Protein AF-0000000086880956 (afdb_homodimer)

InterPro domains:
  IPR001434 Large cysteine-rich periplasmic protein OmcB-like, DUF11 domain [PF01345] (176-276)
  IPR001434 Large cysteine-rich periplasmic protein OmcB-like, DUF11 domain [PF01345] (301-391)
  IPR047589 DUF11 repeat [TIGR01451] (52-99)
  IPR047589 DUF11 repeat [TIGR01451] (188-230)
  IPR047589 DUF11 repeat [TIGR01451] (309-355)
  IPR051172 Chlamydia Large Cysteine-rich Periplasmic OmcB [PTHR34819] (161-329)

Secondary structure (DSSP, 8-state):
----------EEEE--EEEEE-SSS--EEEEEPP-EEEE--S--EEEEEEES-SEE-TTPEEEEEEEEEE-SSS-EEEEEE-PPPTTEEEPTT--EETTEE-TT-BTTTBPPPEEE-TT-EEEEEEEEEE-S--TTSEEEE--EEEEEEE-TTS-EEEEEEEPPPEEEEE-----EEEEEES-SEE-TT-EEEEEEEEE--SSS-EEEEEEEEPPPTTEEE-TT--EETTEE-TT-BTTTBEEEEEE-TT-EEEEEEEEEE----TT-EEEE-EEEEEEETTEEEEEE---EEEEE----EEEEEEEE-SEE-TT-EEEEEEEEEE-SSS-EEEEEEEEPPTTEEE-TT--EETTEE-TT--TTT-EEEEEE-TTEEEEEEEEEEEPPSSS---S--EEEEEEEEEEEEE-TTS-EEEEEEEPPPEEEEE----EEEEEEEE-SEEETT-EEEEEEEEEE-SSS-EEEEEE--S-TT-EEEE--SSS------S-SS-SEEEEEEE-TT-EEEEEEEEEPPTT--EEEEE--EEEEEEEETTEEEEEEEEPPPEEEEEE----/----------EEEE--EEEEE-SSS--EEEEEPP-EEEE--S--EEEEEEES-SEE-TTPEEEEEEEEEE-SSS-EEEEEE-PPPTTEEEPTT--EETTEE-TT-BTTTBPPPEEE-TT-EEEEEEEEEE-S--TTSEEEE--EEEEEEE-TTS-EEEEEEEPPPEEEEE-----EEEEEES-SEE-TT-EEEEEEEEE--SSS-EEEEEEEEPPPTTEEE-TT--EETTEE-TT-BTTTBEEEEEE-TT-EEEEEEEEEE----TT-EEEE-EEEEEEETTEEEEEEPPPEEEEE----EEEEEEEE-SEE-TT-EEEEEEEEEE-SSS-EEEEEEEEPPTTEEE-TT--EETTEE-TT--TTT-EEEEEE-TTEEEEEEEEEEEPPTTS---S--EEEEEEEEEEEEE-TTS-EEEEEEEPPPEEEEE----EEEEEEEE-SEEETT-EEEEEEEEEE-SSS-EEEEEE--S-TT-EEEE--SSS------S-S--SEEEEEEE-TT-EEEEEEEEEPPTT--EEEEE--EEEEEEEETTEEEEEEEEPPPEEEEEE----

Radius of gyration: 58.96 Å; Cα contacts (8 Å, |Δi|>4): 2997; chains: 2; bounding box: 90×190×176 Å

Sequence (1126 aa):
MSQSSGPLSHWLQNQSLVRFSTGMTELEQVAYSNTVVTPWVGPRLEVRKGCNVTVAALGQSLTYQIEIMNTGNRTAIVYVVDPLSEDTSLLPNSVLRDGIPLPGASPELGLPPAEVAPGATMRYHFQVAIVRLPTSLKLFNQAQVNYEFLTPEGRTVTGRELSNTVEVTLASSRLEVALQTDHIQTFSGDIVLYSVVVSNPGFLTAAGARVTVALTPGLVFIPASVVINGMFAPQMTPDSGIEIGDIQPGSSVRIQYRVQVVAVRDAESIPTQAVLEYTSAGGEETVYSNEVTLEVIQPLISIYKRVLPVNASAGDIVRYDITISNESNYAVDAKVSDSLPAGMTFVEGSLGWNGVKRPGANPVKGFNLGTLTARSVINIQFEAKIAEQGAAQPNHFELVNQARLLYTYRLPDSRMVQRMAASNEATVYLKSPIIKVYVEVIPVLIEQGGSVTFQVRVENTGSLSARVQLAGVLPPGAKWRGQAEGQVKWSIPRYSTPRYLHLGELGPGAERNISYAAQLSPEETGMLKGFLTAMFTYEINGQKRSGEARSNEYTIVIEYGEEMSQSSGPLSHWLQNQSLVRFSTGMTELEQVAYSNTVVTPWVGPRLEVRKGCNVTVAALGQSLTYQIEIMNTGNRTAIVYVVDPLSEDTSLLPNSVLRDGIPLPGASPELGLPPAEVAPGATMRYHFQVAIVRLPTSLKLFNQAQVNYEFLTPEGRTVTGRELSNTVEVTLASSRLEVALQTDHIQTFSGDIVLYSVVVSNPGFLTAAGARVTVALTPGLVFIPASVVINGMFAPQMTPDSGIEIGDIQPGSSVRIQYRVQVVAVRDAESIPTQAVLEYTSAGGEETVYSNEVTLEVIQPLISIYKRVLPVNASAGDIVRYDITISNESNYAVDAKVSDSLPAGMTFVEGSLGWNGVKRPGANPVKGFNLGTLTARSVINIQFEAKIAEQGAAQPNHFELVNQARLLYTYRLPDSRMVQRMAASNEATVYLKSPIIKVYVEVIPVLIEQGGSVTFQVRVENTGSLSARVQLAGVLPPGAKWRGQAEGQVKWSIPRYSTPRYLHLGELGPGAERNISYAAQLSPEETGMLKGFLTAMFTYEINGQKRSGEARSNEYTIVIEYGEE

Organism: NCBI:txid248903

Structure (mmCIF, N/CA/C/O backbone):
data_AF-0000000086880956-model_v1
#
loop_
_entity.id
_entity.type
_entity.pdbx_description
1 polymer 'DUF11 domain-containing protein'
#
loop_
_atom_site.group_PDB
_atom_site.id
_atom_site.type_symbol
_atom_site.label_atom_id
_atom_site.label_alt_id
_atom_site.label_comp_id
_atom_site.label_asym_id
_atom_site.label_entity_id
_atom_site.label_seq_id
_atom_site.pdbx_PDB_ins_code
_atom_site.Cartn_x
_atom_site.Cartn_y
_atom_site.Cartn_z
_atom_site.occupancy
_atom_site.B_iso_or_equiv
_atom_site.auth_seq_id
_atom_site.auth_comp_id
_atom_site.auth_asym_id
_atom_site.auth_atom_id
_atom_site.pdbx_PDB_model_num
ATOM 1 N N . MET A 1 1 ? 29.477 -70.133 14.347 1 22.98 1 MET A N 1
ATOM 2 C CA . MET A 1 1 ? 28.997 -71.478 14.65 1 22.98 1 MET A CA 1
ATOM 3 C C . MET A 1 1 ? 27.573 -71.437 15.196 1 22.98 1 MET A C 1
ATOM 5 O O . MET A 1 1 ? 27.337 -70.915 16.287 1 22.98 1 MET A O 1
ATOM 9 N N . SER A 1 2 ? 26.628 -71.127 14.311 1 23.83 2 SER A N 1
ATOM 10 C CA . SER A 1 2 ? 25.208 -70.847 14.12 1 23.83 2 SER A CA 1
ATOM 11 C C . SER A 1 2 ? 24.345 -71.993 14.636 1 23.83 2 SER A C 1
ATOM 13 O O . SER A 1 2 ? 24.47 -73.129 14.173 1 23.83 2 SER A O 1
ATOM 15 N N . GLN A 1 3 ? 24.246 -71.972 16.081 1 26.5 3 GLN A N 1
ATOM 16 C CA . GLN A 1 3 ? 23.434 -72.92 16.837 1 26.5 3 GLN A CA 1
ATOM 17 C C . GLN A 1 3 ? 22.101 -73.18 16.141 1 26.5 3 GLN A C 1
ATOM 19 O O . GLN A 1 3 ? 21.29 -72.266 15.98 1 26.5 3 GLN A O 1
ATOM 24 N N . SER A 1 4 ? 22.152 -74.001 15.096 1 29.02 4 SER A N 1
ATOM 25 C CA . SER A 1 4 ? 21.03 -74.553 14.344 1 29.02 4 SER A CA 1
ATOM 26 C C . SER A 1 4 ? 19.924 -75.036 15.277 1 29.02 4 SER A C 1
ATOM 28 O O . SER A 1 4 ? 20.191 -75.75 16.246 1 29.02 4 SER A O 1
ATOM 30 N N . SER A 1 5 ? 18.927 -74.15 15.532 1 32.35 5 SER A N 1
ATOM 31 C CA . SER A 1 5 ? 17.712 -74.233 16.336 1 32.35 5 SER A CA 1
ATOM 32 C C . SER A 1 5 ? 17.069 -75.611 16.223 1 32.35 5 SER A C 1
ATOM 34 O O . SER A 1 5 ? 16.537 -75.97 15.17 1 32.35 5 SER A O 1
ATOM 36 N N . GLY A 1 6 ? 17.758 -76.732 16.688 1 33.83 6 GLY A N 1
ATOM 37 C CA . GLY A 1 6 ? 17.3 -78.109 16.795 1 33.83 6 GLY A CA 1
ATOM 38 C C . GLY A 1 6 ? 15.84 -78.223 17.19 1 33.83 6 GLY A C 1
ATOM 39 O O . GLY A 1 6 ? 15.2 -77.222 17.517 1 33.83 6 GLY A O 1
ATOM 40 N N . PRO A 1 7 ? 15.262 -79.444 16.908 1 38.1 7 PRO A N 1
ATOM 41 C CA . PRO A 1 7 ? 13.862 -79.767 17.193 1 38.1 7 PRO A CA 1
ATOM 42 C C . PRO A 1 7 ? 13.439 -79.362 18.603 1 38.1 7 PRO A C 1
ATOM 44 O O . PRO A 1 7 ? 14.254 -79.389 19.528 1 38.1 7 PRO A O 1
ATOM 47 N N . LEU A 1 8 ? 12.7 -78.236 18.832 1 40.82 8 LEU A N 1
ATOM 48 C CA . LEU A 1 8 ? 11.989 -77.796 20.028 1 40.82 8 LEU A CA 1
ATOM 49 C C . LEU A 1 8 ? 11.594 -78.986 20.895 1 40.82 8 LEU A C 1
ATOM 51 O O . LEU A 1 8 ? 10.974 -79.935 20.409 1 40.82 8 LEU A O 1
ATOM 55 N N . SER A 1 9 ? 12.501 -79.469 21.688 1 45.95 9 SER A N 1
ATOM 56 C CA . SER A 1 9 ? 12.314 -80.455 22.747 1 45.95 9 SER A CA 1
ATOM 57 C C . SER A 1 9 ? 10.964 -80.279 23.433 1 45.95 9 SER A C 1
ATOM 59 O O . SER A 1 9 ? 10.636 -79.186 23.899 1 45.95 9 SER A O 1
ATOM 61 N N . HIS A 1 10 ? 9.87 -80.762 22.848 1 51.93 10 HIS A N 1
ATOM 62 C CA . HIS A 1 10 ? 8.498 -80.911 23.318 1 51.93 10 HIS A CA 1
ATOM 63 C C . HIS A 1 10 ? 8.459 -81.462 24.74 1 51.93 10 HIS A C 1
ATOM 65 O O . HIS A 1 10 ? 7.423 -81.955 25.191 1 51.93 10 HIS A O 1
ATOM 71 N N . TRP A 1 11 ? 9.613 -81.591 25.406 1 54.99 11 TRP A N 1
ATOM 72 C CA . TRP A 1 11 ? 9.545 -82.275 26.693 1 54.99 11 TRP A CA 1
ATOM 73 C C . TRP A 1 11 ? 9.56 -81.273 27.843 1 54.99 11 TRP A C 1
ATOM 75 O O . TRP A 1 11 ? 10.339 -80.317 27.832 1 54.99 11 TRP A O 1
ATOM 85 N N . LEU A 1 12 ? 8.481 -81.004 28.498 1 56 12 LEU A N 1
ATOM 86 C CA . LEU A 1 12 ? 8.471 -80.317 29.785 1 56 12 LEU A CA 1
ATOM 87 C C . LEU A 1 12 ? 8.965 -81.237 30.896 1 56 12 LEU A C 1
ATOM 89 O O . LEU A 1 12 ? 8.528 -82.386 30.997 1 56 12 LEU A O 1
ATOM 93 N N . GLN A 1 13 ? 10.046 -81.05 31.56 1 58.39 13 GLN A N 1
ATOM 94 C CA . GLN A 1 13 ? 10.564 -81.816 32.689 1 58.39 13 GLN A CA 1
ATOM 95 C C . GLN A 1 13 ? 9.983 -81.313 34.008 1 58.39 13 GLN A C 1
ATOM 97 O O . GLN A 1 13 ? 9.918 -80.105 34.243 1 58.39 13 GLN A O 1
ATOM 102 N N . ASN A 1 14 ? 9.008 -82.012 34.604 1 58 14 ASN A N 1
ATOM 103 C CA . ASN A 1 14 ? 8.548 -81.689 35.951 1 58 14 ASN A CA 1
ATOM 104 C C . ASN A 1 14 ? 9.169 -82.615 36.993 1 58 14 ASN A C 1
ATOM 106 O O . ASN A 1 14 ? 9.205 -83.832 36.805 1 58 14 ASN A O 1
ATOM 110 N N . GLN A 1 15 ? 10.007 -82.067 37.908 1 64.95 15 GLN A N 1
ATOM 111 C CA . GLN A 1 15 ? 10.567 -82.832 39.017 1 64.95 15 GLN A CA 1
ATOM 112 C C . GLN A 1 15 ? 10.041 -82.324 40.357 1 64.95 15 GLN A C 1
ATOM 114 O O . GLN A 1 15 ? 10.028 -81.117 40.607 1 64.95 15 GLN A O 1
ATOM 119 N N . SER A 1 16 ? 9.194 -83.103 41.057 1 60.3 16 SER A N 1
ATOM 120 C CA . SER A 1 16 ? 8.786 -82.739 42.41 1 60.3 16 SER A CA 1
ATOM 121 C C . SER A 1 16 ? 9.876 -83.071 43.424 1 60.3 16 SER A C 1
ATOM 123 O O . SER A 1 16 ? 10.683 -83.976 43.202 1 60.3 16 SER A O 1
ATOM 125 N N . LEU A 1 17 ? 10.122 -82.137 44.36 1 66.8 17 LEU A N 1
ATOM 126 C CA . LEU A 1 17 ? 11.077 -82.333 45.445 1 66.8 17 LEU A CA 1
ATOM 127 C C . LEU A 1 17 ? 10.356 -82.508 46.778 1 66.8 17 LEU A C 1
ATOM 129 O O . LEU A 1 17 ? 9.39 -81.797 47.064 1 66.8 17 LEU A O 1
ATOM 133 N N . VAL A 1 18 ? 10.439 -83.771 47.511 1 62.14 18 VAL A N 1
ATOM 134 C CA . VAL A 1 18 ? 9.985 -83.914 48.89 1 62.14 18 VAL A CA 1
ATOM 135 C C . VAL A 1 18 ? 11.174 -83.795 49.841 1 62.14 18 VAL A C 1
ATOM 137 O O . VAL A 1 18 ? 12.215 -84.421 49.625 1 62.14 18 VAL A O 1
ATOM 140 N N . ARG A 1 19 ? 11.099 -82.867 50.826 1 69.17 19 ARG A N 1
ATOM 141 C CA . ARG A 1 19 ? 12.033 -82.724 51.939 1 69.17 19 ARG A CA 1
ATOM 142 C C . ARG A 1 19 ? 11.51 -83.429 53.186 1 69.17 19 ARG A C 1
ATOM 144 O O . ARG A 1 19 ? 10.342 -83.276 53.548 1 69.17 19 ARG A O 1
ATOM 151 N N . PHE A 1 20 ? 11.855 -84.553 53.499 1 61.77 20 PHE A N 1
ATOM 152 C CA . PHE A 1 20 ? 11.396 -85.145 54.75 1 61.77 20 PHE A CA 1
ATOM 153 C C . PHE A 1 20 ? 12.535 -85.227 55.76 1 61.77 20 PHE A C 1
ATOM 155 O O . PHE A 1 20 ? 13.708 -85.25 55.38 1 61.77 20 PHE A O 1
ATOM 162 N N . SER A 1 21 ? 12.076 -84.72 57.009 1 61.54 21 SER A N 1
ATOM 163 C CA . SER A 1 21 ? 12.993 -84.81 58.141 1 61.54 21 SER A CA 1
ATOM 164 C C . SER A 1 21 ? 12.77 -86.095 58.932 1 61.54 21 SER A C 1
ATOM 166 O O . SER A 1 21 ? 11.628 -86.512 59.139 1 61.54 21 SER A O 1
ATOM 168 N N . THR A 1 22 ? 13.576 -87.125 58.886 1 50.92 22 THR A N 1
ATOM 169 C CA . THR A 1 22 ? 13.442 -88.242 59.815 1 50.92 22 THR A CA 1
ATOM 170 C C . THR A 1 22 ? 13.686 -87.785 61.25 1 50.92 22 THR A C 1
ATOM 172 O O . THR A 1 22 ? 14.386 -86.796 61.481 1 50.92 22 THR A O 1
ATOM 175 N N . GLY A 1 23 ? 12.755 -87.997 62.218 1 52.85 23 GLY A N 1
ATOM 176 C CA . GLY A 1 23 ? 12.842 -87.659 63.63 1 52.85 23 GLY A CA 1
ATOM 177 C C . GLY A 1 23 ? 14.263 -87.681 64.161 1 52.85 23 GLY A C 1
ATOM 178 O O . GLY A 1 23 ? 14.541 -87.126 65.226 1 52.85 23 GLY A O 1
ATOM 179 N N . MET A 1 24 ? 14.93 -88.822 64.001 1 48.04 24 MET A N 1
ATOM 180 C CA . MET A 1 24 ? 16.149 -88.782 64.803 1 48.04 24 MET A CA 1
ATOM 181 C C . MET A 1 24 ? 17.088 -87.686 64.312 1 48.04 24 MET A C 1
ATOM 183 O O . MET A 1 24 ? 17.785 -87.056 65.109 1 48.04 24 MET A O 1
ATOM 187 N N . THR A 1 25 ? 17.812 -87.923 63.221 1 47.85 25 THR A N 1
ATOM 188 C CA . THR A 1 25 ? 18.86 -87.001 62.798 1 47.85 25 THR A CA 1
ATOM 189 C C . THR A 1 25 ? 18.31 -85.97 61.816 1 47.85 25 THR A C 1
ATOM 191 O O . THR A 1 25 ? 17.372 -86.255 61.07 1 47.85 25 THR A O 1
ATOM 194 N N . GLU A 1 26 ? 18.38 -84.626 62.099 1 52.27 26 GLU A N 1
ATOM 195 C CA . GLU A 1 26 ? 18.091 -83.377 61.401 1 52.27 26 GLU A CA 1
ATOM 196 C C . GLU A 1 26 ? 18.387 -83.496 59.909 1 52.27 26 GLU A C 1
ATOM 198 O O . GLU A 1 26 ? 18.469 -82.488 59.204 1 52.27 26 GLU A O 1
ATOM 203 N N . LEU A 1 27 ? 18.968 -84.661 59.468 1 51.73 27 LEU A N 1
ATOM 204 C CA . LEU A 1 27 ? 19.374 -84.602 58.068 1 51.73 27 LEU A CA 1
ATOM 205 C C . LEU A 1 27 ? 18.156 -84.541 57.151 1 51.73 27 LEU A C 1
ATOM 207 O O . LEU A 1 27 ? 17.297 -85.424 57.194 1 51.73 27 LEU A O 1
ATOM 211 N N 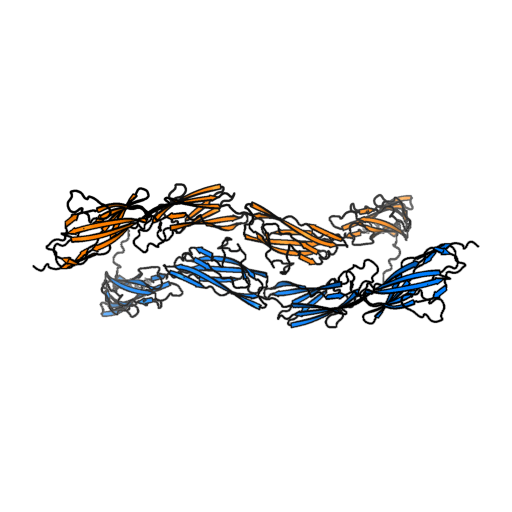. GLU A 1 28 ? 17.773 -83.319 56.854 1 55.24 28 GLU A N 1
ATOM 212 C CA . GLU A 1 28 ? 16.761 -83.058 55.835 1 55.24 28 GLU A CA 1
ATOM 213 C C . GLU A 1 28 ? 17.114 -83.743 54.518 1 55.24 28 GLU A C 1
ATOM 215 O O . GLU A 1 28 ? 18.22 -83.573 54 1 55.24 28 GLU A O 1
ATOM 220 N N . GLN A 1 29 ? 16.888 -84.983 54.346 1 57.11 29 GLN A N 1
ATOM 221 C CA . GLN A 1 29 ? 17.131 -85.627 53.06 1 57.11 29 GLN A CA 1
ATOM 222 C C . GLN A 1 29 ? 16.102 -85.189 52.022 1 57.11 29 GLN A C 1
ATOM 224 O O . GLN A 1 29 ? 14.946 -84.926 52.359 1 57.11 29 GLN A O 1
ATOM 229 N N . VAL A 1 30 ? 16.523 -84.509 51.045 1 61.47 30 VAL A N 1
ATOM 230 C CA . VAL A 1 30 ? 15.727 -84.086 49.897 1 61.47 30 VAL A CA 1
ATOM 231 C C . VAL A 1 30 ? 15.618 -85.231 48.893 1 61.47 30 VAL A C 1
ATOM 233 O O . VAL A 1 30 ? 16.618 -85.872 48.561 1 61.47 30 VAL A O 1
ATOM 236 N N . ALA A 1 31 ? 14.589 -86.036 48.809 1 64.57 31 ALA A N 1
ATOM 237 C CA . ALA A 1 31 ? 14.396 -87.002 47.73 1 64.57 31 ALA A CA 1
ATOM 238 C C . ALA A 1 31 ? 13.69 -86.359 46.539 1 64.57 31 ALA A C 1
ATOM 240 O O . ALA A 1 31 ? 12.774 -85.552 46.714 1 64.57 31 ALA A O 1
ATOM 241 N N . TYR A 1 32 ? 14.452 -86.297 45.433 1 59.71 32 TYR A N 1
ATOM 242 C CA . TYR A 1 32 ? 13.889 -85.792 44.185 1 59.71 32 TYR A CA 1
ATOM 243 C C . TYR A 1 32 ? 13.01 -86.844 43.519 1 59.71 32 TYR A C 1
ATOM 245 O O . TYR A 1 32 ? 13.274 -88.043 43.628 1 59.71 32 TYR A O 1
ATOM 253 N N . SER A 1 33 ? 11.739 -86.548 43.217 1 60.95 33 SER A N 1
ATOM 254 C CA . SER A 1 33 ? 10.938 -87.475 42.425 1 60.95 33 SER A CA 1
ATOM 255 C C . SER A 1 33 ? 11.559 -87.71 41.053 1 60.95 33 SER A C 1
ATOM 257 O O . SER A 1 33 ? 12.508 -87.022 40.669 1 60.95 33 SER A O 1
ATOM 259 N N . ASN A 1 34 ? 11.365 -88.861 40.433 1 60.82 34 ASN A N 1
ATOM 260 C CA . ASN A 1 34 ? 11.797 -89.075 39.056 1 60.82 34 ASN A CA 1
ATOM 261 C C . ASN A 1 34 ? 11.392 -87.912 38.154 1 60.82 34 ASN A C 1
ATOM 263 O O . ASN A 1 34 ? 10.435 -87.195 38.451 1 60.82 34 ASN A O 1
ATOM 267 N N . THR A 1 35 ? 12.311 -87.265 37.456 1 57.08 35 THR A N 1
ATOM 268 C CA . THR A 1 35 ? 12.025 -86.222 36.477 1 57.08 35 THR A CA 1
ATOM 269 C C . THR A 1 35 ? 10.975 -86.694 35.476 1 57.08 35 THR A C 1
ATOM 271 O O . THR A 1 35 ? 11.145 -87.731 34.831 1 57.08 35 THR A O 1
ATOM 274 N N . VAL A 1 36 ? 9.667 -86.422 35.661 1 57.55 36 VAL A N 1
ATOM 275 C CA . VAL A 1 36 ? 8.661 -86.731 34.65 1 57.55 36 VAL A CA 1
ATOM 276 C C . VAL A 1 36 ? 8.794 -85.765 33.475 1 57.55 36 VAL A C 1
ATOM 278 O O . VAL A 1 36 ? 8.825 -84.547 33.665 1 57.55 36 VAL A O 1
ATOM 281 N N . VAL A 1 37 ? 9.459 -86.157 32.422 1 56.2 37 VAL A N 1
ATOM 282 C CA . VAL A 1 37 ? 9.501 -85.431 31.157 1 56.2 37 VAL A CA 1
ATOM 283 C C . VAL A 1 37 ? 8.145 -85.524 30.461 1 56.2 37 VAL A C 1
ATOM 285 O O . VAL A 1 37 ? 7.695 -86.617 30.11 1 56.2 37 VAL A O 1
ATOM 288 N N . THR A 1 38 ? 7.219 -84.586 30.745 1 59.95 38 THR A N 1
ATOM 289 C CA . THR A 1 38 ? 5.933 -84.596 30.056 1 59.95 38 THR A CA 1
ATOM 290 C C . THR A 1 38 ? 6.066 -84.009 28.654 1 59.95 38 THR A C 1
ATOM 292 O O . THR A 1 38 ? 6.522 -82.875 28.491 1 59.95 38 THR A O 1
ATOM 295 N N . PRO A 1 39 ? 6.103 -84.718 27.601 1 59.79 39 PRO A N 1
ATOM 296 C CA . PRO A 1 39 ? 6.194 -84.221 26.226 1 59.79 39 PRO A CA 1
ATOM 297 C C . PRO A 1 39 ? 5.139 -83.163 25.911 1 59.79 39 PRO A C 1
ATOM 299 O O . PRO A 1 39 ? 4.015 -83.237 26.414 1 59.79 39 PRO A O 1
ATOM 302 N N . TRP A 1 40 ? 5.564 -81.963 25.604 1 64.9 40 TRP A N 1
ATOM 303 C CA . TRP A 1 40 ? 4.597 -80.993 25.1 1 64.9 40 TRP A CA 1
ATOM 304 C C . TRP A 1 40 ? 3.904 -81.517 23.846 1 64.9 40 TRP A C 1
ATOM 306 O O . TRP A 1 40 ? 4.564 -81.881 22.871 1 64.9 40 TRP A O 1
ATOM 316 N N . VAL A 1 41 ? 2.649 -81.975 23.951 1 73.37 41 VAL A N 1
ATOM 317 C CA . VAL A 1 41 ? 1.868 -82.462 22.819 1 73.37 41 VAL A CA 1
ATOM 318 C C . VAL A 1 41 ? 0.824 -81.42 22.425 1 73.37 41 VAL A C 1
ATOM 320 O O . VAL A 1 41 ? -0.044 -81.067 23.226 1 73.37 41 VAL A O 1
ATOM 323 N N . GLY A 1 42 ? 1.107 -80.556 21.338 1 81.08 42 GLY A N 1
ATOM 324 C CA . GLY A 1 42 ? 0.103 -79.652 20.8 1 81.08 42 GLY A CA 1
ATOM 325 C C . GLY A 1 42 ? 0.569 -78.912 19.56 1 81.08 42 GLY A C 1
ATOM 326 O O . GLY A 1 42 ? 1.75 -78.961 19.209 1 81.08 42 GLY A O 1
ATOM 327 N N . PRO A 1 43 ? -0.356 -78.363 18.767 1 86.9 43 PRO A N 1
ATOM 328 C CA . PRO A 1 43 ? 0.017 -77.5 17.643 1 86.9 43 PRO A CA 1
ATOM 329 C C . PRO A 1 43 ? 0.669 -76.195 18.093 1 86.9 43 PRO A C 1
ATOM 331 O O . PRO A 1 43 ? 0.402 -75.715 19.197 1 86.9 43 PRO A O 1
ATOM 334 N N . ARG A 1 44 ? 1.78 -75.798 17.555 1 87.7 44 ARG A N 1
ATOM 335 C CA . ARG A 1 44 ? 2.364 -74.466 17.675 1 87.7 44 ARG A CA 1
ATOM 336 C C . ARG A 1 44 ? 2.162 -73.661 16.396 1 87.7 44 ARG A C 1
ATOM 338 O O . ARG A 1 44 ? 2.87 -73.867 15.408 1 87.7 44 ARG A O 1
ATOM 345 N N . LEU A 1 45 ? 1.124 -72.839 16.424 1 90.97 45 LEU A N 1
ATOM 346 C CA . LEU A 1 45 ? 0.757 -72.091 15.226 1 90.97 45 LEU A CA 1
ATOM 347 C C . LEU A 1 45 ? 1.447 -70.731 15.202 1 90.97 45 LEU A C 1
ATOM 349 O O . LEU A 1 45 ? 1.506 -70.042 16.223 1 90.97 45 LEU A O 1
ATOM 353 N N . GLU A 1 46 ? 2.126 -70.452 14.109 1 92.86 46 GLU A N 1
ATOM 354 C CA . GLU A 1 46 ? 2.63 -69.119 13.79 1 92.86 46 GLU A CA 1
ATOM 355 C C . GLU A 1 46 ? 1.812 -68.472 12.676 1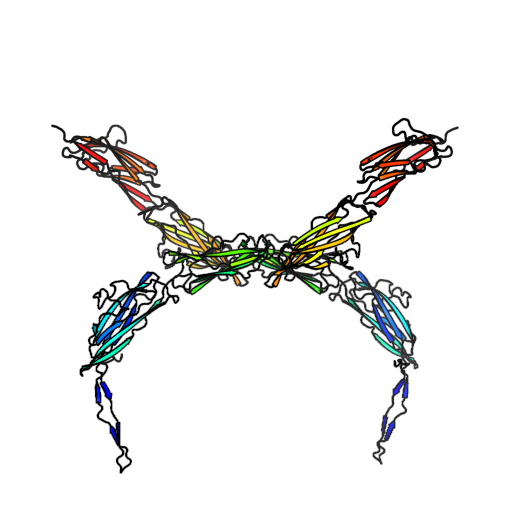 92.86 46 GLU A C 1
ATOM 357 O O . GLU A 1 46 ? 1.681 -69.035 11.588 1 92.86 46 GLU A O 1
ATOM 362 N N . VAL A 1 47 ? 1.198 -67.353 13.021 1 94.33 47 VAL A N 1
ATOM 363 C CA . VAL A 1 47 ? 0.365 -66.649 12.052 1 94.33 47 VAL A CA 1
ATOM 364 C C . VAL A 1 47 ? 1.063 -65.367 11.604 1 94.33 47 VAL A C 1
ATOM 366 O O . VAL A 1 47 ? 1.424 -64.528 12.432 1 94.33 47 VAL A O 1
ATOM 369 N N . ARG A 1 48 ? 1.323 -65.232 10.276 1 95.01 48 ARG A N 1
ATOM 370 C CA . ARG A 1 48 ? 1.899 -64.033 9.677 1 95.01 48 ARG A CA 1
ATOM 371 C C . ARG A 1 48 ? 0.941 -63.412 8.666 1 95.01 48 ARG A C 1
ATOM 373 O O . ARG A 1 48 ? 0.308 -64.124 7.884 1 95.01 48 ARG A O 1
ATOM 380 N N . LYS A 1 49 ? 0.81 -62.013 8.756 1 94.89 49 LYS A N 1
ATOM 381 C CA . LYS A 1 49 ? -0.028 -61.266 7.822 1 94.89 49 LYS A CA 1
ATOM 382 C C . LYS A 1 49 ? 0.78 -60.199 7.091 1 94.89 49 LYS A C 1
ATOM 384 O O . LYS A 1 49 ? 1.687 -59.594 7.668 1 94.89 49 LYS A O 1
ATOM 389 N N . GLY A 1 50 ? 0.469 -60.156 5.733 1 93.34 50 GLY A N 1
ATOM 390 C CA . GLY A 1 50 ? 1.094 -59.134 4.909 1 93.34 50 GLY A CA 1
ATOM 391 C C . GLY A 1 50 ? 0.131 -58.48 3.937 1 93.34 50 GLY A C 1
ATOM 392 O O . GLY A 1 50 ? -0.976 -58.979 3.72 1 93.34 50 GLY A O 1
ATOM 393 N N . CYS A 1 51 ? 0.422 -57.335 3.513 1 93.04 51 CYS A N 1
ATOM 394 C CA . CYS A 1 51 ? -0.292 -56.619 2.462 1 93.04 51 CYS A CA 1
ATOM 395 C C . CYS A 1 51 ? 0.614 -56.364 1.264 1 93.04 51 CYS A C 1
ATOM 397 O O . CYS A 1 51 ? 1.832 -56.252 1.413 1 93.04 51 CYS A O 1
ATOM 399 N N . ASN A 1 52 ? -0.039 -56.28 0.056 1 88.17 52 ASN A N 1
ATOM 400 C CA . ASN A 1 52 ? 0.742 -56.098 -1.163 1 88.17 52 ASN A CA 1
ATOM 401 C C . ASN A 1 52 ? 1.331 -54.693 -1.246 1 88.17 52 ASN A C 1
ATOM 403 O O . ASN A 1 52 ? 2.329 -54.473 -1.934 1 88.17 52 ASN A O 1
ATOM 407 N N . VAL A 1 53 ? 0.633 -53.695 -0.536 1 85.16 53 VAL A N 1
ATOM 408 C CA . VAL A 1 53 ? 1.122 -52.321 -0.576 1 85.16 53 VAL A CA 1
ATOM 409 C C . VAL A 1 53 ? 1.187 -51.755 0.841 1 85.16 53 VAL A C 1
ATOM 411 O O . VAL A 1 53 ? 0.502 -52.243 1.743 1 85.16 53 VAL A O 1
ATOM 414 N N . THR A 1 54 ? 2.114 -50.867 1.092 1 84.33 54 THR A N 1
ATOM 415 C CA . THR A 1 54 ? 2.205 -50.175 2.373 1 84.33 54 THR A CA 1
ATOM 416 C C . THR A 1 54 ? 1.541 -48.803 2.295 1 84.33 54 THR A C 1
ATOM 418 O O . THR A 1 54 ? 1.235 -48.197 3.323 1 84.33 54 THR A O 1
ATOM 421 N N . VAL A 1 55 ? 1.287 -48.3 1.089 1 77.57 55 VAL A N 1
ATOM 422 C CA . VAL A 1 55 ? 0.592 -47.039 0.847 1 77.57 55 VAL A CA 1
ATOM 423 C C . VAL A 1 55 ? -0.495 -47.242 -0.206 1 77.57 55 VAL A C 1
ATOM 425 O O . VAL A 1 55 ? -0.263 -47.891 -1.229 1 77.57 55 VAL A O 1
ATOM 428 N N . ALA A 1 56 ? -1.742 -46.864 0.107 1 75.12 56 ALA A N 1
ATOM 429 C CA . ALA A 1 56 ? -2.842 -47.054 -0.835 1 75.12 56 ALA A CA 1
ATOM 430 C C . ALA A 1 56 ? -3.707 -45.8 -0.929 1 75.12 56 ALA A C 1
ATOM 432 O O . ALA A 1 56 ? -3.668 -44.944 -0.042 1 75.12 56 ALA A O 1
ATOM 433 N N . ALA A 1 57 ? -4.366 -45.543 -2.151 1 71.31 57 ALA A N 1
ATOM 434 C CA . ALA A 1 57 ? -5.307 -44.452 -2.395 1 71.31 57 ALA A CA 1
ATOM 435 C C . ALA A 1 57 ? -6.749 -44.926 -2.235 1 71.31 57 ALA A C 1
ATOM 437 O O . ALA A 1 57 ? -7.013 -46.13 -2.198 1 71.31 57 ALA A O 1
ATOM 438 N N . LEU A 1 58 ? -7.618 -43.938 -2.08 1 71.27 58 LEU A N 1
ATOM 439 C CA . LEU A 1 58 ? -9.038 -44.27 -2.038 1 71.27 58 LEU A CA 1
ATOM 440 C C . LEU A 1 58 ? -9.455 -45.033 -3.291 1 71.27 58 LEU A C 1
ATOM 442 O O . LEU A 1 58 ? -9.059 -44.674 -4.402 1 71.27 58 LEU A O 1
ATOM 446 N N . GLY A 1 59 ? -10.076 -46.049 -3.133 1 74.38 59 GLY A N 1
ATOM 447 C CA . GLY A 1 59 ? -10.581 -46.851 -4.237 1 74.38 59 GLY A CA 1
ATOM 448 C C . GLY A 1 59 ? -9.64 -47.97 -4.64 1 74.38 59 GLY A C 1
ATOM 449 O O . GLY A 1 59 ? -10.01 -48.848 -5.423 1 74.38 59 GLY A O 1
ATOM 450 N N . GLN A 1 60 ? -8.434 -47.912 -4.096 1 77.43 60 GLN A N 1
ATOM 451 C CA . GLN A 1 60 ? -7.461 -48.952 -4.41 1 77.43 60 GLN A CA 1
ATOM 452 C C . GLN A 1 60 ? -7.761 -50.237 -3.644 1 77.43 60 GLN A C 1
ATOM 454 O O . GLN A 1 60 ? -8.307 -50.194 -2.539 1 77.43 60 GLN A O 1
ATOM 459 N N . SER A 1 61 ? -7.428 -51.439 -4.315 1 85.36 61 SER A N 1
ATOM 460 C CA . SER A 1 61 ? -7.617 -52.733 -3.669 1 85.36 61 SER A CA 1
ATOM 461 C C . SER A 1 61 ? -6.347 -53.187 -2.957 1 85.36 61 SER A C 1
ATOM 463 O O . SER A 1 61 ? -5.243 -53.026 -3.482 1 85.36 61 SER A O 1
ATOM 465 N N . LEU A 1 62 ? -6.512 -53.59 -1.78 1 90.11 62 LEU A N 1
ATOM 466 C CA . LEU A 1 62 ? -5.441 -54.184 -0.989 1 90.11 62 LEU A CA 1
ATOM 467 C C . LEU A 1 62 ? -5.546 -55.706 -0.988 1 90.11 62 LEU A C 1
ATOM 469 O O . LEU A 1 62 ? -6.647 -56.256 -0.925 1 90.11 62 LEU A O 1
ATOM 473 N N . THR A 1 63 ? -4.411 -56.406 -1.203 1 93.19 63 THR A N 1
ATOM 474 C CA . THR A 1 63 ? -4.37 -57.86 -1.086 1 93.19 63 THR A CA 1
ATOM 475 C C . THR A 1 63 ? -3.694 -58.279 0.216 1 93.19 63 THR A C 1
ATOM 477 O O . THR A 1 63 ? -2.52 -57.974 0.438 1 93.19 63 THR A O 1
ATOM 480 N N . TYR A 1 64 ? -4.46 -58.857 1.022 1 94.08 64 TYR A N 1
ATOM 481 C CA . TYR A 1 64 ? -3.912 -59.376 2.27 1 94.08 64 TYR A CA 1
ATOM 482 C C . TYR A 1 64 ? -3.572 -60.856 2.143 1 94.08 64 TYR A C 1
ATOM 484 O O . TYR A 1 64 ? -4.262 -61.6 1.442 1 94.08 64 TYR A O 1
ATOM 492 N N . GLN A 1 65 ? -2.455 -61.23 2.787 1 95.22 65 GLN A N 1
ATOM 493 C CA . GLN A 1 65 ? -2.031 -62.623 2.878 1 95.22 65 GLN A CA 1
ATOM 494 C C . GLN A 1 65 ? -1.849 -63.048 4.332 1 95.22 65 GLN A C 1
ATOM 496 O O . GLN A 1 65 ? -1.194 -62.352 5.111 1 95.22 65 GLN A O 1
ATOM 501 N N . ILE A 1 66 ? -2.529 -64.176 4.662 1 94.95 66 ILE A N 1
ATOM 502 C CA . ILE A 1 66 ? -2.354 -64.775 5.98 1 94.95 66 ILE A CA 1
ATOM 503 C C . ILE A 1 66 ? -1.65 -66.124 5.845 1 94.95 66 ILE A C 1
ATOM 505 O O . ILE A 1 66 ? -2.106 -66.997 5.104 1 94.95 66 ILE A O 1
ATOM 509 N N . GLU A 1 67 ? -0.534 -66.258 6.506 1 95.43 67 GLU A N 1
ATOM 510 C CA . GLU A 1 67 ? 0.198 -67.52 6.535 1 95.43 67 GLU A CA 1
ATOM 511 C C . GLU A 1 67 ? 0.15 -68.156 7.921 1 95.43 67 GLU A C 1
ATOM 513 O O . GLU A 1 67 ? 0.524 -67.525 8.912 1 95.43 67 GLU A O 1
ATOM 518 N N . ILE A 1 68 ? -0.354 -69.412 7.964 1 94.23 68 ILE A N 1
ATOM 519 C CA . ILE A 1 68 ? -0.433 -70.172 9.207 1 94.23 68 ILE A CA 1
ATOM 520 C C . ILE A 1 68 ? 0.502 -71.377 9.135 1 94.23 68 ILE A C 1
ATOM 522 O O . ILE A 1 68 ? 0.319 -72.263 8.296 1 94.23 68 ILE A O 1
ATOM 526 N N . MET A 1 69 ? 1.434 -71.374 10.028 1 94.15 69 MET A N 1
ATOM 527 C CA . MET A 1 69 ? 2.391 -72.475 10.08 1 94.15 69 MET A CA 1
ATOM 528 C C . MET A 1 69 ? 2.282 -73.23 11.4 1 94.15 69 MET A C 1
ATOM 530 O O . MET A 1 69 ? 2.236 -72.617 12.469 1 94.15 69 MET A O 1
ATOM 534 N N . ASN A 1 70 ? 2.238 -74.534 11.265 1 92.42 70 ASN A N 1
ATOM 535 C CA . ASN A 1 70 ? 2.233 -75.386 12.449 1 92.42 70 ASN A CA 1
ATOM 536 C C . ASN A 1 70 ? 3.605 -76.007 12.699 1 92.42 70 ASN A C 1
ATOM 538 O O . ASN A 1 70 ? 3.994 -76.958 12.018 1 92.42 70 ASN A O 1
ATOM 542 N N . THR A 1 71 ? 4.245 -75.522 13.746 1 88.15 71 THR A N 1
ATOM 543 C CA . THR A 1 71 ? 5.559 -76.058 14.084 1 88.15 71 THR A CA 1
ATOM 544 C C . THR A 1 71 ? 5.457 -77.056 15.234 1 88.15 71 THR A C 1
ATOM 546 O O . THR A 1 71 ? 6.474 -77.489 15.78 1 88.15 71 THR A O 1
ATOM 549 N N . GLY A 1 72 ? 4.473 -77.278 16.075 1 86.68 72 GLY A N 1
ATOM 550 C CA . GLY A 1 72 ? 4.253 -78.238 17.145 1 86.68 72 GLY A CA 1
ATOM 551 C C . GLY A 1 72 ? 4.195 -79.673 16.657 1 86.68 72 GLY A C 1
ATOM 552 O O . GLY A 1 72 ? 4.639 -79.975 15.547 1 86.68 72 GLY A O 1
ATOM 553 N N . ASN A 1 73 ? 3.459 -80.586 16.945 1 85.84 73 ASN A N 1
ATOM 554 C CA . ASN A 1 73 ? 3.464 -81.999 16.582 1 85.84 73 ASN A CA 1
ATOM 555 C C . ASN A 1 73 ? 2.047 -82.557 16.48 1 85.84 73 ASN A C 1
ATOM 557 O O . ASN A 1 73 ? 1.859 -83.771 16.387 1 85.84 73 ASN A O 1
ATOM 561 N N . ARG A 1 74 ? 1.076 -81.702 16.466 1 88.38 74 ARG A N 1
ATOM 562 C CA . ARG A 1 74 ? -0.302 -82.154 16.302 1 88.38 74 ARG A CA 1
ATOM 563 C C . ARG A 1 74 ? -1.033 -81.315 15.259 1 88.38 74 ARG A C 1
ATOM 565 O O . ARG A 1 74 ? -0.723 -80.136 15.074 1 88.38 74 ARG A O 1
ATOM 572 N N . THR A 1 75 ? -1.892 -82.01 14.597 1 90.08 75 THR A N 1
ATOM 573 C CA . THR A 1 75 ? -2.736 -81.308 13.636 1 90.08 75 THR A CA 1
ATOM 574 C C . THR A 1 75 ? -3.717 -80.384 14.352 1 90.08 75 THR A C 1
ATOM 576 O O . THR A 1 75 ? -4.286 -80.753 15.381 1 90.08 75 THR A O 1
ATOM 579 N N . ALA A 1 76 ? -3.806 -79.217 13.829 1 91.96 76 ALA A N 1
ATOM 580 C CA . ALA A 1 76 ? -4.75 -78.242 14.37 1 91.96 76 ALA A CA 1
ATOM 581 C C . ALA A 1 76 ? -5.864 -77.944 13.371 1 91.96 76 ALA A C 1
ATOM 583 O O . ALA A 1 76 ? -5.615 -77.842 12.167 1 91.96 76 ALA A O 1
ATOM 584 N N . ILE A 1 77 ? -7.103 -77.914 13.858 1 92.57 77 ILE A N 1
ATOM 585 C CA . ILE A 1 77 ? -8.2 -77.347 13.08 1 92.57 77 ILE A CA 1
ATOM 586 C C . ILE A 1 77 ? -8.298 -75.846 13.344 1 92.57 77 ILE A C 1
ATOM 588 O O . ILE A 1 77 ? -8.536 -75.424 14.478 1 92.57 77 ILE A O 1
ATOM 592 N N . VAL A 1 78 ? -8.08 -75.165 12.295 1 94.4 78 VAL A N 1
ATOM 593 C CA . VAL A 1 78 ? -7.982 -73.724 12.498 1 94.4 78 VAL A CA 1
ATOM 594 C C . VAL A 1 78 ? -9.246 -73.042 11.98 1 94.4 78 VAL A C 1
ATOM 596 O O . VAL A 1 78 ? -9.834 -73.48 10.989 1 94.4 78 VAL A O 1
ATOM 599 N N . TYR A 1 79 ? -9.663 -71.95 12.739 1 93.46 79 TYR A N 1
ATOM 600 C CA . TYR A 1 79 ? -10.73 -71.013 12.408 1 93.46 79 TYR A CA 1
ATOM 601 C C . TYR A 1 79 ? -10.188 -69.596 12.263 1 93.46 79 TYR A C 1
ATOM 603 O O . TYR A 1 79 ? -9.82 -68.961 13.255 1 93.46 79 TYR A O 1
ATOM 611 N N . VAL A 1 80 ? -10.18 -69.169 10.989 1 95.1 80 VAL A N 1
ATOM 612 C CA . VAL A 1 80 ? -9.549 -67.879 10.729 1 95.1 80 VAL A CA 1
ATOM 613 C C . VAL A 1 80 ? -10.616 -66.789 10.647 1 95.1 80 VAL A C 1
ATOM 615 O O . VAL A 1 80 ? -11.61 -66.937 9.933 1 95.1 80 VAL A O 1
ATOM 618 N N . VAL A 1 81 ? -10.406 -65.733 11.424 1 95 81 VAL A N 1
ATOM 619 C CA . VAL A 1 81 ? -11.225 -64.527 11.373 1 95 81 VAL A CA 1
ATOM 620 C C . VAL A 1 81 ? -10.333 -63.304 11.171 1 95 81 VAL A C 1
ATOM 622 O O . VAL A 1 81 ? -9.296 -63.169 11.825 1 95 81 VAL A O 1
ATOM 625 N N . ASP A 1 82 ? -10.71 -62.484 10.215 1 94.75 82 ASP A N 1
ATOM 626 C CA . ASP A 1 82 ? -9.994 -61.243 9.935 1 94.75 82 ASP A CA 1
ATOM 627 C C . ASP A 1 82 ? -10.959 -60.065 9.827 1 94.75 82 ASP A C 1
ATOM 629 O O . ASP A 1 82 ? -11.47 -59.772 8.744 1 94.75 82 ASP A O 1
ATOM 633 N N . PRO A 1 83 ? -11.139 -59.43 10.927 1 92.38 83 PRO A N 1
ATOM 634 C CA . PRO A 1 83 ? -12.033 -58.271 10.879 1 92.38 83 PRO A CA 1
ATOM 635 C C . PRO A 1 83 ? -11.53 -57.175 9.942 1 92.38 83 PRO A C 1
ATOM 637 O O . PRO A 1 83 ? -10.338 -56.857 9.943 1 92.38 83 PRO A O 1
ATOM 640 N N . LEU A 1 84 ? -12.412 -56.737 9.032 1 90.38 84 LEU A N 1
ATOM 641 C CA . LEU A 1 84 ? -12.063 -55.681 8.088 1 90.38 84 LEU A CA 1
ATOM 642 C C . LEU A 1 84 ? -12.461 -54.313 8.631 1 90.38 84 LEU A C 1
ATOM 644 O O . LEU A 1 84 ? -13.452 -54.192 9.355 1 90.38 84 LEU A O 1
ATOM 648 N N . SER A 1 85 ? -11.549 -53.357 8.298 1 85.63 85 SER A N 1
ATOM 649 C CA . SER A 1 85 ? -11.847 -51.976 8.666 1 85.63 85 SER A CA 1
ATOM 650 C C . SER A 1 85 ? -13.137 -51.496 8.01 1 85.63 85 SER A C 1
ATOM 652 O O . SER A 1 85 ? -13.483 -51.937 6.912 1 85.63 85 SER A O 1
ATOM 654 N N . GLU A 1 86 ? -13.872 -50.643 8.757 1 87.37 86 GLU A N 1
ATOM 655 C CA . GLU A 1 86 ? -15.095 -50.062 8.21 1 87.37 86 GLU A CA 1
ATOM 656 C C . GLU A 1 86 ? -14.808 -49.26 6.945 1 87.37 86 GLU A C 1
ATOM 658 O O . GLU A 1 86 ? -15.706 -49.029 6.132 1 87.37 86 GLU A O 1
ATOM 663 N N . ASP A 1 87 ? -13.607 -48.929 6.719 1 86.73 87 ASP A N 1
ATOM 664 C CA . ASP A 1 87 ? -13.206 -48.093 5.592 1 86.73 87 ASP A CA 1
ATOM 665 C C . ASP A 1 87 ? -12.858 -48.945 4.373 1 86.73 87 ASP A C 1
ATOM 667 O O . ASP A 1 87 ? -12.447 -48.418 3.338 1 86.73 87 ASP A O 1
ATOM 671 N N . THR A 1 88 ? -12.942 -50.249 4.543 1 89.29 88 THR A N 1
ATOM 672 C CA . THR A 1 88 ? -12.638 -51.153 3.439 1 89.29 88 THR A CA 1
ATOM 673 C C . THR A 1 88 ? -13.81 -52.092 3.171 1 89.29 88 THR A C 1
ATOM 675 O O . THR A 1 88 ? -14.69 -52.254 4.019 1 89.29 88 THR A O 1
ATOM 678 N N . SER A 1 89 ? -13.873 -52.514 1.942 1 91.41 89 SER A N 1
ATOM 679 C CA . SER A 1 89 ? -14.867 -53.509 1.552 1 91.41 89 SER A CA 1
ATOM 680 C C . SER A 1 89 ? -14.214 -54.7 0.858 1 91.41 89 SER A C 1
ATOM 682 O O . SER A 1 89 ? -13.325 -54.527 0.021 1 91.41 89 SER A O 1
ATOM 684 N N . LEU A 1 90 ? -14.624 -55.918 1.309 1 92.95 90 LEU A N 1
ATOM 685 C CA . LEU A 1 90 ? -14.104 -57.139 0.701 1 92.95 90 LEU A CA 1
ATOM 686 C C . LEU A 1 90 ? -14.548 -57.253 -0.753 1 92.95 90 LEU A C 1
ATOM 688 O O . LEU A 1 90 ? -15.724 -57.054 -1.065 1 92.95 90 LEU A O 1
ATOM 692 N N . LEU A 1 91 ? -13.547 -57.385 -1.601 1 90.42 91 LEU A N 1
ATOM 693 C CA . LEU A 1 91 ? -13.907 -57.728 -2.973 1 90.42 91 LEU A CA 1
ATOM 694 C C . LEU A 1 91 ? -14.542 -59.113 -3.038 1 90.42 91 LEU A C 1
ATOM 696 O O . LEU A 1 91 ? -13.967 -60.087 -2.547 1 90.42 91 LEU A O 1
ATOM 700 N N . PRO A 1 92 ? -15.716 -59.224 -3.607 1 87.78 92 PRO A N 1
ATOM 701 C CA . PRO A 1 92 ? -16.407 -60.515 -3.642 1 87.78 92 PRO A CA 1
ATOM 702 C C . PRO A 1 92 ? -15.572 -61.614 -4.296 1 87.78 92 PRO A C 1
ATOM 704 O O . PRO A 1 92 ? -14.898 -61.368 -5.3 1 87.78 92 PRO A O 1
ATOM 707 N N . ASN A 1 93 ? -15.513 -62.77 -3.711 1 88.2 93 ASN A N 1
ATOM 708 C CA . ASN A 1 93 ? -14.882 -63.999 -4.178 1 88.2 93 ASN A CA 1
ATOM 709 C C . ASN A 1 93 ? -13.37 -63.838 -4.31 1 88.2 93 ASN A C 1
ATOM 711 O O . ASN A 1 93 ? -12.747 -64.467 -5.167 1 88.2 93 ASN A O 1
ATOM 715 N N . SER A 1 94 ? -12.956 -62.973 -3.501 1 91.33 94 SER A N 1
ATOM 716 C CA . SER A 1 94 ? -11.521 -62.719 -3.579 1 91.33 94 SER A CA 1
ATOM 717 C C . SER A 1 94 ? -10.748 -63.617 -2.619 1 91.33 94 SER A C 1
ATOM 719 O O . SER A 1 94 ? -9.516 -63.624 -2.624 1 91.33 94 SER A O 1
ATOM 721 N N . VAL A 1 95 ? -11.347 -64.419 -1.834 1 93.89 95 VAL A N 1
ATOM 722 C CA . VAL A 1 95 ? -10.677 -65.217 -0.812 1 93.89 95 VAL A CA 1
ATOM 723 C C . VAL A 1 95 ? -10.14 -66.505 -1.433 1 93.89 95 VAL A C 1
ATOM 725 O O . VAL A 1 95 ? -10.881 -67.242 -2.087 1 93.89 95 VAL A O 1
ATOM 728 N N . LEU A 1 96 ? -8.832 -66.729 -1.185 1 93.76 96 LEU A N 1
ATOM 729 C CA . LEU A 1 96 ? -8.164 -67.946 -1.63 1 93.76 96 LEU A CA 1
ATOM 730 C C . LEU A 1 96 ? -7.481 -68.65 -0.462 1 93.76 96 LEU A C 1
ATOM 732 O O . LEU A 1 96 ? -6.935 -67.996 0.429 1 93.76 96 LEU A O 1
ATOM 736 N N . ARG A 1 97 ? -7.597 -69.978 -0.453 1 92.83 97 ARG A N 1
ATOM 737 C CA . ARG A 1 97 ? -6.797 -70.818 0.432 1 92.83 97 ARG A CA 1
ATOM 738 C C . ARG A 1 97 ? -5.81 -71.667 -0.363 1 92.83 97 ARG A C 1
ATOM 740 O O . ARG A 1 97 ? -6.215 -72.531 -1.144 1 92.83 97 ARG A O 1
ATOM 747 N N . ASP A 1 98 ? -4.586 -71.43 -0.191 1 90.94 98 ASP A N 1
ATOM 748 C CA . ASP A 1 98 ? -3.54 -72.137 -0.924 1 90.94 98 ASP A CA 1
ATOM 749 C C . ASP A 1 98 ? -3.823 -72.133 -2.425 1 90.94 98 ASP A C 1
ATOM 751 O O . ASP A 1 98 ? -3.685 -73.162 -3.09 1 90.94 98 ASP A O 1
ATOM 755 N N . GLY A 1 99 ? -4.358 -70.968 -2.864 1 87.5 99 GLY A N 1
ATOM 756 C CA . GLY A 1 99 ? -4.587 -70.764 -4.286 1 87.5 99 GLY A CA 1
ATOM 757 C C . GLY A 1 99 ? -5.957 -71.227 -4.742 1 87.5 99 GLY A C 1
ATOM 758 O O . GLY A 1 99 ? -6.337 -71.017 -5.896 1 87.5 99 GLY A O 1
ATOM 759 N N . ILE A 1 100 ? -6.645 -72.081 -3.825 1 87.16 100 ILE A N 1
ATOM 760 C CA . ILE A 1 100 ? -7.961 -72.61 -4.166 1 87.16 100 ILE A CA 1
ATOM 761 C C . ILE A 1 100 ? -9.041 -71.615 -3.748 1 87.16 100 ILE A C 1
ATOM 763 O O . ILE A 1 100 ? -9.095 -71.198 -2.588 1 87.16 100 ILE A O 1
ATOM 767 N N . PRO A 1 101 ? -9.919 -71.047 -4.65 1 90.95 101 PRO A N 1
ATOM 768 C CA . PRO A 1 101 ? -10.95 -70.07 -4.294 1 90.95 101 PRO A CA 1
ATOM 769 C C . PRO A 1 101 ? -11.96 -70.618 -3.288 1 90.95 101 PRO A C 1
ATOM 771 O O . PRO A 1 101 ? -12.334 -71.792 -3.359 1 90.95 101 PRO A O 1
ATOM 774 N N . LEU A 1 102 ? -12.362 -69.814 -2.335 1 90.88 102 LEU A N 1
ATOM 775 C CA . LEU A 1 102 ? -13.427 -70.09 -1.377 1 90.88 102 LEU A CA 1
ATOM 776 C C . LEU A 1 102 ? -14.619 -69.168 -1.608 1 90.88 102 LEU A C 1
ATOM 778 O O . LEU A 1 102 ? -14.746 -68.133 -0.95 1 90.88 102 LEU A O 1
ATOM 782 N N . PRO A 1 103 ? -15.467 -69.547 -2.609 1 86.78 103 PRO A N 1
ATOM 783 C CA . PRO A 1 103 ? -16.579 -68.653 -2.941 1 86.78 103 PRO A CA 1
ATOM 784 C C . PRO A 1 103 ? -17.494 -68.382 -1.749 1 86.78 103 PRO A C 1
ATOM 786 O O . PRO A 1 103 ? -17.816 -69.301 -0.992 1 86.78 103 PRO A O 1
ATOM 789 N N . GLY A 1 104 ? -17.893 -67.168 -1.557 1 85.2 104 GLY A N 1
ATOM 790 C CA . GLY A 1 104 ? -18.834 -66.758 -0.527 1 85.2 104 GLY A CA 1
ATOM 791 C C . GLY A 1 104 ? -18.19 -66.592 0.837 1 85.2 104 GLY A C 1
ATOM 792 O O . GLY A 1 104 ? -18.851 -66.189 1.796 1 85.2 104 GLY A O 1
ATOM 793 N N . ALA A 1 105 ? -16.904 -66.937 0.933 1 90.35 105 ALA A N 1
ATOM 794 C CA . ALA A 1 105 ? -16.236 -66.816 2.227 1 90.35 105 ALA A CA 1
ATOM 795 C C . ALA A 1 105 ? -15.894 -65.36 2.533 1 90.35 105 ALA A C 1
ATOM 797 O O . ALA A 1 105 ? -15.577 -64.587 1.627 1 90.35 105 ALA A O 1
ATOM 798 N N . SER A 1 106 ? -16.1 -64.947 3.74 1 92.05 106 SER A N 1
ATOM 799 C CA . SER A 1 106 ? -15.749 -63.623 4.245 1 92.05 106 SER A CA 1
ATOM 800 C C . SER A 1 106 ? -14.802 -63.719 5.436 1 92.05 106 SER A C 1
ATOM 802 O O . SER A 1 106 ? -15.147 -64.305 6.465 1 92.05 106 SER A O 1
ATOM 804 N N . PRO A 1 107 ? -13.633 -63.164 5.259 1 93.53 107 PRO A N 1
ATOM 805 C CA . PRO A 1 107 ? -12.721 -63.203 6.405 1 93.53 107 PRO A CA 1
ATOM 806 C C . PRO A 1 107 ? -13.3 -62.52 7.643 1 93.53 107 PRO A C 1
ATOM 808 O O . PRO A 1 107 ? -12.942 -62.872 8.77 1 93.53 107 PRO A O 1
ATOM 811 N N . GLU A 1 108 ? -14.138 -61.589 7.448 1 91.96 108 GLU A N 1
ATOM 812 C CA . GLU A 1 108 ? -14.745 -60.881 8.572 1 91.96 108 GLU A CA 1
ATOM 813 C C . GLU A 1 108 ? -15.664 -61.8 9.371 1 91.96 108 GLU A C 1
ATOM 815 O O . GLU A 1 108 ? -15.705 -61.73 10.601 1 91.96 108 GLU A O 1
ATOM 820 N N . LEU A 1 109 ? -16.367 -62.73 8.683 1 90.05 109 LEU A N 1
ATOM 821 C CA . LEU A 1 109 ? -17.322 -63.624 9.33 1 90.05 109 LEU A CA 1
ATOM 822 C C . LEU A 1 109 ? -16.662 -64.948 9.699 1 90.05 109 LEU A C 1
ATOM 824 O O . LEU A 1 109 ? -17.279 -65.792 10.354 1 90.05 109 LEU A O 1
ATOM 828 N N . GLY A 1 110 ? -15.506 -65.141 9.259 1 93.09 110 GLY A N 1
ATOM 829 C CA . GLY A 1 110 ? -14.814 -66.392 9.527 1 93.09 110 GLY A CA 1
ATOM 830 C C . GLY A 1 110 ? -14.663 -67.266 8.297 1 93.09 110 GLY A C 1
ATOM 831 O O . GLY A 1 110 ? -15.604 -67.414 7.514 1 93.09 110 GLY A O 1
ATOM 832 N N . LEU A 1 111 ? -13.56 -67.813 8.194 1 93.53 111 LEU A N 1
ATOM 833 C CA . LEU A 1 111 ? -13.284 -68.709 7.077 1 93.53 111 LEU A CA 1
ATOM 834 C C . LEU A 1 111 ? -13.549 -70.16 7.465 1 93.53 111 LEU A C 1
ATOM 836 O O . LEU A 1 111 ? -13.517 -70.506 8.648 1 93.53 111 LEU A O 1
ATOM 840 N N . PRO A 1 112 ? -13.865 -71.036 6.473 1 92.67 112 PRO A N 1
ATOM 841 C CA . PRO A 1 112 ? -14.1 -72.444 6.803 1 92.67 112 PRO A CA 1
ATOM 842 C C . PRO A 1 112 ? -12.913 -73.088 7.517 1 92.67 112 PRO A C 1
ATOM 844 O O . PRO A 1 112 ? -11.76 -72.79 7.197 1 92.67 112 PRO A O 1
ATOM 847 N N . PRO A 1 113 ? -13.302 -73.882 8.485 1 92.05 113 PRO A N 1
ATOM 848 C CA . PRO A 1 113 ? -12.227 -74.547 9.224 1 92.05 113 PRO A CA 1
ATOM 849 C C . PRO A 1 113 ? -11.308 -75.366 8.32 1 92.05 113 PRO A C 1
ATOM 851 O O . PRO A 1 113 ? -11.759 -75.918 7.313 1 92.05 113 PRO A O 1
ATOM 854 N N . ALA A 1 114 ? -10.097 -75.363 8.67 1 92.86 114 ALA A N 1
ATOM 855 C CA . ALA A 1 114 ? -9.091 -76.114 7.925 1 92.86 114 ALA A CA 1
ATOM 856 C C . ALA A 1 114 ? -8.078 -76.758 8.867 1 92.86 114 ALA A C 1
ATOM 858 O O . ALA A 1 114 ? -7.808 -76.235 9.95 1 92.86 114 ALA A O 1
ATOM 859 N N . GLU A 1 115 ? -7.6 -77.902 8.425 1 91.69 115 GLU A N 1
ATOM 860 C CA . GLU A 1 115 ? -6.58 -78.596 9.207 1 91.69 115 GLU A CA 1
ATOM 861 C C . GLU A 1 115 ? -5.177 -78.189 8.769 1 91.69 115 GLU A C 1
ATOM 863 O O . GLU A 1 115 ? -4.902 -78.077 7.572 1 91.69 115 GLU A O 1
ATOM 868 N N . VAL A 1 116 ? -4.465 -77.928 9.742 1 93.85 116 VAL A N 1
ATOM 869 C CA . VAL A 1 116 ? -3.053 -77.647 9.502 1 93.85 116 VAL A CA 1
ATOM 870 C C . VAL A 1 116 ? -2.192 -78.705 10.188 1 93.85 116 VAL A C 1
ATOM 872 O O . VAL A 1 116 ? -2.048 -78.699 11.413 1 93.85 116 VAL A O 1
ATOM 875 N N . ALA A 1 117 ? -1.588 -79.585 9.376 1 92.64 117 ALA A N 1
ATOM 876 C CA . ALA A 1 117 ? -0.754 -80.665 9.895 1 92.64 117 ALA A CA 1
ATOM 877 C C . ALA A 1 117 ? 0.592 -80.134 10.38 1 92.64 117 ALA A C 1
ATOM 879 O O . ALA A 1 117 ? 1.007 -79.036 10 1 92.64 117 ALA A O 1
ATOM 880 N N . PRO A 1 118 ? 1.178 -80.923 11.271 1 85.93 118 PRO A N 1
ATOM 881 C CA . PRO A 1 118 ? 2.515 -80.514 11.709 1 85.93 118 PRO A CA 1
ATOM 882 C C . PRO A 1 118 ? 3.476 -80.296 10.544 1 85.93 118 PRO A C 1
ATOM 884 O O . PRO A 1 118 ? 3.57 -81.141 9.649 1 85.93 118 PRO A O 1
ATOM 887 N N . GLY A 1 119 ? 4.01 -79.129 10.46 1 87.49 119 GLY A N 1
ATOM 888 C CA . GLY A 1 119 ? 4.969 -78.789 9.421 1 87.49 119 GLY A CA 1
ATOM 889 C C . GLY A 1 119 ? 4.328 -78.154 8.201 1 87.49 119 GLY A C 1
ATOM 890 O O . GLY A 1 119 ? 5.025 -77.712 7.286 1 87.49 119 GLY A O 1
ATOM 891 N N . ALA A 1 120 ? 2.988 -78.153 8.125 1 91.08 120 ALA A N 1
ATOM 892 C CA . ALA A 1 120 ? 2.279 -77.614 6.967 1 91.08 120 ALA A CA 1
ATOM 893 C C . ALA A 1 120 ? 2.073 -76.108 7.103 1 91.08 120 ALA A C 1
ATOM 895 O O . ALA A 1 120 ? 2.097 -75.57 8.212 1 91.08 120 ALA A O 1
ATOM 896 N N . THR A 1 121 ? 2.064 -75.479 5.981 1 93.82 121 THR A N 1
ATOM 897 C CA . THR A 1 121 ? 1.747 -74.057 5.913 1 93.82 121 THR A CA 1
ATOM 898 C C . THR A 1 121 ? 0.476 -73.824 5.101 1 93.82 121 THR A C 1
ATOM 900 O O . THR A 1 121 ? 0.328 -74.363 4.002 1 93.82 121 THR A O 1
ATOM 903 N N . MET A 1 122 ? -0.481 -73.164 5.693 1 93.72 122 MET A N 1
ATOM 904 C CA . MET A 1 122 ? -1.721 -72.766 5.033 1 93.72 122 MET A CA 1
ATOM 905 C C . MET A 1 122 ? -1.722 -71.27 4.732 1 93.72 122 MET A C 1
ATOM 907 O O . MET A 1 122 ? -1.333 -70.463 5.578 1 93.72 122 MET A O 1
ATOM 911 N N . ARG A 1 123 ? -2.076 -70.901 3.52 1 94.93 123 ARG A N 1
ATOM 912 C CA . ARG A 1 123 ? -2.075 -69.501 3.108 1 94.93 123 ARG A CA 1
ATOM 913 C C . ARG A 1 123 ? -3.465 -69.061 2.661 1 94.93 123 ARG A C 1
ATOM 915 O O . ARG A 1 123 ? -4.117 -69.75 1.874 1 94.93 123 ARG A O 1
ATOM 922 N N . TYR A 1 124 ? -3.937 -67.965 3.21 1 95.25 124 TYR A N 1
ATOM 923 C CA . TYR A 1 124 ? -5.156 -67.303 2.758 1 95.25 124 TYR A CA 1
ATOM 924 C C . TYR A 1 124 ? -4.834 -65.991 2.052 1 95.25 124 TYR A C 1
ATOM 926 O O . TYR A 1 124 ? -3.939 -65.255 2.474 1 95.25 124 TYR A O 1
ATOM 934 N N . HIS A 1 125 ? -5.443 -65.682 0.923 1 94.34 125 HIS A N 1
ATOM 935 C CA . HIS A 1 125 ? -5.411 -64.407 0.216 1 94.34 125 HIS A CA 1
ATOM 936 C C . HIS A 1 125 ? -6.811 -63.816 0.082 1 94.34 125 HIS A C 1
ATOM 938 O O . HIS A 1 125 ? -7.78 -64.548 -0.134 1 94.34 125 HIS A O 1
ATOM 944 N N . PHE A 1 126 ? -6.904 -62.517 0.357 1 94.63 126 PHE A N 1
ATOM 945 C CA . PHE A 1 126 ? -8.148 -61.831 0.03 1 94.63 126 PHE A CA 1
ATOM 946 C C . PHE A 1 126 ? -7.889 -60.364 -0.293 1 94.63 126 PHE A C 1
ATOM 948 O O . PHE A 1 126 ? -6.847 -59.817 0.073 1 94.63 126 PHE A O 1
ATOM 955 N N . GLN A 1 127 ? -8.787 -59.783 -1.028 1 92.95 127 GLN A N 1
ATOM 956 C CA . GLN A 1 127 ? -8.657 -58.398 -1.469 1 92.95 127 GLN A CA 1
ATOM 957 C C . GLN A 1 127 ? -9.762 -57.527 -0.88 1 92.95 127 GLN A C 1
ATOM 959 O O . GLN A 1 127 ? -10.904 -57.972 -0.742 1 92.95 127 GLN A O 1
ATOM 964 N N . VAL A 1 128 ? -9.368 -56.371 -0.443 1 93.17 128 VAL A N 1
ATOM 965 C CA . VAL A 1 128 ? -10.32 -55.372 0.033 1 93.17 128 VAL A CA 1
ATOM 966 C C . VAL A 1 128 ? -10.132 -54.069 -0.74 1 93.17 128 VAL A C 1
ATOM 968 O O . VAL A 1 128 ? -9.027 -53.765 -1.196 1 93.17 128 VAL A O 1
ATOM 971 N N . ALA A 1 129 ? -11.167 -53.348 -1.01 1 88.2 129 ALA A N 1
ATOM 972 C CA . ALA A 1 129 ? -11.131 -52.018 -1.613 1 88.2 129 ALA A CA 1
ATOM 973 C C . ALA A 1 129 ? -11.31 -50.931 -0.557 1 88.2 129 ALA A C 1
ATOM 975 O O . ALA A 1 129 ? -12.116 -51.079 0.364 1 88.2 129 ALA A O 1
ATOM 976 N N . ILE A 1 130 ? -10.471 -49.991 -0.694 1 84.85 130 ILE A N 1
ATOM 977 C CA . ILE A 1 130 ? -10.617 -48.858 0.213 1 84.85 130 ILE A CA 1
ATOM 978 C C . ILE A 1 130 ? -11.814 -48.009 -0.211 1 84.85 130 ILE A C 1
ATOM 980 O O . ILE A 1 130 ? -11.822 -47.438 -1.304 1 84.85 130 ILE A O 1
ATOM 984 N N . VAL A 1 131 ? -12.828 -47.929 0.61 1 81.55 131 VAL A N 1
ATOM 985 C CA . VAL A 1 131 ? -14.058 -47.258 0.202 1 81.55 131 VAL A CA 1
ATOM 986 C C . VAL A 1 131 ? -14.159 -45.9 0.891 1 81.55 131 VAL A C 1
ATOM 988 O O . VAL A 1 131 ? -14.919 -45.031 0.456 1 81.55 131 VAL A O 1
ATOM 991 N N . ARG A 1 132 ? -13.47 -45.78 1.971 1 78.75 132 ARG A N 1
ATOM 992 C CA . ARG A 1 132 ? -13.459 -44.524 2.714 1 78.75 132 ARG A CA 1
ATOM 993 C C . ARG A 1 132 ? -12.09 -44.266 3.334 1 78.75 132 ARG A C 1
ATOM 995 O O . ARG A 1 132 ? -11.336 -45.205 3.599 1 78.75 132 ARG A O 1
ATOM 1002 N N . LEU A 1 133 ? -11.775 -43.013 3.479 1 71.86 133 LEU A N 1
ATOM 1003 C CA . LEU A 1 133 ? -10.515 -42.652 4.12 1 71.86 133 LEU A CA 1
ATOM 1004 C C . LEU A 1 133 ? -10.713 -42.416 5.613 1 71.86 133 LEU A C 1
ATOM 1006 O O . LEU A 1 133 ? -11.472 -41.528 6.01 1 71.86 133 LEU A O 1
ATOM 1010 N N . PRO A 1 134 ? -10.084 -43.374 6.373 1 74.46 134 PRO A N 1
ATOM 1011 C CA . PRO A 1 134 ? -10.162 -43.086 7.807 1 74.46 134 PRO A CA 1
ATOM 1012 C C . PRO A 1 134 ? -9.476 -41.775 8.183 1 74.46 134 PRO A C 1
ATOM 1014 O O . PRO A 1 134 ? -8.624 -41.284 7.439 1 74.46 134 PRO A O 1
ATOM 1017 N N . THR A 1 135 ? -9.862 -41.2 9.264 1 71.93 135 THR A N 1
ATOM 1018 C CA . THR A 1 135 ? -9.306 -39.935 9.731 1 71.93 135 THR A CA 1
ATOM 1019 C C . THR A 1 135 ? -7.805 -40.06 9.974 1 71.93 135 THR A C 1
ATOM 1021 O O . THR A 1 135 ? -7.056 -39.102 9.771 1 71.93 135 THR A O 1
ATOM 1024 N N . SER A 1 136 ? -7.403 -41.3 10.348 1 71.77 136 SER A N 1
ATOM 1025 C CA . SER A 1 136 ? -5.995 -41.511 10.665 1 71.77 136 SER A CA 1
ATOM 1026 C C . SER A 1 136 ? -5.173 -41.743 9.401 1 71.77 136 SER A C 1
ATOM 1028 O O . SER A 1 136 ? -3.941 -41.721 9.443 1 71.77 136 SER A O 1
ATOM 1030 N N . LEU A 1 137 ? -5.857 -41.847 8.229 1 72.27 137 LEU A N 1
ATOM 1031 C CA . LEU A 1 137 ? -5.262 -42.198 6.945 1 72.27 137 LEU A CA 1
ATOM 1032 C C . LEU A 1 137 ? -4.403 -43.452 7.068 1 72.27 137 LEU A C 1
ATOM 1034 O O . LEU A 1 137 ? -3.412 -43.604 6.35 1 72.27 137 LEU A O 1
ATOM 1038 N N . LYS A 1 138 ? -4.715 -44.247 8.048 1 80.53 138 LYS A N 1
ATOM 1039 C CA . LYS A 1 138 ? -4.064 -45.539 8.244 1 80.53 138 LYS A CA 1
ATOM 1040 C C . LYS A 1 138 ? -5.091 -46.66 8.369 1 80.53 138 LYS A C 1
ATOM 1042 O O . LYS A 1 138 ? -6.138 -46.483 8.996 1 80.53 138 LYS A O 1
ATOM 1047 N N . LEU A 1 139 ? -4.847 -47.711 7.658 1 86.57 139 LEU A N 1
ATOM 1048 C CA . LEU A 1 139 ? -5.658 -48.917 7.786 1 86.57 139 LEU A CA 1
ATOM 1049 C C . LEU A 1 139 ? -4.9 -50.004 8.542 1 86.57 139 LEU A C 1
ATOM 1051 O O . LEU A 1 139 ? -3.736 -50.278 8.241 1 86.57 139 LEU A O 1
ATOM 1055 N N . PHE A 1 140 ? -5.433 -50.426 9.638 1 89.8 140 PHE A N 1
ATOM 1056 C CA . PHE A 1 140 ? -4.857 -51.53 10.398 1 89.8 140 PHE A CA 1
ATOM 1057 C C . PHE A 1 140 ? -5.628 -52.82 10.148 1 89.8 140 PHE A C 1
ATOM 1059 O O . PHE A 1 140 ? -6.853 -52.802 10.016 1 89.8 140 PHE A O 1
ATOM 1066 N N . ASN A 1 141 ? -4.959 -53.907 9.937 1 92.89 141 ASN A N 1
ATOM 1067 C CA . ASN A 1 141 ? -5.594 -55.211 9.785 1 92.89 141 ASN A CA 1
ATOM 1068 C C . ASN A 1 141 ? -4.816 -56.302 10.516 1 92.89 141 ASN A C 1
ATOM 1070 O O . ASN A 1 141 ? -3.593 -56.384 10.397 1 92.89 141 ASN A O 1
ATOM 1074 N N . GLN A 1 142 ? -5.45 -57.025 11.359 1 94.26 142 GLN A N 1
ATOM 1075 C CA . GLN A 1 142 ? -4.892 -58.143 12.114 1 94.26 142 GLN A CA 1
ATOM 1076 C C . GLN A 1 142 ? -5.81 -59.361 12.052 1 94.26 142 GLN A C 1
ATOM 1078 O O . GLN A 1 142 ? -7.007 -59.258 12.328 1 94.26 142 GLN A O 1
ATOM 1083 N N . ALA A 1 143 ? -5.279 -60.474 11.714 1 95.4 143 ALA A N 1
ATOM 1084 C CA . ALA A 1 143 ? -6.052 -61.712 11.657 1 95.4 143 ALA A CA 1
ATOM 1085 C C . ALA A 1 143 ? -6.008 -62.447 12.994 1 95.4 143 ALA A C 1
ATOM 1087 O O . ALA A 1 143 ? -5.025 -62.348 13.732 1 95.4 143 ALA A O 1
ATOM 1088 N N . GLN A 1 144 ? -7.061 -63.123 13.307 1 94.59 144 GLN A N 1
ATOM 1089 C CA . GLN A 1 144 ? -7.171 -64.011 14.459 1 94.59 144 GLN A CA 1
ATOM 1090 C C . GLN A 1 144 ? -7.39 -65.457 14.021 1 94.59 144 GLN A C 1
ATOM 1092 O O . GLN A 1 144 ? -8.273 -65.738 13.208 1 94.59 144 GLN A O 1
ATOM 1097 N N . VAL A 1 145 ? -6.574 -66.321 14.567 1 94.65 145 VAL A N 1
ATOM 1098 C CA . VAL A 1 145 ? -6.694 -67.745 14.274 1 94.65 145 VAL A CA 1
ATOM 1099 C C . VAL A 1 145 ? -7.042 -68.509 15.55 1 94.65 145 VAL A C 1
ATOM 1101 O O . VAL A 1 145 ? -6.23 -68.588 16.474 1 94.65 145 VAL A O 1
ATOM 1104 N N . ASN A 1 146 ? -8.268 -68.972 15.578 1 93.51 146 ASN A N 1
ATOM 1105 C CA . ASN A 1 146 ? -8.662 -69.909 16.624 1 93.51 146 ASN A CA 1
ATOM 1106 C C . ASN A 1 146 ? -8.408 -71.355 16.206 1 93.51 146 ASN A C 1
ATOM 1108 O O . ASN A 1 146 ? -8.584 -71.708 15.039 1 93.51 146 ASN A O 1
ATOM 1112 N N . TYR A 1 147 ? -7.855 -72.12 17.145 1 92.85 147 TYR A N 1
ATOM 1113 C CA . TYR A 1 147 ? -7.585 -73.501 16.762 1 92.85 147 TYR A CA 1
ATOM 1114 C C . TYR A 1 147 ? -8.003 -74.465 17.865 1 92.85 147 TYR A C 1
ATOM 1116 O O . TYR A 1 147 ? -8.169 -74.063 19.019 1 92.85 147 TYR A O 1
ATOM 1124 N N . GLU A 1 148 ? -8.286 -75.687 17.388 1 92.18 148 GLU A N 1
ATOM 1125 C CA . GLU A 1 148 ? -8.562 -76.806 18.285 1 92.18 148 GLU A CA 1
ATOM 1126 C C . GLU A 1 148 ? -7.753 -78.039 17.894 1 92.18 148 GLU A C 1
ATOM 1128 O O . GLU A 1 148 ? -7.407 -78.216 16.724 1 92.18 148 GLU A O 1
ATOM 1133 N N . PHE A 1 149 ? -7.342 -78.733 18.936 1 88.65 149 PHE A N 1
ATOM 1134 C CA . PHE A 1 149 ? -6.675 -80.005 18.688 1 88.65 149 PHE A CA 1
ATOM 1135 C C . PHE A 1 149 ? -7.049 -81.029 19.752 1 88.65 149 PHE A C 1
ATOM 1137 O O . PHE A 1 149 ? -7.501 -80.665 20.84 1 88.65 149 PHE A O 1
ATOM 1144 N N . LEU A 1 150 ? -6.932 -82.211 19.367 1 84.6 150 LEU A N 1
ATOM 1145 C CA . LEU A 1 150 ? -7.237 -83.32 20.265 1 84.6 150 LEU A CA 1
ATOM 1146 C C . LEU A 1 150 ? -5.968 -83.851 20.923 1 84.6 150 LEU A C 1
ATOM 1148 O O . LEU A 1 150 ? -4.97 -84.103 20.243 1 84.6 150 LEU A O 1
ATOM 1152 N N . THR A 1 151 ? -6.022 -83.913 22.232 1 79.33 151 THR A N 1
ATOM 1153 C CA . THR A 1 151 ? -4.919 -84.55 22.941 1 79.33 151 THR A CA 1
ATOM 1154 C C . THR A 1 151 ? -4.967 -86.065 22.765 1 79.33 151 THR A C 1
ATOM 1156 O O . THR A 1 151 ? -5.985 -86.615 22.34 1 79.33 151 THR A O 1
ATOM 1159 N N . PRO A 1 152 ? -3.892 -86.712 22.991 1 74.66 152 PRO A N 1
ATOM 1160 C CA . PRO A 1 152 ? -3.908 -88.173 22.893 1 74.66 152 PRO A CA 1
ATOM 1161 C C . PRO A 1 152 ? -4.984 -88.812 23.769 1 74.66 152 PRO A C 1
ATOM 1163 O O . PRO A 1 152 ? -5.44 -89.922 23.483 1 74.66 152 PRO A O 1
ATOM 1166 N N . GLU A 1 153 ? -5.38 -88.062 24.806 1 76.1 153 GLU A N 1
ATOM 1167 C CA . GLU A 1 153 ? -6.385 -88.595 25.721 1 76.1 153 GLU A CA 1
ATOM 1168 C C . GLU A 1 153 ? -7.796 -88.262 25.246 1 76.1 153 GLU A C 1
ATOM 1170 O O . GLU A 1 153 ? -8.778 -88.618 25.902 1 76.1 153 GLU A O 1
ATOM 1175 N N . GLY A 1 154 ? -7.956 -87.585 24.096 1 75.41 154 GLY A N 1
ATOM 1176 C CA . GLY A 1 154 ? -9.247 -87.314 23.483 1 75.41 154 GLY A CA 1
ATOM 1177 C C . GLY A 1 154 ? -9.857 -86 23.933 1 75.41 154 GLY A C 1
ATOM 1178 O O . GLY A 1 154 ? -11.039 -85.744 23.694 1 75.41 154 GLY A O 1
ATOM 1179 N N . ARG A 1 155 ? -9.134 -85.116 24.756 1 80.08 155 ARG A N 1
ATOM 1180 C CA . ARG A 1 155 ? -9.643 -83.815 25.179 1 80.08 155 ARG A CA 1
ATOM 1181 C C . ARG A 1 155 ? -9.41 -82.76 24.102 1 80.08 155 ARG A C 1
ATOM 1183 O O . ARG A 1 155 ? -8.348 -82.726 23.478 1 80.08 155 ARG A O 1
ATOM 1190 N N . THR A 1 156 ? -10.484 -82.045 23.787 1 84.6 156 THR A N 1
ATOM 1191 C CA . THR A 1 156 ? -10.37 -80.934 22.848 1 84.6 156 THR A CA 1
ATOM 1192 C C . THR A 1 156 ? -9.806 -79.696 23.54 1 84.6 156 THR A C 1
ATOM 1194 O O . THR A 1 156 ? -10.337 -79.253 24.56 1 84.6 156 THR A O 1
ATOM 1197 N N . VAL A 1 157 ? -8.595 -79.253 23.152 1 86.1 157 VAL A N 1
ATOM 1198 C CA . VAL A 1 157 ? -7.981 -78.029 23.657 1 86.1 157 VAL A CA 1
ATOM 1199 C C . VAL A 1 157 ? -8.115 -76.917 22.62 1 86.1 157 VAL A C 1
ATOM 1201 O O . VAL A 1 157 ? -7.933 -77.15 21.423 1 86.1 157 VAL A O 1
ATOM 1204 N N . THR A 1 158 ? -8.653 -75.837 23.09 1 88.71 158 THR A N 1
ATOM 1205 C CA . THR A 1 158 ? -8.81 -74.69 22.203 1 88.71 158 THR A CA 1
ATOM 1206 C C . THR A 1 158 ? -7.737 -73.641 22.48 1 88.71 158 THR A C 1
ATOM 1208 O O . THR A 1 158 ? -7.209 -73.564 23.592 1 88.71 158 THR A O 1
ATOM 1211 N N . GLY A 1 159 ? -7.185 -73.011 21.407 1 88.62 159 GLY A N 1
ATOM 1212 C CA . GLY A 1 159 ? -6.241 -71.91 21.51 1 88.62 159 GLY A CA 1
ATOM 1213 C C . GLY A 1 159 ? -6.506 -70.802 20.509 1 88.62 159 GLY A C 1
ATOM 1214 O O . GLY A 1 159 ? -7.405 -70.915 19.672 1 88.62 159 GLY A O 1
ATOM 1215 N N . ARG A 1 160 ? -5.852 -69.661 20.793 1 91 160 ARG A N 1
ATOM 1216 C CA . ARG A 1 160 ? -5.98 -68.49 19.931 1 91 160 ARG A CA 1
ATOM 1217 C C . ARG A 1 160 ? -4.615 -67.885 19.622 1 91 160 ARG A C 1
ATOM 1219 O O . ARG A 1 160 ? -3.777 -67.745 20.515 1 91 160 ARG A O 1
ATOM 1226 N N . GLU A 1 161 ? -4.397 -67.685 18.35 1 92.54 161 GLU A N 1
ATOM 1227 C CA . GLU A 1 161 ? -3.198 -66.974 17.916 1 92.54 161 GLU A CA 1
ATOM 1228 C C . GLU A 1 161 ? -3.556 -65.751 17.076 1 92.54 161 GLU A C 1
ATOM 1230 O O . GLU A 1 161 ? -4.501 -65.79 16.285 1 92.54 161 GLU A O 1
ATOM 1235 N N . LEU A 1 162 ? -2.795 -64.598 17.334 1 94.37 162 LEU A N 1
ATOM 1236 C CA . LEU A 1 162 ? -2.988 -63.384 16.548 1 94.37 162 LEU A CA 1
ATOM 1237 C C . LEU A 1 162 ? -1.834 -63.179 15.573 1 94.37 162 LEU A C 1
ATOM 1239 O O . LEU A 1 162 ? -0.69 -63.524 15.877 1 94.37 162 LEU A O 1
ATOM 1243 N N . SER A 1 163 ? -2.174 -62.709 14.384 1 93.85 163 SER A N 1
ATOM 1244 C CA . SER A 1 163 ? -1.119 -62.318 13.456 1 93.85 163 SER A CA 1
ATOM 1245 C C . SER A 1 163 ? -0.49 -60.989 13.862 1 93.85 163 SER A C 1
ATOM 1247 O O . SER A 1 163 ? -0.977 -60.319 14.775 1 93.85 163 SER A O 1
ATOM 1249 N N . ASN A 1 164 ? 0.694 -60.618 13.138 1 92.77 164 ASN A N 1
ATOM 1250 C CA . ASN A 1 164 ? 1.163 -59.24 13.241 1 92.77 164 ASN A CA 1
ATOM 1251 C C . ASN A 1 164 ? 0.134 -58.255 12.692 1 92.77 164 ASN A C 1
ATOM 1253 O O . ASN A 1 164 ? -0.735 -58.634 11.905 1 92.77 164 ASN A O 1
ATOM 1257 N N . THR A 1 165 ? 0.123 -57.011 13.112 1 93.34 165 THR A N 1
ATOM 1258 C CA . THR A 1 165 ? -0.743 -55.956 12.599 1 93.34 165 THR A CA 1
ATOM 1259 C C . THR A 1 165 ? -0.154 -55.34 11.333 1 93.34 165 THR A C 1
ATOM 1261 O O . THR A 1 165 ? 1.003 -54.915 11.324 1 93.34 165 THR A O 1
ATOM 1264 N N . VAL A 1 166 ? -0.939 -55.421 10.216 1 91.78 166 VAL A N 1
ATOM 1265 C CA . VAL A 1 166 ? -0.521 -54.799 8.964 1 91.78 166 VAL A CA 1
ATOM 1266 C C . VAL A 1 166 ? -1.05 -53.369 8.896 1 91.78 166 VAL A C 1
ATOM 1268 O O . VAL A 1 166 ? -2.247 -53.133 9.078 1 91.78 166 VAL A O 1
ATOM 1271 N N . GLU A 1 167 ? -0.147 -52.459 8.696 1 88.88 167 GLU A N 1
ATOM 1272 C CA . GLU A 1 167 ? -0.495 -51.047 8.568 1 88.88 167 GLU A CA 1
ATOM 1273 C C . GLU A 1 167 ? -0.332 -50.567 7.129 1 88.88 167 GLU A C 1
ATOM 1275 O O . GLU A 1 167 ? 0.718 -50.772 6.516 1 88.88 167 GLU A O 1
ATOM 1280 N N . VAL A 1 168 ? -1.469 -50.107 6.556 1 83.23 168 VAL A N 1
ATOM 1281 C CA . VAL A 1 168 ? -1.431 -49.486 5.236 1 83.23 168 VAL A CA 1
ATOM 1282 C C . VAL A 1 168 ? -1.742 -47.996 5.357 1 83.23 168 VAL A C 1
ATOM 1284 O O . VAL A 1 168 ? -2.774 -47.614 5.912 1 83.23 168 VAL A O 1
ATOM 1287 N N . THR A 1 169 ? -0.85 -47.164 4.912 1 77.38 169 THR A N 1
ATOM 1288 C CA . THR A 1 169 ? -1.059 -45.721 4.924 1 77.38 169 THR A CA 1
ATOM 1289 C C . THR A 1 169 ? -1.821 -45.274 3.68 1 77.38 169 THR A C 1
ATOM 1291 O O . THR A 1 169 ? -1.53 -45.728 2.571 1 77.38 169 THR A O 1
ATOM 1294 N N . LEU A 1 170 ? -3.004 -44.692 3.878 1 68.39 170 LEU A N 1
ATOM 1295 C CA . LEU A 1 170 ? -3.791 -44.222 2.742 1 68.39 170 LEU A CA 1
ATOM 1296 C C . LEU A 1 170 ? -3.255 -42.892 2.223 1 68.39 170 LEU A C 1
ATOM 1298 O O . LEU A 1 170 ? -3.002 -41.972 3.004 1 68.39 170 LEU A O 1
ATOM 1302 N N . ALA A 1 171 ? -2.806 -42.977 0.912 1 59.45 171 ALA A N 1
ATOM 1303 C CA . ALA A 1 171 ? -2.232 -41.81 0.247 1 59.45 171 ALA A CA 1
ATOM 1304 C C . ALA A 1 171 ? -3.323 -40.835 -0.187 1 59.45 171 ALA A C 1
ATOM 1306 O O . ALA A 1 171 ? -4.259 -41.216 -0.893 1 59.45 171 ALA A O 1
ATOM 1307 N N . SER A 1 172 ? -4.013 -40.104 0.527 1 57.11 172 SER A N 1
ATOM 1308 C CA . SER A 1 172 ? -4.811 -39.005 -0.005 1 57.11 172 SER A CA 1
ATOM 1309 C C . SER A 1 172 ? -4.012 -37.706 -0.037 1 57.11 172 SER A C 1
ATOM 1311 O O . SER A 1 172 ? -3.202 -37.448 0.857 1 57.11 172 SER A O 1
ATOM 1313 N N . SER A 1 173 ? -3.605 -37.33 -1.318 1 57.3 173 SER A N 1
ATOM 1314 C CA . SER A 1 173 ? -3.048 -35.981 -1.302 1 57.3 173 SER A CA 1
ATOM 1315 C C . SER A 1 173 ? -4.086 -34.96 -0.85 1 57.3 173 SER A C 1
ATOM 1317 O O . SER A 1 173 ? -5.13 -34.804 -1.487 1 57.3 173 SER A O 1
ATOM 1319 N N . ARG A 1 174 ? -4.4 -34.971 0.386 1 71.56 174 ARG A N 1
ATOM 1320 C CA . ARG A 1 174 ? -5.396 -33.978 0.774 1 71.56 174 ARG A CA 1
ATOM 1321 C C . ARG A 1 174 ? -4.73 -32.713 1.304 1 71.56 174 ARG A C 1
ATOM 1323 O O . ARG A 1 174 ? -4.219 -32.697 2.425 1 71.56 174 ARG A O 1
ATOM 1330 N N . LEU A 1 175 ? -4.537 -31.757 0.213 1 81.16 175 LEU A N 1
ATOM 1331 C CA . LEU A 1 175 ? -4.037 -30.469 0.681 1 81.16 175 LEU A CA 1
ATOM 1332 C C . LEU A 1 175 ? -5.106 -29.727 1.476 1 81.16 175 LEU A C 1
ATOM 1334 O O . LEU A 1 175 ? -6.3 -29.861 1.195 1 81.16 175 LEU A O 1
ATOM 1338 N N . GLU A 1 176 ? -4.653 -29.222 2.577 1 87.94 176 GLU A N 1
ATOM 1339 C CA . GLU A 1 176 ? -5.489 -28.304 3.345 1 87.94 176 GLU A CA 1
ATOM 1340 C C . GLU A 1 176 ? -5.016 -26.862 3.187 1 87.94 176 GLU A C 1
ATOM 1342 O O . GLU A 1 176 ? -3.814 -26.606 3.081 1 87.94 176 GLU A O 1
ATOM 1347 N N . VAL A 1 177 ? -6.029 -25.996 3.052 1 93.87 177 VAL A N 1
ATOM 1348 C CA . VAL A 1 177 ? -5.702 -24.58 2.93 1 93.87 177 VAL A CA 1
ATOM 1349 C C . VAL A 1 177 ? -6.455 -23.781 3.991 1 93.87 177 VAL A C 1
ATOM 1351 O O . VAL A 1 177 ? -7.645 -24.011 4.22 1 93.87 177 VAL A O 1
ATOM 1354 N N . ALA A 1 178 ? -5.739 -22.965 4.77 1 94.3 178 ALA A N 1
ATOM 1355 C CA . ALA A 1 178 ? -6.311 -22.087 5.788 1 94.3 178 ALA A CA 1
ATOM 1356 C C . ALA A 1 178 ? -5.96 -20.628 5.513 1 94.3 178 ALA A C 1
ATOM 1358 O O . ALA A 1 178 ? -4.835 -20.318 5.114 1 94.3 178 ALA A O 1
ATOM 1359 N N . LEU A 1 179 ? -6.979 -19.786 5.673 1 95.76 179 LEU A N 1
ATOM 1360 C CA . LEU A 1 179 ? -6.813 -18.346 5.5 1 95.76 179 LEU A CA 1
ATOM 1361 C C . LEU A 1 179 ? -7.018 -17.613 6.821 1 95.76 179 LEU A C 1
ATOM 1363 O O . LEU A 1 179 ? -7.942 -17.93 7.575 1 95.76 179 LEU A O 1
ATOM 1367 N N . GLN A 1 180 ? -6.076 -16.71 7.159 1 94.75 180 GLN A N 1
ATOM 1368 C CA . GLN A 1 180 ? -6.164 -15.894 8.365 1 94.75 180 GLN A CA 1
ATOM 1369 C C . GLN A 1 180 ? -5.714 -14.461 8.094 1 94.75 180 GLN A C 1
ATOM 1371 O O . GLN A 1 180 ? -5.044 -14.194 7.094 1 94.75 180 GLN A O 1
ATOM 1376 N N . THR A 1 181 ? -6.243 -13.565 8.918 1 95.38 181 THR A N 1
ATOM 1377 C CA . THR A 1 181 ? -5.791 -12.178 8.887 1 95.38 181 THR A CA 1
ATOM 1378 C C . THR A 1 181 ? -5.196 -11.774 10.233 1 95.38 181 THR A C 1
ATOM 1380 O O . THR A 1 181 ? -5.378 -12.472 11.233 1 95.38 181 THR A O 1
ATOM 1383 N N . ASP A 1 182 ? -4.351 -10.731 10.282 1 93.82 182 ASP A N 1
ATOM 1384 C CA . ASP A 1 182 ? -3.727 -10.281 11.522 1 93.82 182 ASP A CA 1
ATOM 1385 C C . ASP A 1 182 ? -4.746 -9.603 12.436 1 93.82 182 ASP A C 1
ATOM 1387 O O . ASP A 1 182 ? -4.572 -9.577 13.656 1 93.82 182 ASP A O 1
ATOM 1391 N N . HIS A 1 183 ? -5.832 -8.987 11.856 1 91.51 183 HIS A N 1
ATOM 1392 C CA . HIS A 1 183 ? -6.951 -8.439 12.614 1 91.51 183 HIS A CA 1
ATOM 1393 C C . HIS A 1 183 ? -8.229 -8.431 11.782 1 91.51 183 HIS A C 1
ATOM 1395 O O . HIS A 1 183 ? -8.173 -8.47 10.551 1 91.51 183 HIS A O 1
ATOM 1401 N N . ILE A 1 184 ? -9.349 -8.423 12.474 1 90.5 184 ILE A N 1
ATOM 1402 C CA . ILE A 1 184 ? -10.645 -8.527 11.813 1 90.5 184 ILE A CA 1
ATOM 1403 C C . ILE A 1 184 ? -11.293 -7.147 11.727 1 90.5 184 ILE A C 1
ATOM 1405 O O . ILE A 1 184 ? -11.901 -6.802 10.711 1 90.5 184 ILE A O 1
ATOM 1409 N N . GLN A 1 185 ? -11.191 -6.343 12.804 1 89.71 185 GLN A N 1
ATOM 1410 C CA . GLN A 1 185 ? -11.746 -4.994 12.789 1 89.71 185 GLN A CA 1
ATOM 1411 C C . GLN A 1 185 ? -10.818 -4.025 12.061 1 89.71 185 GLN A C 1
ATOM 1413 O O . GLN A 1 185 ? -9.633 -3.93 12.385 1 89.71 185 GLN A O 1
ATOM 1418 N N . THR A 1 186 ? -11.401 -3.396 11.092 1 91.34 186 THR A N 1
ATOM 1419 C CA . THR A 1 186 ? -10.583 -2.524 10.257 1 91.34 186 THR A CA 1
ATOM 1420 C C . THR A 1 186 ? -11.306 -1.211 9.975 1 91.34 186 THR A C 1
ATOM 1422 O O . THR A 1 186 ? -12.375 -0.953 10.532 1 91.34 186 THR A O 1
ATOM 1425 N N . PHE A 1 187 ? -10.623 -0.263 9.322 1 90.18 187 PHE A N 1
ATOM 1426 C CA . PHE A 1 187 ? -11.145 1.027 8.889 1 90.18 187 PHE A CA 1
ATOM 1427 C C . PHE A 1 187 ? -10.677 1.354 7.476 1 90.18 187 PHE A C 1
ATOM 1429 O O . PHE A 1 187 ? -9.752 0.722 6.96 1 90.18 187 PHE A O 1
ATOM 1436 N N . SER A 1 188 ? -11.383 2.282 6.865 1 88.19 188 SER A N 1
ATOM 1437 C CA . SER A 1 188 ? -10.991 2.662 5.511 1 88.19 188 SER A CA 1
ATOM 1438 C C . SER A 1 188 ? -9.557 3.179 5.476 1 88.19 188 SER A C 1
ATOM 1440 O O . SER A 1 188 ? -9.193 4.069 6.247 1 88.19 188 SER A O 1
ATOM 1442 N N . GLY A 1 189 ? -8.779 2.53 4.603 1 88.45 189 GLY A N 1
ATOM 1443 C CA . GLY A 1 189 ? -7.375 2.888 4.471 1 88.45 189 GLY A CA 1
ATOM 1444 C C . GLY A 1 189 ? -6.446 1.932 5.195 1 88.45 189 GLY A C 1
ATOM 1445 O O . GLY A 1 189 ? -5.238 1.928 4.95 1 88.45 189 GLY A O 1
ATOM 1446 N N . ASP A 1 190 ? -6.945 1.124 6.009 1 91.7 190 ASP A N 1
ATOM 1447 C CA . ASP A 1 190 ? -6.167 0.179 6.803 1 91.7 190 ASP A CA 1
ATOM 1448 C C . ASP A 1 190 ? -5.453 -0.832 5.909 1 91.7 190 ASP A C 1
ATOM 1450 O O . ASP A 1 190 ? -5.86 -1.055 4.767 1 91.7 190 ASP A O 1
ATOM 1454 N N . ILE A 1 191 ? -4.349 -1.308 6.388 1 93.02 191 ILE A N 1
ATOM 1455 C CA . ILE A 1 191 ? -3.601 -2.366 5.717 1 93.02 191 ILE A CA 1
ATOM 1456 C C . ILE A 1 191 ? -3.698 -3.659 6.525 1 93.02 191 ILE A C 1
ATOM 1458 O O . ILE A 1 191 ? -3.382 -3.678 7.717 1 93.02 191 ILE A O 1
ATOM 1462 N N . VAL A 1 192 ? -4.132 -4.667 5.875 1 94.42 192 VAL A N 1
ATOM 1463 C CA . VAL A 1 192 ? -4.362 -5.943 6.544 1 94.42 192 VAL A CA 1
ATOM 1464 C C . VAL A 1 192 ? -3.431 -7.006 5.964 1 94.42 192 VAL A C 1
ATOM 1466 O O . VAL A 1 192 ? -3.237 -7.073 4.748 1 94.42 192 VAL A O 1
ATOM 1469 N N . LEU A 1 193 ? -2.796 -7.764 6.852 1 96.18 193 LEU A N 1
ATOM 1470 C CA . LEU A 1 193 ? -1.951 -8.884 6.452 1 96.18 193 LEU A CA 1
ATOM 1471 C C . LEU A 1 193 ? -2.759 -10.175 6.379 1 96.18 193 LEU A C 1
ATOM 1473 O O . LEU A 1 193 ? -3.387 -10.577 7.361 1 96.18 193 LEU A O 1
ATOM 1477 N N . TYR A 1 194 ? -2.782 -10.761 5.234 1 96.76 194 TYR A N 1
ATOM 1478 C CA . TYR A 1 194 ? -3.394 -12.071 5.044 1 96.76 194 TYR A CA 1
ATOM 1479 C C . TYR A 1 194 ? -2.34 -13.172 5.047 1 96.76 194 TYR A C 1
ATOM 1481 O O . TYR A 1 194 ? -1.239 -12.987 4.522 1 96.76 194 TYR A O 1
ATOM 1489 N N . SER A 1 195 ? -2.702 -14.273 5.621 1 96.41 195 SER A N 1
ATOM 1490 C CA . SER A 1 195 ? -1.84 -15.451 5.645 1 96.41 195 SER A CA 1
ATOM 1491 C C . SER A 1 195 ? -2.594 -16.696 5.191 1 96.41 195 SER A C 1
ATOM 1493 O O . SER A 1 195 ? -3.645 -17.028 5.743 1 96.41 195 SER A O 1
ATOM 1495 N N . VAL A 1 196 ? -2.064 -17.295 4.173 1 96.87 196 VAL A N 1
ATOM 1496 C CA . VAL A 1 196 ? -2.594 -18.568 3.695 1 96.87 196 VAL A CA 1
ATOM 1497 C C . VAL A 1 196 ? -1.614 -19.692 4.025 1 96.87 196 VAL A C 1
ATOM 1499 O O . VAL A 1 196 ? -0.432 -19.614 3.682 1 96.87 196 VAL A O 1
ATOM 1502 N N . VAL A 1 197 ? -2.073 -20.683 4.666 1 95.5 197 VAL A N 1
ATOM 1503 C CA . VAL A 1 197 ? -1.23 -21.832 4.978 1 95.5 197 VAL A CA 1
ATOM 1504 C C . VAL A 1 197 ? -1.738 -23.064 4.231 1 95.5 197 VAL A C 1
ATOM 1506 O O . VAL A 1 197 ? -2.899 -23.453 4.379 1 95.5 197 VAL A O 1
ATOM 1509 N N . VAL A 1 198 ? -0.913 -23.583 3.371 1 95.01 198 VAL A N 1
ATOM 1510 C CA . VAL A 1 198 ? -1.205 -24.81 2.637 1 95.01 198 VAL A CA 1
ATOM 1511 C C . VAL A 1 198 ? -0.397 -25.966 3.223 1 95.01 198 VAL A C 1
ATOM 1513 O O . VAL A 1 198 ? 0.827 -25.877 3.347 1 95.01 198 VAL A O 1
ATOM 1516 N N . SER A 1 199 ? -1.073 -26.941 3.612 1 90.31 199 SER A N 1
ATOM 1517 C CA . SER A 1 199 ? -0.405 -28.1 4.193 1 90.31 199 SER A CA 1
ATOM 1518 C C . SER A 1 199 ? -0.816 -29.387 3.486 1 90.31 199 SER A C 1
ATOM 1520 O O . SER A 1 199 ? -1.922 -29.481 2.951 1 90.31 199 SER A O 1
ATOM 1522 N N . ASN A 1 200 ? 0.131 -30.256 3.398 1 87.57 200 ASN A N 1
ATOM 1523 C CA . ASN A 1 200 ? -0.113 -31.578 2.83 1 87.57 200 ASN A CA 1
ATOM 1524 C C . ASN A 1 200 ? 0.021 -32.674 3.883 1 87.57 200 ASN A C 1
ATOM 1526 O O . ASN A 1 200 ? 1.056 -33.337 3.966 1 87.57 200 ASN A O 1
ATOM 1530 N N . PRO A 1 201 ? -1.023 -32.851 4.599 1 75.85 201 PRO A N 1
ATOM 1531 C CA . PRO A 1 201 ? -0.962 -33.939 5.577 1 75.85 201 PRO A CA 1
ATOM 1532 C C . PRO A 1 201 ? -1.06 -35.319 4.931 1 75.85 201 PRO A C 1
ATOM 1534 O O . PRO A 1 201 ? -0.948 -36.336 5.62 1 75.85 201 PRO A O 1
ATOM 1537 N N . GLY A 1 202 ? -1.22 -35.272 3.634 1 73.89 202 GLY A N 1
ATOM 1538 C CA . GLY A 1 202 ? -1.408 -36.532 2.931 1 73.89 202 GLY A CA 1
ATOM 1539 C C . GLY A 1 202 ? -0.105 -37.247 2.628 1 73.89 202 GLY A C 1
ATOM 1540 O O . GLY A 1 202 ? 0.934 -36.928 3.21 1 73.89 202 GLY A O 1
ATOM 1541 N N . PHE A 1 203 ? -0.147 -38.224 1.777 1 69.8 203 PHE A N 1
ATOM 1542 C CA . PHE A 1 203 ? 1.009 -39.079 1.536 1 69.8 203 PHE A CA 1
ATOM 1543 C C . PHE A 1 203 ? 1.496 -38.938 0.099 1 69.8 203 PHE A C 1
ATOM 1545 O O . PHE A 1 203 ? 2.526 -39.505 -0.272 1 69.8 203 PHE A O 1
ATOM 1552 N N . LEU A 1 204 ? 0.731 -38.254 -0.642 1 75.7 204 LEU A N 1
ATOM 1553 C CA . LEU A 1 204 ? 1.126 -38.054 -2.033 1 75.7 204 LEU A CA 1
ATOM 1554 C C . LEU A 1 204 ? 1.56 -36.612 -2.272 1 75.7 204 LEU A C 1
ATOM 1556 O O . LEU A 1 204 ? 1.071 -35.694 -1.61 1 75.7 204 LEU A O 1
ATOM 1560 N N . THR A 1 205 ? 2.513 -36.531 -3.17 1 83.39 205 THR A N 1
ATOM 1561 C CA . THR A 1 205 ? 2.942 -35.193 -3.563 1 83.39 205 THR A CA 1
ATOM 1562 C C . THR A 1 205 ? 1.849 -34.487 -4.36 1 83.39 205 THR A C 1
ATOM 1564 O O . THR A 1 205 ? 1.232 -35.086 -5.243 1 83.39 205 THR A O 1
ATOM 1567 N N . ALA A 1 206 ? 1.498 -33.382 -3.912 1 85.4 206 ALA A N 1
ATOM 1568 C CA . ALA A 1 206 ? 0.616 -32.517 -4.691 1 85.4 206 ALA A CA 1
ATOM 1569 C C . ALA A 1 206 ? 1.411 -31.684 -5.694 1 85.4 206 ALA A C 1
ATOM 1571 O O . ALA A 1 206 ? 2.202 -30.822 -5.305 1 85.4 206 ALA A O 1
ATOM 1572 N N . ALA A 1 207 ? 1.18 -31.955 -6.955 1 83.82 207 ALA A N 1
ATOM 1573 C CA . ALA A 1 207 ? 1.975 -31.289 -7.983 1 83.82 207 ALA A CA 1
ATOM 1574 C C . ALA A 1 207 ? 1.27 -30.036 -8.496 1 83.82 207 ALA A C 1
ATOM 1576 O O . ALA A 1 207 ? 0.045 -30.018 -8.634 1 83.82 207 ALA A O 1
ATOM 1577 N N . GLY A 1 208 ? 2.024 -29.039 -8.738 1 86.3 208 GLY A N 1
ATOM 1578 C CA . GLY A 1 208 ? 1.547 -27.834 -9.398 1 86.3 208 GLY A CA 1
ATOM 1579 C C . GLY A 1 208 ? 0.516 -27.076 -8.583 1 86.3 208 GLY A C 1
ATOM 1580 O O . GLY A 1 208 ? -0.54 -26.705 -9.099 1 86.3 208 GLY A O 1
ATOM 1581 N N . ALA A 1 209 ? 0.758 -27.07 -7.308 1 91.43 209 ALA A N 1
ATOM 1582 C CA . ALA A 1 209 ? -0.19 -26.381 -6.437 1 91.43 209 ALA A CA 1
ATOM 1583 C C . ALA A 1 209 ? -0.186 -24.878 -6.703 1 91.43 209 ALA A C 1
ATOM 1585 O O . ALA A 1 209 ? 0.872 -24.281 -6.915 1 91.43 209 ALA A O 1
ATOM 1586 N N . ARG A 1 210 ? -1.388 -24.321 -6.77 1 94.37 210 ARG A N 1
ATOM 1587 C CA . ARG A 1 210 ? -1.609 -22.899 -7.012 1 94.37 210 ARG A CA 1
ATOM 1588 C C . ARG A 1 210 ? -2.696 -22.35 -6.093 1 94.37 210 ARG A C 1
ATOM 1590 O O . ARG A 1 210 ? -3.762 -22.953 -5.955 1 94.37 210 ARG A O 1
ATOM 1597 N N . VAL A 1 211 ? -2.376 -21.253 -5.514 1 96.75 211 VAL A N 1
ATOM 1598 C CA . VAL A 1 211 ? -3.346 -20.619 -4.627 1 96.75 211 VAL A CA 1
ATOM 1599 C C . VAL A 1 211 ? -3.865 -19.332 -5.264 1 96.75 211 VAL A C 1
ATOM 1601 O O . VAL A 1 211 ? -3.081 -18.492 -5.709 1 96.75 211 VAL A O 1
ATOM 1604 N N . THR A 1 212 ? -5.136 -19.212 -5.296 1 96.97 212 THR A N 1
ATOM 1605 C CA . THR A 1 212 ? -5.768 -18.002 -5.809 1 96.97 212 THR A CA 1
ATOM 1606 C C . THR A 1 212 ? -6.691 -17.388 -4.76 1 96.97 212 THR A C 1
ATOM 1608 O O . THR A 1 212 ? -7.426 -18.104 -4.077 1 96.97 212 THR A O 1
ATOM 1611 N N . VAL A 1 213 ? -6.578 -16.128 -4.596 1 96.01 213 VAL A N 1
ATOM 1612 C CA . VAL A 1 213 ? -7.472 -15.388 -3.712 1 96.01 213 VAL A CA 1
ATOM 1613 C C . VAL A 1 213 ? -8.118 -14.235 -4.478 1 96.01 213 VAL A C 1
ATOM 1615 O O . VAL A 1 213 ? -7.45 -13.256 -4.818 1 96.01 213 VAL A O 1
ATOM 1618 N N . ALA A 1 214 ? -9.341 -14.367 -4.673 1 91.12 214 ALA A N 1
ATOM 1619 C CA . ALA A 1 214 ? -10.056 -13.277 -5.332 1 91.12 214 ALA A CA 1
ATOM 1620 C C . ALA A 1 214 ? -10.295 -12.117 -4.37 1 91.12 214 ALA A C 1
ATOM 1622 O O . ALA A 1 214 ? -10.84 -12.308 -3.281 1 91.12 214 ALA A O 1
ATOM 1623 N N . LEU A 1 215 ? -9.866 -10.988 -4.745 1 87.92 215 LEU A N 1
ATOM 1624 C CA . LEU A 1 215 ? -10.059 -9.83 -3.879 1 87.92 215 LEU A CA 1
ATOM 1625 C C . LEU A 1 215 ? -11.465 -9.261 -4.038 1 87.92 215 LEU A C 1
ATOM 1627 O O . LEU A 1 215 ? -11.884 -8.933 -5.15 1 87.92 215 LEU A O 1
ATOM 1631 N N . THR A 1 216 ? -12.198 -9.293 -2.978 1 86.82 216 THR A N 1
ATOM 1632 C CA . THR A 1 216 ? -13.541 -8.726 -2.927 1 86.82 216 THR A CA 1
ATOM 1633 C C . THR A 1 216 ? -13.496 -7.21 -3.094 1 86.82 216 THR A C 1
ATOM 1635 O O . THR A 1 216 ? -12.503 -6.571 -2.739 1 86.82 216 THR A O 1
ATOM 1638 N N . PRO A 1 217 ? -14.621 -6.684 -3.621 1 86.1 217 PRO A N 1
ATOM 1639 C CA . PRO A 1 217 ? -14.664 -5.221 -3.684 1 86.1 217 PRO A CA 1
ATOM 1640 C C . PRO A 1 217 ? -14.449 -4.566 -2.322 1 86.1 217 PRO A C 1
ATOM 1642 O O . PRO A 1 217 ? -14.96 -5.053 -1.31 1 86.1 217 PRO A O 1
ATOM 1645 N N . GLY A 1 218 ? -13.567 -3.612 -2.207 1 88.15 218 GLY A N 1
ATOM 1646 C CA . GLY A 1 218 ? -13.219 -2.942 -0.964 1 88.15 218 GLY A CA 1
ATOM 1647 C C . GLY A 1 218 ? -11.791 -3.204 -0.525 1 88.15 218 GLY A C 1
ATOM 1648 O O . GLY A 1 218 ? -11.291 -2.557 0.398 1 88.15 218 GLY A O 1
ATOM 1649 N N . LEU A 1 219 ? -11.285 -4.197 -1.181 1 91.63 219 LEU A N 1
ATOM 1650 C CA . LEU A 1 219 ? -9.888 -4.509 -0.9 1 91.63 219 LEU A CA 1
ATOM 1651 C C . LEU A 1 219 ? -9.019 -4.267 -2.129 1 91.63 219 LEU A C 1
ATOM 1653 O O . LEU A 1 219 ? -9.435 -4.55 -3.255 1 91.63 219 LEU A O 1
ATOM 1657 N N . VAL A 1 220 ? -7.927 -3.723 -1.918 1 92.31 220 VAL A N 1
ATOM 1658 C CA . VAL A 1 220 ? -6.952 -3.532 -2.987 1 92.31 220 VAL A CA 1
ATOM 1659 C C . VAL A 1 220 ? -5.625 -4.18 -2.597 1 92.31 220 VAL A C 1
ATOM 1661 O O . VAL A 1 220 ? -5.093 -3.917 -1.516 1 92.31 220 VAL A O 1
ATOM 1664 N N . PHE A 1 221 ? -5.169 -4.952 -3.51 1 94.55 221 PHE A N 1
ATOM 1665 C CA . PHE A 1 221 ? -3.893 -5.619 -3.278 1 94.55 221 PHE A CA 1
ATOM 1666 C C . PHE A 1 221 ? -2.746 -4.616 -3.307 1 94.55 221 PHE A C 1
ATOM 1668 O O . PHE A 1 221 ? -2.709 -3.732 -4.164 1 94.55 221 PHE A O 1
ATOM 1675 N N . ILE A 1 222 ? -1.83 -4.726 -2.28 1 92.86 222 ILE A N 1
ATOM 1676 C CA . ILE A 1 222 ? -0.595 -3.951 -2.317 1 92.86 222 ILE A CA 1
ATOM 1677 C C . ILE A 1 222 ? 0.468 -4.712 -3.106 1 92.86 222 ILE A C 1
ATOM 1679 O O . ILE A 1 222 ? 0.954 -5.754 -2.659 1 92.86 222 ILE A O 1
ATOM 1683 N N . PRO A 1 223 ? 0.88 -4.194 -4.218 1 89.48 223 PRO A N 1
ATOM 1684 C CA . PRO A 1 223 ? 1.815 -4.925 -5.077 1 89.48 223 PRO A CA 1
ATOM 1685 C C . PRO A 1 223 ? 3.123 -5.268 -4.369 1 89.48 223 PRO A C 1
ATOM 1687 O O . PRO A 1 223 ? 3.588 -4.503 -3.52 1 89.48 223 PRO A O 1
ATOM 1690 N N . ALA A 1 224 ? 3.7 -6.42 -4.721 1 87.92 224 ALA A N 1
ATOM 1691 C CA . ALA A 1 224 ? 5.013 -6.91 -4.308 1 87.92 224 ALA A CA 1
ATOM 1692 C C . ALA A 1 224 ? 5.031 -7.242 -2.819 1 87.92 224 ALA A C 1
ATOM 1694 O O . ALA A 1 224 ? 6.097 -7.285 -2.199 1 87.92 224 ALA A O 1
ATOM 1695 N N . SER A 1 225 ? 3.831 -7.448 -2.279 1 91.15 225 SER A N 1
ATOM 1696 C CA . SER A 1 225 ? 3.766 -7.728 -0.848 1 91.15 225 SER A CA 1
ATOM 1697 C C . SER A 1 225 ? 3.687 -9.228 -0.582 1 91.15 225 SER A C 1
ATOM 1699 O O . SER A 1 225 ? 3.634 -9.657 0.572 1 91.15 225 SER A O 1
ATOM 1701 N N . VAL A 1 226 ? 3.71 -10.006 -1.578 1 95.1 226 VAL A N 1
ATOM 1702 C CA . VAL A 1 226 ? 3.567 -11.448 -1.408 1 95.1 226 VAL A CA 1
ATOM 1703 C C . VAL A 1 226 ? 4.858 -12.032 -0.839 1 95.1 226 VAL A C 1
ATOM 1705 O O . VAL A 1 226 ? 5.951 -11.73 -1.324 1 95.1 226 VAL A O 1
ATOM 1708 N N . VAL A 1 227 ? 4.719 -12.853 0.19 1 95.45 227 VAL A N 1
ATOM 1709 C CA . VAL A 1 227 ? 5.817 -13.581 0.817 1 95.45 227 VAL A CA 1
ATOM 1710 C C . VAL A 1 227 ? 5.478 -15.069 0.886 1 95.45 227 VAL A C 1
ATOM 1712 O O . VAL A 1 227 ? 4.411 -15.447 1.375 1 95.45 227 VAL A O 1
ATOM 1715 N N . ILE A 1 228 ? 6.337 -15.874 0.308 1 94.88 228 ILE A N 1
ATOM 1716 C CA . ILE A 1 228 ? 6.161 -17.322 0.34 1 94.88 228 ILE A CA 1
ATOM 1717 C C . ILE A 1 228 ? 7.254 -17.956 1.198 1 94.88 228 ILE A C 1
ATOM 1719 O O . ILE A 1 228 ? 8.436 -17.896 0.852 1 94.88 228 ILE A O 1
ATOM 1723 N N . ASN A 1 229 ? 6.899 -18.577 2.317 1 93.34 229 ASN A N 1
ATOM 1724 C CA . ASN A 1 229 ? 7.834 -19.192 3.253 1 93.34 229 ASN A CA 1
ATOM 1725 C C . ASN A 1 229 ? 8.949 -18.227 3.647 1 93.34 229 ASN A C 1
ATOM 1727 O O . ASN A 1 229 ? 10.127 -18.587 3.615 1 93.34 229 ASN A O 1
ATOM 1731 N N . GLY A 1 230 ? 8.567 -17.011 3.835 1 90.93 230 GLY A N 1
ATOM 1732 C CA . GLY A 1 230 ? 9.501 -16.011 4.329 1 90.93 230 GLY A CA 1
ATOM 1733 C C . GLY A 1 230 ? 10.265 -15.309 3.222 1 90.93 230 GLY A C 1
ATOM 1734 O O . GLY A 1 230 ? 11.057 -14.402 3.486 1 90.93 230 GLY A O 1
ATOM 1735 N N . MET A 1 231 ? 10.026 -15.722 1.986 1 93.38 231 MET A N 1
ATOM 1736 C CA . MET A 1 231 ? 10.691 -15.093 0.848 1 93.38 231 MET A CA 1
ATOM 1737 C C . MET A 1 231 ? 9.734 -14.169 0.102 1 93.38 231 MET A C 1
ATOM 1739 O O . MET A 1 231 ? 8.623 -14.571 -0.249 1 93.38 231 MET A O 1
ATOM 1743 N N . PHE A 1 232 ? 10.23 -13.004 -0.166 1 93.83 232 PHE A N 1
ATOM 1744 C CA . PHE A 1 232 ? 9.404 -12.061 -0.911 1 93.83 232 PHE A CA 1
ATOM 1745 C C . PHE A 1 232 ? 9.269 -12.492 -2.367 1 93.83 232 PHE A C 1
ATOM 1747 O O . PHE A 1 232 ? 10.252 -12.889 -2.995 1 93.83 232 PHE A O 1
ATOM 1754 N N . ALA A 1 233 ? 8.075 -12.476 -2.858 1 93.03 233 ALA A N 1
ATOM 1755 C CA . ALA A 1 233 ? 7.772 -12.781 -4.254 1 93.03 233 ALA A CA 1
ATOM 1756 C C . ALA A 1 233 ? 7.023 -11.629 -4.917 1 93.03 233 ALA A C 1
ATOM 1758 O O . ALA A 1 233 ? 5.834 -11.747 -5.223 1 93.03 233 ALA A O 1
ATOM 1759 N N . PRO A 1 234 ? 7.719 -10.624 -5.266 1 87.91 234 PRO A N 1
ATOM 1760 C CA . PRO A 1 234 ? 7.082 -9.379 -5.7 1 87.91 234 PRO A CA 1
ATOM 1761 C C . PRO A 1 234 ? 6.312 -9.534 -7.009 1 87.91 234 PRO A C 1
ATOM 1763 O O . PRO A 1 234 ? 5.464 -8.699 -7.334 1 87.91 234 PRO A O 1
ATOM 1766 N N . GLN A 1 235 ? 6.516 -10.536 -7.777 1 87.79 235 GLN A N 1
ATOM 1767 C CA . GLN A 1 235 ? 5.856 -10.671 -9.072 1 87.79 235 GLN A CA 1
ATOM 1768 C C . GLN A 1 235 ? 4.534 -11.422 -8.94 1 87.79 235 GLN A C 1
ATOM 1770 O O . GLN A 1 235 ? 3.746 -11.472 -9.886 1 87.79 235 GLN A O 1
ATOM 1775 N N . MET A 1 236 ? 4.358 -11.957 -7.798 1 91.18 236 MET A N 1
ATOM 1776 C CA . MET A 1 236 ? 3.151 -12.757 -7.609 1 91.18 236 MET A CA 1
ATOM 1777 C C . MET A 1 236 ? 2 -11.894 -7.101 1 91.18 236 MET A C 1
ATOM 1779 O O . MET A 1 236 ? 2.217 -10.943 -6.348 1 91.18 236 MET A O 1
ATOM 1783 N N . THR A 1 237 ? 0.843 -12.229 -7.605 1 93.2 237 THR A N 1
ATOM 1784 C CA . THR A 1 237 ? -0.388 -11.587 -7.156 1 93.2 237 THR A CA 1
ATOM 1785 C C . THR A 1 237 ? -1.417 -12.63 -6.731 1 93.2 237 THR A C 1
ATOM 1787 O O . THR A 1 237 ? -1.528 -13.69 -7.352 1 93.2 237 THR A O 1
ATOM 1790 N N . PRO A 1 238 ? -2.061 -12.366 -5.69 1 93.8 238 PRO A N 1
ATOM 1791 C CA . PRO A 1 238 ? -3.021 -13.366 -5.216 1 93.8 238 PRO A CA 1
ATOM 1792 C C . PRO A 1 238 ? -4.166 -13.599 -6.199 1 93.8 238 PRO A C 1
ATOM 1794 O O . PRO A 1 238 ? -4.647 -14.726 -6.337 1 93.8 238 PRO A O 1
ATOM 1797 N N . ASP A 1 239 ? -4.62 -12.607 -6.909 1 92.77 239 ASP A N 1
ATOM 1798 C CA . ASP A 1 239 ? -5.788 -12.717 -7.778 1 92.77 239 ASP A CA 1
ATOM 1799 C C . ASP A 1 239 ? -5.462 -13.518 -9.037 1 92.77 239 ASP A C 1
ATOM 1801 O O . ASP A 1 239 ? -6.335 -14.18 -9.601 1 92.77 239 ASP A O 1
ATOM 1805 N N . SER A 1 240 ? -4.222 -13.441 -9.545 1 89.95 240 SER A N 1
ATOM 1806 C CA . SER A 1 240 ? -3.815 -14.184 -10.733 1 89.95 240 SER A CA 1
ATOM 1807 C C . SER A 1 240 ? -3.296 -15.571 -10.366 1 89.95 240 SER A C 1
ATOM 1809 O O . SER A 1 240 ? -3.073 -16.408 -11.244 1 89.95 240 SER A O 1
ATOM 1811 N N . GLY A 1 241 ? -3.1 -15.751 -9.118 1 93.09 241 GLY A N 1
ATOM 1812 C CA . GLY A 1 241 ? -2.645 -17.059 -8.674 1 93.09 241 GLY A CA 1
ATOM 1813 C C . GLY A 1 241 ? -1.184 -17.076 -8.265 1 93.09 241 GLY A C 1
ATOM 1814 O O . GLY A 1 241 ? -0.333 -16.519 -8.962 1 93.09 241 GLY A O 1
ATOM 1815 N N . ILE A 1 242 ? -0.977 -17.657 -7.192 1 93.55 242 ILE A N 1
ATOM 1816 C CA . ILE A 1 242 ? 0.371 -17.841 -6.667 1 93.55 242 ILE A CA 1
ATOM 1817 C C . ILE A 1 242 ? 0.79 -19.301 -6.82 1 93.55 242 ILE A C 1
ATOM 1819 O O . ILE A 1 242 ? 0.216 -20.188 -6.183 1 93.55 242 ILE A O 1
ATOM 1823 N N . GLU A 1 243 ? 1.816 -19.509 -7.625 1 89.92 243 GLU A N 1
ATOM 1824 C CA . GLU A 1 243 ? 2.335 -20.859 -7.824 1 89.92 243 GLU A CA 1
ATOM 1825 C C . GLU A 1 243 ? 3.256 -21.27 -6.679 1 89.92 243 GLU A C 1
ATOM 1827 O O . GLU A 1 243 ? 4.247 -20.592 -6.399 1 89.92 243 GLU A O 1
ATOM 1832 N N . ILE A 1 244 ? 2.895 -22.321 -6.016 1 90.3 244 ILE A N 1
ATOM 1833 C CA . ILE A 1 244 ? 3.735 -22.742 -4.9 1 90.3 244 ILE A CA 1
ATOM 1834 C C . ILE A 1 244 ? 4.431 -24.057 -5.245 1 90.3 244 ILE A C 1
ATOM 1836 O O . ILE A 1 244 ? 5.262 -24.547 -4.477 1 90.3 244 ILE A O 1
ATOM 1840 N N . GLY A 1 245 ? 4.152 -24.65 -6.429 1 85.62 245 GLY A N 1
ATOM 1841 C CA . GLY A 1 245 ? 4.862 -25.829 -6.899 1 85.62 245 GLY A CA 1
ATOM 1842 C C . GLY A 1 245 ? 4.413 -27.107 -6.218 1 85.62 245 GLY A C 1
ATOM 1843 O O . GLY A 1 245 ? 3.248 -27.238 -5.836 1 85.62 245 GLY A O 1
ATOM 1844 N N . ASP A 1 246 ? 5.352 -28.045 -6.122 1 86.35 246 ASP A N 1
ATOM 1845 C CA . ASP A 1 246 ? 5.047 -29.344 -5.529 1 86.35 246 ASP A CA 1
ATOM 1846 C C . ASP A 1 246 ? 5.141 -29.288 -4.006 1 86.35 246 ASP A C 1
ATOM 1848 O O . ASP A 1 246 ? 6.063 -28.682 -3.457 1 86.35 246 ASP A O 1
ATOM 1852 N N . ILE A 1 247 ? 4.142 -29.789 -3.444 1 89.3 247 ILE A N 1
ATOM 1853 C CA . ILE A 1 247 ? 4.144 -29.866 -1.987 1 89.3 247 ILE A CA 1
ATOM 1854 C C . ILE A 1 247 ? 4.269 -31.323 -1.547 1 89.3 247 ILE A C 1
ATOM 1856 O O . ILE A 1 247 ? 3.342 -32.115 -1.735 1 89.3 247 ILE A O 1
ATOM 1860 N N . GLN A 1 248 ? 5.387 -31.579 -0.933 1 85.12 248 GLN A N 1
ATOM 1861 C CA . GLN A 1 248 ? 5.656 -32.938 -0.474 1 85.12 248 GLN A CA 1
ATOM 1862 C C . GLN A 1 248 ? 4.808 -33.283 0.747 1 85.12 248 GLN A C 1
ATOM 1864 O O . GLN A 1 248 ? 4.346 -32.391 1.462 1 85.12 248 GLN A O 1
ATOM 1869 N N . PRO A 1 249 ? 4.606 -34.59 0.902 1 80.25 249 PRO A N 1
ATOM 1870 C CA . PRO A 1 249 ? 3.861 -35 2.095 1 80.25 249 PRO A CA 1
ATOM 1871 C C . PRO A 1 249 ? 4.488 -34.486 3.389 1 80.25 249 PRO A C 1
ATOM 1873 O O . PRO A 1 249 ? 5.712 -34.519 3.541 1 80.25 249 PRO A O 1
ATOM 1876 N N . GLY A 1 250 ? 3.711 -33.922 4.268 1 80.74 250 GLY A N 1
ATOM 1877 C CA . GLY A 1 250 ? 4.17 -33.437 5.56 1 80.74 250 GLY A CA 1
ATOM 1878 C C . GLY A 1 250 ? 4.707 -32.02 5.509 1 80.74 250 GLY A C 1
ATOM 1879 O O . GLY A 1 250 ? 5.091 -31.458 6.537 1 80.74 250 GLY A O 1
ATOM 1880 N N . SER A 1 251 ? 4.695 -31.466 4.313 1 88.27 251 SER A N 1
ATOM 1881 C CA . SER A 1 251 ? 5.241 -30.122 4.158 1 88.27 251 SER A CA 1
ATOM 1882 C C . SER A 1 251 ? 4.138 -29.069 4.2 1 88.27 251 SER A C 1
ATOM 1884 O O . SER A 1 251 ? 2.96 -29.389 4.025 1 88.27 251 SER A O 1
ATOM 1886 N N . SER A 1 252 ? 4.58 -27.868 4.592 1 92.14 252 SER A N 1
ATOM 1887 C CA . SER A 1 252 ? 3.652 -26.742 4.598 1 92.14 252 SER A CA 1
ATOM 1888 C C . SER A 1 252 ? 4.264 -25.518 3.926 1 92.14 252 SER A C 1
ATOM 1890 O O . SER A 1 252 ? 5.484 -25.343 3.935 1 92.14 252 SER A O 1
ATOM 1892 N N . VAL A 1 253 ? 3.402 -24.821 3.246 1 95.39 253 VAL A N 1
ATOM 1893 C CA . VAL A 1 253 ? 3.79 -23.569 2.605 1 95.39 253 VAL A CA 1
ATOM 1894 C C . VAL A 1 253 ? 2.951 -22.421 3.162 1 95.39 253 VAL A C 1
ATOM 1896 O O . VAL A 1 253 ? 1.727 -22.531 3.265 1 95.39 253 VAL A O 1
ATOM 1899 N N . ARG A 1 254 ? 3.631 -21.352 3.607 1 95.94 254 ARG A N 1
ATOM 1900 C CA . ARG A 1 254 ? 2.944 -20.164 4.103 1 95.94 254 ARG A CA 1
ATOM 1901 C C . ARG A 1 254 ? 3.036 -19.02 3.1 1 95.94 254 ARG A C 1
ATOM 1903 O O . ARG A 1 254 ? 4.132 -18.639 2.683 1 95.94 254 ARG A O 1
ATOM 1910 N N . ILE A 1 255 ? 1.9 -18.499 2.736 1 97.55 255 ILE A N 1
ATOM 1911 C CA . ILE A 1 255 ? 1.805 -17.363 1.826 1 97.55 255 ILE A CA 1
ATOM 1912 C C . ILE A 1 255 ? 1.24 -16.154 2.568 1 97.55 255 ILE A C 1
ATOM 1914 O O . ILE A 1 255 ? 0.201 -16.25 3.224 1 97.55 255 ILE A O 1
ATOM 1918 N N . GLN A 1 256 ? 1.912 -15.084 2.506 1 97.19 256 GLN A N 1
ATOM 1919 C CA . GLN A 1 256 ? 1.425 -13.848 3.109 1 97.19 256 GLN A CA 1
ATOM 1920 C C . GLN A 1 256 ? 1.353 -12.724 2.079 1 97.19 256 GLN A C 1
ATOM 1922 O O . GLN A 1 256 ? 2.17 -12.668 1.157 1 97.19 256 GLN A O 1
ATOM 1927 N N . TYR A 1 257 ? 0.36 -11.894 2.199 1 96.26 257 TYR A N 1
ATOM 1928 C CA . TYR A 1 257 ? 0.233 -10.708 1.359 1 96.26 257 TYR A CA 1
ATOM 1929 C C . TYR A 1 257 ? -0.572 -9.623 2.064 1 96.26 257 TYR A C 1
ATOM 1931 O O . TYR A 1 257 ? -1.272 -9.897 3.042 1 96.26 257 TYR A O 1
ATOM 1939 N N . ARG A 1 258 ? -0.402 -8.436 1.615 1 95.07 258 ARG A N 1
ATOM 1940 C CA . ARG A 1 258 ? -1.071 -7.305 2.249 1 95.07 258 ARG A CA 1
ATOM 1941 C C . ARG A 1 258 ? -2.111 -6.691 1.318 1 95.07 258 ARG A C 1
ATOM 1943 O O . ARG A 1 258 ? -1.905 -6.628 0.104 1 95.07 258 ARG A O 1
ATOM 1950 N N . VAL A 1 259 ? -3.217 -6.275 1.963 1 94.9 259 VAL A N 1
ATOM 1951 C CA . VAL A 1 259 ? -4.281 -5.591 1.236 1 94.9 259 VAL A CA 1
ATOM 1952 C C . VAL A 1 259 ? -4.66 -4.303 1.963 1 94.9 259 VAL A C 1
ATOM 1954 O O . VAL A 1 259 ? -4.464 -4.187 3.175 1 94.9 259 VAL A O 1
ATOM 1957 N N . GLN A 1 260 ? -5.071 -3.396 1.19 1 93.13 260 GLN A N 1
ATOM 1958 C CA . GLN A 1 260 ? -5.593 -2.151 1.744 1 93.13 260 GLN A CA 1
ATOM 1959 C C . GLN A 1 260 ? -7.115 -2.097 1.638 1 93.13 260 GLN A C 1
ATOM 1961 O O . GLN A 1 260 ? -7.683 -2.452 0.603 1 93.13 260 GLN A O 1
ATOM 1966 N N . VAL A 1 261 ? -7.679 -1.681 2.771 1 91.71 261 VAL A N 1
ATOM 1967 C CA . VAL A 1 261 ? -9.132 -1.548 2.792 1 91.71 261 VAL A CA 1
ATOM 1968 C C . VAL A 1 261 ? -9.538 -0.214 2.169 1 91.71 261 VAL A C 1
ATOM 1970 O O . VAL A 1 261 ? -9.094 0.847 2.613 1 91.71 261 VAL A O 1
ATOM 1973 N N . VAL A 1 262 ? -10.163 -0.273 1.098 1 82.65 262 VAL A N 1
ATOM 1974 C CA . VAL A 1 262 ? -10.575 0.966 0.448 1 82.65 262 VAL A CA 1
ATOM 1975 C C . VAL A 1 262 ? -12.069 1.193 0.667 1 82.65 262 VAL A C 1
ATOM 1977 O O . VAL A 1 262 ? -12.806 0.256 0.982 1 82.65 262 VAL A O 1
ATOM 1980 N N . ALA A 1 263 ? -12.675 2.28 0.346 1 62.15 263 ALA A N 1
ATOM 1981 C CA . ALA A 1 263 ? -13.903 3.009 0.652 1 62.15 263 ALA A CA 1
ATOM 1982 C C . ALA A 1 263 ? -15.115 2.084 0.606 1 62.15 263 ALA A C 1
ATOM 1984 O O . ALA A 1 263 ? -15.444 1.532 -0.446 1 62.15 263 ALA A O 1
ATOM 1985 N N . VAL A 1 264 ? -15.194 1.378 1.621 1 61.47 264 VAL A N 1
ATOM 1986 C CA . VAL A 1 264 ? -16.489 0.708 1.684 1 61.47 264 VAL A CA 1
ATOM 1987 C C . VAL A 1 264 ? -17.457 1.534 2.527 1 61.47 264 VAL A C 1
ATOM 1989 O O . VAL A 1 264 ? -17.035 2.39 3.309 1 61.47 264 VAL A O 1
ATOM 1992 N N . ARG A 1 265 ? -18.682 1.464 2.121 1 58.72 265 ARG A N 1
ATOM 1993 C CA . ARG A 1 265 ? -19.752 1.998 2.957 1 58.72 265 ARG A CA 1
ATOM 1994 C C . ARG A 1 265 ? -19.594 1.544 4.404 1 58.72 265 ARG A C 1
ATOM 1996 O O . ARG A 1 265 ? -18.897 0.565 4.681 1 58.72 265 ARG A O 1
ATOM 2003 N N . ASP A 1 266 ? -19.973 2.341 5.439 1 61.05 266 ASP A N 1
ATOM 2004 C CA . ASP A 1 266 ? -20.01 2.069 6.873 1 61.05 266 ASP A CA 1
ATOM 2005 C C . ASP A 1 266 ? -20.524 0.659 7.152 1 61.05 266 ASP A C 1
ATOM 2007 O O . ASP A 1 266 ? -21.5 0.217 6.543 1 61.05 266 ASP A O 1
ATOM 2011 N N . ALA A 1 267 ? -19.804 -0.002 8.042 1 61.24 267 ALA A N 1
ATOM 2012 C CA . ALA A 1 267 ? -20.183 -1.285 8.628 1 61.24 267 ALA A CA 1
ATOM 2013 C C . ALA A 1 267 ? -20.294 -2.366 7.556 1 61.24 267 ALA A C 1
ATOM 2015 O O . ALA A 1 267 ? -21.185 -3.217 7.615 1 61.24 267 ALA A O 1
ATOM 2016 N N . GLU A 1 268 ? -19.427 -2.237 6.728 1 76.28 268 GLU A N 1
ATOM 2017 C CA . GLU A 1 268 ? -19.468 -3.281 5.708 1 76.28 268 GLU A CA 1
ATOM 2018 C C . GLU A 1 268 ? -18.565 -4.453 6.081 1 76.28 268 GLU A C 1
ATOM 2020 O O . GLU A 1 268 ? -17.568 -4.276 6.784 1 76.28 268 GLU A O 1
ATOM 2025 N N . SER A 1 269 ? -19.1 -5.667 5.826 1 86.31 269 SER A N 1
ATOM 2026 C CA . SER A 1 269 ? -18.329 -6.898 5.963 1 86.31 269 SER A CA 1
ATOM 2027 C C . SER A 1 269 ? -17.72 -7.32 4.63 1 86.31 269 SER A C 1
ATOM 2029 O O . SER A 1 269 ? -18.38 -7.249 3.591 1 86.31 269 SER A O 1
ATOM 2031 N N . ILE A 1 270 ? -16.464 -7.596 4.647 1 91.18 270 ILE A N 1
ATOM 2032 C CA . ILE A 1 270 ? -15.753 -7.981 3.433 1 91.18 270 ILE A CA 1
ATOM 2033 C C . ILE A 1 270 ? -15.247 -9.415 3.564 1 91.18 270 ILE A C 1
ATOM 2035 O O . ILE A 1 270 ? -14.215 -9.662 4.192 1 91.18 270 ILE A O 1
ATOM 2039 N N . PRO A 1 271 ? -15.885 -10.384 2.977 1 90.92 271 PRO A N 1
ATOM 2040 C CA . PRO A 1 271 ? -15.448 -11.78 3.052 1 90.92 271 PRO A CA 1
ATOM 2041 C C . PRO A 1 271 ? -14.349 -12.108 2.043 1 90.92 271 PRO A C 1
ATOM 2043 O O . PRO A 1 271 ? -14.319 -11.538 0.95 1 90.92 271 PRO A O 1
ATOM 2046 N N . THR A 1 272 ? -13.437 -12.921 2.398 1 93.66 272 THR A N 1
ATOM 2047 C CA . THR A 1 272 ? -12.368 -13.405 1.531 1 93.66 272 THR A CA 1
ATOM 2048 C C . THR A 1 272 ? -12.16 -14.905 1.715 1 93.66 272 THR A C 1
ATOM 2050 O O . THR A 1 272 ? -12.283 -15.422 2.827 1 93.66 272 THR A O 1
ATOM 2053 N N . GLN A 1 273 ? -11.892 -15.577 0.642 1 94.24 273 GLN A N 1
ATOM 2054 C CA . GLN A 1 273 ? -11.623 -17.012 0.641 1 94.24 273 GLN A CA 1
ATOM 2055 C C . GLN A 1 273 ? -10.526 -17.365 -0.36 1 94.24 273 GLN A C 1
ATOM 2057 O O . GLN A 1 273 ? -10.454 -16.779 -1.442 1 94.24 273 GLN A O 1
ATOM 2062 N N . ALA A 1 274 ? -9.706 -18.232 -0.008 1 96.25 274 ALA A N 1
ATOM 2063 C CA . ALA A 1 274 ? -8.648 -18.707 -0.895 1 96.25 274 ALA A CA 1
ATOM 2064 C C . ALA A 1 274 ? -9.052 -20.008 -1.583 1 96.25 274 ALA A C 1
ATOM 2066 O O . ALA A 1 274 ? -9.804 -20.807 -1.021 1 96.25 274 ALA A O 1
ATOM 2067 N N . VAL A 1 275 ? -8.562 -20.231 -2.771 1 96.57 275 VAL A N 1
ATOM 2068 C CA . VAL A 1 275 ? -8.8 -21.437 -3.558 1 96.57 275 VAL A CA 1
ATOM 2069 C C . VAL A 1 275 ? -7.468 -22.096 -3.909 1 96.57 275 VAL A C 1
ATOM 2071 O O . VAL A 1 275 ? -6.564 -21.442 -4.435 1 96.57 275 VAL A O 1
ATOM 2074 N N . LEU A 1 276 ? -7.377 -23.281 -3.582 1 95.46 276 LEU A N 1
ATOM 2075 C CA . LEU A 1 276 ? -6.187 -24.073 -3.877 1 95.46 276 LEU A CA 1
ATOM 2076 C C . LEU A 1 276 ? -6.469 -25.086 -4.981 1 95.46 276 LEU A C 1
ATOM 2078 O O . LEU A 1 276 ? -7.424 -25.861 -4.89 1 95.46 276 LEU A O 1
ATOM 2082 N N . GLU A 1 277 ? -5.678 -25.023 -6.023 1 94.22 277 GLU A N 1
ATOM 2083 C CA . GLU A 1 277 ? -5.749 -25.981 -7.122 1 94.22 277 GLU A CA 1
ATOM 2084 C C . GLU A 1 277 ? -4.448 -26.768 -7.254 1 94.22 277 GLU A C 1
ATOM 2086 O O . GLU A 1 277 ? -3.36 -26.205 -7.116 1 94.22 277 GLU A O 1
ATOM 2091 N N . TYR A 1 278 ? -4.583 -28.053 -7.393 1 89.9 278 TYR A N 1
ATOM 2092 C CA . TYR A 1 278 ? -3.406 -28.899 -7.553 1 89.9 278 TYR A CA 1
ATOM 2093 C C . TYR A 1 278 ? -3.757 -30.188 -8.286 1 89.9 278 TYR A C 1
ATOM 2095 O O . TYR A 1 278 ? -4.927 -30.446 -8.575 1 89.9 278 TYR A O 1
ATOM 2103 N N . THR A 1 279 ? -2.694 -30.814 -8.741 1 84.89 279 THR A N 1
ATOM 2104 C CA . THR A 1 279 ? -2.851 -32.117 -9.378 1 84.89 279 THR A CA 1
ATOM 2105 C C . THR A 1 279 ? -2.295 -33.225 -8.487 1 84.89 279 THR A C 1
ATOM 2107 O O . THR A 1 279 ? -1.196 -33.099 -7.944 1 84.89 279 THR A O 1
ATOM 2110 N N . SER A 1 280 ? -3.142 -34.135 -8.179 1 77.19 280 SER A N 1
ATOM 2111 C CA . SER A 1 280 ? -2.747 -35.311 -7.412 1 77.19 280 SER A CA 1
ATOM 2112 C C . SER A 1 280 ? -3.261 -36.592 -8.06 1 77.19 280 SER A C 1
ATOM 2114 O O . SER A 1 280 ? -4.402 -36.645 -8.523 1 77.19 280 SER A O 1
ATOM 2116 N N . ALA A 1 281 ? -2.354 -37.589 -8.07 1 66.72 281 ALA A N 1
ATOM 2117 C CA . ALA A 1 281 ? -2.672 -38.901 -8.627 1 66.72 281 ALA A CA 1
ATOM 2118 C C . ALA A 1 281 ? -3.347 -38.769 -9.989 1 66.72 281 ALA A C 1
ATOM 2120 O O . ALA A 1 281 ? -4.34 -39.445 -10.265 1 66.72 281 ALA A O 1
ATOM 2121 N N . GLY A 1 282 ? -2.962 -37.834 -10.773 1 66.7 282 GLY A N 1
ATOM 2122 C CA . GLY A 1 282 ? -3.442 -37.673 -12.136 1 66.7 282 GLY A CA 1
ATOM 2123 C C . GLY A 1 282 ? -4.72 -36.861 -12.226 1 66.7 282 GLY A C 1
ATOM 2124 O O . GLY A 1 282 ? -5.211 -36.585 -13.323 1 66.7 282 GLY A O 1
ATOM 2125 N N . GLY A 1 283 ? -5.293 -36.48 -11.073 1 75.02 283 GLY A N 1
ATOM 2126 C CA . GLY A 1 283 ? -6.514 -35.689 -11.09 1 75.02 283 GLY A CA 1
ATOM 2127 C C . GLY A 1 283 ? -6.319 -34.28 -10.563 1 75.02 283 GLY A C 1
ATOM 2128 O O . GLY A 1 283 ? -5.442 -34.038 -9.731 1 75.02 283 GLY A O 1
ATOM 2129 N N . GLU A 1 284 ? -7.062 -33.42 -11.191 1 82.74 284 GLU A N 1
ATOM 2130 C CA . GLU A 1 284 ? -7.062 -32.042 -10.711 1 82.74 284 GLU A CA 1
ATOM 2131 C C . GLU A 1 284 ? -7.996 -31.873 -9.516 1 82.74 284 GLU A C 1
ATOM 2133 O O . GLU A 1 284 ? -9.131 -32.352 -9.537 1 82.74 284 GLU A O 1
ATOM 2138 N N . GLU A 1 285 ? -7.515 -31.34 -8.413 1 83.35 285 GLU A N 1
ATOM 2139 C CA . GLU A 1 285 ? -8.293 -31.115 -7.199 1 83.35 285 GLU A CA 1
ATOM 2140 C C . GLU A 1 285 ? -8.377 -29.628 -6.866 1 83.35 285 GLU A C 1
ATOM 2142 O O . GLU A 1 285 ? -7.436 -28.875 -7.124 1 83.35 285 GLU A O 1
ATOM 2147 N N . THR A 1 286 ? -9.559 -29.203 -6.375 1 90.18 286 THR A N 1
ATOM 2148 C CA . THR A 1 286 ? -9.771 -27.841 -5.899 1 90.18 286 THR A CA 1
ATOM 2149 C C . THR A 1 286 ? -10.261 -27.843 -4.454 1 90.18 286 THR A C 1
ATOM 2151 O O . THR A 1 286 ? -11.208 -28.556 -4.115 1 90.18 286 THR A O 1
ATOM 2154 N N . VAL A 1 287 ? -9.577 -27.145 -3.631 1 90.11 287 VAL A N 1
ATOM 2155 C CA . VAL A 1 287 ? -9.936 -27.037 -2.221 1 90.11 287 VAL A CA 1
ATOM 2156 C C . VAL A 1 287 ? -10.124 -25.568 -1.846 1 90.11 287 VAL A C 1
ATOM 2158 O O . VAL A 1 287 ? -9.387 -24.701 -2.321 1 90.11 287 VAL A O 1
ATOM 2161 N N . TYR A 1 288 ? -11.149 -25.309 -0.984 1 92.64 288 TYR A N 1
ATOM 2162 C CA . TYR A 1 288 ? -11.434 -23.949 -0.539 1 92.64 288 TYR A CA 1
ATOM 2163 C C . TYR A 1 288 ? -11.015 -23.752 0.913 1 92.64 288 TYR A C 1
ATOM 2165 O O . TYR A 1 288 ? -11.175 -24.654 1.74 1 92.64 288 TYR A O 1
ATOM 2173 N N . SER A 1 289 ? -10.55 -22.595 1.207 1 91.25 289 SER A N 1
ATOM 2174 C CA . SER A 1 289 ? -10.207 -22.277 2.589 1 91.25 289 SER A CA 1
ATOM 2175 C C . SER A 1 289 ? -11.437 -21.842 3.379 1 91.25 289 SER A C 1
ATOM 2177 O O . SER A 1 289 ? -12.534 -21.743 2.824 1 91.25 289 SER A O 1
ATOM 2179 N N . ASN A 1 290 ? -11.228 -21.643 4.715 1 91.16 290 ASN A N 1
ATOM 2180 C CA . ASN A 1 290 ? -12.238 -20.948 5.506 1 91.16 290 ASN A CA 1
ATOM 2181 C C . ASN A 1 290 ? -12.461 -19.524 5.004 1 91.16 290 ASN A C 1
ATOM 2183 O O . ASN A 1 290 ? -11.621 -18.975 4.289 1 91.16 290 ASN A O 1
ATOM 2187 N N . GLU A 1 291 ? -13.6 -19.009 5.375 1 90.94 291 GLU A N 1
ATOM 2188 C CA . GLU A 1 291 ? -13.913 -17.626 5.03 1 90.94 291 GLU A CA 1
ATOM 2189 C C . GLU A 1 291 ? -13.51 -16.672 6.151 1 90.94 291 GLU A C 1
ATOM 2191 O O . GLU A 1 291 ? -13.803 -16.922 7.321 1 90.94 291 GLU A O 1
ATOM 2196 N N . VAL A 1 292 ? -12.756 -15.706 5.809 1 90.9 292 VAL A N 1
ATOM 2197 C CA . VAL A 1 292 ? -12.403 -14.647 6.749 1 90.9 292 VAL A CA 1
ATOM 2198 C C . VAL A 1 292 ? -13.145 -13.363 6.383 1 90.9 292 VAL A C 1
ATOM 2200 O O . VAL A 1 292 ? -13.097 -12.917 5.235 1 90.9 292 VAL A O 1
ATOM 2203 N N . THR A 1 293 ? -13.843 -12.784 7.39 1 91.11 293 THR A N 1
ATOM 2204 C CA . THR A 1 293 ? -14.632 -11.584 7.132 1 91.11 293 THR A CA 1
ATOM 2205 C C . THR A 1 293 ? -14.078 -10.395 7.91 1 91.11 293 THR A C 1
ATOM 2207 O O . THR A 1 293 ? -14.032 -10.419 9.142 1 91.11 293 THR A O 1
ATOM 2210 N N . LEU A 1 294 ? -13.657 -9.365 7.208 1 91.97 294 LEU A N 1
ATOM 2211 C CA . LEU A 1 294 ? -13.235 -8.118 7.837 1 91.97 294 LEU A CA 1
ATOM 2212 C C . LEU A 1 294 ? -14.438 -7.236 8.156 1 91.97 294 LEU A C 1
ATOM 2214 O O . LEU A 1 294 ? -15.392 -7.176 7.378 1 91.97 294 LEU A O 1
ATOM 2218 N N . GLU A 1 295 ? -14.423 -6.566 9.274 1 89.26 295 GLU A N 1
ATOM 2219 C CA . GLU A 1 295 ? -15.458 -5.62 9.679 1 89.26 295 GLU A CA 1
ATOM 2220 C C . GLU A 1 295 ? -14.939 -4.185 9.641 1 89.26 295 GLU A C 1
ATOM 2222 O O . GLU A 1 295 ? -14.052 -3.82 10.415 1 89.26 295 GLU A O 1
ATOM 2227 N N . VAL A 1 296 ? -15.546 -3.414 8.791 1 89.71 296 VAL A N 1
ATOM 2228 C CA . VAL A 1 296 ? -15.107 -2.029 8.656 1 89.71 296 VAL A CA 1
ATOM 2229 C C . VAL A 1 296 ? -15.874 -1.145 9.636 1 89.71 296 VAL A C 1
ATOM 2231 O O . VAL A 1 296 ? -17.104 -1.08 9.592 1 89.71 296 VAL A O 1
ATOM 2234 N N . ILE A 1 297 ? -15.138 -0.491 10.546 1 87.45 297 ILE A N 1
ATOM 2235 C CA . ILE A 1 297 ? -15.706 0.422 11.532 1 87.45 297 ILE A CA 1
ATOM 2236 C C . ILE A 1 297 ? -15.327 1.86 11.183 1 87.45 297 ILE A C 1
ATOM 2238 O O . ILE A 1 297 ? -14.159 2.242 11.285 1 87.45 297 ILE A O 1
ATOM 2242 N N . GLN A 1 298 ? -16.296 2.653 10.781 1 85.58 298 GLN A N 1
ATOM 2243 C CA . GLN A 1 298 ? -16.109 4.058 10.433 1 85.58 298 GLN A CA 1
ATOM 2244 C C . GLN A 1 298 ? -17.31 4.895 10.863 1 85.58 298 GLN A C 1
ATOM 2246 O O . GLN A 1 298 ? -18.35 4.885 10.201 1 85.58 298 GLN A O 1
ATOM 2251 N N . PRO A 1 299 ? -17.14 5.656 11.948 1 88.05 299 PRO A N 1
ATOM 2252 C CA . PRO A 1 299 ? -18.248 6.508 12.387 1 88.05 299 PRO A CA 1
ATOM 2253 C C . PRO A 1 299 ? -18.645 7.546 11.34 1 88.05 299 PRO A C 1
ATOM 2255 O O . PRO A 1 299 ? -17.779 8.112 10.668 1 88.05 299 PRO A O 1
ATOM 2258 N N . LEU A 1 300 ? -19.953 7.799 11.198 1 89.79 300 LEU A N 1
ATOM 2259 C CA . LEU A 1 300 ? -20.493 8.823 10.311 1 89.79 300 LEU A CA 1
ATOM 2260 C C . LEU A 1 300 ? -20.714 10.132 11.061 1 89.79 300 LEU A C 1
ATOM 2262 O O . LEU A 1 300 ? -21.74 10.308 11.721 1 89.79 300 LEU A O 1
ATOM 2266 N N . ILE A 1 301 ? -19.736 11.044 10.914 1 92.63 301 ILE A N 1
ATOM 2267 C CA . ILE A 1 301 ? -19.779 12.327 11.607 1 92.63 301 ILE A CA 1
ATOM 2268 C C . ILE A 1 301 ? -19.954 13.456 10.594 1 92.63 301 ILE A C 1
ATOM 2270 O O . ILE A 1 301 ? -19.282 13.48 9.56 1 92.63 301 ILE A O 1
ATOM 2274 N N . SER A 1 302 ? -20.901 14.342 10.899 1 94.69 302 SER A N 1
ATOM 2275 C CA . SER A 1 302 ? -21.11 15.501 10.038 1 94.69 302 SER A CA 1
ATOM 2276 C C . SER A 1 302 ? -20.949 16.803 10.816 1 94.69 302 SER A C 1
ATOM 2278 O O . SER A 1 302 ? -21.206 16.849 12.021 1 94.69 302 SER A O 1
ATOM 2280 N N . ILE A 1 303 ? -20.35 17.818 10.192 1 96.62 303 ILE A N 1
ATOM 2281 C CA . ILE A 1 303 ? -20.195 19.158 10.747 1 96.62 303 ILE A CA 1
ATOM 2282 C C . ILE A 1 303 ? -20.751 20.19 9.768 1 96.62 303 ILE A C 1
ATOM 2284 O O . ILE A 1 303 ? -20.413 20.175 8.582 1 96.62 303 ILE A O 1
ATOM 2288 N N . TYR A 1 304 ? -21.724 21.007 10.278 1 97.66 304 TYR A N 1
ATOM 2289 C CA . TYR A 1 304 ? -22.38 22.04 9.483 1 97.66 304 TYR A CA 1
ATOM 2290 C C . TYR A 1 304 ? -22.246 23.406 10.145 1 97.66 304 TYR A C 1
ATOM 2292 O O . TYR A 1 304 ? -22.379 23.527 11.365 1 97.66 304 TYR A O 1
ATOM 2300 N N . LYS A 1 305 ? -21.876 24.401 9.33 1 96.98 305 LYS A N 1
ATOM 2301 C CA . LYS A 1 305 ? -21.666 25.752 9.842 1 96.98 305 LYS A CA 1
ATOM 2302 C C . LYS A 1 305 ? -22.567 26.757 9.129 1 96.98 305 LYS A C 1
ATOM 2304 O O . LYS A 1 305 ? -22.763 26.671 7.915 1 96.98 305 LYS A O 1
ATOM 2309 N N . ARG A 1 306 ? -23.198 27.687 9.954 1 97.4 306 ARG A N 1
ATOM 2310 C CA . ARG A 1 306 ? -23.994 28.792 9.428 1 97.4 306 ARG A CA 1
ATOM 2311 C C . ARG A 1 306 ? -23.63 30.104 10.113 1 97.4 306 ARG A C 1
ATOM 2313 O O . ARG A 1 306 ? -23.048 30.103 11.2 1 97.4 306 ARG A O 1
ATOM 2320 N N . VAL A 1 307 ? -23.843 31.148 9.43 1 96.99 307 VAL A N 1
ATOM 2321 C CA . VAL A 1 307 ? -23.556 32.465 9.987 1 96.99 307 VAL A CA 1
ATOM 2322 C C . VAL A 1 307 ? -24.797 33.35 9.889 1 96.99 307 VAL A C 1
ATOM 2324 O O . VAL A 1 307 ? -25.562 33.251 8.928 1 96.99 307 VAL A O 1
ATOM 2327 N N . LEU A 1 308 ? -25.047 34.115 10.998 1 95.14 308 LEU A N 1
ATOM 2328 C CA . LEU A 1 308 ? -26.145 35.073 11.055 1 95.14 308 LEU A CA 1
ATOM 2329 C C . LEU A 1 308 ? -25.688 36.387 11.68 1 95.14 308 LEU A C 1
ATOM 2331 O O . LEU A 1 308 ? -25.126 36.395 12.777 1 95.14 308 LEU A O 1
ATOM 2335 N N . PRO A 1 309 ? -25.954 37.444 11.019 1 93.65 309 PRO A N 1
ATOM 2336 C CA . PRO A 1 309 ? -26.535 37.633 9.687 1 93.65 309 PRO A CA 1
ATOM 2337 C C . PRO A 1 309 ? -25.543 37.34 8.564 1 93.65 309 PRO A C 1
ATOM 2339 O O . PRO A 1 309 ? -24.329 37.393 8.778 1 93.65 309 PRO A O 1
ATOM 2342 N N . VAL A 1 310 ? -26.102 37.082 7.342 1 93.95 310 VAL A N 1
ATOM 2343 C CA . VAL A 1 310 ? -25.266 36.767 6.189 1 93.95 310 VAL A CA 1
ATOM 2344 C C . VAL A 1 310 ? -24.694 38.053 5.597 1 93.95 310 VAL A C 1
ATOM 2346 O O . VAL A 1 310 ? -23.602 38.049 5.025 1 93.95 310 VAL A O 1
ATOM 2349 N N . ASN A 1 311 ? -25.39 39.164 5.708 1 91.29 311 ASN A N 1
ATOM 2350 C CA . ASN A 1 311 ? -24.929 40.488 5.303 1 91.29 311 ASN A CA 1
ATOM 2351 C C . ASN A 1 311 ? -24.549 41.342 6.509 1 91.29 311 ASN A C 1
ATOM 2353 O O . ASN A 1 311 ? -25.309 41.435 7.474 1 91.29 311 ASN A O 1
ATOM 2357 N N . ALA A 1 312 ? -23.343 41.876 6.477 1 90.87 312 ALA A N 1
ATOM 2358 C CA . ALA A 1 312 ? -22.875 42.675 7.606 1 90.87 312 ALA A CA 1
ATOM 2359 C C . ALA A 1 312 ? -21.962 43.805 7.137 1 90.87 312 ALA A C 1
ATOM 2361 O O . ALA A 1 312 ? -21.555 43.84 5.973 1 90.87 312 ALA A O 1
ATOM 2362 N N . SER A 1 313 ? -21.788 44.75 8 1 87.21 313 SER A N 1
ATOM 2363 C CA . SER A 1 313 ? -20.873 45.861 7.761 1 87.21 313 SER A CA 1
ATOM 2364 C C . SER A 1 313 ? -19.708 45.839 8.745 1 87.21 313 SER A C 1
ATOM 2366 O O . SER A 1 313 ? -19.726 45.085 9.72 1 87.21 313 SER A O 1
ATOM 2368 N N . ALA A 1 314 ? -18.772 46.683 8.492 1 85.14 314 ALA A N 1
ATOM 2369 C CA . ALA A 1 314 ? -17.628 46.779 9.394 1 85.14 314 ALA A CA 1
ATOM 2370 C C . ALA A 1 314 ? -18.071 47.165 10.802 1 85.14 314 ALA A C 1
ATOM 2372 O O . ALA A 1 314 ? -18.947 48.016 10.973 1 85.14 314 ALA A O 1
ATOM 2373 N N . GLY A 1 315 ? -17.517 46.406 11.727 1 86.4 315 GLY A N 1
ATOM 2374 C CA . GLY A 1 315 ? -17.846 46.682 13.116 1 86.4 315 GLY A CA 1
ATOM 2375 C C . GLY A 1 315 ? -18.979 45.822 13.643 1 86.4 315 GLY A C 1
ATOM 2376 O O . GLY A 1 315 ? -19.183 45.729 14.855 1 86.4 315 GLY A O 1
ATOM 2377 N N . ASP A 1 316 ? -19.624 45.208 12.794 1 90.35 316 ASP A N 1
ATOM 2378 C CA . ASP A 1 316 ? -20.755 44.379 13.2 1 90.35 316 ASP A CA 1
ATOM 2379 C C . ASP A 1 316 ? -20.28 43.108 13.901 1 90.35 316 ASP A C 1
ATOM 2381 O O . ASP A 1 316 ? -19.125 42.704 13.751 1 90.35 316 ASP A O 1
ATOM 2385 N N . ILE A 1 317 ? -21.204 42.572 14.686 1 94.25 317 ILE A N 1
ATOM 2386 C CA . ILE A 1 317 ? -20.999 41.271 15.312 1 94.25 317 ILE A CA 1
ATOM 2387 C C . ILE A 1 317 ? -21.859 40.22 14.613 1 94.25 317 ILE A C 1
ATOM 2389 O O . ILE A 1 317 ? -23.057 40.428 14.405 1 94.25 317 ILE A O 1
ATOM 2393 N N . VAL A 1 318 ? -21.169 39.189 14.179 1 95.49 318 VAL A N 1
ATOM 2394 C CA . VAL A 1 318 ? -21.897 38.09 13.553 1 95.49 318 VAL A CA 1
ATOM 2395 C C . VAL A 1 318 ? -21.848 36.859 14.454 1 95.49 318 VAL A C 1
ATOM 2397 O O . VAL A 1 318 ? -20.949 36.726 15.287 1 95.49 318 VAL A O 1
ATOM 2400 N N . ARG A 1 319 ? -22.833 36.056 14.337 1 96.72 319 ARG A N 1
ATOM 2401 C CA . ARG A 1 319 ? -22.91 34.827 15.12 1 96.72 319 ARG A CA 1
ATOM 2402 C C . ARG A 1 319 ? -22.735 33.599 14.232 1 96.72 319 ARG A C 1
ATOM 2404 O O . ARG A 1 319 ? -23.391 33.478 13.195 1 96.72 319 ARG A O 1
ATOM 2411 N N . TYR A 1 320 ? -21.857 32.744 14.593 1 97.5 320 TYR A N 1
ATOM 2412 C CA . TYR A 1 320 ? -21.666 31.471 13.908 1 97.5 320 TYR A CA 1
ATOM 2413 C C . TYR A 1 320 ? -22.323 30.333 14.68 1 97.5 320 TYR A C 1
ATOM 2415 O O . TYR A 1 320 ? -22.226 30.27 15.908 1 97.5 320 TYR A O 1
ATOM 2423 N N . ASP A 1 321 ? -23.021 29.465 13.945 1 97.43 321 ASP A N 1
ATOM 2424 C CA . ASP A 1 321 ? -23.623 28.246 14.473 1 97.43 321 ASP A CA 1
ATOM 2425 C C . ASP A 1 321 ? -23.008 27.005 13.829 1 97.43 321 ASP A C 1
ATOM 2427 O O . ASP A 1 321 ? -23.057 26.845 12.608 1 97.43 321 ASP A O 1
ATOM 2431 N N . ILE A 1 322 ? -22.467 26.182 14.636 1 97.62 322 ILE A N 1
ATOM 2432 C CA . ILE A 1 322 ? -21.891 24.932 14.152 1 97.62 322 ILE A CA 1
ATOM 2433 C C . ILE A 1 322 ? -22.68 23.75 14.709 1 97.62 322 ILE A C 1
ATOM 2435 O O . ILE A 1 322 ? -22.871 23.639 15.922 1 97.62 322 ILE A O 1
ATOM 2439 N N . THR A 1 323 ? -23.163 22.906 13.864 1 97.68 323 THR A N 1
ATOM 2440 C CA . THR A 1 323 ? -23.868 21.694 14.266 1 97.68 323 THR A CA 1
ATOM 2441 C C . THR A 1 323 ? -23.04 20.454 13.941 1 97.68 323 THR A C 1
ATOM 2443 O O . THR A 1 323 ? -22.652 20.245 12.79 1 97.68 323 THR A O 1
ATOM 2446 N N . ILE A 1 324 ? -22.76 19.687 14.93 1 97.41 324 ILE A N 1
ATOM 2447 C CA . ILE A 1 324 ? -22.027 18.436 14.767 1 97.41 324 ILE A CA 1
ATOM 2448 C C . ILE A 1 324 ? -22.938 17.257 15.102 1 97.41 324 ILE A C 1
ATOM 2450 O O . ILE A 1 324 ? -23.559 17.226 16.167 1 97.41 324 ILE A O 1
ATOM 2454 N N . SER A 1 325 ? -23.013 16.306 14.161 1 96.64 325 SER A N 1
ATOM 2455 C CA . SER A 1 325 ? -23.874 15.144 14.356 1 96.64 325 SER A CA 1
ATOM 2456 C C . SER A 1 325 ? -23.09 13.844 14.207 1 96.64 325 SER A C 1
ATOM 2458 O O . SER A 1 325 ? -22.318 13.684 13.259 1 96.64 325 SER A O 1
ATOM 2460 N N . ASN A 1 326 ? -23.242 13.01 15.179 1 94.97 326 ASN A N 1
ATOM 2461 C CA . ASN A 1 326 ? -22.755 11.637 15.097 1 94.97 326 ASN A CA 1
ATOM 2462 C C . ASN A 1 326 ? -23.883 10.66 14.779 1 94.97 326 ASN A C 1
ATOM 2464 O O . ASN A 1 326 ? -24.599 10.218 15.679 1 94.97 326 ASN A O 1
ATOM 2468 N N . GLU A 1 327 ? -23.929 10.229 13.55 1 90.49 327 GLU A N 1
ATOM 2469 C CA . GLU A 1 327 ? -25.02 9.356 13.127 1 90.49 327 GLU A CA 1
ATOM 2470 C C . GLU A 1 327 ? -24.632 7.886 13.254 1 90.49 327 GLU A C 1
ATOM 2472 O O . GLU A 1 327 ? -25.402 7.001 12.876 1 90.49 327 GLU A O 1
ATOM 2477 N N . SER A 1 328 ? -23.513 7.701 13.801 1 86.16 328 SER A N 1
ATOM 2478 C CA . SER A 1 328 ? -23.046 6.32 13.882 1 86.16 328 SER A CA 1
ATOM 2479 C C . SER A 1 328 ? -23.384 5.7 15.233 1 86.16 328 SER A C 1
ATOM 2481 O O . SER A 1 328 ? -23.991 6.351 16.086 1 86.16 328 SER A O 1
ATOM 2483 N N . ASN A 1 329 ? -23.039 4.357 15.437 1 83.63 329 ASN A N 1
ATOM 2484 C CA . ASN A 1 329 ? -23.268 3.623 16.677 1 83.63 329 ASN A CA 1
ATOM 2485 C C . ASN A 1 329 ? -22.023 3.61 17.56 1 83.63 329 ASN A C 1
ATOM 2487 O O . ASN A 1 329 ? -21.955 2.857 18.533 1 83.63 329 ASN A O 1
ATOM 2491 N N . TYR A 1 330 ? -21.096 4.528 17.218 1 86.44 330 TYR A N 1
ATOM 2492 C CA . TYR A 1 330 ? -19.842 4.565 17.962 1 86.44 330 TYR A CA 1
ATOM 2493 C C . TYR A 1 330 ? -19.599 5.948 18.554 1 86.44 330 TYR A C 1
ATOM 2495 O O . TYR A 1 330 ? -19.932 6.962 17.935 1 86.44 330 TYR A O 1
ATOM 2503 N N . ALA A 1 331 ? -19.08 5.92 19.737 1 91.83 331 ALA A N 1
ATOM 2504 C CA . ALA A 1 331 ? -18.7 7.185 20.361 1 91.83 331 ALA A CA 1
ATOM 2505 C C . ALA A 1 331 ? -17.349 7.67 19.84 1 91.83 331 ALA A C 1
ATOM 2507 O O . ALA A 1 331 ? -16.463 6.863 19.55 1 91.83 331 ALA A O 1
ATOM 2508 N N . VAL A 1 332 ? -17.251 8.964 19.727 1 94.39 332 VAL A N 1
ATOM 2509 C CA . VAL A 1 332 ? -15.995 9.54 19.258 1 94.39 332 VAL A CA 1
ATOM 2510 C C . VAL A 1 332 ? -15.592 10.704 20.16 1 94.39 332 VAL A C 1
ATOM 2512 O O . VAL A 1 332 ? -16.448 11.363 20.755 1 94.39 332 VAL A O 1
ATOM 2515 N N . ASP A 1 333 ? -14.305 10.882 20.355 1 94.88 333 ASP A N 1
ATOM 2516 C CA . ASP A 1 333 ? -13.779 12.091 20.982 1 94.88 333 ASP A CA 1
ATOM 2517 C C . ASP A 1 333 ? -13.516 13.179 19.943 1 94.88 333 ASP A C 1
ATOM 2519 O O . ASP A 1 333 ? -12.916 12.915 18.899 1 94.88 333 ASP A O 1
ATOM 2523 N N . ALA A 1 334 ? -14.027 14.369 20.25 1 94.77 334 ALA A N 1
ATOM 2524 C CA . ALA A 1 334 ? -13.984 15.384 19.201 1 94.77 334 ALA A CA 1
ATOM 2525 C C . ALA A 1 334 ? -13.349 16.674 19.712 1 94.77 334 ALA A C 1
ATOM 2527 O O . ALA A 1 334 ? -13.52 17.039 20.877 1 94.77 334 ALA A O 1
ATOM 2528 N N . LYS A 1 335 ? -12.59 17.273 18.906 1 92.66 335 LYS A N 1
ATOM 2529 C CA . LYS A 1 335 ? -12.02 18.606 19.079 1 92.66 335 LYS A CA 1
ATOM 2530 C C . LYS A 1 335 ? -12.369 19.511 17.901 1 92.66 335 LYS A C 1
ATOM 2532 O O . LYS A 1 335 ? -12.233 19.112 16.743 1 92.66 335 LYS A O 1
ATOM 2537 N N . VAL A 1 336 ? -12.829 20.725 18.203 1 95.2 336 VAL A N 1
ATOM 2538 C CA . VAL A 1 336 ? -13.268 21.64 17.154 1 95.2 336 VAL A CA 1
ATOM 2539 C C . VAL A 1 336 ? -12.344 22.854 17.107 1 95.2 336 VAL A C 1
ATOM 2541 O O . VAL A 1 336 ? -11.882 23.331 18.146 1 95.2 336 VAL A O 1
ATOM 2544 N N . SER A 1 337 ? -12.024 23.195 15.924 1 92.65 337 SER A N 1
ATOM 2545 C CA . SER A 1 337 ? -11.294 24.438 15.697 1 92.65 337 SER A CA 1
ATOM 2546 C C . SER A 1 337 ? -11.929 25.256 14.577 1 92.65 337 SER A C 1
ATOM 2548 O O . SER A 1 337 ? -12.502 24.695 13.641 1 92.65 337 SER A O 1
ATOM 2550 N N . ASP A 1 338 ? -11.895 26.504 14.713 1 94.34 338 ASP A N 1
ATOM 2551 C CA . ASP A 1 338 ? -12.438 27.427 13.722 1 94.34 338 ASP A CA 1
ATOM 2552 C C . ASP A 1 338 ? -11.548 28.658 13.571 1 94.34 338 ASP A C 1
ATOM 2554 O O . ASP A 1 338 ? -11.667 29.614 14.34 1 94.34 338 ASP A O 1
ATOM 2558 N N . SER A 1 339 ? -10.744 28.621 12.565 1 87.77 339 SER A N 1
ATOM 2559 C CA . SER A 1 339 ? -9.894 29.777 12.301 1 87.77 339 SER A CA 1
ATOM 2560 C C . SER A 1 339 ? -10.676 30.893 11.615 1 87.77 339 SER A C 1
ATOM 2562 O O . SER A 1 339 ? -11.191 30.708 10.51 1 87.77 339 SER A O 1
ATOM 2564 N N . LEU A 1 340 ? -10.786 31.968 12.259 1 92.18 340 LEU A N 1
ATOM 2565 C CA . LEU A 1 340 ? -11.517 33.095 11.69 1 92.18 340 LEU A CA 1
ATOM 2566 C C . LEU A 1 340 ? -10.709 33.764 10.583 1 92.18 340 LEU A C 1
ATOM 2568 O O . LEU A 1 340 ? -9.483 33.859 10.675 1 92.18 340 LEU A O 1
ATOM 2572 N N . PRO A 1 341 ? -11.384 34.142 9.494 1 88.48 341 PRO A N 1
ATOM 2573 C CA . PRO A 1 341 ? -10.666 34.857 8.436 1 88.48 341 PRO A CA 1
ATOM 2574 C C . PRO A 1 341 ? -10.079 36.183 8.913 1 88.48 341 PRO A C 1
ATOM 2576 O O . PRO A 1 341 ? -10.468 36.69 9.968 1 88.48 341 PRO A O 1
ATOM 2579 N N . ALA A 1 342 ? -9.227 36.666 8.016 1 84.61 342 ALA A N 1
ATOM 2580 C CA . ALA A 1 342 ? -8.645 37.97 8.327 1 84.61 342 ALA A CA 1
ATOM 2581 C C . ALA A 1 342 ? -9.719 39.053 8.369 1 84.61 342 ALA A C 1
ATOM 2583 O O . ALA A 1 342 ? -10.643 39.052 7.553 1 84.61 342 ALA A O 1
ATOM 2584 N N . GLY A 1 343 ? -9.793 39.833 9.363 1 84.98 343 GLY A N 1
ATOM 2585 C CA . GLY A 1 343 ? -10.759 40.911 9.497 1 84.98 343 GLY A CA 1
ATOM 2586 C C . GLY A 1 343 ? -11.804 40.647 10.564 1 84.98 343 GLY A C 1
ATOM 2587 O O . GLY A 1 343 ? -12.642 41.506 10.846 1 84.98 343 GLY A O 1
ATOM 2588 N N . MET A 1 344 ? -11.728 39.434 10.985 1 91.13 344 MET A N 1
ATOM 2589 C CA . MET A 1 344 ? -12.652 39.087 12.061 1 91.13 344 MET A CA 1
ATOM 2590 C C . MET A 1 344 ? -11.895 38.761 13.345 1 91.13 344 MET A C 1
ATOM 2592 O O . MET A 1 344 ? -10.795 38.208 13.298 1 91.13 344 MET A O 1
ATOM 2596 N N . THR A 1 345 ? -12.495 39.174 14.411 1 92.29 345 THR A N 1
ATOM 2597 C CA . THR A 1 345 ? -11.927 38.836 15.711 1 92.29 345 THR A CA 1
ATOM 2598 C C . THR A 1 345 ? -12.965 38.15 16.594 1 92.29 345 THR A C 1
ATOM 2600 O O . THR A 1 345 ? -14.14 38.523 16.585 1 92.29 345 THR A O 1
ATOM 2603 N N . PHE A 1 346 ? -12.478 37.22 17.342 1 95.1 346 PHE A N 1
ATOM 2604 C CA . PHE A 1 346 ? -13.347 36.472 18.242 1 95.1 346 PHE A CA 1
ATOM 2605 C C . PHE A 1 346 ? -13.764 37.331 19.43 1 95.1 346 PHE A C 1
ATOM 2607 O O . PHE A 1 346 ? -12.932 38.01 20.034 1 95.1 346 PHE A O 1
ATOM 2614 N N . VAL A 1 347 ? -15.126 37.279 19.664 1 94.57 347 VAL A N 1
ATOM 2615 C CA . VAL A 1 347 ? -15.638 37.966 20.845 1 94.57 347 VAL A CA 1
ATOM 2616 C C . VAL A 1 347 ? -15.486 37.069 22.072 1 94.57 347 VAL A C 1
ATOM 2618 O O . VAL A 1 347 ? -16.239 36.107 22.242 1 94.57 347 VAL A O 1
ATOM 2621 N N . GLU A 1 348 ? -14.657 37.456 22.958 1 92.62 348 GLU A N 1
ATOM 2622 C CA . GLU A 1 348 ? -14.344 36.634 24.123 1 92.62 348 GLU A CA 1
ATOM 2623 C C . GLU A 1 348 ? -15.587 36.378 24.969 1 92.62 348 GLU A C 1
ATOM 2625 O O . GLU A 1 348 ? -16.38 37.291 25.208 1 92.62 348 GLU A O 1
ATOM 2630 N N . GLY A 1 349 ? -15.749 35.15 25.397 1 90.89 349 GLY A N 1
ATOM 2631 C CA . GLY A 1 349 ? -16.846 34.754 26.266 1 90.89 349 GLY A CA 1
ATOM 2632 C C . GLY A 1 349 ? -18.119 34.427 25.508 1 90.89 349 GLY A C 1
ATOM 2633 O O . GLY A 1 349 ? -19.116 34.017 26.106 1 90.89 349 GLY A O 1
ATOM 2634 N N . SER A 1 350 ? -18.114 34.516 24.23 1 94.04 350 SER A N 1
ATOM 2635 C CA . SER A 1 350 ? -19.335 34.328 23.452 1 94.04 350 SER A CA 1
ATOM 2636 C C . SER A 1 350 ? -19.547 32.858 23.104 1 94.04 350 SER A C 1
ATOM 2638 O O . SER A 1 350 ? -20.65 32.457 22.728 1 94.04 350 SER A O 1
ATOM 2640 N N . LEU A 1 351 ? -18.535 32.069 23.237 1 95.04 351 LEU A N 1
ATOM 2641 C CA . LEU A 1 351 ? -18.606 30.679 22.801 1 95.04 351 LEU A CA 1
ATOM 2642 C C . LEU A 1 351 ? -19.431 29.845 23.775 1 95.04 351 LEU A C 1
ATOM 2644 O O . LEU A 1 351 ? -19.279 29.973 24.992 1 95.04 351 LEU A O 1
ATOM 2648 N N . GLY A 1 352 ? -20.381 29.07 23.267 1 93.95 352 GLY A N 1
ATOM 2649 C CA . GLY A 1 352 ? -21.177 28.117 24.024 1 93.95 352 GLY A CA 1
ATOM 2650 C C . GLY A 1 352 ? -21.661 26.947 23.188 1 93.95 352 GLY A C 1
ATOM 2651 O O . GLY A 1 352 ? -21.637 27.005 21.956 1 93.95 352 GLY A O 1
ATOM 2652 N N . TRP A 1 353 ? -21.889 25.829 23.838 1 91.07 353 TRP A N 1
ATOM 2653 C CA . TRP A 1 353 ? -22.529 24.738 23.111 1 91.07 353 TRP A CA 1
ATOM 2654 C C . TRP A 1 353 ? -23.672 24.138 23.923 1 91.07 353 TRP A C 1
ATOM 2656 O O . TRP A 1 353 ? -23.592 24.055 25.151 1 91.07 353 TRP A O 1
ATOM 2666 N N . ASN A 1 354 ? -24.753 23.873 23.199 1 91.54 354 ASN A N 1
ATOM 2667 C CA . ASN A 1 354 ? -26.025 23.398 23.734 1 91.54 354 ASN A CA 1
ATOM 2668 C C . ASN A 1 354 ? -26.586 24.357 24.78 1 91.54 354 ASN A C 1
ATOM 2670 O O . ASN A 1 354 ? -27.015 23.93 25.854 1 91.54 354 ASN A O 1
ATOM 2674 N N . GLY A 1 355 ? -26.346 25.663 24.579 1 85.65 355 GLY A N 1
ATOM 2675 C CA . GLY A 1 355 ? -26.952 26.695 25.405 1 85.65 355 GLY A CA 1
ATOM 2676 C C . GLY A 1 355 ? -26.103 27.076 26.603 1 85.65 355 GLY A C 1
ATOM 2677 O O . GLY A 1 355 ? -26.444 28 27.344 1 85.65 355 GLY A O 1
ATOM 2678 N N . VAL A 1 356 ? -24.977 26.374 26.824 1 91.74 356 VAL A N 1
ATOM 2679 C CA . VAL A 1 356 ? -24.115 26.661 27.966 1 91.74 356 VAL A CA 1
ATOM 2680 C C . VAL A 1 356 ? -22.875 27.42 27.5 1 91.74 356 VAL A C 1
ATOM 2682 O O . VAL A 1 356 ? -22.125 26.934 26.65 1 91.74 356 VAL A O 1
ATOM 2685 N N . LYS A 1 357 ? -22.699 28.542 28.08 1 92.35 357 LYS A N 1
ATOM 2686 C CA . LYS A 1 357 ? -21.529 29.348 27.744 1 92.35 357 LYS A CA 1
ATOM 2687 C C . LYS A 1 357 ? -20.258 28.747 28.339 1 92.35 357 LYS A C 1
ATOM 2689 O O . LYS A 1 357 ? -20.282 28.203 29.445 1 92.35 357 LYS A O 1
ATOM 2694 N N . ARG A 1 358 ? -19.228 28.787 27.676 1 91.05 358 ARG A N 1
ATOM 2695 C CA . ARG A 1 358 ? -17.925 28.28 28.093 1 91.05 358 ARG A CA 1
ATOM 2696 C C . ARG A 1 358 ? -16.879 29.39 28.087 1 91.05 358 ARG A C 1
ATOM 2698 O O . ARG A 1 358 ? -16.134 29.542 27.116 1 91.05 358 ARG A O 1
ATOM 2705 N N . PRO A 1 359 ? -16.829 30.021 29.264 1 86.75 359 PRO A N 1
ATOM 2706 C CA . PRO A 1 359 ? -15.836 31.098 29.293 1 86.75 359 PRO A CA 1
ATOM 2707 C C . PRO A 1 359 ? -14.403 30.581 29.186 1 86.75 359 PRO A C 1
ATOM 2709 O O . PRO A 1 359 ? -14.078 29.532 29.747 1 86.75 359 PRO A O 1
ATOM 2712 N N . GLY A 1 360 ? -13.54 31.08 28.431 1 85.89 360 GLY A N 1
ATOM 2713 C CA . GLY A 1 360 ? -12.144 30.701 28.285 1 85.89 360 GLY A CA 1
ATOM 2714 C C . GLY A 1 360 ? -11.868 29.912 27.019 1 85.89 360 GLY A C 1
ATOM 2715 O O . GLY A 1 360 ? -10.72 29.81 26.583 1 85.89 360 GLY A O 1
ATOM 2716 N N . ALA A 1 361 ? -13.032 29.344 26.51 1 88.87 361 ALA A N 1
ATOM 2717 C CA . ALA A 1 361 ? -12.84 28.603 25.266 1 88.87 361 ALA A CA 1
ATOM 2718 C C . ALA A 1 361 ? -12.686 29.552 24.081 1 88.87 361 ALA A C 1
ATOM 2720 O O . ALA A 1 361 ? -13.327 30.605 24.034 1 88.87 361 ALA A O 1
ATOM 2721 N N . ASN A 1 362 ? -11.746 29.216 23.179 1 90.99 362 ASN A N 1
ATOM 2722 C CA . ASN A 1 362 ? -11.45 29.978 21.971 1 90.99 362 ASN A CA 1
ATOM 2723 C C . ASN A 1 362 ? -11.499 29.096 20.726 1 90.99 362 ASN A C 1
ATOM 2725 O O . ASN A 1 362 ? -10.698 28.171 20.583 1 90.99 362 ASN A O 1
ATOM 2729 N N . PRO A 1 363 ? -12.425 29.357 19.859 1 92.07 363 PRO A N 1
ATOM 2730 C CA . PRO A 1 363 ? -12.531 28.52 18.662 1 92.07 363 PRO A CA 1
ATOM 2731 C C . PRO A 1 363 ? -11.273 28.563 17.797 1 92.07 363 PRO A C 1
ATOM 2733 O O . PRO A 1 363 ? -10.984 27.607 17.073 1 92.07 363 PRO A O 1
ATOM 2736 N N . VAL A 1 364 ? -10.502 29.647 17.767 1 87.84 364 VAL A N 1
ATOM 2737 C CA . VAL A 1 364 ? -9.303 29.788 16.948 1 87.84 364 VAL A CA 1
ATOM 2738 C C . VAL A 1 364 ? -8.217 28.84 17.453 1 87.84 364 VAL A C 1
ATOM 2740 O O . VAL A 1 364 ? -7.484 28.246 16.659 1 87.84 364 VAL A O 1
ATOM 2743 N N . LYS A 1 365 ? -8.15 28.659 18.821 1 80.3 365 LYS A N 1
ATOM 2744 C CA . LYS A 1 365 ? -7.167 27.765 19.427 1 80.3 365 LYS A CA 1
ATOM 2745 C C . LYS A 1 365 ? -7.692 26.334 19.491 1 80.3 365 LYS A C 1
ATOM 2747 O O . LYS A 1 365 ? -6.925 25.395 19.714 1 80.3 365 LYS A O 1
ATOM 2752 N N . GLY A 1 366 ? -8.839 26.211 19.237 1 89.71 366 GLY A N 1
ATOM 2753 C CA . GLY A 1 366 ? -9.458 24.899 19.339 1 89.71 366 GLY A CA 1
ATOM 2754 C C . GLY A 1 366 ? -9.907 24.56 20.748 1 89.71 366 GLY A C 1
ATOM 2755 O O . GLY A 1 366 ? -9.335 25.052 21.723 1 89.71 366 GLY A O 1
ATOM 2756 N N . PHE A 1 367 ? -11.007 23.771 20.875 1 90.97 367 PHE A N 1
ATOM 2757 C CA . PHE A 1 367 ? -11.509 23.321 22.168 1 90.97 367 PHE A CA 1
ATOM 2758 C C . PHE A 1 367 ? -12.027 21.89 22.079 1 90.97 367 PHE A C 1
ATOM 2760 O O . PHE A 1 367 ? -12.451 21.443 21.011 1 90.97 367 PHE A O 1
ATOM 2767 N N . ASN A 1 368 ? -11.929 21.217 23.181 1 92.39 368 ASN A N 1
ATOM 2768 C CA . ASN A 1 368 ? -12.341 19.819 23.255 1 92.39 368 ASN A CA 1
ATOM 2769 C C . ASN A 1 368 ? -13.825 19.689 23.589 1 92.39 368 ASN A C 1
ATOM 2771 O O . ASN A 1 368 ? -14.297 20.266 24.57 1 92.39 368 ASN A O 1
ATOM 2775 N N . LEU A 1 369 ? -14.546 19.021 22.78 1 92.69 369 LEU A N 1
ATOM 2776 C CA . LEU A 1 369 ? -15.967 18.789 23.014 1 92.69 369 LEU A CA 1
ATOM 2777 C C . LEU A 1 369 ? -16.179 17.576 23.915 1 92.69 369 LEU A C 1
ATOM 2779 O O . LEU A 1 369 ? -17.27 17.384 24.457 1 92.69 369 LEU A O 1
ATOM 2783 N N . GLY A 1 370 ? -15.11 16.827 24.087 1 91.33 370 GLY A N 1
ATOM 2784 C CA . GLY A 1 370 ? -15.265 15.568 24.798 1 91.33 370 GLY A CA 1
ATOM 2785 C C . GLY A 1 370 ? -15.778 14.444 23.917 1 91.33 370 GLY A C 1
ATOM 2786 O O . GLY A 1 370 ? -15.453 14.381 22.73 1 91.33 370 GLY A O 1
ATOM 2787 N N . THR A 1 371 ? -16.547 13.516 24.539 1 94.41 371 THR A N 1
ATOM 2788 C CA . THR A 1 371 ? -17.021 12.335 23.825 1 94.41 371 THR A CA 1
ATOM 2789 C C . THR A 1 371 ? -18.406 12.581 23.233 1 94.41 371 THR A C 1
ATOM 2791 O O . THR A 1 371 ? -19.347 12.91 23.958 1 94.41 371 THR A O 1
ATOM 2794 N N . LEU A 1 372 ? -18.444 12.557 21.92 1 94.66 372 LEU A N 1
ATOM 2795 C CA . LEU A 1 372 ? -19.729 12.548 21.23 1 94.66 372 LEU A CA 1
ATOM 2796 C C . LEU A 1 372 ? -20.32 11.143 21.199 1 94.66 372 LEU A C 1
ATOM 2798 O O . LEU A 1 372 ? -19.827 10.273 20.478 1 94.66 372 LEU A O 1
ATOM 2802 N N . THR A 1 373 ? -21.407 10.932 21.918 1 93.61 373 THR A N 1
ATOM 2803 C CA . THR A 1 373 ? -22.023 9.612 21.993 1 93.61 373 THR A CA 1
ATOM 2804 C C . THR A 1 373 ? -22.728 9.269 20.683 1 93.61 373 THR A C 1
ATOM 2806 O O . THR A 1 373 ? -22.891 10.129 19.816 1 93.61 373 THR A O 1
ATOM 2809 N N . ALA A 1 374 ? -23.181 8.01 20.568 1 90.8 374 ALA A N 1
ATOM 2810 C CA . ALA A 1 374 ? -23.878 7.547 19.371 1 90.8 374 ALA A CA 1
ATOM 2811 C C . ALA A 1 374 ? -25.183 8.311 19.167 1 90.8 374 ALA A C 1
ATOM 2813 O O . ALA A 1 374 ? -25.929 8.544 20.121 1 90.8 374 ALA A O 1
ATOM 2814 N N . ARG A 1 375 ? -25.41 8.779 17.983 1 92.59 375 ARG A N 1
ATOM 2815 C CA . ARG A 1 375 ? -26.646 9.417 17.543 1 92.59 375 ARG A CA 1
ATOM 2816 C C . ARG A 1 375 ? -26.89 10.719 18.299 1 92.59 375 ARG A C 1
ATOM 2818 O O . ARG A 1 375 ? -28.031 11.045 18.632 1 92.59 375 ARG A O 1
ATOM 2825 N N . SER A 1 376 ? -25.818 11.382 18.603 1 94.08 376 SER A N 1
ATOM 2826 C CA . SER A 1 376 ? -25.947 12.649 19.314 1 94.08 376 SER A CA 1
ATOM 2827 C C . SER A 1 376 ? -25.694 13.832 18.385 1 94.08 376 SER A C 1
ATOM 2829 O O . SER A 1 376 ? -25.098 13.674 17.318 1 94.08 376 SER A O 1
ATOM 2831 N N . VAL A 1 377 ? -26.248 14.981 18.817 1 96.12 377 VAL A N 1
ATOM 2832 C CA . VAL A 1 377 ? -26.055 16.228 18.085 1 96.12 377 VAL A CA 1
ATOM 2833 C C . VAL A 1 377 ? -25.599 17.325 19.044 1 96.12 377 VAL A C 1
ATOM 2835 O O . VAL A 1 377 ? -26.108 17.432 20.163 1 96.12 377 VAL A O 1
ATOM 2838 N N . ILE A 1 378 ? -24.607 18.085 18.697 1 96.04 378 ILE A N 1
ATOM 2839 C CA . ILE A 1 378 ? -24.113 19.214 19.477 1 96.04 378 ILE A CA 1
ATOM 2840 C C . ILE A 1 378 ? -24.208 20.494 18.65 1 96.04 378 ILE A C 1
ATOM 2842 O O . ILE A 1 378 ? -23.899 20.493 17.456 1 96.04 378 ILE A O 1
ATOM 2846 N N . ASN A 1 379 ? -24.704 21.53 19.302 1 97.13 379 ASN A N 1
ATOM 2847 C CA . ASN A 1 379 ? -24.79 22.841 18.666 1 97.13 379 ASN A CA 1
ATOM 2848 C C . ASN A 1 379 ? -23.86 23.85 19.335 1 97.13 379 ASN A C 1
ATOM 2850 O O . ASN A 1 379 ? -24.019 24.157 20.518 1 97.13 379 ASN A O 1
ATOM 2854 N N . ILE A 1 380 ? -22.929 24.374 18.606 1 96.95 380 ILE A N 1
ATOM 2855 C CA . ILE A 1 380 ? -21.956 25.344 19.098 1 96.95 380 ILE A CA 1
ATOM 2856 C C . ILE A 1 380 ? -22.266 26.724 18.523 1 96.95 380 ILE A C 1
ATOM 2858 O O . ILE A 1 380 ? -22.611 26.849 17.346 1 96.95 380 ILE A O 1
ATOM 2862 N N . GLN A 1 381 ? -22.198 27.706 19.351 1 96.8 381 GLN A N 1
ATOM 2863 C CA . GLN A 1 381 ? -22.421 29.082 18.92 1 96.8 381 GLN A CA 1
ATOM 2864 C C . GLN A 1 381 ? -21.333 30.009 19.455 1 96.8 381 GLN A C 1
ATOM 2866 O O . GLN A 1 381 ? -20.878 29.852 20.59 1 96.8 381 GLN A O 1
ATOM 2871 N N . PHE A 1 382 ? -20.888 30.916 18.609 1 96.66 382 PHE A N 1
ATOM 2872 C CA . PHE A 1 382 ? -19.983 31.968 19.056 1 96.66 382 PHE A CA 1
ATOM 2873 C C . PHE A 1 382 ? -20.123 33.21 18.184 1 96.66 382 PHE A C 1
ATOM 2875 O O . PHE A 1 382 ? -20.748 33.162 17.122 1 96.66 382 PHE A O 1
ATOM 2882 N N . GLU A 1 383 ? -19.551 34.283 18.708 1 96.6 383 GLU A N 1
ATOM 2883 C CA . GLU A 1 383 ? -19.67 35.557 18.004 1 96.6 383 GLU A CA 1
ATOM 2884 C C . GLU A 1 383 ? -18.303 36.072 17.562 1 96.6 383 GLU A C 1
ATOM 2886 O O . GLU A 1 383 ? -17.289 35.785 18.201 1 96.6 383 GLU A O 1
ATOM 2891 N N . ALA A 1 384 ? -18.294 36.733 16.467 1 96.01 384 ALA A N 1
ATOM 2892 C CA . ALA A 1 384 ? -17.104 37.38 15.92 1 96.01 384 ALA A CA 1
ATOM 2893 C C . ALA A 1 384 ? -17.406 38.815 15.495 1 96.01 384 ALA A C 1
ATOM 2895 O O . ALA A 1 384 ? -18.486 39.1 14.972 1 96.01 384 ALA A O 1
ATOM 2896 N N . LYS A 1 385 ? -16.456 39.601 15.735 1 94.37 385 LYS A N 1
ATOM 2897 C CA . LYS A 1 385 ? -16.584 41.005 15.357 1 94.37 385 LYS A CA 1
ATOM 2898 C C . LYS A 1 385 ? -15.793 41.308 14.088 1 94.37 385 LYS A C 1
ATOM 2900 O O . LYS A 1 385 ? -14.647 40.876 13.947 1 94.37 385 LYS A O 1
ATOM 2905 N N . ILE A 1 386 ? -16.462 41.991 13.175 1 90.83 386 ILE A N 1
ATOM 2906 C CA . ILE A 1 386 ? -15.797 42.397 11.942 1 90.83 386 ILE A CA 1
ATOM 2907 C C . ILE A 1 386 ? -14.968 43.655 12.194 1 90.83 386 ILE A C 1
ATOM 2909 O O . ILE A 1 386 ? -15.45 44.613 12.803 1 90.83 386 ILE A O 1
ATOM 2913 N N . ALA A 1 387 ? -13.708 43.554 11.789 1 86.83 387 ALA A N 1
ATOM 2914 C CA . ALA A 1 387 ? -12.794 44.673 11.999 1 86.83 387 ALA A CA 1
ATOM 2915 C C . ALA A 1 387 ? -13.325 45.946 11.347 1 86.83 387 ALA A C 1
ATOM 2917 O O . ALA A 1 387 ? -13.937 45.894 10.277 1 86.83 387 ALA A O 1
ATOM 2918 N N . GLU A 1 388 ? -13.132 47.077 12.15 1 75.38 388 GLU A N 1
ATOM 2919 C CA . GLU A 1 388 ? -13.564 48.369 11.626 1 75.38 388 GLU A CA 1
ATOM 2920 C C . GLU A 1 388 ? -12.655 48.838 10.494 1 75.38 388 GLU A C 1
ATOM 2922 O O . GLU A 1 388 ? -11.471 48.497 10.46 1 75.38 388 GLU A O 1
ATOM 2927 N N . GLN A 1 389 ? -13.11 49.171 9.482 1 58.58 389 GLN A N 1
ATOM 2928 C CA . GLN A 1 389 ? -12.473 49.595 8.239 1 58.58 389 GLN A CA 1
ATOM 2929 C C . GLN A 1 389 ? -11.306 50.54 8.513 1 58.58 389 GLN A C 1
ATOM 2931 O O . GLN A 1 389 ? -11.496 51.753 8.624 1 58.58 389 GLN A O 1
ATOM 2936 N N . GLY A 1 390 ? -10.564 50.758 9.617 1 48.25 390 GLY A N 1
ATOM 2937 C CA . GLY A 1 390 ? -9.534 51.696 9.202 1 48.25 390 GLY A CA 1
ATOM 2938 C C . GLY A 1 390 ? -8.945 51.372 7.842 1 48.25 390 GLY A C 1
ATOM 2939 O O . GLY A 1 390 ? -8.909 52.227 6.955 1 48.25 390 GLY A O 1
ATOM 2940 N N . ALA A 1 391 ? -7.703 50.767 8.02 1 44.94 391 ALA A N 1
ATOM 2941 C CA . ALA A 1 391 ? -6.729 50.535 6.957 1 44.94 391 ALA A CA 1
ATOM 2942 C C . ALA A 1 391 ? -7.37 49.816 5.774 1 44.94 391 ALA A C 1
ATOM 2944 O O . ALA A 1 391 ? -8.575 49.556 5.775 1 44.94 391 ALA A O 1
ATOM 2945 N N . ALA A 1 392 ? -6.513 48.722 5.25 1 42.41 392 ALA A N 1
ATOM 2946 C CA . ALA A 1 392 ? -6.483 48.047 3.955 1 42.41 392 ALA A CA 1
ATOM 2947 C C . ALA A 1 392 ? -7.73 47.191 3.754 1 42.41 392 ALA A C 1
ATOM 2949 O O . ALA A 1 392 ? -7.828 46.087 4.296 1 42.41 392 ALA A O 1
ATOM 2950 N N . GLN A 1 393 ? -8.817 47.767 3.745 1 47.13 393 GLN A N 1
ATOM 2951 C CA . GLN A 1 393 ? -9.965 46.947 3.371 1 47.13 393 GLN A CA 1
ATOM 2952 C C . GLN A 1 393 ? -9.623 46.02 2.208 1 47.13 393 GLN A C 1
ATOM 2954 O O . GLN A 1 393 ? -9.282 46.483 1.117 1 47.13 393 GLN A O 1
ATOM 2959 N N . PRO A 1 394 ? -9.234 44.958 2.454 1 43.38 394 PRO A N 1
ATOM 2960 C CA . PRO A 1 394 ? -9.125 44.156 1.234 1 43.38 394 PRO A CA 1
ATOM 2961 C C . PRO A 1 394 ? -10.363 44.26 0.346 1 43.38 394 PRO A C 1
ATOM 2963 O O . PRO A 1 394 ? -11.465 44.504 0.844 1 43.38 394 PRO A O 1
ATOM 2966 N N . ASN A 1 395 ? -10.262 44.7 -0.803 1 46.99 395 ASN A N 1
ATOM 2967 C CA . ASN A 1 395 ? -11.223 44.581 -1.895 1 46.99 395 ASN A CA 1
ATOM 2968 C C . ASN A 1 395 ? -12.112 43.351 -1.727 1 46.99 395 ASN A C 1
ATOM 2970 O O . ASN A 1 395 ? -12.869 43 -2.634 1 46.99 395 ASN A O 1
ATOM 2974 N N . HIS A 1 396 ? -11.899 42.618 -0.574 1 58.41 396 HIS A N 1
ATOM 2975 C CA . HIS A 1 396 ? -12.632 41.359 -0.627 1 58.41 396 HIS A CA 1
ATOM 2976 C C . HIS A 1 396 ? -13.926 41.44 0.176 1 58.41 396 HIS A C 1
ATOM 2978 O O . HIS A 1 396 ? -13.901 41.723 1.375 1 58.41 396 HIS A O 1
ATOM 2984 N N . PHE A 1 397 ? -15.074 41.457 -0.4 1 75.46 397 PHE A N 1
ATOM 2985 C CA . PHE A 1 397 ? -16.469 41.599 -0 1 75.46 397 PHE A CA 1
ATOM 2986 C C . PHE A 1 397 ? -16.976 40.322 0.659 1 75.46 397 PHE A C 1
ATOM 2988 O O . PHE A 1 397 ? -18.1 40.283 1.165 1 75.46 397 PHE A O 1
ATOM 2995 N N . GLU A 1 398 ? -16.1 39.444 0.754 1 88.88 398 GLU A N 1
ATOM 2996 C CA . GLU A 1 398 ? -16.617 38.202 1.321 1 88.88 398 GLU A CA 1
ATOM 2997 C C . GLU A 1 398 ? -15.669 37.641 2.377 1 88.88 398 GLU A C 1
ATOM 2999 O O . GLU A 1 398 ? -14.453 37.61 2.174 1 88.88 398 GLU A O 1
ATOM 3004 N N . LEU A 1 399 ? -16.167 37.45 3.563 1 92.32 399 LEU A N 1
ATOM 3005 C CA . LEU A 1 399 ? -15.431 36.753 4.611 1 92.32 399 LEU A CA 1
ATOM 3006 C C . LEU A 1 399 ? -15.904 35.309 4.739 1 92.32 399 LEU A C 1
ATOM 3008 O O . LEU A 1 399 ? -17.046 35.057 5.131 1 92.32 399 LEU A O 1
ATOM 3012 N N . VAL A 1 400 ? -15.022 34.433 4.347 1 94.46 400 VAL A N 1
ATOM 3013 C CA . VAL A 1 400 ? -15.37 33.016 4.335 1 94.46 400 VAL A CA 1
ATOM 3014 C C . VAL A 1 400 ? -14.779 32.327 5.563 1 94.46 400 VAL A C 1
ATOM 3016 O O . VAL A 1 400 ? -13.61 32.536 5.897 1 94.46 400 VAL A O 1
ATOM 3019 N N . ASN A 1 401 ? -15.583 31.589 6.282 1 95.74 401 ASN A N 1
ATOM 3020 C CA . ASN A 1 401 ? -15.163 30.853 7.47 1 95.74 401 ASN A CA 1
ATOM 3021 C C . ASN A 1 401 ? -15.53 29.375 7.372 1 95.74 401 ASN A C 1
ATOM 3023 O O . ASN A 1 401 ? -16.604 29.029 6.878 1 95.74 401 ASN A O 1
ATOM 3027 N N . GLN A 1 402 ? -14.604 28.542 7.759 1 95.93 402 GLN A N 1
ATOM 3028 C CA . GLN A 1 402 ? -14.797 27.096 7.766 1 95.93 402 GLN A CA 1
ATOM 3029 C C . GLN A 1 402 ? -14.295 26.48 9.069 1 95.93 402 GLN A C 1
ATOM 3031 O O . GLN A 1 402 ? -13.187 26.782 9.517 1 95.93 402 GLN A O 1
ATOM 3036 N N . ALA A 1 403 ? -15.123 25.682 9.683 1 96.27 403 ALA A N 1
ATOM 3037 C CA . ALA A 1 403 ? -14.736 24.986 10.907 1 96.27 403 ALA A CA 1
ATOM 3038 C C . ALA A 1 403 ? -14.139 23.617 10.596 1 96.27 403 ALA A C 1
ATOM 3040 O O . ALA A 1 403 ? -14.41 23.04 9.54 1 96.27 403 ALA A O 1
ATOM 3041 N N . ARG A 1 404 ? -13.332 23.143 11.465 1 93.96 404 ARG A N 1
ATOM 3042 C CA . ARG A 1 404 ? -12.713 21.826 11.353 1 93.96 404 ARG A CA 1
ATOM 3043 C C . ARG A 1 404 ? -12.975 20.99 12.601 1 93.96 404 ARG A C 1
ATOM 3045 O O . ARG A 1 404 ? -12.963 21.512 13.718 1 93.96 404 ARG A O 1
ATOM 3052 N N . LEU A 1 405 ? -13.254 19.795 12.362 1 95.29 405 LEU A N 1
ATOM 3053 C CA . LEU A 1 405 ? -13.511 18.836 13.431 1 95.29 405 LEU A CA 1
ATOM 3054 C C . LEU A 1 405 ? -12.5 17.696 13.393 1 95.29 405 LEU A C 1
ATOM 3056 O O . LEU A 1 405 ? -12.366 17.012 12.376 1 95.29 405 LEU A O 1
ATOM 3060 N N . LEU A 1 406 ? -11.744 17.57 14.427 1 93.1 406 LEU A N 1
ATOM 3061 C CA . LEU A 1 406 ? -10.868 16.421 14.625 1 93.1 406 LEU A CA 1
ATOM 3062 C C . LEU A 1 406 ? -11.506 15.408 15.571 1 93.1 406 LEU A C 1
ATOM 3064 O O . LEU A 1 406 ? -11.841 15.742 16.71 1 93.1 406 LEU A O 1
ATOM 3068 N N . TYR A 1 407 ? -11.774 14.272 15.061 1 94.11 407 TYR A N 1
ATOM 3069 C CA . TYR A 1 407 ? -12.375 13.287 15.953 1 94.11 407 TYR A CA 1
ATOM 3070 C C . TYR A 1 407 ? -11.575 11.989 15.951 1 94.11 407 TYR A C 1
ATOM 3072 O O . TYR A 1 407 ? -10.908 11.665 14.966 1 94.11 407 TYR A O 1
ATOM 3080 N N . THR A 1 408 ? -11.599 11.323 17.082 1 94.4 408 THR A N 1
ATOM 3081 C CA . THR A 1 408 ? -10.874 10.075 17.295 1 94.4 408 THR A CA 1
ATOM 3082 C C . THR A 1 408 ? -11.814 8.983 17.797 1 94.4 408 THR A C 1
ATOM 3084 O O . THR A 1 408 ? -12.73 9.255 18.577 1 94.4 408 THR A O 1
ATOM 3087 N N . TYR A 1 409 ? -11.653 7.821 17.271 1 92.23 409 TYR A N 1
ATOM 3088 C CA . TYR A 1 409 ? -12.407 6.676 17.771 1 92.23 409 TYR A CA 1
ATOM 3089 C C . TYR A 1 409 ? -11.498 5.468 17.964 1 92.23 409 TYR A C 1
ATOM 3091 O O . TYR A 1 409 ? -10.421 5.392 17.368 1 92.23 409 TYR A O 1
ATOM 3099 N N . ARG A 1 410 ? -11.932 4.594 18.815 1 90.8 410 ARG A N 1
ATOM 3100 C CA . ARG A 1 410 ? -11.165 3.403 19.166 1 90.8 410 ARG A CA 1
ATOM 3101 C C . ARG A 1 410 ? -11.814 2.146 18.596 1 90.8 410 ARG A C 1
ATOM 3103 O O . ARG A 1 410 ? -13.031 1.971 18.693 1 90.8 410 ARG A O 1
ATOM 3110 N N . LEU A 1 411 ? -10.967 1.368 17.976 1 89.04 411 LEU A N 1
ATOM 3111 C CA . LEU A 1 411 ? -11.443 0.078 17.49 1 89.04 411 LEU A CA 1
ATOM 3112 C C . LEU A 1 411 ? -11.465 -0.952 18.615 1 89.04 411 LEU A C 1
ATOM 3114 O O . LEU A 1 411 ? -10.812 -0.767 19.645 1 89.04 411 LEU A O 1
ATOM 3118 N N . PRO A 1 412 ? -12.202 -2.026 18.507 1 84.65 412 PRO A N 1
ATOM 3119 C CA . PRO A 1 412 ? -12.27 -3.059 19.543 1 84.65 412 PRO A CA 1
ATOM 3120 C C . PRO A 1 412 ? -10.905 -3.665 19.862 1 84.65 412 PRO A C 1
ATOM 3122 O O . PRO A 1 412 ? -10.7 -4.191 20.959 1 84.65 412 PRO A O 1
ATOM 3125 N N . ASP A 1 413 ? -9.908 -3.568 18.917 1 85.71 413 ASP A N 1
ATOM 3126 C CA . ASP A 1 413 ? -8.575 -4.102 19.177 1 85.71 413 ASP A CA 1
ATOM 3127 C C . ASP A 1 413 ? -7.675 -3.046 19.814 1 85.71 413 ASP A C 1
ATOM 3129 O O . ASP A 1 413 ? -6.456 -3.22 19.882 1 85.71 413 ASP A O 1
ATOM 3133 N N . SER A 1 414 ? -8.137 -1.932 20.204 1 88.54 414 SER A N 1
ATOM 3134 C CA . SER A 1 414 ? -7.501 -0.869 20.975 1 88.54 414 SER A CA 1
ATOM 3135 C C . SER A 1 414 ? -6.735 0.089 20.069 1 88.54 414 SER A C 1
ATOM 3137 O O . SER A 1 414 ? -6.145 1.062 20.543 1 88.54 414 SER A O 1
ATOM 3139 N N . ARG A 1 415 ? -6.811 -0.109 18.855 1 90.94 415 ARG A N 1
ATOM 3140 C CA . ARG A 1 415 ? -6.216 0.866 17.947 1 90.94 415 ARG A CA 1
ATOM 3141 C C . ARG A 1 415 ? -7.075 2.122 17.852 1 90.94 415 ARG A C 1
ATOM 3143 O O . ARG A 1 415 ? -8.304 2.046 17.914 1 90.94 415 ARG A O 1
ATOM 3150 N N . MET A 1 416 ? -6.357 3.267 17.659 1 94.07 416 MET A N 1
ATOM 3151 C CA . MET A 1 416 ? -7.057 4.547 17.582 1 94.07 416 MET A CA 1
ATOM 3152 C C . MET A 1 416 ? -6.936 5.151 16.187 1 94.07 416 MET A C 1
ATOM 3154 O O . MET A 1 416 ? -5.876 5.075 15.563 1 94.07 416 MET A O 1
ATOM 3158 N N . VAL A 1 417 ? -8.048 5.691 15.74 1 93.48 417 VAL A N 1
ATOM 3159 C CA . VAL A 1 417 ? -8.09 6.326 14.427 1 93.48 417 VAL A CA 1
ATOM 3160 C C . VAL A 1 417 ? -8.546 7.776 14.569 1 93.48 417 VAL A C 1
ATOM 3162 O O . VAL A 1 417 ? -9.543 8.057 15.238 1 93.48 417 VAL A O 1
ATOM 3165 N N . GLN A 1 418 ? -7.781 8.622 14.08 1 93.11 418 GLN A N 1
ATOM 3166 C CA . GLN A 1 418 ? -8.124 10.04 14.069 1 93.11 418 GLN A CA 1
ATOM 3167 C C . GLN A 1 418 ? -8.536 10.496 12.673 1 93.11 418 GLN A C 1
ATOM 3169 O O . GLN A 1 418 ? -7.872 10.171 11.687 1 93.11 418 GLN A O 1
ATOM 3174 N N . ARG A 1 419 ? -9.621 11.219 12.601 1 91.06 419 ARG A N 1
ATOM 3175 C CA . ARG A 1 419 ? -10.119 11.764 11.342 1 91.06 419 ARG A CA 1
ATOM 3176 C C . ARG A 1 419 ? -10.452 13.246 11.481 1 91.06 419 ARG A C 1
ATOM 3178 O O . ARG A 1 419 ? -10.576 13.758 12.596 1 91.06 419 ARG A O 1
ATOM 3185 N N . MET A 1 420 ? -10.411 13.843 10.355 1 90.19 420 MET A N 1
ATOM 3186 C CA . MET A 1 420 ? -10.761 15.26 10.317 1 90.19 420 MET A CA 1
ATOM 3187 C C . MET A 1 420 ? -11.909 15.51 9.344 1 90.19 420 MET A C 1
ATOM 3189 O O . MET A 1 420 ? -11.964 14.903 8.273 1 90.19 420 MET A O 1
ATOM 3193 N N . ALA A 1 421 ? -12.819 16.32 9.76 1 92.01 421 ALA A N 1
ATOM 3194 C CA . ALA A 1 421 ? -13.918 16.771 8.91 1 92.01 421 ALA A CA 1
ATOM 3195 C C . ALA A 1 421 ? -13.991 18.295 8.869 1 92.01 421 ALA A C 1
ATOM 3197 O O . ALA A 1 421 ? -13.682 18.964 9.859 1 92.01 421 ALA A O 1
ATOM 3198 N N . ALA A 1 422 ? -14.293 18.788 7.731 1 94.06 422 ALA A N 1
ATOM 3199 C CA . ALA A 1 422 ? -14.451 20.232 7.578 1 94.06 422 ALA A CA 1
ATOM 3200 C C . ALA A 1 422 ? -15.913 20.602 7.345 1 94.06 422 ALA A C 1
ATOM 3202 O O . ALA A 1 422 ? -16.655 19.854 6.703 1 94.06 422 ALA A O 1
ATOM 3203 N N . SER A 1 423 ? -16.273 21.675 7.903 1 96.38 423 SER A N 1
ATOM 3204 C CA . SER A 1 423 ? -17.626 22.162 7.656 1 96.38 423 SER A CA 1
ATOM 3205 C C . SER A 1 423 ? -17.74 22.803 6.277 1 96.38 423 SER A C 1
ATOM 3207 O O . SER A 1 423 ? -16.736 22.976 5.583 1 96.38 423 SER A O 1
ATOM 3209 N N . ASN A 1 424 ? -19.024 23.104 5.909 1 95.72 424 ASN A N 1
ATOM 3210 C CA . ASN A 1 424 ? -19.218 23.952 4.738 1 95.72 424 ASN A CA 1
ATOM 3211 C C . ASN A 1 424 ? -18.644 25.349 4.957 1 95.72 424 ASN A C 1
ATOM 3213 O O . ASN A 1 424 ? -18.272 25.704 6.077 1 95.72 424 ASN A O 1
ATOM 3217 N N . GLU A 1 425 ? -18.553 26.073 3.943 1 94.88 425 GLU A N 1
ATOM 3218 C CA . GLU A 1 425 ? -18.087 27.454 4.024 1 94.88 425 GLU A CA 1
ATOM 3219 C C . GLU A 1 425 ? -19.224 28.399 4.404 1 94.88 425 GLU A C 1
ATOM 3221 O O . GLU A 1 425 ? -20.271 28.412 3.753 1 94.88 425 GLU A O 1
ATOM 3226 N N . ALA A 1 426 ? -19.047 29.047 5.508 1 95.98 426 ALA A N 1
ATOM 3227 C CA . ALA A 1 426 ? -19.979 30.1 5.901 1 95.98 426 ALA A CA 1
ATOM 3228 C C . ALA A 1 426 ? -19.469 31.472 5.471 1 95.98 426 ALA A C 1
ATOM 3230 O O . ALA A 1 426 ? -18.46 31.956 5.988 1 95.98 426 ALA A O 1
ATOM 3231 N N . THR A 1 427 ? -20.208 32.136 4.576 1 95.03 427 THR A N 1
ATOM 3232 C CA . THR A 1 427 ? -19.742 33.386 3.986 1 95.03 427 THR A CA 1
ATOM 3233 C C . THR A 1 427 ? -20.548 34.568 4.515 1 95.03 427 THR A C 1
ATOM 3235 O O . THR A 1 427 ? -21.78 34.523 4.544 1 95.03 427 THR A O 1
ATOM 3238 N N . VAL A 1 428 ? -19.885 35.556 4.95 1 93.71 428 VAL A N 1
ATOM 3239 C CA . VAL A 1 428 ? -20.476 36.844 5.298 1 93.71 428 VAL A CA 1
ATOM 3240 C C . VAL A 1 428 ? -20.181 37.861 4.198 1 93.71 428 VAL A C 1
ATOM 3242 O O . VAL A 1 428 ? -19.028 38.03 3.793 1 93.71 428 VAL A O 1
ATOM 3245 N N . TYR A 1 429 ? -21.255 38.502 3.737 1 90.62 429 TYR A N 1
ATOM 3246 C CA . TYR A 1 429 ? -21.092 39.537 2.723 1 90.62 429 TYR A CA 1
ATOM 3247 C C . TYR A 1 429 ? -21.03 40.921 3.36 1 90.62 429 TYR A C 1
ATOM 3249 O O . TYR A 1 429 ? -21.94 41.315 4.093 1 90.62 429 TYR A O 1
ATOM 3257 N N . LEU A 1 430 ? -19.938 41.531 3.094 1 88.87 430 LEU A N 1
ATOM 3258 C CA . LEU A 1 430 ? -19.796 42.892 3.598 1 88.87 430 LEU A CA 1
ATOM 3259 C C . LEU A 1 430 ? -20.492 43.889 2.677 1 88.87 430 LEU A C 1
ATOM 3261 O O . LEU A 1 430 ? -20.174 43.968 1.488 1 88.87 430 LEU A O 1
ATOM 3265 N N . LYS A 1 431 ? -21.468 44.553 3.277 1 87.44 431 LYS A N 1
ATOM 3266 C CA . LYS A 1 431 ? -22.219 45.553 2.524 1 87.44 431 LYS A CA 1
ATOM 3267 C C . LYS A 1 431 ? -22.008 46.95 3.102 1 87.44 431 LYS A C 1
ATOM 3269 O O . LYS A 1 431 ? -22.014 47.13 4.321 1 87.44 431 LYS A O 1
ATOM 3274 N N . SER A 1 432 ? -21.623 47.852 2.243 1 85.8 432 SER A N 1
ATOM 3275 C CA . SER A 1 432 ? -21.468 49.246 2.645 1 85.8 432 SER A CA 1
ATOM 3276 C C . SER A 1 432 ? -21.666 50.188 1.462 1 85.8 432 SER A C 1
ATOM 3278 O O . SER A 1 432 ? -21.404 49.818 0.316 1 85.8 432 SER A O 1
ATOM 3280 N N . PRO A 1 433 ? -22.247 51.349 1.765 1 88.47 433 PRO A N 1
ATOM 3281 C CA . PRO A 1 433 ? -22.252 52.374 0.719 1 88.47 433 PRO A CA 1
ATOM 3282 C C . PRO A 1 433 ? -20.885 53.028 0.528 1 88.47 433 PRO A C 1
ATOM 3284 O O . PRO A 1 433 ? -20.136 53.195 1.494 1 88.47 433 PRO A O 1
ATOM 3287 N N . ILE A 1 434 ? -20.568 53.319 -0.686 1 88.5 434 ILE A N 1
ATOM 3288 C CA . ILE A 1 434 ? -19.372 54.082 -1.025 1 88.5 434 ILE A CA 1
ATOM 3289 C C . ILE A 1 434 ? -19.763 55.333 -1.809 1 88.5 434 ILE A C 1
ATOM 3291 O O . ILE A 1 434 ? -19.966 55.273 -3.024 1 88.5 434 ILE A O 1
ATOM 3295 N N . ILE A 1 435 ? -19.755 56.46 -1.036 1 91.38 435 ILE A N 1
ATOM 3296 C CA . ILE A 1 435 ? -20.2 57.714 -1.634 1 91.38 435 ILE A CA 1
ATOM 3297 C C . ILE A 1 435 ? -18.993 58.508 -2.126 1 91.38 435 ILE A C 1
ATOM 3299 O O . ILE A 1 435 ? -18.041 58.732 -1.374 1 91.38 435 ILE A O 1
ATOM 3303 N N . LYS A 1 436 ? -19.049 58.898 -3.391 1 92.93 436 LYS A N 1
ATOM 3304 C CA . LYS A 1 436 ? -18.044 59.765 -3.999 1 92.93 436 LYS A CA 1
ATOM 3305 C C . LYS A 1 436 ? -18.666 61.073 -4.48 1 92.93 436 LYS A C 1
ATOM 3307 O O . LYS A 1 436 ? -19.784 61.082 -4.999 1 92.93 436 LYS A O 1
ATOM 3312 N N . VAL A 1 437 ? -17.936 62.152 -4.166 1 93.17 437 VAL A N 1
ATOM 3313 C CA . VAL A 1 437 ? -18.4 63.476 -4.568 1 93.17 437 VAL A CA 1
ATOM 3314 C C . VAL A 1 437 ? -17.353 64.144 -5.456 1 93.17 437 VAL A C 1
ATOM 3316 O O . VAL A 1 437 ? -16.164 64.148 -5.128 1 93.17 437 VAL A O 1
ATOM 3319 N N . TYR A 1 438 ? -17.885 64.597 -6.587 1 93.55 438 TYR A N 1
ATOM 3320 C CA . TYR A 1 438 ? -17.061 65.369 -7.51 1 93.55 438 TYR A CA 1
ATOM 3321 C C . TYR A 1 438 ? -17.645 66.76 -7.73 1 93.55 438 TYR A C 1
ATOM 3323 O O . TYR A 1 438 ? -18.857 66.912 -7.896 1 93.55 438 TYR A O 1
ATOM 3331 N N . VAL A 1 439 ? -16.707 67.709 -7.637 1 92.52 439 VAL A N 1
ATOM 3332 C CA . VAL A 1 439 ? -17.17 69.075 -7.86 1 92.52 439 VAL A CA 1
ATOM 3333 C C . VAL A 1 439 ? -16.266 69.767 -8.878 1 92.52 439 VAL A C 1
ATOM 3335 O O . VAL A 1 439 ? -15.051 69.559 -8.881 1 92.52 439 VAL A O 1
ATOM 3338 N N . GLU A 1 440 ? -16.939 70.408 -9.789 1 90.58 440 GLU A N 1
ATOM 3339 C CA . GLU A 1 440 ? -16.279 71.267 -10.767 1 90.58 440 GLU A CA 1
ATOM 3340 C C . GLU A 1 440 ? -16.908 72.657 -10.796 1 90.58 440 GLU A C 1
ATOM 3342 O O . GLU A 1 440 ? -18.13 72.793 -10.701 1 90.58 440 GLU A O 1
ATOM 3347 N N . VAL A 1 441 ? -16.034 73.602 -10.722 1 89.29 441 VAL A N 1
ATOM 3348 C CA . VAL A 1 441 ? -16.505 74.982 -10.778 1 89.29 441 VAL A CA 1
ATOM 3349 C C . VAL A 1 441 ? -16.182 75.584 -12.143 1 89.29 441 VAL A C 1
ATOM 3351 O O . VAL A 1 441 ? -15.05 75.48 -12.622 1 89.29 441 VAL A O 1
ATOM 3354 N N . ILE A 1 442 ? -17.28 76.284 -12.72 1 86.27 442 ILE A N 1
ATOM 3355 C CA . ILE A 1 442 ? -17.114 76.924 -14.02 1 86.27 442 ILE A CA 1
ATOM 3356 C C . ILE A 1 442 ? -17.745 78.315 -13.994 1 86.27 442 ILE A C 1
ATOM 3358 O O . ILE A 1 442 ? -18.935 78.458 -13.702 1 86.27 442 ILE A O 1
ATOM 3362 N N . PRO A 1 443 ? -16.998 79.277 -14.243 1 85.63 443 PRO A N 1
ATOM 3363 C CA . PRO A 1 443 ? -15.572 79.34 -14.569 1 85.63 443 PRO A CA 1
ATOM 3364 C C . PRO A 1 443 ? -14.682 79.346 -13.328 1 85.63 443 PRO A C 1
ATOM 3366 O O . PRO A 1 443 ? -15.152 79.648 -12.229 1 85.63 443 PRO A O 1
ATOM 3369 N N . VAL A 1 444 ? -13.394 79.096 -13.615 1 87.7 444 VAL A N 1
ATOM 3370 C CA . VAL A 1 444 ? -12.466 79.04 -12.491 1 87.7 444 VAL A CA 1
ATOM 3371 C C . VAL A 1 444 ? -11.946 80.442 -12.18 1 87.7 444 VAL A C 1
ATOM 3373 O O . VAL A 1 444 ? -11.496 80.711 -11.063 1 87.7 444 VAL A O 1
ATOM 3376 N N . LEU A 1 445 ? -12.039 81.366 -13.159 1 88.88 445 LEU A N 1
ATOM 3377 C CA . LEU A 1 445 ? -11.596 82.748 -13.018 1 88.88 445 LEU A CA 1
ATOM 3378 C C . LEU A 1 445 ? -12.767 83.713 -13.172 1 88.88 445 LEU A C 1
ATOM 3380 O O . LEU A 1 445 ? -13.466 83.691 -14.188 1 88.88 445 LEU A O 1
ATOM 3384 N N . ILE A 1 446 ? -12.951 84.484 -12.047 1 86.64 446 ILE A N 1
ATOM 3385 C CA . ILE A 1 446 ? -14.068 85.419 -12.125 1 86.64 446 ILE A CA 1
ATOM 3386 C C . ILE A 1 446 ? -13.669 86.753 -11.499 1 86.64 446 ILE A C 1
ATOM 3388 O O . ILE A 1 446 ? -12.66 86.838 -10.794 1 86.64 446 ILE A O 1
ATOM 3392 N N . GLU A 1 447 ? -14.443 87.776 -11.858 1 83.94 447 GLU A N 1
ATOM 3393 C CA . GLU A 1 447 ? -14.214 89.088 -11.259 1 83.94 447 GLU A CA 1
ATOM 3394 C C . GLU A 1 447 ? -14.888 89.196 -9.894 1 83.94 447 GLU A C 1
ATOM 3396 O O . GLU A 1 447 ? -15.745 88.378 -9.552 1 83.94 447 GLU A O 1
ATOM 3401 N N . GLN A 1 448 ? -14.359 90.236 -9.251 1 81.7 448 GLN A N 1
ATOM 3402 C CA . GLN A 1 448 ? -14.971 90.488 -7.95 1 81.7 448 GLN A CA 1
ATOM 3403 C C . GLN A 1 448 ? -16.484 90.648 -8.076 1 81.7 448 GLN A C 1
ATOM 3405 O O . GLN A 1 448 ? -16.965 91.394 -8.931 1 81.7 448 GLN A O 1
ATOM 3410 N N . GLY A 1 449 ? -17.216 89.887 -7.326 1 79.01 449 GLY A N 1
ATOM 3411 C CA . GLY A 1 449 ? -18.668 89.946 -7.37 1 79.01 449 GLY A CA 1
ATOM 3412 C C . GLY A 1 449 ? -19.269 89.069 -8.452 1 79.01 449 GLY A C 1
ATOM 3413 O O . GLY A 1 449 ? -20.483 89.076 -8.661 1 79.01 449 GLY A O 1
ATOM 3414 N N . GLY A 1 450 ? -18.477 88.237 -9.105 1 82.51 450 GLY A N 1
ATOM 3415 C CA . GLY A 1 450 ? -18.929 87.404 -10.207 1 82.51 450 GLY A CA 1
ATOM 3416 C C . GLY A 1 450 ? -19.655 86.153 -9.751 1 82.51 450 GLY A C 1
ATOM 3417 O O . GLY A 1 450 ? -19.749 85.886 -8.551 1 82.51 450 GLY A O 1
ATOM 3418 N N . SER A 1 451 ? -20.293 85.507 -10.774 1 83.13 451 SER A N 1
ATOM 3419 C CA . SER A 1 451 ? -21.023 84.273 -10.506 1 83.13 451 SER A CA 1
ATOM 3420 C C . SER A 1 451 ? -20.274 83.059 -11.046 1 83.13 451 SER A C 1
ATOM 3422 O O . SER A 1 451 ? -19.631 83.137 -12.095 1 83.13 451 SER A O 1
ATOM 3424 N N . VAL A 1 452 ? -20.271 82.025 -10.25 1 84.52 452 VAL A N 1
ATOM 3425 C CA . VAL A 1 452 ? -19.673 80.762 -10.672 1 84.52 452 VAL A CA 1
ATOM 3426 C C . VAL A 1 452 ? -20.721 79.653 -10.627 1 84.52 452 VAL A C 1
ATOM 3428 O O . VAL A 1 452 ? -21.67 79.718 -9.841 1 84.52 452 VAL A O 1
ATOM 3431 N N . THR A 1 453 ? -20.55 78.683 -11.508 1 84.69 453 THR A N 1
ATOM 3432 C CA . THR A 1 453 ? -21.44 77.528 -11.526 1 84.69 453 THR A CA 1
ATOM 3433 C C . THR A 1 453 ? -20.736 76.293 -10.972 1 84.69 453 THR A C 1
ATOM 3435 O O . THR A 1 453 ? -19.645 75.939 -11.424 1 84.69 453 THR A O 1
ATOM 3438 N N . PHE A 1 454 ? -21.314 75.739 -9.996 1 87.03 454 PHE A N 1
ATOM 3439 C CA . PHE A 1 454 ? -20.83 74.488 -9.425 1 87.03 454 PHE A CA 1
ATOM 3440 C C . PHE A 1 454 ? -21.513 73.293 -10.081 1 87.03 454 PHE A C 1
ATOM 3442 O O . PHE A 1 454 ? -22.743 73.222 -10.125 1 87.03 454 PHE A O 1
ATOM 3449 N N . GLN A 1 455 ? -20.721 72.387 -10.632 1 88.83 455 GLN A N 1
ATOM 3450 C CA . GLN A 1 455 ? -21.188 71.093 -11.119 1 88.83 455 GLN A CA 1
ATOM 3451 C C . GLN A 1 455 ? -20.752 69.965 -10.188 1 88.83 455 GLN A C 1
ATOM 3453 O O . GLN A 1 455 ? -19.562 69.656 -10.093 1 88.83 455 GLN A O 1
ATOM 3458 N N . VAL A 1 456 ? -21.781 69.406 -9.465 1 89.07 456 VAL A N 1
ATOM 3459 C CA . VAL A 1 456 ? -21.485 68.398 -8.451 1 89.07 456 VAL A CA 1
ATOM 3460 C C . VAL A 1 456 ? -22.066 67.051 -8.877 1 89.07 456 VAL A C 1
ATOM 3462 O O . VAL A 1 456 ? -23.239 66.963 -9.246 1 89.07 456 VAL A O 1
ATOM 3465 N N . ARG A 1 457 ? -21.24 66.036 -8.837 1 91.79 457 ARG A N 1
ATOM 3466 C CA . ARG A 1 457 ? -21.658 64.659 -9.079 1 91.79 457 ARG A CA 1
ATOM 3467 C C . ARG A 1 457 ? -21.455 63.799 -7.837 1 91.79 457 ARG A C 1
ATOM 3469 O O . ARG A 1 457 ? -20.347 63.726 -7.301 1 91.79 457 ARG A O 1
ATOM 3476 N N . VAL A 1 458 ? -22.552 63.294 -7.345 1 92.18 458 VAL A N 1
ATOM 3477 C CA . VAL A 1 458 ? -22.496 62.382 -6.208 1 92.18 458 VAL A CA 1
ATOM 3478 C C . VAL A 1 458 ? -22.887 60.975 -6.654 1 92.18 458 VAL A C 1
ATOM 3480 O O . VAL A 1 458 ? -23.938 60.782 -7.271 1 92.18 458 VAL A O 1
ATOM 3483 N N . GLU A 1 459 ? -21.992 60.008 -6.337 1 94.07 459 GLU A N 1
ATOM 3484 C CA . GLU A 1 459 ? -22.267 58.633 -6.742 1 94.07 459 GLU A CA 1
ATOM 3485 C C . GLU A 1 459 ? -22.069 57.665 -5.579 1 94.07 459 GLU A C 1
ATOM 3487 O O . GLU A 1 459 ? -21.231 57.899 -4.705 1 94.07 459 GLU A O 1
ATOM 3492 N N . ASN A 1 460 ? -22.91 56.654 -5.55 1 93.87 460 ASN A N 1
ATOM 3493 C CA . ASN A 1 460 ? -22.766 55.533 -4.628 1 93.87 460 ASN A CA 1
ATOM 3494 C C . ASN A 1 460 ? -22.217 54.295 -5.332 1 93.87 460 ASN A C 1
ATOM 3496 O O . ASN A 1 460 ? -22.966 53.562 -5.981 1 93.87 460 ASN A O 1
ATOM 3500 N N . THR A 1 461 ? -20.957 53.97 -5.085 1 89.1 461 THR A N 1
ATOM 3501 C CA . THR A 1 461 ? -20.341 52.812 -5.722 1 89.1 461 THR A CA 1
ATOM 3502 C C . THR A 1 461 ? -20.367 51.604 -4.79 1 89.1 461 THR A C 1
ATOM 3504 O O . THR A 1 461 ? -19.757 50.574 -5.082 1 89.1 461 THR A O 1
ATOM 3507 N N . GLY A 1 462 ? -20.989 51.782 -3.688 1 87.04 462 GLY A N 1
ATOM 3508 C CA . GLY A 1 462 ? -21.058 50.699 -2.719 1 87.04 462 GLY A CA 1
ATOM 3509 C C . GLY A 1 462 ? -22.204 49.739 -2.979 1 87.04 462 GLY A C 1
ATOM 3510 O O . GLY A 1 462 ? -22.76 49.71 -4.079 1 87.04 462 GLY A O 1
ATOM 3511 N N . SER A 1 463 ? -22.512 48.855 -2.038 1 87.53 463 SER A N 1
ATOM 3512 C CA . SER A 1 463 ? -23.495 47.793 -2.221 1 87.53 463 SER A CA 1
ATOM 3513 C C . SER A 1 463 ? -24.765 48.072 -1.423 1 87.53 463 SER A C 1
ATOM 3515 O O . SER A 1 463 ? -25.724 47.3 -1.483 1 87.53 463 SER A O 1
ATOM 3517 N N . LEU A 1 464 ? -24.805 49.254 -0.78 1 89.58 464 LEU A N 1
ATOM 3518 C CA . LEU A 1 464 ? -25.976 49.605 0.016 1 89.58 464 LEU A CA 1
ATOM 3519 C C . LEU A 1 464 ? -26.464 51.009 -0.323 1 89.58 464 LEU A C 1
ATOM 3521 O O . LEU A 1 464 ? -25.669 51.87 -0.708 1 89.58 464 LEU A O 1
ATOM 3525 N N . SER A 1 465 ? -27.71 51.159 -0.127 1 91.41 465 SER A N 1
ATOM 3526 C CA . SER A 1 465 ? -28.282 52.488 -0.32 1 91.41 465 SER A CA 1
ATOM 3527 C C . SER A 1 465 ? -27.953 53.406 0.853 1 91.41 465 SER A C 1
ATOM 3529 O O . SER A 1 465 ? -27.787 52.943 1.983 1 91.41 465 SER A O 1
ATOM 3531 N N . ALA A 1 466 ? -27.798 54.651 0.481 1 93.28 466 ALA A N 1
ATOM 3532 C CA . ALA A 1 466 ? -27.533 55.64 1.523 1 93.28 466 ALA A CA 1
ATOM 3533 C C . ALA A 1 466 ? -28.294 56.936 1.256 1 93.28 466 ALA A C 1
ATOM 3535 O O . ALA A 1 466 ? -28.537 57.293 0.101 1 93.28 466 ALA A O 1
ATOM 3536 N N . ARG A 1 467 ? -28.717 57.604 2.309 1 92.88 467 ARG A N 1
ATOM 3537 C CA . ARG A 1 467 ? -29.248 58.961 2.228 1 92.88 467 ARG A CA 1
ATOM 3538 C C . ARG A 1 467 ? -28.129 59.994 2.326 1 92.88 467 ARG A C 1
ATOM 3540 O O . ARG A 1 467 ? -27.397 60.03 3.317 1 92.88 467 ARG A O 1
ATOM 3547 N N . VAL A 1 468 ? -28.085 60.839 1.324 1 92.98 468 VAL A N 1
ATOM 3548 C CA . VAL A 1 468 ? -26.925 61.718 1.215 1 92.98 468 VAL A CA 1
ATOM 3549 C C . VAL A 1 468 ? -27.366 63.175 1.334 1 92.98 468 VAL A C 1
ATOM 3551 O O . VAL A 1 468 ? -28.427 63.551 0.831 1 92.98 468 VAL A O 1
ATOM 3554 N N . GLN A 1 469 ? -26.538 63.922 2.066 1 90.81 469 GLN A N 1
ATOM 3555 C CA . GLN A 1 469 ? -26.654 65.374 2.145 1 90.81 469 GLN A CA 1
ATOM 3556 C C . GLN A 1 469 ? -25.311 66.049 1.878 1 90.81 469 GLN A C 1
ATOM 3558 O O . GLN A 1 469 ? -24.266 65.551 2.301 1 90.81 469 GLN A O 1
ATOM 3563 N N . LEU A 1 470 ? -25.372 67.058 1.118 1 89.59 470 LEU A N 1
ATOM 3564 C CA . LEU A 1 470 ? -24.152 67.791 0.799 1 89.59 470 LEU A CA 1
ATOM 3565 C C . LEU A 1 470 ? -24.015 69.029 1.678 1 89.59 470 LEU A C 1
ATOM 3567 O O . LEU A 1 470 ? -24.982 69.77 1.869 1 89.59 470 LEU A O 1
ATOM 3571 N N . ALA A 1 471 ? -22.882 69.079 2.202 1 87.47 471 ALA A N 1
ATOM 3572 C CA . ALA A 1 471 ? -22.53 70.268 2.974 1 87.47 471 ALA A CA 1
ATOM 3573 C C . ALA A 1 471 ? -21.398 71.042 2.305 1 87.47 471 ALA A C 1
ATOM 3575 O O . ALA A 1 471 ? -20.656 70.488 1.49 1 87.47 471 ALA A O 1
ATOM 3576 N N . GLY A 1 472 ? -21.333 72.234 2.676 1 82.12 472 GLY A N 1
ATOM 3577 C CA . GLY A 1 472 ? -20.307 73.092 2.105 1 82.12 472 GLY A CA 1
ATOM 3578 C C . GLY A 1 472 ? -20.581 73.471 0.662 1 82.12 472 GLY A C 1
ATOM 3579 O O . GLY A 1 472 ? -19.659 73.539 -0.154 1 82.12 472 GLY A O 1
ATOM 3580 N N . VAL A 1 473 ? -21.717 73.685 0.363 1 82.09 473 VAL A N 1
ATOM 3581 C CA . VAL A 1 473 ? -22.135 73.871 -1.022 1 82.09 473 VAL A CA 1
ATOM 3582 C C . VAL A 1 473 ? -21.723 75.259 -1.505 1 82.09 473 VAL A C 1
ATOM 3584 O O . VAL A 1 473 ? -21.551 75.48 -2.706 1 82.09 473 VAL A O 1
ATOM 3587 N N . LEU A 1 474 ? 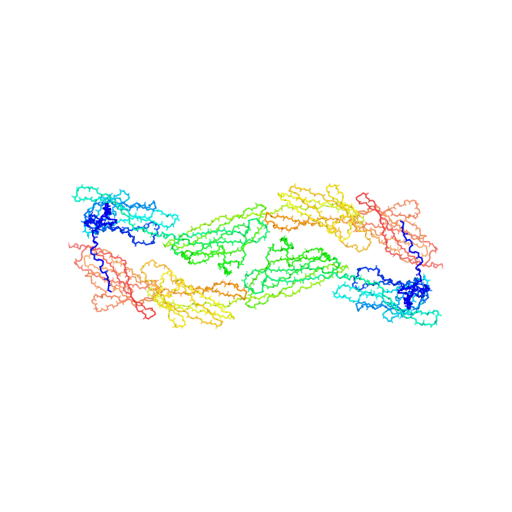-21.637 76.15 -0.53 1 81.3 474 LEU A N 1
ATOM 3588 C CA . LEU A 1 474 ? -21.252 77.496 -0.94 1 81.3 474 LEU A CA 1
ATOM 3589 C C . LEU A 1 474 ? -19.989 77.945 -0.212 1 81.3 474 LEU A C 1
ATOM 3591 O O . LEU A 1 474 ? -19.815 77.654 0.974 1 81.3 474 LEU A O 1
ATOM 3595 N N . PRO A 1 475 ? -19.107 78.619 -0.906 1 80.68 475 PRO A N 1
ATOM 3596 C CA . PRO A 1 475 ? -17.98 79.237 -0.205 1 80.68 475 PRO A CA 1
ATOM 3597 C C . PRO A 1 475 ? -18.418 80.323 0.775 1 80.68 475 PRO A C 1
ATOM 3599 O O . PRO A 1 475 ? -19.53 80.847 0.664 1 80.68 475 PRO A O 1
ATOM 3602 N N . PRO A 1 476 ? -17.58 80.556 1.651 1 77.75 476 PRO A N 1
ATOM 3603 C CA . PRO A 1 476 ? -17.938 81.621 2.59 1 77.75 476 PRO A CA 1
ATOM 3604 C C . PRO A 1 476 ? -18.245 82.945 1.893 1 77.75 476 PRO A C 1
ATOM 3606 O O . PRO A 1 476 ? -17.497 83.37 1.009 1 77.75 476 PRO A O 1
ATOM 3609 N N . GLY A 1 477 ? -19.347 83.487 2.145 1 74.33 477 GLY A N 1
ATOM 3610 C CA . GLY A 1 477 ? -19.713 84.798 1.634 1 74.33 477 GLY A CA 1
ATOM 3611 C C . GLY A 1 477 ? -20.485 84.736 0.329 1 74.33 477 GLY A C 1
ATOM 3612 O O . GLY A 1 477 ? -20.956 85.761 -0.169 1 74.33 477 GLY A O 1
ATOM 3613 N N . ALA A 1 478 ? -20.523 83.648 -0.251 1 78.96 478 ALA A N 1
ATOM 3614 C CA . ALA A 1 478 ? -21.202 83.521 -1.538 1 78.96 478 ALA A CA 1
ATOM 3615 C C . ALA A 1 478 ? -22.715 83.45 -1.356 1 78.96 478 ALA A C 1
ATOM 3617 O O . ALA A 1 478 ? -23.201 83.031 -0.302 1 78.96 478 ALA A O 1
ATOM 3618 N N . LYS A 1 479 ? -23.409 84.062 -2.327 1 76.05 479 LYS A N 1
ATOM 3619 C CA . LYS A 1 479 ? -24.868 84.005 -2.337 1 76.05 479 LYS A CA 1
ATOM 3620 C C . LYS A 1 479 ? -25.376 83.106 -3.461 1 76.05 479 LYS A C 1
ATOM 3622 O O . LYS A 1 479 ? -24.78 83.056 -4.539 1 76.05 479 LYS A O 1
ATOM 3627 N N . TRP A 1 480 ? -26.485 82.596 -3.111 1 75.25 480 TRP A N 1
ATOM 3628 C CA . TRP A 1 480 ? -27.095 81.687 -4.076 1 75.25 480 TRP A CA 1
ATOM 3629 C C . TRP A 1 480 ? -27.877 82.46 -5.132 1 75.25 480 TRP A C 1
ATOM 3631 O O . TRP A 1 480 ? -28.683 83.333 -4.802 1 75.25 480 TRP A O 1
ATOM 3641 N N . ARG A 1 481 ? -27.633 82.606 -6.358 1 68.95 481 ARG A N 1
ATOM 3642 C CA . ARG A 1 481 ? -28.326 83.342 -7.41 1 68.95 481 ARG A CA 1
ATOM 3643 C C . ARG A 1 481 ? -29.356 82.46 -8.108 1 68.95 481 ARG A C 1
ATOM 3645 O O . ARG A 1 481 ? -30.228 82.96 -8.822 1 68.95 481 ARG A O 1
ATOM 3652 N N . GLY A 1 482 ? -29.697 81.292 -7.828 1 58.09 482 GLY A N 1
ATOM 3653 C CA . GLY A 1 482 ? -30.729 80.462 -8.428 1 58.09 482 GLY A CA 1
ATOM 3654 C C . GLY A 1 482 ? -30.172 79.372 -9.324 1 58.09 482 GLY A C 1
ATOM 3655 O O . GLY A 1 482 ? -28.961 79.14 -9.349 1 58.09 482 GLY A O 1
ATOM 3656 N N . GLN A 1 483 ? -31.272 78.522 -10.195 1 53.67 483 GLN A N 1
ATOM 3657 C CA . GLN A 1 483 ? -31.088 77.33 -11.017 1 53.67 483 GLN A CA 1
ATOM 3658 C C . GLN A 1 483 ? -30.31 77.653 -12.289 1 53.67 483 GLN A C 1
ATOM 3660 O O . GLN A 1 483 ? -30.607 78.635 -12.972 1 53.67 483 GLN A O 1
ATOM 3665 N N . ALA A 1 484 ? -29.295 77.265 -12.507 1 49.57 484 ALA A N 1
ATOM 3666 C CA . ALA A 1 484 ? -28.868 77.245 -13.904 1 49.57 484 ALA A CA 1
ATOM 3667 C C . ALA A 1 484 ? -29.807 76.393 -14.752 1 49.57 484 ALA A C 1
ATOM 3669 O O . ALA A 1 484 ? -30.495 75.511 -14.233 1 49.57 484 ALA A O 1
ATOM 3670 N N . GLU A 1 485 ? -30.405 76.675 -16.116 1 44.33 485 GLU A N 1
ATOM 3671 C CA . GLU A 1 485 ? -31.416 76.199 -17.056 1 44.33 485 GLU A CA 1
ATOM 3672 C C . GLU A 1 485 ? -31.662 74.702 -16.89 1 44.33 485 GLU A C 1
ATOM 3674 O O . GLU A 1 485 ? -32.791 74.233 -17.047 1 44.33 485 GLU A O 1
ATOM 3679 N N . GLY A 1 486 ? -30.922 73.575 -16.907 1 40.1 486 GLY A N 1
ATOM 3680 C CA . GLY A 1 486 ? -31.147 72.175 -17.23 1 40.1 486 GLY A CA 1
ATOM 3681 C C . GLY A 1 486 ? -31.632 71.36 -16.047 1 40.1 486 GLY A C 1
ATOM 3682 O O . GLY A 1 486 ? -32.539 70.536 -16.184 1 40.1 486 GLY A O 1
ATOM 3683 N N . GLN A 1 487 ? -30.88 70.652 -15.129 1 43.34 487 GLN A N 1
ATOM 3684 C CA . GLN A 1 487 ? -31.316 69.517 -14.322 1 43.34 487 GLN A CA 1
ATOM 3685 C C . GLN A 1 487 ? -32.26 69.963 -13.209 1 43.34 487 GLN A C 1
ATOM 3687 O O . GLN A 1 487 ? -32.527 71.157 -13.056 1 43.34 487 GLN A O 1
ATOM 3692 N N . VAL A 1 488 ? -32.292 69.104 -11.987 1 44.64 488 VAL A N 1
ATOM 3693 C CA . VAL A 1 488 ? -33.275 69.005 -10.913 1 44.64 488 VAL A CA 1
ATOM 3694 C C . VAL A 1 488 ? -33.519 70.385 -10.306 1 44.64 488 VAL A C 1
ATOM 3696 O O . VAL A 1 488 ? -32.572 71.086 -9.943 1 44.64 488 VAL A O 1
ATOM 3699 N N . LYS A 1 489 ? -34.833 70.888 -10.759 1 44.45 489 LYS A N 1
ATOM 3700 C CA . LYS A 1 489 ? -35.498 72.044 -10.164 1 44.45 489 LYS A CA 1
ATOM 3701 C C . LYS A 1 489 ? -35.523 71.939 -8.642 1 44.45 489 LYS A C 1
ATOM 3703 O O . LYS A 1 489 ? -36.338 71.205 -8.078 1 44.45 489 LYS A O 1
ATOM 3708 N N . TRP A 1 490 ? -34.514 71.852 -7.946 1 43.47 490 TRP A N 1
ATOM 3709 C CA . TRP A 1 490 ? -34.916 71.922 -6.545 1 43.47 490 TRP A CA 1
ATOM 3710 C C . TRP A 1 490 ? -35.355 73.335 -6.174 1 43.47 490 TRP A C 1
ATOM 3712 O O . TRP A 1 490 ? -34.65 74.305 -6.46 1 43.47 490 TRP A O 1
ATOM 3722 N N . SER A 1 491 ? -36.708 73.571 -6.535 1 40.35 491 SER A N 1
ATOM 3723 C CA . SER A 1 491 ? -37.219 74.777 -5.892 1 40.35 491 SER A CA 1
ATOM 3724 C C . SER A 1 491 ? -36.7 74.904 -4.464 1 40.35 491 SER A C 1
ATOM 3726 O O . SER A 1 491 ? -37.008 74.07 -3.609 1 40.35 491 SER A O 1
ATOM 3728 N N . ILE A 1 492 ? -35.588 75.237 -4.292 1 40.54 492 ILE A N 1
ATOM 3729 C CA . ILE A 1 492 ? -35.269 75.662 -2.934 1 40.54 492 ILE A CA 1
ATOM 3730 C C . ILE A 1 492 ? -36.091 76.898 -2.574 1 40.54 492 ILE A C 1
ATOM 3732 O O . ILE A 1 492 ? -35.918 77.962 -3.173 1 40.54 492 ILE A O 1
ATOM 3736 N N . PRO A 1 493 ? -37.336 76.655 -2.168 1 39.44 493 PRO A N 1
ATOM 3737 C CA . PRO A 1 493 ? -37.988 77.924 -1.837 1 39.44 493 PRO A CA 1
ATOM 3738 C C . PRO A 1 493 ? -36.989 79.037 -1.528 1 39.44 493 PRO A C 1
ATOM 3740 O O . PRO A 1 493 ? -35.784 78.785 -1.445 1 39.44 493 PRO A O 1
ATOM 3743 N N . ARG A 1 494 ? -37.703 80.011 -0.488 1 38.25 494 ARG A N 1
ATOM 3744 C CA . ARG A 1 494 ? -37.341 81.323 0.039 1 38.25 494 ARG A CA 1
ATOM 3745 C C . ARG A 1 494 ? -35.902 81.332 0.545 1 38.25 494 ARG A C 1
ATOM 3747 O O . ARG A 1 494 ? -35.437 82.334 1.092 1 38.25 494 ARG A O 1
ATOM 3754 N N . TYR A 1 495 ? -35.634 80.306 1.482 1 35.46 495 TYR A N 1
ATOM 3755 C CA . TYR A 1 495 ? -34.481 80.552 2.341 1 35.46 495 TYR A CA 1
ATOM 3756 C C . TYR A 1 495 ? -33.221 80.776 1.513 1 35.46 495 TYR A C 1
ATOM 3758 O O . TYR A 1 495 ? -33.121 80.295 0.382 1 35.46 495 TYR A O 1
ATOM 3766 N N . SER A 1 496 ? -32.206 81.763 1.999 1 40.87 496 SER A N 1
ATOM 3767 C CA . SER A 1 496 ? -30.76 81.963 2 1 40.87 496 SER A CA 1
ATOM 3768 C C . SER A 1 496 ? -30.023 80.67 1.667 1 40.87 496 SER A C 1
ATOM 3770 O O . SER A 1 496 ? -30.648 79.626 1.47 1 40.87 496 SER A O 1
ATOM 3772 N N . THR A 1 497 ? -28.55 80.397 2.307 1 48.61 497 THR A N 1
ATOM 3773 C CA . THR A 1 497 ? -27.526 79.375 2.119 1 48.61 497 THR A CA 1
ATOM 3774 C C . THR A 1 497 ? -27.991 78.034 2.68 1 48.61 497 THR A C 1
ATOM 3776 O O . THR A 1 497 ? -28.242 77.91 3.88 1 48.61 497 THR A O 1
ATOM 3779 N N . PRO A 1 498 ? -28.63 77.221 1.982 1 53.84 498 PRO A N 1
ATOM 3780 C CA . PRO A 1 498 ? -28.892 75.945 2.652 1 53.84 498 PRO A CA 1
ATOM 3781 C C . PRO A 1 498 ? -27.635 75.33 3.262 1 53.84 498 PRO A C 1
ATOM 3783 O O . PRO A 1 498 ? -26.591 75.272 2.607 1 53.84 498 PRO A O 1
ATOM 3786 N N . ARG A 1 499 ? -27.477 75.205 4.472 1 63.88 499 ARG A N 1
ATOM 3787 C CA . ARG A 1 499 ? -26.374 74.551 5.169 1 63.88 499 ARG A CA 1
ATOM 3788 C C . ARG A 1 499 ? -26.187 73.12 4.676 1 63.88 499 ARG A C 1
ATOM 3790 O O . ARG A 1 499 ? -25.056 72.646 4.546 1 63.88 499 ARG A O 1
ATOM 3797 N N . TYR A 1 500 ? -27.363 72.502 4.215 1 77.3 500 TYR A N 1
ATOM 3798 C CA . TYR A 1 500 ? -27.294 71.137 3.707 1 77.3 500 TYR A CA 1
ATOM 3799 C C . TYR A 1 500 ? -28.188 70.963 2.486 1 77.3 500 TYR A C 1
ATOM 3801 O O . TYR A 1 500 ? -29.301 71.494 2.442 1 77.3 500 TYR A O 1
ATOM 3809 N N . LEU A 1 501 ? -27.66 70.459 1.321 1 80.31 501 LEU A N 1
ATOM 3810 C CA . LEU A 1 501 ? -28.449 70.012 0.178 1 80.31 501 LEU A CA 1
ATOM 3811 C C . LEU A 1 501 ? -28.799 68.533 0.303 1 80.31 501 LEU A C 1
ATOM 3813 O O . LEU A 1 501 ? -27.912 67.677 0.28 1 80.31 501 LEU A O 1
ATOM 3817 N N . HIS A 1 502 ? -30.124 68.242 0.44 1 84.14 502 HIS A N 1
ATOM 3818 C CA . HIS A 1 502 ? -30.564 66.857 0.571 1 84.14 502 HIS A CA 1
ATOM 3819 C C . HIS A 1 502 ? -30.707 66.192 -0.793 1 84.14 502 HIS A C 1
ATOM 3821 O O . HIS A 1 502 ? -31.502 66.637 -1.625 1 84.14 502 HIS A O 1
ATOM 3827 N N . LEU A 1 503 ? -29.945 65.153 -1.018 1 86.59 503 LEU A N 1
ATOM 3828 C CA . LEU A 1 503 ? -29.966 64.482 -2.313 1 86.59 503 LEU A CA 1
ATOM 3829 C C . LEU A 1 503 ? -30.861 63.247 -2.27 1 86.59 503 LEU A C 1
ATOM 3831 O O . LEU A 1 503 ? -31.126 62.632 -3.305 1 86.59 503 LEU A O 1
ATOM 3835 N N . GLY A 1 504 ? -31.365 62.854 -1.189 1 87.86 504 GLY A N 1
ATOM 3836 C CA . GLY A 1 504 ? -32.21 61.679 -1.045 1 87.86 504 GLY A CA 1
ATOM 3837 C C . GLY A 1 504 ? -31.422 60.387 -0.941 1 87.86 504 GLY A C 1
ATOM 3838 O O . GLY A 1 504 ? -30.279 60.386 -0.48 1 87.86 504 GLY A O 1
ATOM 3839 N N . GLU A 1 505 ? -32.123 59.254 -1.254 1 91.86 505 GLU A N 1
ATOM 3840 C CA . GLU A 1 505 ? -31.515 57.928 -1.193 1 91.86 505 GLU A CA 1
ATOM 3841 C C . GLU A 1 505 ? -30.784 57.595 -2.49 1 91.86 505 GLU A C 1
ATOM 3843 O O . GLU A 1 505 ? -31.358 57.696 -3.576 1 91.86 505 GLU A O 1
ATOM 3848 N N . LEU A 1 506 ? -29.515 57.415 -2.334 1 93.31 506 LEU A N 1
ATOM 3849 C CA . LEU A 1 506 ? -28.719 56.967 -3.471 1 93.31 506 LEU A CA 1
ATOM 3850 C C . LEU A 1 506 ? -28.487 55.461 -3.412 1 93.31 506 LEU A C 1
ATOM 3852 O O . LEU A 1 506 ? -27.706 54.98 -2.587 1 93.31 506 LEU A O 1
ATOM 3856 N N . GLY A 1 507 ? -29.127 54.732 -4.296 1 92.25 507 GLY A N 1
ATOM 3857 C CA . GLY A 1 507 ? -28.916 53.294 -4.349 1 92.25 507 GLY A CA 1
ATOM 3858 C C . GLY A 1 507 ? -27.553 52.911 -4.894 1 92.25 507 GLY A C 1
ATOM 3859 O O . GLY A 1 507 ? -26.812 53.766 -5.385 1 92.25 507 GLY A O 1
ATOM 3860 N N . PRO A 1 508 ? -27.328 51.607 -4.776 1 90 508 PRO A N 1
ATOM 3861 C CA . PRO A 1 508 ? -26.062 51.141 -5.348 1 90 508 PRO A CA 1
ATOM 3862 C C . PRO A 1 508 ? -25.943 51.441 -6.841 1 90 508 PRO A C 1
ATOM 3864 O O . PRO A 1 508 ? -26.824 51.072 -7.621 1 90 508 PRO A O 1
ATOM 3867 N N . GLY A 1 509 ? -24.93 52.137 -7.187 1 91.08 509 GLY A N 1
ATOM 3868 C CA . GLY A 1 509 ? -24.685 52.463 -8.584 1 91.08 509 GLY A CA 1
ATOM 3869 C C . GLY A 1 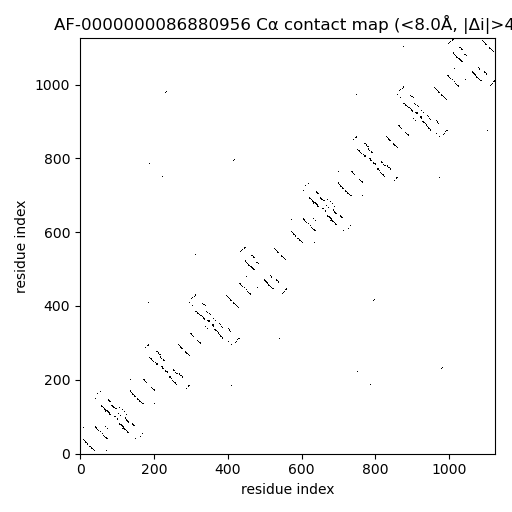509 ? -25.387 53.73 -9.033 1 91.08 509 GLY A C 1
ATOM 3870 O O . GLY A 1 509 ? -25.186 54.192 -10.158 1 91.08 509 GLY A O 1
ATOM 3871 N N . ALA A 1 510 ? -26.133 54.334 -8.182 1 91.68 510 ALA A N 1
ATOM 3872 C CA . ALA A 1 510 ? -26.88 55.536 -8.543 1 91.68 510 ALA A CA 1
ATOM 3873 C C . ALA A 1 510 ? -25.986 56.772 -8.498 1 91.68 510 ALA A C 1
ATOM 3875 O O . ALA A 1 510 ? -25.023 56.822 -7.73 1 91.68 510 ALA A O 1
ATOM 3876 N N . GLU A 1 511 ? -26.265 57.684 -9.424 1 91.96 511 GLU A N 1
ATOM 3877 C CA . GLU A 1 511 ? -25.569 58.966 -9.468 1 91.96 511 GLU A CA 1
ATOM 3878 C C . GLU A 1 511 ? -26.556 60.13 -9.478 1 91.96 511 GLU A C 1
ATOM 3880 O O . GLU A 1 511 ? -27.666 60.005 -10 1 91.96 511 GLU A O 1
ATOM 3885 N N . ARG A 1 512 ? -26.193 61.167 -8.848 1 89.09 512 ARG A N 1
ATOM 3886 C CA . ARG A 1 512 ? -26.945 62.417 -8.855 1 89.09 512 ARG A CA 1
ATOM 3887 C C . ARG A 1 512 ? -26.061 63.586 -9.273 1 89.09 512 ARG A C 1
ATOM 3889 O O . ARG A 1 512 ? -24.973 63.776 -8.724 1 89.09 512 ARG A O 1
ATOM 3896 N N . ASN A 1 513 ? -26.5 64.256 -10.285 1 88.07 513 ASN A N 1
ATOM 3897 C CA . ASN A 1 513 ? -25.802 65.451 -10.747 1 88.07 513 ASN A CA 1
ATOM 3898 C C . ASN A 1 513 ? -26.527 66.724 -10.32 1 88.07 513 ASN A C 1
ATOM 3900 O O . ASN A 1 513 ? -27.743 66.835 -10.483 1 88.07 513 ASN A O 1
ATOM 3904 N N . ILE A 1 514 ? -25.784 67.571 -9.732 1 83.29 514 ILE A N 1
ATOM 3905 C CA . ILE A 1 514 ? -26.319 68.848 -9.271 1 83.29 514 ILE A CA 1
ATOM 3906 C C . ILE A 1 514 ? -25.496 69.994 -9.855 1 83.29 514 ILE A C 1
ATOM 3908 O O . ILE A 1 514 ? -24.271 69.898 -9.956 1 83.29 514 ILE A O 1
ATOM 3912 N N . SER A 1 515 ? -26.182 70.983 -10.344 1 82.63 515 SER A N 1
ATOM 3913 C CA . SER A 1 515 ? -25.538 72.209 -10.805 1 82.63 515 SER A CA 1
ATOM 3914 C C . SER A 1 515 ? -26.197 73.442 -10.197 1 82.63 515 SER A C 1
ATOM 3916 O O . SER A 1 515 ? -27.425 73.529 -10.135 1 82.63 515 SER A O 1
ATOM 3918 N N . TYR A 1 516 ? -25.379 74.317 -9.637 1 80.41 516 TYR A N 1
ATOM 3919 C CA . TYR A 1 516 ? -25.912 75.562 -9.096 1 80.41 516 TYR A CA 1
ATOM 3920 C C . TYR A 1 516 ? -24.923 76.706 -9.285 1 80.41 516 TYR A C 1
ATOM 3922 O O . TYR A 1 516 ? -23.713 76.481 -9.371 1 80.41 516 TYR A O 1
ATOM 3930 N N . ALA A 1 517 ? -25.556 77.901 -9.208 1 80.97 517 ALA A N 1
ATOM 3931 C CA . ALA A 1 517 ? -24.737 79.098 -9.376 1 80.97 517 ALA A CA 1
ATOM 3932 C C . ALA A 1 517 ? -24.595 79.855 -8.059 1 80.97 517 ALA A C 1
ATOM 3934 O O . ALA A 1 517 ? -25.543 79.931 -7.274 1 80.97 517 ALA A O 1
ATOM 3935 N N . ALA A 1 518 ? -23.437 80.318 -7.864 1 81.81 518 ALA A N 1
ATOM 3936 C CA . ALA A 1 518 ? -23.132 81.113 -6.677 1 81.81 518 ALA A CA 1
ATOM 3937 C C . ALA A 1 518 ? -22.479 82.439 -7.057 1 81.81 518 ALA A C 1
ATOM 3939 O O . ALA A 1 518 ? -21.638 82.488 -7.958 1 81.81 518 ALA A O 1
ATOM 3940 N N . GLN A 1 519 ? -23.019 83.411 -6.366 1 83.69 519 GLN A N 1
ATOM 3941 C CA . GLN A 1 519 ? -22.397 84.722 -6.518 1 83.69 519 GLN A CA 1
ATOM 3942 C C . GLN A 1 519 ? -21.435 85.012 -5.37 1 83.69 519 GLN A C 1
ATOM 3944 O O . GLN A 1 519 ? -21.806 84.9 -4.199 1 83.69 519 GLN A O 1
ATOM 3949 N N . LEU A 1 520 ? -20.225 85.383 -5.695 1 83.55 520 LEU A N 1
ATOM 3950 C CA . LEU A 1 520 ? -19.216 85.616 -4.669 1 83.55 520 LEU A CA 1
ATOM 3951 C C . LEU A 1 520 ? -19.34 87.024 -4.095 1 83.55 520 LEU A C 1
ATOM 3953 O O . LEU A 1 520 ? -19.876 87.921 -4.75 1 83.55 520 LEU A O 1
ATOM 3957 N N . SER A 1 521 ? -18.891 87.076 -2.895 1 79.98 521 SER A N 1
ATOM 3958 C CA . SER A 1 521 ? -18.896 88.383 -2.247 1 79.98 521 SER A CA 1
ATOM 3959 C C . SER A 1 521 ? -17.978 89.362 -2.971 1 79.98 521 SER A C 1
ATOM 3961 O O . SER A 1 521 ? -16.902 88.983 -3.437 1 79.98 521 SER A O 1
ATOM 3963 N N . PRO A 1 522 ? -18.446 90.59 -2.965 1 77.5 522 PRO A N 1
ATOM 3964 C CA . PRO A 1 522 ? -17.602 91.592 -3.619 1 77.5 522 PRO A CA 1
ATOM 3965 C C . PRO A 1 522 ? -16.321 91.883 -2.841 1 77.5 522 PRO A C 1
ATOM 3967 O O . PRO A 1 522 ? -15.391 92.49 -3.379 1 77.5 522 PRO A O 1
ATOM 3970 N N . GLU A 1 523 ? -16.295 91.345 -1.627 1 78.41 523 GLU A N 1
ATOM 3971 C CA . GLU A 1 523 ? -15.126 91.641 -0.804 1 78.41 523 GLU A CA 1
ATOM 3972 C C . GLU A 1 523 ? -14.065 90.553 -0.942 1 78.41 523 GLU A C 1
ATOM 3974 O O . GLU A 1 523 ? -12.918 90.743 -0.532 1 78.41 523 GLU A O 1
ATOM 3979 N N . GLU A 1 524 ? -14.482 89.589 -1.666 1 74.69 524 GLU A N 1
ATOM 3980 C CA . GLU A 1 524 ? -13.553 88.465 -1.718 1 74.69 524 GLU A CA 1
ATOM 3981 C C . GLU A 1 524 ? -12.58 88.606 -2.885 1 74.69 524 GLU A C 1
ATOM 3983 O O . GLU A 1 524 ? -12.986 88.929 -4.003 1 74.69 524 GLU A O 1
ATOM 3988 N N . THR A 1 525 ? -11.229 88.605 -2.553 1 76.32 525 THR A N 1
ATOM 3989 C CA . THR A 1 525 ? -10.199 88.648 -3.584 1 76.32 525 THR A CA 1
ATOM 3990 C C . THR A 1 525 ? -9.188 87.523 -3.386 1 76.32 525 THR A C 1
ATOM 3992 O O . THR A 1 525 ? -9.103 86.941 -2.302 1 76.32 525 THR A O 1
ATOM 3995 N N . GLY A 1 526 ? -8.679 87.074 -4.571 1 81.74 526 GLY A N 1
ATOM 3996 C CA . GLY A 1 526 ? -7.627 86.07 -4.554 1 81.74 526 GLY A CA 1
ATOM 3997 C C . GLY A 1 526 ? -8.12 84.684 -4.925 1 81.74 526 GLY A C 1
ATOM 3998 O O . GLY A 1 526 ? -8.912 84.53 -5.857 1 81.74 526 GLY A O 1
ATOM 3999 N N . MET A 1 527 ? -7.495 83.627 -4.271 1 86.18 527 MET A N 1
ATOM 4000 C CA . MET A 1 527 ? -7.812 82.234 -4.574 1 86.18 527 MET A CA 1
ATOM 4001 C C . MET A 1 527 ? -8.693 81.627 -3.488 1 86.18 527 MET A C 1
ATOM 4003 O O . MET A 1 527 ? -8.314 81.606 -2.315 1 86.18 527 MET A O 1
ATOM 4007 N N . LEU A 1 528 ? -9.899 81.293 -3.854 1 85.82 528 LEU A N 1
ATOM 4008 C CA . LEU A 1 528 ? -10.813 80.617 -2.94 1 85.82 528 LEU A CA 1
ATOM 4009 C C . LEU A 1 528 ? -10.791 79.109 -3.166 1 85.82 528 LEU A C 1
ATOM 4011 O O . LEU A 1 528 ? -10.997 78.642 -4.289 1 85.82 528 LEU A O 1
ATOM 4015 N N . LYS A 1 529 ? -10.411 78.364 -2.227 1 88.36 529 LYS A N 1
ATOM 4016 C CA . LYS A 1 529 ? -10.395 76.904 -2.261 1 88.36 529 LYS A CA 1
ATOM 4017 C C . LYS A 1 529 ? -11.43 76.321 -1.304 1 88.36 529 LYS A C 1
ATOM 4019 O O . LYS A 1 529 ? -11.706 76.9 -0.251 1 88.36 529 LYS A O 1
ATOM 4024 N N . GLY A 1 530 ? -12.041 75.173 -1.744 1 87.12 530 GLY A N 1
ATOM 4025 C CA . GLY A 1 530 ? -13.008 74.504 -0.889 1 87.12 530 GLY A CA 1
ATOM 4026 C C . GLY A 1 530 ? -13.328 73.092 -1.341 1 87.12 530 GLY A C 1
ATOM 4027 O O . GLY A 1 530 ? -12.789 72.618 -2.344 1 87.12 530 GLY A O 1
ATOM 4028 N N . PHE A 1 531 ? -14.061 72.415 -0.494 1 91.08 531 PHE A N 1
ATOM 4029 C CA . PHE A 1 531 ? -14.592 71.097 -0.823 1 91.08 531 PHE A CA 1
ATOM 4030 C C . PHE A 1 531 ? -16.033 70.96 -0.348 1 91.08 531 PHE A C 1
ATOM 4032 O O . PHE A 1 531 ? -16.468 71.685 0.55 1 91.08 531 PHE A O 1
ATOM 4039 N N . LEU A 1 532 ? -16.7 70.074 -1.009 1 90.3 532 LEU A N 1
ATOM 4040 C CA . LEU A 1 532 ? -18.021 69.671 -0.54 1 90.3 532 LEU A CA 1
ATOM 4041 C C . LEU A 1 532 ? -17.934 68.405 0.306 1 90.3 532 LEU A C 1
ATOM 4043 O O . LEU A 1 532 ? -17.025 67.592 0.122 1 90.3 532 LEU A O 1
ATOM 4047 N N . THR A 1 533 ? -18.731 68.347 1.273 1 92.17 533 THR A N 1
ATOM 4048 C CA . THR A 1 533 ? -18.793 67.163 2.123 1 92.17 533 THR A CA 1
ATOM 4049 C C . THR A 1 533 ? -20.156 66.488 2.011 1 92.17 533 THR A C 1
ATOM 4051 O O . THR A 1 533 ? -21.191 67.133 2.193 1 92.17 533 THR A O 1
ATOM 4054 N N . ALA A 1 534 ? -20.043 65.258 1.649 1 92.22 534 ALA A N 1
ATOM 4055 C CA . ALA A 1 534 ? -21.262 64.453 1.638 1 92.22 534 ALA A CA 1
ATOM 4056 C C . ALA A 1 534 ? -21.418 63.676 2.942 1 92.22 534 ALA A C 1
ATOM 4058 O O . ALA A 1 534 ? -20.552 62.875 3.302 1 92.22 534 ALA A O 1
ATOM 4059 N N . MET A 1 535 ? -22.419 63.959 3.669 1 93 535 MET A N 1
ATOM 4060 C CA . MET A 1 535 ? -22.804 63.167 4.834 1 93 535 MET A CA 1
ATOM 4061 C C . MET A 1 535 ? -23.9 62.168 4.475 1 93 535 MET A C 1
ATOM 4063 O O . MET A 1 535 ? -24.876 62.523 3.812 1 93 535 MET A O 1
ATOM 4067 N N . PHE A 1 536 ? -23.64 60.951 4.759 1 92.34 536 PHE A N 1
ATOM 4068 C CA . PHE A 1 536 ? -24.646 59.963 4.386 1 92.34 536 PHE A CA 1
ATOM 4069 C C . PHE A 1 536 ? -24.966 59.047 5.561 1 92.34 536 PHE A C 1
ATOM 4071 O O . PHE A 1 536 ? -24.164 58.913 6.487 1 92.34 536 PHE A O 1
ATOM 4078 N N . THR A 1 537 ? -26.165 58.576 5.551 1 92.1 537 THR A N 1
ATOM 4079 C CA . THR A 1 537 ? -26.642 57.601 6.526 1 92.1 537 THR A CA 1
ATOM 4080 C C . THR A 1 537 ? -27.188 56.359 5.826 1 92.1 537 THR A C 1
ATOM 4082 O O . THR A 1 537 ? -27.698 56.445 4.707 1 92.1 537 THR A O 1
ATOM 4085 N N . TYR A 1 538 ? -26.907 55.23 6.326 1 89.64 538 TYR A N 1
ATOM 4086 C CA . TYR A 1 538 ? -27.425 53.976 5.791 1 89.64 538 TYR A CA 1
ATOM 4087 C C . TYR A 1 538 ? -27.836 53.033 6.915 1 89.64 538 TYR A C 1
ATOM 4089 O O . TYR A 1 538 ? -27.475 53.244 8.075 1 89.64 538 TYR A O 1
ATOM 4097 N N . GLU A 1 539 ? -28.734 52.172 6.552 1 88.9 539 GLU A N 1
ATOM 4098 C CA . GLU A 1 539 ? -29.239 51.205 7.523 1 88.9 539 GLU A CA 1
ATOM 4099 C C . GLU A 1 539 ? -28.943 49.774 7.081 1 88.9 539 GLU A C 1
ATOM 4101 O O . GLU A 1 539 ? -29.125 49.43 5.912 1 88.9 539 GLU A O 1
ATOM 4106 N N . ILE A 1 540 ? -28.31 49.073 8.027 1 87.45 540 ILE A N 1
ATOM 4107 C CA . ILE A 1 540 ? -28.096 47.648 7.801 1 87.45 540 ILE A CA 1
ATOM 4108 C C . ILE A 1 540 ? -28.442 46.867 9.066 1 87.45 540 ILE A C 1
ATOM 4110 O O . ILE A 1 540 ? -28.019 47.234 10.165 1 87.45 540 ILE A O 1
ATOM 4114 N N . ASN A 1 541 ? -29.235 45.784 8.941 1 85.68 541 ASN A N 1
ATOM 4115 C CA . ASN A 1 541 ? -29.663 44.915 10.032 1 85.68 541 ASN A CA 1
ATOM 4116 C C . ASN A 1 541 ? -30.27 45.715 11.181 1 85.68 541 ASN A C 1
ATOM 4118 O O . ASN A 1 541 ? -29.97 45.458 12.348 1 85.68 541 ASN A O 1
ATOM 4122 N N . GLY A 1 542 ? -30.922 46.792 10.936 1 82.27 542 GLY A N 1
ATOM 4123 C CA . GLY A 1 542 ? -31.666 47.581 11.904 1 82.27 542 GLY A CA 1
ATOM 4124 C C . GLY A 1 542 ? -30.828 48.659 12.565 1 82.27 542 GLY A C 1
ATOM 4125 O O . GLY A 1 542 ? -31.328 49.416 13.4 1 82.27 542 GLY A O 1
ATOM 4126 N N . GLN A 1 543 ? -29.62 48.699 12.172 1 86.29 543 GLN A N 1
ATOM 4127 C CA . GLN A 1 543 ? -28.749 49.713 12.759 1 86.29 543 GLN A CA 1
ATOM 4128 C C . GLN A 1 543 ? -28.462 50.834 11.765 1 86.29 543 GLN A C 1
ATOM 4130 O O . GLN A 1 543 ? -28.138 50.574 10.605 1 86.29 543 GLN A O 1
ATOM 4135 N N . LYS A 1 544 ? -28.641 52.08 12.172 1 89.64 544 LYS A N 1
ATOM 4136 C CA . LYS A 1 544 ? -28.341 53.244 11.343 1 89.64 544 LYS A CA 1
ATOM 4137 C C . LYS A 1 544 ? -26.885 53.671 11.502 1 89.64 544 LYS A C 1
ATOM 4139 O O . LYS A 1 544 ? -26.365 53.719 12.619 1 89.64 544 LYS A O 1
ATOM 4144 N N . ARG A 1 545 ? -26.259 53.84 10.523 1 88.97 545 ARG A N 1
ATOM 4145 C CA . ARG A 1 545 ? -24.866 54.275 10.497 1 88.97 545 ARG A CA 1
ATOM 4146 C C . ARG A 1 545 ? -24.698 55.525 9.639 1 88.97 545 ARG A C 1
ATOM 4148 O O . ARG A 1 545 ? -25.583 55.867 8.852 1 88.97 545 ARG A O 1
ATOM 4155 N N . SER A 1 546 ? -23.614 56.244 9.977 1 89.93 546 SER A N 1
ATOM 4156 C CA . SER A 1 546 ? -23.354 57.462 9.217 1 89.93 546 SER A CA 1
ATOM 4157 C C . SER A 1 546 ? -21.92 57.494 8.698 1 89.93 546 SER A C 1
ATOM 4159 O O . SER A 1 546 ? -21.062 56.755 9.185 1 89.93 546 SER A O 1
ATOM 4161 N N . GLY A 1 547 ? -21.756 58.12 7.638 1 88.83 547 GLY A N 1
ATOM 4162 C CA . GLY A 1 547 ? -20.445 58.334 7.046 1 88.83 547 GLY A CA 1
ATOM 4163 C C . GLY A 1 547 ? -20.316 59.676 6.351 1 88.83 547 GLY A C 1
ATOM 4164 O O . GLY A 1 547 ? -21.275 60.449 6.299 1 88.83 547 GLY A O 1
ATOM 4165 N N . GLU A 1 548 ? -19.048 59.982 6.03 1 91.83 548 GLU A N 1
ATOM 4166 C CA . GLU A 1 548 ? -18.782 61.228 5.318 1 91.83 548 GLU A CA 1
ATOM 4167 C C . GLU A 1 548 ? -17.781 61.014 4.186 1 91.83 548 GLU A C 1
ATOM 4169 O O . GLU A 1 548 ? -16.932 60.124 4.26 1 91.83 548 GLU A O 1
ATOM 4174 N N . ALA A 1 549 ? -18.045 61.701 3.151 1 91.86 549 ALA A N 1
ATOM 4175 C CA . ALA A 1 549 ? -17.132 61.716 2.011 1 91.86 549 ALA A CA 1
ATOM 4176 C C . ALA A 1 549 ? -16.863 63.143 1.542 1 91.86 549 ALA A C 1
ATOM 4178 O O . ALA A 1 549 ? -17.765 63.984 1.546 1 91.86 549 ALA A O 1
ATOM 4179 N N . ARG A 1 550 ? -15.653 63.398 1.149 1 92.96 550 ARG A N 1
ATOM 4180 C CA . ARG A 1 550 ? -15.272 64.733 0.699 1 92.96 550 ARG A CA 1
ATOM 4181 C C . ARG A 1 550 ? -15.031 64.755 -0.807 1 92.96 550 ARG A C 1
ATOM 4183 O O . ARG A 1 550 ? -14.555 63.772 -1.379 1 92.96 550 ARG A O 1
ATOM 4190 N N . SER A 1 551 ? -15.397 65.888 -1.305 1 91.8 551 SER A N 1
ATOM 4191 C CA . SER A 1 551 ? -15.139 66.065 -2.731 1 91.8 551 SER A CA 1
ATOM 4192 C C . SER A 1 551 ? -13.688 66.461 -2.984 1 91.8 551 SER A C 1
ATOM 4194 O O . SER A 1 551 ? -12.94 66.736 -2.043 1 91.8 551 SER A O 1
ATOM 4196 N N . ASN A 1 552 ? -13.433 66.426 -4.327 1 91.73 552 ASN A N 1
ATOM 4197 C CA . ASN A 1 552 ? -12.173 67.05 -4.716 1 91.73 552 ASN A CA 1
ATOM 4198 C C . ASN A 1 552 ? -12.154 68.537 -4.372 1 91.73 552 ASN A C 1
ATOM 4200 O O . ASN A 1 552 ? -13.207 69.147 -4.18 1 91.73 552 ASN A O 1
ATOM 4204 N N . GLU A 1 553 ? -11.022 69.128 -4.276 1 91.75 553 GLU A N 1
ATOM 4205 C CA . GLU A 1 553 ? -10.876 70.549 -3.973 1 91.75 553 GLU A CA 1
ATOM 4206 C C . GLU A 1 553 ? -11.145 71.407 -5.206 1 91.75 553 GLU A C 1
ATOM 4208 O O . GLU A 1 553 ? -10.593 71.151 -6.278 1 91.75 553 GLU A O 1
ATOM 4213 N N . TYR A 1 554 ? -12.055 72.295 -5.049 1 89.65 554 TYR A N 1
ATOM 4214 C CA . TYR A 1 554 ? -12.251 73.244 -6.14 1 89.65 554 TYR A CA 1
ATOM 4215 C C . TYR A 1 554 ? -11.509 74.547 -5.868 1 89.65 554 TYR A C 1
ATOM 4217 O O . TYR A 1 554 ? -11.272 74.904 -4.712 1 89.65 554 TYR A O 1
ATOM 4225 N N . THR A 1 555 ? -11.083 75.283 -6.95 1 90.5 555 THR A N 1
ATOM 4226 C CA . THR A 1 555 ? -10.387 76.562 -6.856 1 90.5 555 THR A CA 1
ATOM 4227 C C . THR A 1 555 ? -11.051 77.606 -7.748 1 90.5 555 THR A C 1
ATOM 4229 O O . THR A 1 555 ? -11.344 77.338 -8.915 1 90.5 555 THR A O 1
ATOM 4232 N N . ILE A 1 556 ? -11.291 78.716 -7.137 1 88.44 556 ILE A N 1
ATOM 4233 C CA . ILE A 1 556 ? -11.817 79.865 -7.866 1 88.44 556 ILE A CA 1
ATOM 4234 C C . ILE A 1 556 ? -10.837 81.032 -7.766 1 88.44 556 ILE A C 1
ATOM 4236 O O . ILE A 1 556 ? -10.458 81.44 -6.665 1 88.44 556 ILE A O 1
ATOM 4240 N N . VAL A 1 557 ? -10.467 81.542 -8.857 1 89.92 557 VAL A N 1
ATOM 4241 C CA . VAL A 1 557 ? -9.588 82.707 -8.895 1 89.92 557 VAL A CA 1
ATOM 4242 C C . VAL A 1 557 ? -10.412 83.968 -9.142 1 89.92 557 VAL A C 1
ATOM 4244 O O . VAL A 1 557 ? -11.135 84.06 -10.138 1 89.92 557 VAL A O 1
ATOM 4247 N N . ILE A 1 558 ? -10.279 84.849 -8.151 1 88.05 558 ILE A N 1
ATOM 4248 C CA . ILE A 1 558 ? -11.039 86.091 -8.23 1 88.05 558 ILE A CA 1
ATOM 4249 C C . ILE A 1 558 ? -10.105 87.246 -8.585 1 88.05 558 ILE A C 1
ATOM 4251 O O . ILE A 1 558 ? -9.164 87.541 -7.844 1 88.05 558 ILE A O 1
ATOM 4255 N N . GLU A 1 559 ? -10.331 87.968 -9.651 1 82.61 559 GLU A N 1
ATOM 4256 C CA . GLU A 1 559 ? -9.529 89.108 -10.085 1 82.61 559 GLU A CA 1
ATOM 4257 C C . GLU A 1 559 ? -10.189 90.428 -9.695 1 82.61 559 GLU A C 1
ATOM 4259 O O . GLU A 1 559 ? -11.414 90.506 -9.585 1 82.61 559 GLU A O 1
ATOM 4264 N N . TYR A 1 560 ? -9.4 91.532 -9.423 1 76.23 560 TYR A N 1
ATOM 4265 C CA . TYR A 1 560 ? -9.87 92.874 -9.099 1 76.23 560 TYR A CA 1
ATOM 4266 C C . TYR A 1 560 ? -10.583 93.504 -10.29 1 76.23 560 TYR A C 1
ATOM 4268 O O . TYR A 1 560 ? -10.167 93.324 -11.437 1 76.23 560 TYR A O 1
ATOM 4276 N N . GLY A 1 561 ? -11.869 93.856 -10.127 1 59.3 561 GLY A N 1
ATOM 4277 C CA . GLY A 1 561 ? -12.517 94.636 -11.169 1 59.3 561 GLY A CA 1
ATOM 4278 C C . GLY A 1 561 ? -11.862 95.985 -11.399 1 59.3 561 GLY A C 1
ATOM 4279 O O . GLY A 1 561 ? -11.431 96.642 -10.45 1 59.3 561 GLY A O 1
ATOM 4280 N N . GLU A 1 562 ? -11.114 96.195 -12.513 1 51.36 562 GLU A N 1
ATOM 4281 C CA . GLU A 1 562 ? -10.715 97.565 -12.822 1 51.36 562 GLU A CA 1
ATOM 4282 C C . GLU A 1 562 ? -11.89 98.528 -12.68 1 51.36 562 GLU A C 1
ATOM 4284 O O . GLU A 1 562 ? -12.947 98.318 -13.277 1 51.36 562 GLU A O 1
ATOM 4289 N N . GLU A 1 563 ? -12.216 99.179 -11.64 1 40.26 563 GLU A N 1
ATOM 4290 C CA . GLU A 1 563 ? -12.792 100.472 -11.997 1 40.26 563 GLU A CA 1
ATOM 4291 C C . GLU A 1 563 ? -11.872 101.245 -12.938 1 40.26 563 GLU A C 1
ATOM 4293 O O . GLU A 1 563 ? -10.651 101.234 -12.769 1 40.26 563 GLU A O 1
ATOM 4298 N N . MET B 1 1 ? 4.741 33.719 67.824 1 22.62 1 MET B N 1
ATOM 4299 C CA . MET B 1 1 ? 5.626 34.472 68.709 1 22.62 1 MET B CA 1
ATOM 4300 C C . MET B 1 1 ? 7.067 34.417 68.213 1 22.62 1 MET B C 1
ATOM 4302 O O . MET B 1 1 ? 7.734 33.389 68.344 1 22.62 1 MET B O 1
ATOM 4306 N N . SER B 1 2 ? 7.31 34.993 67.012 1 24.03 2 SER B N 1
ATOM 4307 C CA . SER B 1 2 ? 8.388 35.215 66.054 1 24.03 2 SER B CA 1
ATOM 4308 C C . SER B 1 2 ? 9.585 35.889 66.716 1 24.03 2 SER B C 1
ATOM 4310 O O . SER B 1 2 ? 9.446 36.947 67.333 1 24.03 2 SER B O 1
ATOM 4312 N N . GLN B 1 3 ? 10.429 34.919 67.371 1 26.37 3 GLN B N 1
ATOM 4313 C CA . GLN B 1 3 ? 11.693 35.318 67.981 1 26.37 3 GLN B CA 1
ATOM 4314 C C . GLN B 1 3 ? 12.412 36.359 67.127 1 26.37 3 GLN B C 1
ATOM 4316 O O . GLN B 1 3 ? 12.767 36.089 65.978 1 26.37 3 GLN B O 1
ATOM 4321 N N . SER B 1 4 ? 11.958 37.587 67.25 1 28.64 4 SER B N 1
ATOM 4322 C CA . SER B 1 4 ? 12.546 38.794 66.68 1 28.64 4 SER B CA 1
ATOM 4323 C C . SER B 1 4 ? 14.057 38.825 66.889 1 28.64 4 SER B C 1
ATOM 4325 O O . SER B 1 4 ? 14.539 38.615 68.004 1 28.64 4 SER B O 1
ATOM 4327 N N . SER B 1 5 ? 14.81 38.231 65.889 1 31.84 5 SER B N 1
ATOM 4328 C CA . SER B 1 5 ? 16.254 38.149 65.697 1 31.84 5 SER B CA 1
ATOM 4329 C C . SER B 1 5 ? 16.948 39.419 66.175 1 31.84 5 SER B C 1
ATOM 4331 O O . SER B 1 5 ? 16.796 40.482 65.568 1 31.84 5 SER B O 1
ATOM 4333 N N . GLY B 1 6 ? 16.93 39.713 67.525 1 33.33 6 GLY B N 1
ATOM 4334 C CA . GLY B 1 6 ? 17.628 40.776 68.231 1 33.33 6 GLY B CA 1
ATOM 4335 C C . GLY B 1 6 ? 19.017 41.043 67.684 1 33.33 6 GLY B C 1
ATOM 4336 O O . GLY B 1 6 ? 19.505 40.306 66.825 1 33.33 6 GLY B O 1
ATOM 4337 N N . PRO B 1 7 ? 19.573 42.221 68.052 1 37.66 7 PRO B N 1
ATOM 4338 C CA . PRO B 1 7 ? 20.885 42.701 67.613 1 37.66 7 PRO B CA 1
ATOM 4339 C C . PRO B 1 7 ? 21.981 41.65 67.772 1 37.66 7 PRO B C 1
ATOM 4341 O O . PRO B 1 7 ? 21.928 40.831 68.693 1 37.66 7 PRO B O 1
ATOM 4344 N N . LEU B 1 8 ? 22.462 40.933 66.691 1 40.26 8 LEU B N 1
ATOM 4345 C CA . LEU B 1 8 ? 23.63 40.071 66.547 1 40.26 8 LEU B CA 1
ATOM 4346 C C . LEU B 1 8 ? 24.714 40.454 67.549 1 40.26 8 LEU B C 1
ATOM 4348 O O . LEU B 1 8 ? 25.127 41.614 67.611 1 40.26 8 LEU B O 1
ATOM 4352 N N . SER B 1 9 ? 24.6 40.007 68.732 1 45.34 9 SER B N 1
ATOM 4353 C CA . SER B 1 9 ? 25.606 40.062 69.788 1 45.34 9 SER B CA 1
ATOM 4354 C C . SER B 1 9 ? 27.008 39.849 69.228 1 45.34 9 SER B C 1
ATOM 4356 O O . SER B 1 9 ? 27.268 38.849 68.554 1 45.34 9 SER B O 1
ATOM 4358 N N . HIS B 1 10 ? 27.65 40.845 68.615 1 51.2 10 HIS B N 1
ATOM 4359 C CA . HIS B 1 10 ? 29.014 41.014 68.127 1 51.2 10 HIS B CA 1
ATOM 4360 C C . HIS B 1 10 ? 30.03 40.505 69.144 1 51.2 10 HIS B C 1
ATOM 4362 O O . HIS B 1 10 ? 31.213 40.847 69.071 1 51.2 10 HIS B O 1
ATOM 4368 N N . TRP B 1 11 ? 29.596 39.865 70.212 1 54.03 11 TRP B N 1
ATOM 4369 C CA . TRP B 1 11 ? 30.593 39.547 71.228 1 54.03 11 TRP B CA 1
ATOM 4370 C C . TRP B 1 11 ? 31.02 38.086 71.135 1 54.03 11 TRP B C 1
ATOM 4372 O O . TRP B 1 11 ? 30.181 37.197 70.973 1 54.03 11 TRP B O 1
ATOM 4382 N N . LEU B 1 12 ? 32.147 37.774 70.624 1 55.2 12 LEU B N 1
ATOM 4383 C CA . LEU B 1 12 ? 32.755 36.458 70.787 1 55.2 12 LEU B CA 1
ATOM 4384 C C . LEU B 1 12 ? 33.268 36.269 72.211 1 55.2 12 LEU B C 1
ATOM 4386 O O . LEU B 1 12 ? 33.944 37.146 72.753 1 55.2 12 LEU B O 1
ATOM 4390 N N . GLN B 1 13 ? 32.798 35.423 73.026 1 58.04 13 GLN B N 1
ATOM 4391 C CA . GLN B 1 13 ? 33.265 35.113 74.373 1 58.04 13 GLN B CA 1
ATOM 4392 C C . GLN B 1 13 ? 34.371 34.061 74.343 1 58.04 13 GLN B C 1
ATOM 4394 O O . GLN B 1 13 ? 34.263 33.059 73.633 1 58.04 13 GLN B O 1
ATOM 4399 N N . ASN B 1 14 ? 35.629 34.445 74.485 1 57 14 ASN B N 1
ATOM 4400 C CA . ASN B 1 14 ? 36.704 33.474 74.658 1 57 14 ASN B CA 1
ATOM 4401 C C . ASN B 1 14 ? 37.08 33.309 76.127 1 57 14 ASN B C 1
ATOM 4403 O O . ASN B 1 14 ? 37.245 34.298 76.845 1 57 14 ASN B O 1
ATOM 4407 N N . GLN B 1 15 ? 36.836 32.126 76.689 1 64.71 15 GLN B N 1
ATOM 4408 C CA . GLN B 1 15 ? 37.255 31.824 78.054 1 64.71 15 GLN B CA 1
ATOM 4409 C C . GLN B 1 15 ? 38.335 30.746 78.071 1 64.71 15 GLN B C 1
ATOM 4411 O O . GLN B 1 15 ? 38.195 29.708 77.421 1 64.71 15 GLN B O 1
ATOM 4416 N N . SER B 1 16 ? 39.601 31.139 78.362 1 59.26 16 SER B N 1
ATOM 4417 C CA . SER B 1 16 ? 40.641 30.131 78.541 1 59.26 16 SER B CA 1
ATOM 4418 C C . SER B 1 16 ? 40.515 29.441 79.896 1 59.26 16 SER B C 1
ATOM 4420 O O . SER B 1 16 ? 39.978 30.017 80.844 1 59.26 16 SER B O 1
ATOM 4422 N N . LEU B 1 17 ? 40.654 28.127 79.896 1 66.6 17 LEU B N 1
ATOM 4423 C CA . LEU B 1 17 ? 40.644 27.342 81.126 1 66.6 17 LEU B CA 1
ATOM 4424 C C . LEU B 1 17 ? 42.04 26.82 81.449 1 66.6 17 LEU B C 1
ATOM 4426 O O . LEU B 1 17 ? 42.771 26.394 80.552 1 66.6 17 LEU B O 1
ATOM 4430 N N . VAL B 1 18 ? 42.734 27.297 82.608 1 60.94 18 VAL B N 1
ATOM 4431 C CA . VAL B 1 18 ? 43.951 26.655 83.094 1 60.94 18 VAL B CA 1
ATOM 4432 C C . VAL B 1 18 ? 43.599 25.619 84.159 1 60.94 18 VAL B C 1
ATOM 4434 O O . VAL B 1 18 ? 42.819 25.898 85.072 1 60.94 18 VAL B O 1
ATOM 4437 N N . ARG B 1 19 ? 44.031 24.375 83.929 1 68.97 19 ARG B N 1
ATOM 4438 C CA . ARG B 1 19 ? 43.972 23.287 84.9 1 68.97 19 ARG B CA 1
ATOM 4439 C C . ARG B 1 19 ? 45.286 23.164 85.664 1 68.97 19 ARG B C 1
ATOM 4441 O O . ARG B 1 19 ? 46.363 23.184 85.065 1 68.97 19 ARG B O 1
ATOM 4448 N N . PHE B 1 20 ? 45.474 23.731 86.743 1 60.84 20 PHE B N 1
ATOM 4449 C CA . PHE B 1 20 ? 46.724 23.517 87.462 1 60.84 20 PHE B CA 1
ATOM 4450 C C . PHE B 1 20 ? 46.516 22.574 88.641 1 60.84 20 PHE B C 1
ATOM 4452 O O . PHE B 1 20 ? 45.403 22.455 89.158 1 60.84 20 PHE B O 1
ATOM 4459 N N . SER B 1 21 ? 47.489 21.595 88.597 1 61.39 21 SER B N 1
ATOM 4460 C CA . SER B 1 21 ? 47.529 20.654 89.711 1 61.39 21 SER B CA 1
ATOM 4461 C C . SER B 1 21 ? 48.44 21.156 90.826 1 61.39 21 SER B C 1
ATOM 4463 O O . SER B 1 21 ? 49.53 21.667 90.562 1 61.39 21 SER B O 1
ATOM 4465 N N . THR B 1 22 ? 48.015 21.714 91.905 1 50.26 22 THR B N 1
ATOM 4466 C CA . THR B 1 22 ? 48.911 21.99 93.022 1 50.26 22 THR B CA 1
ATOM 4467 C C . THR B 1 22 ? 49.501 20.695 93.574 1 50.26 22 THR B C 1
ATOM 4469 O O . THR B 1 22 ? 48.893 19.629 93.454 1 50.26 22 THR B O 1
ATOM 4472 N N . GLY B 1 23 ? 50.821 20.547 93.691 1 52.14 23 GLY B N 1
ATOM 4473 C CA . GLY B 1 23 ? 51.571 19.401 94.179 1 52.14 23 GLY B CA 1
ATOM 4474 C C . GLY B 1 23 ? 50.825 18.606 95.234 1 52.14 23 GLY B C 1
ATOM 4475 O O . GLY B 1 23 ? 51.151 17.444 95.489 1 52.14 23 GLY B O 1
ATOM 4476 N N . MET B 1 24 ? 50.403 19.294 96.312 1 47.86 24 MET B N 1
ATOM 4477 C CA . MET B 1 24 ? 49.987 18.416 97.401 1 47.86 24 MET B CA 1
ATOM 4478 C C . MET B 1 24 ? 48.733 17.635 97.022 1 47.86 24 MET B C 1
ATOM 4480 O O . MET B 1 24 ? 48.584 16.471 97.397 1 47.86 24 MET B O 1
ATOM 4484 N N . THR B 1 25 ? 47.562 18.245 97.083 1 46.98 25 THR B N 1
ATOM 4485 C CA . THR B 1 25 ? 46.318 17.515 96.863 1 46.98 25 THR B CA 1
ATOM 4486 C C . THR B 1 25 ? 45.933 17.537 95.386 1 46.98 25 THR B C 1
ATOM 4488 O O . THR B 1 25 ? 46.223 18.503 94.677 1 46.98 25 THR B O 1
ATOM 4491 N N . GLU B 1 26 ? 45.807 16.39 94.686 1 50.9 26 GLU B N 1
ATOM 4492 C CA . GLU B 1 26 ? 45.391 16.042 93.331 1 50.9 26 GLU B CA 1
ATOM 4493 C C . GLU B 1 26 ? 44.272 16.958 92.845 1 50.9 26 GLU B C 1
ATOM 4495 O O . GLU B 1 26 ? 43.596 16.653 91.86 1 50.9 26 GLU B O 1
ATOM 4500 N N . LEU B 1 27 ? 43.735 17.843 93.783 1 52.31 27 LEU B N 1
ATOM 4501 C CA . LEU B 1 27 ? 42.543 18.512 93.271 1 52.31 27 LEU B CA 1
ATOM 4502 C C . LEU B 1 27 ? 42.893 19.428 92.103 1 52.31 27 LEU B C 1
ATOM 4504 O O . LEU B 1 27 ? 43.72 20.332 92.244 1 52.31 27 LEU B O 1
ATOM 4508 N N . GLU B 1 28 ? 42.79 18.885 90.908 1 53.96 28 GLU B N 1
ATOM 4509 C CA . GLU B 1 28 ? 42.873 19.657 89.672 1 53.96 28 GLU B CA 1
ATOM 4510 C C . GLU B 1 28 ? 41.93 20.856 89.706 1 53.96 28 GLU B C 1
ATOM 4512 O O . GLU B 1 28 ? 40.734 20.705 89.964 1 53.96 28 GLU B O 1
ATOM 4517 N N . GLN B 1 29 ? 42.257 21.928 90.397 1 56.64 29 GLN B N 1
ATOM 4518 C CA . GLN B 1 29 ? 41.41 23.114 90.35 1 56.64 29 GLN B CA 1
ATOM 4519 C C . GLN B 1 29 ? 41.451 23.765 88.97 1 56.64 29 GLN B C 1
ATOM 4521 O O . GLN B 1 29 ? 42.473 23.71 88.283 1 56.64 29 GLN B O 1
ATOM 4526 N N . VAL B 1 30 ? 40.423 23.774 88.293 1 61.11 30 VAL B N 1
ATOM 4527 C CA . VAL B 1 30 ? 40.219 24.432 87.006 1 61.11 30 VAL B CA 1
ATOM 4528 C C . VAL B 1 30 ? 39.943 25.918 87.223 1 61.11 30 VAL B C 1
ATOM 4530 O O . VAL B 1 30 ? 39.123 26.286 88.068 1 61.11 30 VAL B O 1
ATOM 4533 N N . ALA B 1 31 ? 40.873 26.847 87.159 1 64.36 31 ALA B N 1
ATOM 4534 C CA . ALA B 1 31 ? 40.571 28.276 87.168 1 64.36 31 ALA B CA 1
ATOM 4535 C C . ALA B 1 31 ? 40.22 28.771 85.768 1 64.36 31 ALA B C 1
ATOM 4537 O O . ALA B 1 31 ? 40.838 28.359 84.784 1 64.36 31 ALA B O 1
ATOM 4538 N N . TYR B 1 32 ? 38.988 29.195 85.669 1 58.81 32 TYR B N 1
ATOM 4539 C CA . TYR B 1 32 ? 38.531 29.784 84.415 1 58.81 32 TYR B CA 1
ATOM 4540 C C . TYR B 1 32 ? 39.053 31.208 84.261 1 58.81 32 TYR B C 1
ATOM 4542 O O . TYR B 1 32 ? 39.208 31.929 85.249 1 58.81 32 TYR B O 1
ATOM 4550 N N . SER B 1 33 ? 39.813 31.527 83.191 1 60.37 33 SER B N 1
ATOM 4551 C CA . SER B 1 33 ? 40.17 32.92 82.945 1 60.37 33 SER B CA 1
ATOM 4552 C C . SER B 1 33 ? 38.928 33.796 82.82 1 60.37 33 SER B C 1
ATOM 4554 O O . SER B 1 33 ? 37.808 33.286 82.748 1 60.37 33 SER B O 1
ATOM 4556 N N . ASN B 1 34 ? 39.002 35.056 83.177 1 59.87 34 ASN B N 1
ATOM 4557 C CA . ASN B 1 34 ? 37.896 35.97 82.911 1 59.87 34 ASN B CA 1
ATOM 4558 C C . ASN B 1 34 ? 37.376 35.82 81.484 1 59.87 34 ASN B C 1
ATOM 4560 O O . ASN B 1 34 ? 38.109 35.388 80.593 1 59.87 34 ASN B O 1
ATOM 4564 N N . THR B 1 35 ? 36.14 35.517 81.276 1 56.75 35 THR B N 1
ATOM 4565 C CA . THR B 1 35 ? 35.514 35.468 79.959 1 56.75 35 THR B CA 1
ATOM 4566 C C . THR B 1 35 ? 35.833 36.729 79.162 1 56.75 35 THR B C 1
ATOM 4568 O O . THR B 1 35 ? 35.585 37.843 79.627 1 56.75 35 THR B O 1
ATOM 4571 N N . VAL B 1 36 ? 36.872 36.746 78.309 1 56.78 36 VAL B N 1
ATOM 4572 C CA . VAL B 1 36 ? 37.105 37.885 77.427 1 56.78 36 VAL B CA 1
ATOM 4573 C C . VAL B 1 36 ? 36.059 37.899 76.315 1 56.78 36 VAL B C 1
ATOM 4575 O O . VAL B 1 36 ? 35.846 36.888 75.641 1 56.78 36 VAL B O 1
ATOM 4578 N N . VAL B 1 37 ? 35.056 38.669 76.427 1 55.45 37 VAL B N 1
ATOM 4579 C CA . VAL B 1 37 ? 34.086 38.942 75.372 1 55.45 37 VAL B CA 1
ATOM 4580 C C . VAL B 1 37 ? 34.728 39.812 74.293 1 55.45 37 VAL B C 1
ATOM 4582 O O . VAL B 1 37 ? 35.132 40.947 74.56 1 55.45 37 VAL B O 1
ATOM 4585 N N . THR B 1 38 ? 35.368 39.202 73.284 1 59.55 38 THR B N 1
ATOM 4586 C CA . THR B 1 38 ? 35.943 39.987 72.197 1 59.55 38 THR B CA 1
ATOM 4587 C C . THR B 1 38 ? 34.86 40.427 71.216 1 59.55 38 THR B C 1
ATOM 4589 O O . THR B 1 38 ? 34.133 39.594 70.672 1 59.55 38 THR B O 1
ATOM 4592 N N . PRO B 1 39 ? 34.408 41.576 71.175 1 59.27 39 PRO B N 1
ATOM 4593 C CA . PRO B 1 39 ? 33.394 42.077 70.245 1 59.27 39 PRO B CA 1
ATOM 4594 C C . PRO B 1 39 ? 33.741 41.794 68.785 1 59.27 39 PRO B C 1
ATOM 4596 O O . PRO B 1 39 ? 34.915 41.828 68.407 1 59.27 39 PRO B O 1
ATOM 4599 N N . TRP B 1 40 ? 32.957 41.013 68.111 1 64.7 40 TRP B N 1
ATOM 4600 C CA . TRP B 1 40 ? 33.145 40.89 66.67 1 64.7 40 TRP B CA 1
ATOM 4601 C C . TRP B 1 40 ? 33.058 42.253 65.991 1 64.7 40 TRP B C 1
ATOM 4603 O O . TRP B 1 40 ? 32.069 42.972 66.152 1 64.7 40 TRP B O 1
ATOM 4613 N N . VAL B 1 41 ? 34.202 42.835 65.596 1 73.54 41 VAL B N 1
ATOM 4614 C CA . VAL B 1 41 ? 34.244 44.114 64.896 1 73.54 41 VAL B CA 1
ATOM 4615 C C . VAL B 1 41 ? 34.533 43.883 63.414 1 73.54 41 VAL B C 1
ATOM 4617 O O . VAL B 1 41 ? 35.58 43.337 63.058 1 73.54 41 VAL B O 1
ATOM 4620 N N . GLY B 1 42 ? 33.442 43.885 62.517 1 81.62 42 GLY B N 1
ATOM 4621 C CA . GLY B 1 42 ? 33.644 43.84 61.078 1 81.62 42 GLY B CA 1
ATOM 4622 C C . GLY B 1 42 ? 32.354 43.966 60.29 1 81.62 42 GLY B C 1
ATOM 4623 O O . GLY B 1 42 ? 31.263 43.913 60.862 1 81.62 42 GLY B O 1
ATOM 4624 N N . PRO B 1 43 ? 32.455 44.317 58.998 1 87.33 43 PRO B N 1
ATOM 4625 C CA . PRO B 1 43 ? 31.273 44.305 58.132 1 87.33 43 PRO B CA 1
ATOM 4626 C C . PRO B 1 43 ? 30.715 42.901 57.915 1 87.33 43 PRO B C 1
ATOM 4628 O O . PRO B 1 43 ? 31.458 41.919 57.991 1 87.33 43 PRO B O 1
ATOM 4631 N N . ARG B 1 44 ? 29.418 42.76 58.01 1 87.93 44 ARG B N 1
ATOM 4632 C CA . ARG B 1 44 ? 28.714 41.556 57.581 1 87.93 44 ARG B CA 1
ATOM 4633 C C . ARG B 1 44 ? 27.897 41.819 56.321 1 87.93 44 ARG B C 1
ATOM 4635 O O . ARG B 1 44 ? 26.816 42.408 56.387 1 87.93 44 ARG B O 1
ATOM 4642 N N . LEU B 1 45 ? 28.529 41.383 55.239 1 91.23 45 LEU B N 1
ATOM 4643 C CA . LEU B 1 45 ? 27.898 41.68 53.957 1 91.23 45 LEU B CA 1
ATOM 4644 C C . LEU B 1 45 ? 27.021 40.519 53.501 1 91.23 45 LEU B C 1
ATOM 4646 O O . LEU B 1 45 ? 27.416 39.356 53.612 1 91.23 45 LEU B O 1
ATOM 4650 N N . GLU B 1 46 ? 25.791 40.832 53.191 1 92.92 46 GLU B N 1
ATOM 4651 C CA . GLU B 1 46 ? 24.885 39.924 52.492 1 92.92 46 GLU B CA 1
ATOM 4652 C C . GLU B 1 46 ? 24.655 40.375 51.053 1 92.92 46 GLU B C 1
ATOM 4654 O O . GLU B 1 46 ? 24.245 41.513 50.811 1 92.92 46 GLU B O 1
ATOM 4659 N N . VAL B 1 47 ? 25.031 39.494 50.139 1 94.38 47 VAL B N 1
ATOM 4660 C CA . VAL B 1 47 ? 24.89 39.819 48.723 1 94.38 47 VAL B CA 1
ATOM 4661 C C . VAL B 1 47 ? 23.763 38.989 48.112 1 94.38 47 VAL B C 1
ATOM 4663 O O . VAL B 1 47 ? 23.774 37.759 48.196 1 94.38 47 VAL B O 1
ATOM 4666 N N . ARG B 1 48 ? 22.736 39.67 47.545 1 94.99 48 ARG B N 1
ATOM 4667 C CA . ARG B 1 48 ? 21.632 39.027 46.84 1 94.99 48 ARG B CA 1
ATOM 4668 C C . ARG B 1 48 ? 21.581 39.471 45.382 1 94.99 48 ARG B C 1
ATOM 4670 O O . ARG B 1 48 ? 21.769 40.651 45.08 1 94.99 48 ARG B O 1
ATOM 4677 N N . LYS B 1 49 ? 21.396 38.448 44.468 1 94.93 49 LYS B N 1
ATOM 4678 C CA . LYS B 1 49 ? 21.271 38.722 43.039 1 94.93 49 LYS B CA 1
ATOM 4679 C C . LYS B 1 49 ? 19.942 38.206 42.495 1 94.93 49 LYS B C 1
ATOM 4681 O O . LYS B 1 49 ? 19.45 37.162 42.929 1 94.93 49 LYS B O 1
ATOM 4686 N N . GLY B 1 50 ? 19.329 39.107 41.627 1 93.4 50 GLY B N 1
ATOM 4687 C CA . GLY B 1 50 ? 18.094 38.73 40.957 1 93.4 50 GLY B CA 1
ATOM 4688 C C . GLY B 1 50 ? 18.066 39.123 39.492 1 93.4 50 GLY B C 1
ATOM 4689 O O . GLY B 1 50 ? 18.9 39.91 39.039 1 93.4 50 GLY B O 1
ATOM 4690 N N . CYS B 1 51 ? 17.297 38.476 38.729 1 92.95 51 CYS B N 1
ATOM 4691 C CA . CYS B 1 51 ? 17.016 38.811 37.338 1 92.95 51 CYS B CA 1
ATOM 4692 C C . CYS B 1 51 ? 15.543 39.154 37.146 1 92.95 51 CYS B C 1
ATOM 4694 O O . CYS B 1 51 ? 14.686 38.661 37.882 1 92.95 51 CYS B O 1
ATOM 4696 N N . ASN B 1 52 ? 15.289 40.039 36.122 1 88.32 52 ASN B N 1
ATOM 4697 C CA . ASN B 1 52 ? 13.917 40.479 35.889 1 88.32 52 ASN B CA 1
ATOM 4698 C C . ASN B 1 52 ? 13.059 39.357 35.311 1 88.32 52 ASN B C 1
ATOM 4700 O O . ASN B 1 52 ? 11.834 39.377 35.442 1 88.32 52 ASN B O 1
ATOM 4704 N N . VAL B 1 53 ? 13.756 38.374 34.603 1 85.18 53 VAL B N 1
ATOM 4705 C CA . VAL B 1 53 ? 13.006 37.274 34.004 1 85.18 53 VAL B CA 1
ATOM 4706 C C . VAL B 1 53 ? 13.669 35.945 34.357 1 85.18 53 VAL B C 1
ATOM 4708 O O . VAL B 1 53 ? 14.858 35.903 34.682 1 85.18 53 VAL B O 1
ATOM 4711 N N . THR B 1 54 ? 12.893 34.895 34.474 1 84.17 54 THR B N 1
ATOM 4712 C CA . THR B 1 54 ? 13.422 33.554 34.7 1 84.17 54 THR B CA 1
ATOM 4713 C C . THR B 1 54 ? 13.523 32.784 33.386 1 84.17 54 THR B C 1
ATOM 4715 O O . THR B 1 54 ? 14.219 31.77 33.306 1 84.17 54 THR B O 1
ATOM 4718 N N . VAL B 1 55 ? 12.848 33.252 32.333 1 77.54 55 VAL B N 1
ATOM 4719 C CA . VAL B 1 55 ? 12.901 32.679 30.993 1 77.54 55 VAL B CA 1
ATOM 4720 C C . VAL B 1 55 ? 13.138 33.784 29.967 1 77.54 55 VAL B C 1
ATOM 4722 O O . VAL B 1 55 ? 12.519 34.849 30.038 1 77.54 55 VAL B O 1
ATOM 4725 N N . ALA B 1 56 ? 14.178 33.638 29.126 1 74.89 56 ALA B N 1
ATOM 4726 C CA . ALA B 1 56 ? 14.483 34.666 28.133 1 74.89 56 ALA B CA 1
ATOM 4727 C C . ALA B 1 56 ? 14.753 34.045 26.766 1 74.89 56 ALA B C 1
ATO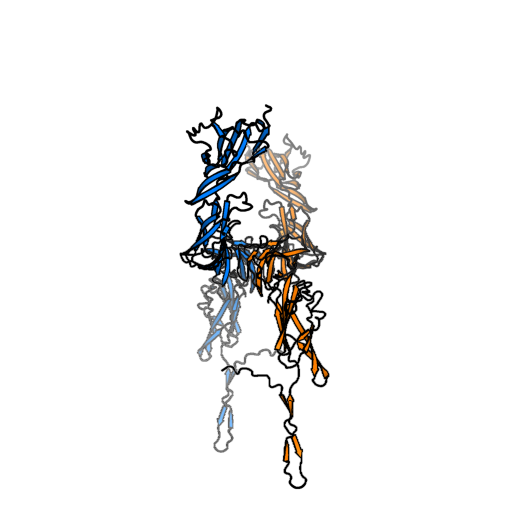M 4729 O O . ALA B 1 56 ? 15.039 32.849 26.666 1 74.89 56 ALA B O 1
ATOM 4730 N N . ALA B 1 57 ? 14.438 34.809 25.615 1 71.21 57 ALA B N 1
ATOM 4731 C CA . ALA B 1 57 ? 14.716 34.42 24.235 1 71.21 57 ALA B CA 1
ATOM 4732 C C . ALA B 1 57 ? 16.021 35.039 23.743 1 71.21 57 ALA B C 1
ATOM 4734 O O . ALA B 1 57 ? 16.558 35.953 24.373 1 71.21 57 ALA B O 1
ATOM 4735 N N . LEU B 1 58 ? 16.514 34.443 22.647 1 70.96 58 LEU B N 1
ATOM 4736 C CA . LEU B 1 58 ? 17.695 35.029 22.022 1 70.96 58 LEU B CA 1
ATOM 4737 C C . LEU B 1 58 ? 17.451 36.491 21.663 1 70.96 58 LEU B C 1
ATOM 4739 O O . LEU B 1 58 ? 16.387 36.838 21.144 1 70.96 58 LEU B O 1
ATOM 4743 N N . GLY B 1 59 ? 18.272 37.295 22.012 1 74.13 59 GLY B N 1
ATOM 4744 C CA . GLY B 1 59 ? 18.193 38.712 21.695 1 74.13 59 GLY B CA 1
ATOM 4745 C C . GLY B 1 59 ? 17.529 39.532 22.785 1 74.13 59 GLY B C 1
ATOM 4746 O O . GLY B 1 59 ? 17.56 40.764 22.749 1 74.13 59 GLY B O 1
ATOM 4747 N N . GLN B 1 60 ? 16.945 38.821 23.737 1 77.49 60 GLN B N 1
ATOM 4748 C CA . GLN B 1 60 ? 16.288 39.519 24.837 1 77.49 60 GLN B CA 1
ATOM 4749 C C . GLN B 1 60 ? 17.309 40.04 25.845 1 77.49 60 GLN B C 1
ATOM 4751 O O . GLN B 1 60 ? 18.377 39.45 26.016 1 77.49 60 GLN B O 1
ATOM 4756 N N . SER B 1 61 ? 16.963 41.247 26.495 1 85.47 61 SER B N 1
ATOM 4757 C CA . SER B 1 61 ? 17.832 41.824 27.516 1 85.47 61 SER B CA 1
ATOM 4758 C C . SER B 1 61 ? 17.424 41.366 28.913 1 85.47 61 SER B C 1
ATOM 4760 O O . SER B 1 61 ? 16.233 41.295 29.225 1 85.47 61 SER B O 1
ATOM 4762 N N . LEU B 1 62 ? 18.369 40.947 29.624 1 90.29 62 LEU B N 1
ATOM 4763 C CA . LEU B 1 62 ? 18.194 40.591 31.028 1 90.29 62 LEU B CA 1
ATOM 4764 C C . LEU B 1 62 ? 18.666 41.721 31.937 1 90.29 62 LEU B C 1
ATOM 4766 O O . LEU B 1 62 ? 19.676 42.371 31.655 1 90.29 62 LEU B O 1
ATOM 4770 N N . THR B 1 63 ? 17.854 42.066 32.966 1 93.29 63 THR B N 1
ATOM 4771 C CA . THR B 1 63 ? 18.269 43.036 33.973 1 93.29 63 THR B CA 1
ATOM 4772 C C . THR B 1 63 ? 18.655 42.334 35.273 1 93.29 63 THR B C 1
ATOM 4774 O O . THR B 1 63 ? 17.825 41.667 35.894 1 93.29 63 THR B O 1
ATOM 4777 N N . TYR B 1 64 ? 19.864 42.451 35.56 1 94.1 64 TYR B N 1
ATOM 4778 C CA . TYR B 1 64 ? 20.338 41.89 36.821 1 94.1 64 TYR B CA 1
ATOM 4779 C C . TYR B 1 64 ? 20.383 42.956 37.909 1 94.1 64 TYR B C 1
ATOM 4781 O O . TYR B 1 64 ? 20.672 44.123 37.633 1 94.1 64 TYR B O 1
ATOM 4789 N N . GLN B 1 65 ? 20.033 42.527 39.129 1 95.26 65 GLN B N 1
ATOM 4790 C CA . GLN B 1 65 ? 20.128 43.37 40.316 1 95.26 65 GLN B CA 1
ATOM 4791 C C . GLN B 1 65 ? 20.978 42.706 41.395 1 95.26 65 GLN B C 1
ATOM 4793 O O . GLN B 1 65 ? 20.774 41.535 41.721 1 95.26 65 GLN B O 1
ATOM 4798 N N . ILE B 1 66 ? 21.96 43.476 41.857 1 95.04 66 ILE B N 1
ATOM 4799 C CA . ILE B 1 66 ? 22.78 43.026 42.976 1 95.04 66 ILE B CA 1
ATOM 4800 C C . ILE B 1 66 ? 22.514 43.904 44.197 1 95.04 66 ILE B C 1
ATOM 4802 O O . ILE B 1 66 ? 22.636 45.13 44.126 1 95.04 66 ILE B O 1
ATOM 4806 N N . GLU B 1 67 ? 22.121 43.298 45.27 1 95.46 67 GLU B N 1
ATOM 4807 C CA . GLU B 1 67 ? 21.909 44.004 46.53 1 95.46 67 GLU B CA 1
ATOM 4808 C C . GLU B 1 67 ? 22.948 43.599 47.571 1 95.46 67 GLU B C 1
ATOM 4810 O O . GLU B 1 67 ? 23.106 42.414 47.871 1 95.46 67 GLU B O 1
ATOM 4815 N N . ILE B 1 68 ? 23.656 44.612 48.092 1 94.49 68 ILE B N 1
ATOM 4816 C CA . ILE B 1 68 ? 24.663 44.396 49.125 1 94.49 68 ILE B CA 1
ATOM 4817 C C . ILE B 1 68 ? 24.224 45.071 50.423 1 94.49 68 ILE B C 1
ATOM 4819 O O . ILE B 1 68 ? 24.08 46.295 50.475 1 94.49 68 ILE B O 1
ATOM 4823 N N . MET B 1 69 ? 24.078 44.268 51.412 1 94.35 69 MET B N 1
ATOM 4824 C CA . MET B 1 69 ? 23.669 44.785 52.714 1 94.35 69 MET B CA 1
ATOM 4825 C C . MET B 1 69 ? 24.743 44.526 53.765 1 94.35 69 MET B C 1
ATOM 4827 O O . MET B 1 69 ? 25.275 43.418 53.855 1 94.35 69 MET B O 1
ATOM 4831 N N . ASN B 1 70 ? 25.009 45.561 54.51 1 92.74 70 ASN B N 1
ATOM 4832 C CA . ASN B 1 70 ? 25.946 45.431 55.62 1 92.74 70 ASN B CA 1
ATOM 4833 C C . ASN B 1 70 ? 25.221 45.363 56.961 1 92.74 70 ASN B C 1
ATOM 4835 O O . ASN B 1 70 ? 24.773 46.385 57.483 1 92.74 70 ASN B O 1
ATOM 4839 N N . THR B 1 71 ? 25.244 44.195 57.532 1 88.43 71 THR B N 1
ATOM 4840 C CA . THR B 1 71 ? 24.591 44.026 58.825 1 88.43 71 THR B CA 1
ATOM 4841 C C . THR B 1 71 ? 25.616 44.047 59.956 1 88.43 71 THR B C 1
ATOM 4843 O O . THR B 1 71 ? 25.289 43.74 61.104 1 88.43 71 THR B O 1
ATOM 4846 N N . GLY B 1 72 ? 26.909 43.944 59.9 1 86.72 72 GLY B N 1
ATOM 4847 C CA . GLY B 1 72 ? 27.966 44.02 60.896 1 86.72 72 GLY B CA 1
ATOM 4848 C C . GLY B 1 72 ? 28.08 45.388 61.541 1 86.72 72 GLY B C 1
ATOM 4849 O O . GLY B 1 72 ? 27.144 46.189 61.481 1 86.72 72 GLY B O 1
ATOM 4850 N N . ASN B 1 73 ? 29.067 46.049 61.821 1 86.2 73 ASN B N 1
ATOM 4851 C CA . ASN B 1 73 ? 29.205 47.305 62.551 1 86.2 73 ASN B CA 1
ATOM 4852 C C . ASN B 1 73 ? 30.356 48.146 62.007 1 86.2 73 ASN B C 1
ATOM 4854 O O . ASN B 1 73 ? 30.757 49.132 62.628 1 86.2 73 ASN B O 1
ATOM 4858 N N . ARG B 1 74 ? 30.853 47.779 60.875 1 88.84 74 ARG B N 1
ATOM 4859 C CA . ARG B 1 74 ? 31.91 48.572 60.256 1 88.84 74 ARG B CA 1
ATOM 4860 C C . ARG B 1 74 ? 31.614 48.822 58.781 1 88.84 74 ARG B C 1
ATOM 4862 O O . ARG B 1 74 ? 30.969 48.001 58.124 1 88.84 74 ARG B O 1
ATOM 4869 N N . THR B 1 75 ? 32.048 49.969 58.385 1 90.55 75 THR B N 1
ATOM 4870 C CA . THR B 1 75 ? 31.921 50.29 56.968 1 90.55 75 THR B CA 1
ATOM 4871 C C . THR B 1 75 ? 32.859 49.425 56.131 1 90.55 75 THR B C 1
ATOM 4873 O O . THR B 1 75 ? 34.005 49.189 56.518 1 90.55 75 THR B O 1
ATOM 4876 N N . ALA B 1 76 ? 32.318 48.938 55.081 1 92.24 76 ALA B N 1
ATOM 4877 C CA . ALA B 1 76 ? 33.111 48.135 54.154 1 92.24 76 ALA B CA 1
ATOM 4878 C C . ALA B 1 76 ? 33.27 48.844 52.812 1 92.24 76 ALA B C 1
ATOM 4880 O O . ALA B 1 76 ? 32.327 49.463 52.314 1 92.24 76 ALA B O 1
ATOM 4881 N N . ILE B 1 77 ? 34.494 48.839 52.279 1 92.86 77 ILE B N 1
ATOM 4882 C CA . ILE B 1 77 ? 34.703 49.205 50.882 1 92.86 77 ILE B CA 1
ATOM 4883 C C . ILE B 1 77 ? 34.553 47.97 49.997 1 92.86 77 ILE B C 1
ATOM 4885 O O . ILE B 1 77 ? 35.306 47.003 50.136 1 92.86 77 ILE B O 1
ATOM 4889 N N . VAL B 1 78 ? 33.579 48.079 49.181 1 94.59 78 VAL B N 1
ATOM 4890 C CA . VAL B 1 78 ? 33.26 46.874 48.422 1 94.59 78 VAL B CA 1
ATOM 4891 C C . VAL B 1 78 ? 33.725 47.036 46.976 1 94.59 78 VAL B C 1
ATOM 4893 O O . VAL B 1 78 ? 33.68 48.138 46.423 1 94.59 78 VAL B O 1
ATOM 4896 N N . TYR B 1 79 ? 34.228 45.869 46.39 1 93.65 79 TYR B N 1
ATOM 4897 C CA . TYR B 1 79 ? 34.592 45.68 44.99 1 93.65 79 TYR B CA 1
ATOM 4898 C C . TYR B 1 79 ? 33.733 44.6 44.344 1 93.65 79 TYR B C 1
ATOM 4900 O O . TYR B 1 79 ? 33.896 43.412 44.634 1 93.65 79 TYR B O 1
ATOM 4908 N N . VAL B 1 80 ? 32.841 45.096 43.466 1 95.28 80 VAL B N 1
ATOM 4909 C CA . VAL B 1 80 ? 31.877 44.159 42.899 1 95.28 80 VAL B CA 1
ATOM 4910 C C . VAL B 1 80 ? 32.352 43.698 41.523 1 95.28 80 VAL B C 1
ATOM 4912 O O . VAL B 1 80 ? 32.711 44.519 40.676 1 95.28 80 VAL B O 1
ATOM 4915 N N . VAL B 1 81 ? 32.398 42.377 41.334 1 95.07 81 VAL B N 1
ATOM 4916 C CA . VAL B 1 81 ? 32.675 41.749 40.046 1 95.07 81 VAL B CA 1
ATOM 4917 C C . VAL B 1 81 ? 31.566 40.756 39.706 1 95.07 81 VAL B C 1
ATOM 4919 O O . VAL B 1 81 ? 31.149 39.966 40.556 1 95.07 81 VAL B O 1
ATOM 4922 N N . ASP B 1 82 ? 31.059 40.878 38.509 1 94.9 82 ASP B N 1
ATOM 4923 C CA . ASP B 1 82 ? 30.03 39.967 38.016 1 94.9 82 ASP B CA 1
ATOM 4924 C C . ASP B 1 82 ? 30.389 39.431 36.632 1 94.9 82 ASP B C 1
ATOM 4926 O O . ASP B 1 82 ? 30.04 40.036 35.616 1 94.9 82 ASP B O 1
ATOM 4930 N N . PRO B 1 83 ? 31.019 38.311 36.639 1 92.51 83 PRO B N 1
ATOM 4931 C CA . PRO B 1 83 ? 31.367 37.733 35.339 1 92.51 83 PRO B CA 1
ATOM 4932 C C . PRO B 1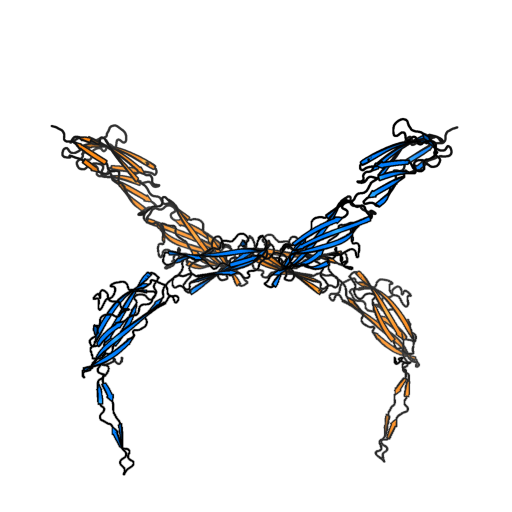 83 ? 30.14 37.402 34.492 1 92.51 83 PRO B C 1
ATOM 4934 O O . PRO B 1 83 ? 29.164 36.848 35.004 1 92.51 83 PRO B O 1
ATOM 4937 N N . LEU B 1 84 ? 30.149 37.901 33.249 1 90.74 84 LEU B N 1
ATOM 4938 C CA . LEU B 1 84 ? 29.043 37.647 32.332 1 90.74 84 LEU B CA 1
ATOM 4939 C C . LEU B 1 84 ? 29.318 36.414 31.478 1 90.74 84 LEU B C 1
ATOM 4941 O O . LEU B 1 84 ? 30.471 36.129 31.145 1 90.74 84 LEU B O 1
ATOM 4945 N N . SER B 1 85 ? 28.187 35.688 31.246 1 85.73 85 SER B N 1
ATOM 4946 C CA . SER B 1 85 ? 28.281 34.53 30.363 1 85.73 85 SER B CA 1
ATOM 4947 C C . SER B 1 85 ? 28.73 34.937 28.964 1 85.73 85 SER B C 1
ATOM 4949 O O . SER B 1 85 ? 28.433 36.043 28.508 1 85.73 85 SER B O 1
ATOM 4951 N N . GLU B 1 86 ? 29.518 34.039 28.339 1 87.44 86 GLU B N 1
ATOM 4952 C CA . GLU B 1 86 ? 29.956 34.287 26.969 1 87.44 86 GLU B CA 1
ATOM 4953 C C . GLU B 1 86 ? 28.765 34.435 26.026 1 87.44 86 GLU B C 1
ATOM 4955 O O . GLU B 1 86 ? 28.89 35.018 24.947 1 87.44 86 GLU B O 1
ATOM 4960 N N . ASP B 1 87 ? 27.638 34.022 26.435 1 86.76 87 ASP B N 1
ATOM 4961 C CA . ASP B 1 87 ? 26.437 34.03 25.605 1 86.76 87 ASP B CA 1
ATOM 4962 C C . ASP B 1 87 ? 25.66 35.333 25.774 1 86.76 87 ASP B C 1
ATOM 4964 O O . ASP B 1 87 ? 24.588 35.503 25.19 1 86.76 87 ASP B O 1
ATOM 4968 N N . THR B 1 88 ? 26.17 36.196 26.644 1 89.18 88 THR B N 1
ATOM 4969 C CA . THR B 1 88 ? 25.507 37.475 26.875 1 89.18 88 THR B CA 1
ATOM 4970 C C . THR B 1 88 ? 26.471 38.634 26.639 1 89.18 88 THR B C 1
ATOM 4972 O O . THR B 1 88 ? 27.688 38.44 26.609 1 89.18 88 THR B O 1
ATOM 4975 N N . SER B 1 89 ? 25.877 39.739 26.277 1 91.51 89 SER B N 1
ATOM 4976 C CA . SER B 1 89 ? 26.646 40.97 26.127 1 91.51 89 SER B CA 1
ATOM 4977 C C . SER B 1 89 ? 26.043 42.103 26.95 1 91.51 89 SER B C 1
ATOM 4979 O O . SER B 1 89 ? 24.823 42.278 26.976 1 91.51 89 SER B O 1
ATOM 4981 N N . LEU B 1 90 ? 26.943 42.811 27.707 1 93.15 90 LEU B N 1
ATOM 4982 C CA . LEU B 1 90 ? 26.497 43.944 28.511 1 93.15 90 LEU B CA 1
ATOM 4983 C C . LEU B 1 90 ? 25.981 45.071 27.622 1 93.15 90 LEU B C 1
ATOM 4985 O O . LEU B 1 90 ? 26.627 45.436 26.637 1 93.15 90 LEU B O 1
ATOM 4989 N N . LEU B 1 91 ? 24.742 45.441 27.892 1 90.4 91 LEU B N 1
ATOM 4990 C CA . LEU B 1 91 ? 24.27 46.656 27.235 1 90.4 91 LEU B CA 1
ATOM 4991 C C . LEU B 1 91 ? 25.062 47.871 27.706 1 90.4 91 LEU B C 1
ATOM 4993 O O . LEU B 1 91 ? 25.179 48.113 28.909 1 90.4 91 LEU B O 1
ATOM 4997 N N . PRO B 1 92 ? 25.636 48.615 26.799 1 87.73 92 PRO B N 1
ATOM 4998 C CA . PRO B 1 92 ? 26.464 49.758 27.193 1 87.73 92 PRO B CA 1
ATOM 4999 C C . PRO B 1 92 ? 25.718 50.746 28.087 1 87.73 92 PRO B C 1
ATOM 5001 O O . PRO B 1 92 ? 24.538 51.022 27.858 1 87.73 92 PRO B O 1
ATOM 5004 N N . ASN B 1 93 ? 26.317 51.199 29.122 1 88.12 93 ASN B N 1
ATOM 5005 C CA . ASN B 1 93 ? 25.872 52.22 30.064 1 88.12 93 ASN B CA 1
ATOM 5006 C C . ASN B 1 93 ? 24.612 51.784 30.809 1 88.12 93 ASN B C 1
ATOM 5008 O O . ASN B 1 93 ? 23.777 52.618 31.164 1 88.12 93 ASN B O 1
ATOM 5012 N N . SER B 1 94 ? 24.58 50.546 30.897 1 91.58 94 SER B N 1
ATOM 5013 C CA . SER B 1 94 ? 23.386 50.032 31.561 1 91.58 94 SER B CA 1
ATOM 5014 C C . SER B 1 94 ? 23.615 49.871 33.061 1 91.58 94 SER B C 1
ATOM 5016 O O . SER B 1 94 ? 22.685 49.552 33.805 1 91.58 94 SER B O 1
ATOM 5018 N N . VAL B 1 95 ? 24.754 50.102 33.573 1 93.95 95 VAL B N 1
ATOM 5019 C CA . VAL B 1 95 ? 25.071 49.857 34.977 1 93.95 95 VAL B CA 1
ATOM 5020 C C . VAL B 1 95 ? 24.626 51.048 35.822 1 93.95 95 VAL B C 1
ATOM 5022 O O . VAL B 1 95 ? 24.979 52.193 35.528 1 93.95 95 VAL B O 1
ATOM 5025 N N . LEU B 1 96 ? 23.857 50.721 36.869 1 93.83 96 LEU B N 1
ATOM 5026 C CA . LEU B 1 96 ? 23.402 51.718 37.832 1 93.83 96 LEU B CA 1
ATOM 5027 C C . LEU B 1 96 ? 23.774 51.31 39.253 1 93.83 96 LEU B C 1
ATOM 5029 O O . LEU B 1 96 ? 23.727 50.127 39.596 1 93.83 96 LEU B O 1
ATOM 5033 N N . ARG B 1 97 ? 24.197 52.283 40.022 1 93.02 97 ARG B N 1
ATOM 5034 C CA . ARG B 1 97 ? 24.343 52.123 41.465 1 93.02 97 ARG B CA 1
ATOM 5035 C C . ARG B 1 97 ? 23.339 52.992 42.216 1 93.02 97 ARG B C 1
ATOM 5037 O O . ARG B 1 97 ? 23.402 54.221 42.15 1 93.02 97 ARG B O 1
ATOM 5044 N N . ASP B 1 98 ? 22.467 52.389 42.878 1 91.12 98 ASP B N 1
ATOM 5045 C CA . ASP B 1 98 ? 21.419 53.099 43.605 1 91.12 98 ASP B CA 1
ATOM 5046 C C . ASP B 1 98 ? 20.728 54.126 42.71 1 91.12 98 ASP B C 1
ATOM 5048 O O . ASP B 1 98 ? 20.504 55.266 43.122 1 91.12 98 ASP B O 1
ATOM 5052 N N . GLY B 1 99 ? 20.555 53.691 41.42 1 87.28 99 GLY B N 1
ATOM 5053 C CA . GLY B 1 99 ? 19.814 54.502 40.467 1 87.28 99 GLY B CA 1
ATOM 5054 C C . GLY B 1 99 ? 20.69 55.48 39.708 1 87.28 99 GLY B C 1
ATOM 5055 O O . GLY B 1 99 ? 20.226 56.148 38.781 1 87.28 99 GLY B O 1
ATOM 5056 N N . ILE B 1 100 ? 21.98 55.722 40.224 1 87.96 100 ILE B N 1
ATOM 5057 C CA . ILE B 1 100 ? 22.904 56.657 39.592 1 87.96 100 ILE B CA 1
ATOM 5058 C C . ILE B 1 100 ? 23.718 55.933 38.521 1 87.96 100 ILE B C 1
ATOM 5060 O O . ILE B 1 100 ? 24.341 54.905 38.795 1 87.96 100 ILE B O 1
ATOM 5064 N N . PRO B 1 101 ? 23.691 56.318 37.221 1 91.14 101 PRO B N 1
ATOM 5065 C CA . PRO B 1 101 ? 24.437 55.639 36.159 1 91.14 101 PRO B CA 1
ATOM 5066 C C . PRO B 1 101 ? 25.946 55.66 36.392 1 91.14 101 PRO B C 1
ATOM 5068 O O . PRO B 1 101 ? 26.486 56.66 36.871 1 91.14 101 PRO B O 1
ATOM 5071 N N . LEU B 1 102 ? 26.605 54.603 36.147 1 91.09 102 LEU B N 1
ATOM 5072 C CA . LEU B 1 102 ? 28.058 54.476 36.147 1 91.09 102 LEU B CA 1
ATOM 5073 C C . LEU B 1 102 ? 28.586 54.268 34.731 1 91.09 102 LEU B C 1
ATOM 5075 O O . LEU B 1 102 ? 28.828 53.133 34.314 1 91.09 102 LEU B O 1
ATOM 5079 N N . PRO B 1 103 ? 28.714 55.402 33.991 1 87.21 103 PRO B N 1
ATOM 5080 C CA . PRO B 1 103 ? 29.123 55.257 32.592 1 87.21 103 PRO B CA 1
ATOM 5081 C C . PRO B 1 103 ? 30.46 54.536 32.439 1 87.21 103 PRO B C 1
ATOM 5083 O O . PRO B 1 103 ? 31.399 54.804 33.193 1 87.21 103 PRO B O 1
ATOM 5086 N N . GLY B 1 104 ? 30.549 53.645 31.526 1 85.19 104 GLY B N 1
ATOM 5087 C CA . GLY B 1 104 ? 31.774 52.936 31.189 1 85.19 104 GLY B CA 1
ATOM 5088 C C . GLY B 1 104 ? 32.071 51.781 32.126 1 85.19 104 GLY B C 1
ATOM 5089 O O . GLY B 1 104 ? 33.046 51.053 31.932 1 85.19 104 GLY B O 1
ATOM 5090 N N . ALA B 1 105 ? 31.266 51.638 33.162 1 90.49 105 ALA B N 1
ATOM 5091 C CA . ALA B 1 105 ? 31.515 50.555 34.109 1 90.49 105 ALA B CA 1
ATOM 5092 C C . ALA B 1 105 ? 31.07 49.212 33.536 1 90.49 105 ALA B C 1
ATOM 5094 O O . ALA B 1 105 ? 30.081 49.14 32.803 1 90.49 105 ALA B O 1
ATOM 5095 N N . SER B 1 106 ? 31.849 48.203 33.73 1 92.27 106 SER B N 1
ATOM 5096 C CA . SER B 1 106 ? 31.551 46.829 33.338 1 92.27 106 SER B CA 1
ATOM 5097 C C . SER B 1 106 ? 31.58 45.892 34.54 1 92.27 106 SER B C 1
ATOM 5099 O O . SER B 1 106 ? 32.614 45.745 35.195 1 92.27 106 SER B O 1
ATOM 5101 N N . PRO B 1 107 ? 30.45 45.301 34.81 1 93.73 107 PRO B N 1
ATOM 5102 C CA . PRO B 1 107 ? 30.462 44.364 35.936 1 93.73 107 PRO B CA 1
ATOM 5103 C C . PRO B 1 107 ? 31.471 43.233 35.752 1 93.73 107 PRO B C 1
ATOM 5105 O O . PRO B 1 107 ? 31.977 42.686 36.735 1 93.73 107 PRO B O 1
ATOM 5108 N N . GLU B 1 108 ? 31.735 42.887 34.558 1 92.1 108 GLU B N 1
ATOM 5109 C CA . GLU B 1 108 ? 32.688 41.816 34.286 1 92.1 108 GLU B CA 1
ATOM 5110 C C . GLU B 1 108 ? 34.101 42.216 34.7 1 92.1 108 GLU B C 1
ATOM 5112 O O . GLU B 1 108 ? 34.858 41.392 35.218 1 92.1 108 GLU B O 1
ATOM 5117 N N . LEU B 1 109 ? 34.462 43.506 34.543 1 90.19 109 LEU B N 1
ATOM 5118 C CA . LEU B 1 109 ? 35.802 43.993 34.849 1 90.19 109 LEU B CA 1
ATOM 5119 C C . LEU B 1 109 ? 35.867 44.551 36.267 1 90.19 109 LEU B C 1
ATOM 5121 O O . LEU B 1 109 ? 36.944 44.91 36.749 1 90.19 109 LEU B O 1
ATOM 5125 N N . GLY B 1 110 ? 34.77 44.671 36.872 1 93.33 110 GLY B N 1
ATOM 5126 C CA . GLY B 1 110 ? 34.73 45.226 38.215 1 93.33 110 GLY B CA 1
ATOM 5127 C C . GLY B 1 110 ? 34.096 46.603 38.273 1 93.33 110 GLY B C 1
ATOM 5128 O O . GLY B 1 110 ? 34.374 47.456 37.428 1 93.33 110 GLY B O 1
ATOM 5129 N N . LEU B 1 111 ? 33.345 46.771 39.232 1 93.71 111 LEU B N 1
ATOM 5130 C CA . LEU B 1 111 ? 32.69 48.06 39.43 1 93.71 111 LEU B CA 1
ATOM 5131 C C . LEU B 1 111 ? 33.496 48.938 40.381 1 93.71 111 LEU B C 1
ATOM 5133 O O . LEU B 1 111 ? 34.275 48.431 41.192 1 93.71 111 LEU B O 1
ATOM 5137 N N . PRO B 1 112 ? 33.355 50.283 40.263 1 92.88 112 PRO B N 1
ATOM 5138 C CA . PRO B 1 112 ? 34.093 51.157 41.177 1 92.88 112 PRO B CA 1
ATOM 5139 C C . PRO B 1 112 ? 33.795 50.863 42.645 1 92.88 112 PRO B C 1
ATOM 5141 O O . PRO B 1 112 ? 32.653 50.553 42.996 1 92.88 112 PRO B O 1
ATOM 5144 N N . PRO B 1 113 ? 34.885 50.925 43.39 1 92.36 113 PRO B N 1
ATOM 5145 C CA . PRO B 1 113 ? 34.691 50.657 44.818 1 92.36 113 PRO B CA 1
ATOM 5146 C C . PRO B 1 113 ? 33.667 51.591 45.459 1 92.36 113 PRO B C 1
ATOM 5148 O O . PRO B 1 113 ? 33.543 52.749 45.054 1 92.36 113 PRO B O 1
ATOM 5151 N N . ALA B 1 114 ? 32.958 51.059 46.356 1 92.95 114 ALA B N 1
ATOM 5152 C CA . ALA B 1 114 ? 31.945 51.821 47.081 1 92.95 114 ALA B CA 1
ATOM 5153 C C . ALA B 1 114 ? 31.912 51.425 48.554 1 92.95 114 ALA B C 1
ATOM 5155 O O . ALA B 1 114 ? 32.234 50.288 48.906 1 92.95 114 ALA B O 1
ATOM 5156 N N . GLU B 1 115 ? 31.57 52.401 49.356 1 92.1 115 GLU B N 1
ATOM 5157 C CA . GLU B 1 115 ? 31.452 52.14 50.787 1 92.1 115 GLU B CA 1
ATOM 5158 C C . GLU B 1 115 ? 30.024 51.754 51.162 1 92.1 115 GLU B C 1
ATOM 5160 O O . GLU B 1 115 ? 29.064 52.356 50.675 1 92.1 115 GLU B O 1
ATOM 5165 N N . VAL B 1 116 ? 30.017 50.763 51.902 1 94.12 116 VAL B N 1
ATOM 5166 C CA . VAL B 1 116 ? 28.733 50.344 52.455 1 94.12 116 VAL B CA 1
ATOM 5167 C C . VAL B 1 116 ? 28.767 50.453 53.978 1 94.12 116 VAL B C 1
ATOM 5169 O O . VAL B 1 116 ? 29.393 49.631 54.652 1 94.12 116 VAL B O 1
ATOM 5172 N N . ALA B 1 117 ? 28.032 51.446 54.501 1 92.96 117 ALA B N 1
ATOM 5173 C CA . ALA B 1 117 ? 27.993 51.679 55.942 1 92.96 117 ALA B CA 1
ATOM 5174 C C . ALA B 1 117 ? 27.131 50.633 56.644 1 92.96 117 ALA B C 1
ATOM 5176 O O . ALA B 1 117 ? 26.306 49.972 56.008 1 92.96 117 ALA B O 1
ATOM 5177 N N . PRO B 1 118 ? 27.436 50.479 57.936 1 86.59 118 PRO B N 1
ATOM 5178 C CA . PRO B 1 118 ? 26.586 49.552 58.687 1 86.59 118 PRO B CA 1
ATOM 5179 C C . PRO B 1 118 ? 25.101 49.884 58.565 1 86.59 118 PRO B C 1
ATOM 5181 O O . PRO B 1 118 ? 24.707 51.04 58.74 1 86.59 118 PRO B O 1
ATOM 5184 N N . GLY B 1 119 ? 24.344 48.946 58.101 1 87.4 119 GLY B N 1
ATOM 5185 C CA . GLY B 1 119 ? 22.906 49.108 57.962 1 87.4 119 GLY B CA 1
ATOM 5186 C C . GLY B 1 119 ? 22.489 49.59 56.586 1 87.4 119 GLY B C 1
ATOM 5187 O O . GLY B 1 119 ? 21.296 49.67 56.285 1 87.4 119 GLY B O 1
ATOM 5188 N N . ALA B 1 120 ? 23.456 49.986 55.744 1 91.07 120 ALA B N 1
ATOM 5189 C CA . ALA B 1 120 ? 23.154 50.518 54.418 1 91.07 120 ALA B CA 1
ATOM 5190 C C . ALA B 1 120 ? 23.008 49.394 53.396 1 91.07 120 ALA B C 1
ATOM 5192 O O . ALA B 1 120 ? 23.523 48.292 53.599 1 91.07 120 ALA B O 1
ATOM 5193 N N . THR B 1 121 ? 22.181 49.655 52.455 1 94.01 121 THR B N 1
ATOM 5194 C CA . THR B 1 121 ? 22.018 48.748 51.324 1 94.01 121 THR B CA 1
ATOM 5195 C C . THR B 1 121 ? 22.424 49.43 50.021 1 94.01 121 THR B C 1
ATOM 5197 O O . THR B 1 121 ? 22.012 50.56 49.75 1 94.01 121 THR B O 1
ATOM 5200 N N . MET B 1 122 ? 23.337 48.825 49.319 1 93.79 122 MET B N 1
ATOM 5201 C CA . MET B 1 122 ? 23.769 49.284 48.002 1 93.79 122 MET B CA 1
ATOM 5202 C C . MET B 1 122 ? 23.211 48.387 46.903 1 93.79 122 MET B C 1
ATOM 5204 O O . MET B 1 122 ? 23.216 47.162 47.033 1 93.79 122 MET B O 1
ATOM 5208 N N . ARG B 1 123 ? 22.652 48.989 45.871 1 95.03 123 ARG B N 1
ATOM 5209 C CA . ARG B 1 123 ? 22.048 48.23 44.781 1 95.03 123 ARG B CA 1
ATOM 5210 C C . ARG B 1 123 ? 22.715 48.559 43.45 1 95.03 123 ARG B C 1
ATOM 5212 O O . ARG B 1 123 ? 22.906 49.731 43.118 1 95.03 123 ARG B O 1
ATOM 5219 N N . TYR B 1 124 ? 23.132 47.54 42.741 1 95.25 124 TYR B N 1
ATOM 5220 C CA . TYR B 1 124 ? 23.608 47.666 41.368 1 95.25 124 TYR B CA 1
ATOM 5221 C C . TYR B 1 124 ? 22.602 47.078 40.386 1 95.25 124 TYR B C 1
ATOM 5223 O O . TYR B 1 124 ? 21.992 46.041 40.658 1 95.25 124 TYR B O 1
ATOM 5231 N N . HIS B 1 125 ? 22.297 47.729 39.279 1 94.36 125 HIS B N 1
ATOM 5232 C CA . HIS B 1 125 ? 21.518 47.243 38.145 1 94.36 125 HIS B CA 1
ATOM 5233 C C . HIS B 1 125 ? 22.342 47.263 36.862 1 94.36 125 HIS B C 1
ATOM 5235 O O . HIS B 1 125 ? 23.129 48.186 36.639 1 94.36 125 HIS B O 1
ATOM 5241 N N . PHE B 1 126 ? 22.244 46.17 36.109 1 94.68 126 PHE B N 1
ATOM 5242 C CA . PHE B 1 126 ? 22.808 46.206 34.764 1 94.68 126 PHE B CA 1
ATOM 5243 C C . PHE B 1 126 ? 22.04 45.278 33.83 1 94.68 126 PHE B C 1
ATOM 5245 O O . PHE B 1 126 ? 21.332 44.378 34.286 1 94.68 126 PHE B O 1
ATOM 5252 N N . GLN B 1 127 ? 22.123 45.559 32.568 1 93.23 127 GLN B N 1
ATOM 5253 C CA . GLN B 1 127 ? 21.4 44.799 31.554 1 93.23 127 GLN B CA 1
ATOM 5254 C C . GLN B 1 127 ? 22.364 44.083 30.612 1 93.23 127 GLN B C 1
ATOM 5256 O O . GLN B 1 127 ? 23.419 44.621 30.268 1 93.23 127 GLN B O 1
ATOM 5261 N N . VAL B 1 128 ? 22.037 42.864 30.321 1 93.27 128 VAL B N 1
ATOM 5262 C CA . VAL B 1 128 ? 22.785 42.089 29.336 1 93.27 128 VAL B CA 1
ATOM 5263 C C . VAL B 1 128 ? 21.84 41.586 28.248 1 93.27 128 VAL B C 1
ATOM 5265 O O . VAL B 1 128 ? 20.654 41.362 28.502 1 93.27 128 VAL B O 1
ATOM 5268 N N . ALA B 1 129 ? 22.27 41.519 27.026 1 88.44 129 ALA B N 1
ATOM 5269 C CA . ALA B 1 129 ? 21.532 40.93 25.912 1 88.44 129 ALA B CA 1
ATOM 5270 C C . ALA B 1 129 ? 22.024 39.517 25.614 1 88.44 129 ALA B C 1
ATOM 5272 O O . ALA B 1 129 ? 23.227 39.248 25.664 1 88.44 129 ALA B O 1
ATOM 5273 N N . ILE B 1 130 ? 21.061 38.693 25.449 1 84.93 130 ILE B N 1
ATOM 5274 C CA . ILE B 1 130 ? 21.428 37.333 25.073 1 84.93 130 ILE B CA 1
ATOM 5275 C C . ILE B 1 130 ? 21.854 37.3 23.607 1 84.93 130 ILE B C 1
ATOM 5277 O O . ILE B 1 130 ? 21.051 37.584 22.715 1 84.93 130 ILE B O 1
ATOM 5281 N N . VAL B 1 131 ? 23.096 36.994 23.343 1 81.46 131 VAL B N 1
ATOM 5282 C CA . VAL B 1 131 ? 23.6 37.092 21.977 1 81.46 131 VAL B CA 1
ATOM 5283 C C . VAL B 1 131 ? 23.739 35.695 21.376 1 81.46 131 VAL B C 1
ATOM 5285 O O . VAL B 1 131 ? 23.822 35.544 20.155 1 81.46 131 VAL B O 1
ATOM 5288 N N . ARG B 1 132 ? 23.826 34.734 22.224 1 78.54 132 ARG B N 1
ATOM 5289 C CA . ARG B 1 132 ? 23.937 33.348 21.781 1 78.54 132 ARG B CA 1
ATOM 5290 C C . ARG B 1 132 ? 23.22 32.406 22.742 1 78.54 132 ARG B C 1
ATOM 5292 O O . ARG B 1 132 ? 23.06 32.721 23.923 1 78.54 132 ARG B O 1
ATOM 5299 N N . LEU B 1 133 ? 22.736 31.308 22.199 1 71.7 133 LEU B N 1
ATOM 5300 C CA . LEU B 1 133 ? 22.085 30.308 23.039 1 71.7 133 LEU B CA 1
ATOM 5301 C C . LEU B 1 133 ? 23.076 29.235 23.475 1 71.7 133 LEU B C 1
ATOM 5303 O O . LEU B 1 133 ? 23.652 28.538 22.636 1 71.7 133 LEU B O 1
ATOM 5307 N N . PRO B 1 134 ? 23.319 29.282 24.824 1 74.35 134 PRO B N 1
ATOM 5308 C CA . PRO B 1 134 ? 24.171 28.177 25.27 1 74.35 134 PRO B CA 1
ATOM 5309 C C . PRO B 1 134 ? 23.541 26.808 25.022 1 74.35 134 PRO B C 1
ATOM 5311 O O . PRO B 1 134 ? 22.321 26.705 24.868 1 74.35 134 PRO B O 1
ATOM 5314 N N . THR B 1 135 ? 24.349 25.799 24.952 1 71.67 135 THR B N 1
ATOM 5315 C CA . THR B 1 135 ? 23.884 24.44 24.697 1 71.67 135 THR B CA 1
ATOM 5316 C C . THR B 1 135 ? 22.933 23.978 25.798 1 71.67 135 THR B C 1
ATOM 5318 O O . THR B 1 135 ? 22 23.216 25.54 1 71.67 135 THR B O 1
ATOM 5321 N N . SER B 1 136 ? 23.174 24.544 27.01 1 71.64 136 SER B N 1
ATOM 5322 C CA . SER B 1 136 ? 22.359 24.124 28.146 1 71.64 136 SER B CA 1
ATOM 5323 C C . SER B 1 136 ? 21.036 24.881 28.187 1 71.64 136 SER B C 1
ATOM 5325 O O . SER B 1 136 ? 20.129 24.516 28.938 1 71.64 136 SER B O 1
ATOM 5327 N N . LEU B 1 137 ? 20.872 25.886 27.293 1 72.08 137 LEU B N 1
ATOM 5328 C CA . LEU B 1 137 ? 19.735 26.8 27.265 1 72.08 137 LEU B CA 1
ATOM 5329 C C . LEU B 1 137 ? 19.49 27.405 28.643 1 72.08 137 LEU B C 1
ATOM 5331 O O . LEU B 1 137 ? 18.348 27.707 28.999 1 72.08 137 LEU B O 1
ATOM 5335 N N . LYS B 1 138 ? 20.52 27.44 29.429 1 80.47 138 LYS B N 1
ATOM 5336 C CA . LYS B 1 138 ? 20.482 28.08 30.741 1 80.47 138 LYS B CA 1
ATOM 5337 C C . LYS B 1 138 ? 21.621 29.084 30.895 1 80.47 138 LYS B C 1
ATOM 5339 O O . LYS B 1 138 ? 22.742 28.833 30.448 1 80.47 138 LYS B O 1
ATOM 5344 N N . LEU B 1 139 ? 21.287 30.235 31.38 1 86.6 139 LEU B N 1
ATOM 5345 C CA . LEU B 1 139 ? 22.287 31.241 31.721 1 86.6 139 LEU B CA 1
ATOM 5346 C C . LEU B 1 139 ? 22.453 31.35 33.233 1 86.6 139 LEU B C 1
ATOM 5348 O O . LEU B 1 139 ? 21.466 31.437 33.966 1 86.6 139 LEU B O 1
ATOM 5352 N N . PHE B 1 140 ? 23.631 31.104 33.7 1 89.85 140 PHE B N 1
ATOM 5353 C CA . PHE B 1 140 ? 23.941 31.271 35.115 1 89.85 140 PHE B CA 1
ATOM 5354 C C . PHE B 1 140 ? 24.701 32.57 35.353 1 89.85 140 PHE B C 1
ATOM 5356 O O . PHE B 1 140 ? 25.536 32.966 34.537 1 89.85 140 PHE B O 1
ATOM 5363 N N . ASN B 1 141 ? 24.356 33.316 36.361 1 92.99 141 ASN B N 1
ATOM 5364 C CA . ASN B 1 141 ? 25.077 34.527 36.738 1 92.99 141 ASN B CA 1
ATOM 5365 C C . ASN B 1 141 ? 25.213 34.65 38.253 1 92.99 141 ASN B C 1
ATOM 5367 O O . ASN B 1 141 ? 24.239 34.469 38.985 1 92.99 141 ASN B O 1
ATOM 5371 N N . GLN B 1 142 ? 26.39 34.799 38.731 1 94.39 142 GLN B N 1
ATOM 5372 C CA . GLN B 1 142 ? 26.71 34.985 40.143 1 94.39 142 GLN B CA 1
ATOM 5373 C C . GLN B 1 142 ? 27.678 36.148 40.339 1 94.39 142 GLN B C 1
ATOM 5375 O O . GLN B 1 142 ? 28.724 36.209 39.689 1 94.39 142 GLN B O 1
ATOM 5380 N N . ALA B 1 143 ? 27.358 37.024 41.207 1 95.53 143 ALA B N 1
ATOM 5381 C CA . ALA B 1 143 ? 28.228 38.159 41.504 1 95.53 143 ALA B CA 1
ATOM 5382 C C . ALA B 1 143 ? 29.192 37.829 42.641 1 95.53 143 ALA B C 1
ATOM 5384 O O . ALA B 1 143 ? 28.869 37.032 43.525 1 95.53 143 ALA B O 1
ATOM 5385 N N . GLN B 1 144 ? 30.349 38.405 42.593 1 94.74 144 GLN B N 1
ATOM 5386 C CA . GLN B 1 144 ? 31.355 38.345 43.648 1 94.74 144 GLN B CA 1
ATOM 5387 C C . GLN B 1 144 ? 31.628 39.73 44.227 1 94.74 144 GLN B C 1
ATOM 5389 O O . GLN B 1 144 ? 31.875 40.682 43.484 1 94.74 144 GLN B O 1
ATOM 5394 N N . VAL B 1 145 ? 31.57 39.805 45.537 1 94.83 145 VAL B N 1
ATOM 5395 C CA . VAL B 1 145 ? 31.849 41.057 46.231 1 94.83 145 VAL B CA 1
ATOM 5396 C C . VAL B 1 145 ? 33.077 40.892 47.123 1 94.83 145 VAL B C 1
ATOM 5398 O O . VAL B 1 145 ? 33.04 40.153 48.111 1 94.83 145 VAL B O 1
ATOM 5401 N N . ASN B 1 146 ? 34.137 41.533 46.698 1 93.8 146 ASN B N 1
ATOM 5402 C CA . ASN B 1 146 ? 35.304 41.653 47.565 1 93.8 146 ASN B CA 1
ATOM 5403 C C . ASN B 1 146 ? 35.227 42.901 48.44 1 93.8 146 ASN B C 1
ATOM 5405 O O . ASN B 1 146 ? 34.738 43.943 48 1 93.8 146 ASN B O 1
ATOM 5409 N N . TYR B 1 147 ? 35.571 42.721 49.708 1 93.02 147 TYR B N 1
ATOM 5410 C CA . TYR B 1 147 ? 35.485 43.899 50.565 1 93.02 147 TYR B CA 1
ATOM 5411 C C . TYR B 1 147 ? 36.711 44.009 51.464 1 93.02 147 TYR B C 1
ATOM 5413 O O . TYR B 1 147 ? 37.433 43.029 51.663 1 93.02 147 TYR B O 1
ATOM 5421 N N . GLU B 1 148 ? 36.947 45.279 51.856 1 92.44 148 GLU B N 1
ATOM 5422 C CA . GLU B 1 148 ? 37.977 45.594 52.842 1 92.44 148 GLU B CA 1
ATOM 5423 C C . GLU B 1 148 ? 37.438 46.526 53.924 1 92.44 148 GLU B C 1
ATOM 5425 O O . GLU B 1 148 ? 36.516 47.305 53.677 1 92.44 148 GLU B O 1
ATOM 5430 N N . PHE B 1 149 ? 37.929 46.272 55.116 1 89.24 149 PHE B N 1
ATOM 5431 C CA . PHE B 1 149 ? 37.592 47.178 56.208 1 89.24 149 PHE B CA 1
ATOM 5432 C C . PHE B 1 149 ? 38.773 47.345 57.156 1 89.24 149 PHE B C 1
ATOM 5434 O O . PHE B 1 149 ? 39.683 46.513 57.177 1 89.24 149 PHE B O 1
ATOM 5441 N N . LEU B 1 150 ? 38.743 48.414 57.809 1 85.09 150 LEU B N 1
ATOM 5442 C CA . LEU B 1 150 ? 39.794 48.729 58.771 1 85.09 150 LEU B CA 1
ATOM 5443 C C . LEU B 1 150 ? 39.362 48.362 60.187 1 85.09 150 LEU B C 1
ATOM 5445 O O . LEU B 1 150 ? 38.259 48.709 60.614 1 85.09 150 LEU B O 1
ATOM 5449 N N . THR B 1 151 ? 40.216 47.609 60.83 1 79.66 151 THR B N 1
ATOM 5450 C CA . THR B 1 151 ? 39.967 47.33 62.24 1 79.66 151 THR B CA 1
ATOM 5451 C C . THR B 1 151 ? 40.267 48.558 63.095 1 79.66 151 THR B C 1
ATOM 5453 O O . THR B 1 151 ? 40.913 49.5 62.633 1 79.66 151 THR B O 1
ATOM 5456 N N . PRO B 1 152 ? 39.737 48.599 64.256 1 74.87 152 PRO B N 1
ATOM 5457 C CA . PRO B 1 152 ? 40.046 49.732 65.13 1 74.87 152 PRO B CA 1
ATOM 5458 C C . PRO B 1 152 ? 41.548 49.938 65.32 1 74.87 152 PRO B C 1
ATOM 5460 O O . PRO B 1 152 ? 41.989 51.051 65.618 1 74.87 152 PRO B O 1
ATOM 5463 N N . GLU B 1 153 ? 42.287 48.854 65.1 1 76.51 153 GLU B N 1
ATOM 5464 C CA . GLU B 1 153 ? 43.733 48.94 65.28 1 76.51 153 GLU B CA 1
ATOM 5465 C C . GLU B 1 153 ? 44.424 49.38 63.993 1 76.51 153 GLU B C 1
ATOM 5467 O O . GLU B 1 153 ? 45.651 49.491 63.947 1 76.51 153 GLU B O 1
ATOM 5472 N N . GLY B 1 154 ? 43.677 49.637 62.914 1 75.94 154 GLY B N 1
ATOM 5473 C CA . GLY B 1 154 ? 44.209 50.171 61.67 1 75.94 154 GLY B CA 1
ATOM 5474 C C . GLY B 1 154 ? 44.624 49.093 60.687 1 75.94 154 GLY B C 1
ATOM 5475 O O . GLY B 1 154 ? 45.315 49.374 59.705 1 75.94 154 GLY B O 1
ATOM 5476 N N . ARG B 1 155 ? 44.365 47.724 60.951 1 80.13 155 ARG B N 1
ATOM 5477 C CA . ARG B 1 155 ? 44.687 46.645 60.022 1 80.13 155 ARG B CA 1
ATOM 5478 C C . ARG B 1 155 ? 43.598 46.489 58.965 1 80.13 155 ARG B C 1
ATOM 5480 O O . ARG B 1 155 ? 42.408 46.564 59.277 1 80.13 155 ARG B O 1
ATOM 5487 N N . THR B 1 156 ? 44.052 46.454 57.719 1 85.14 156 THR B N 1
ATOM 5488 C CA . THR B 1 156 ? 43.121 46.211 56.622 1 85.14 156 THR B CA 1
ATOM 5489 C C . THR B 1 156 ? 42.804 44.723 56.502 1 85.14 156 THR B C 1
ATOM 5491 O O . THR B 1 156 ? 43.712 43.896 56.397 1 85.14 156 THR B O 1
ATOM 5494 N N . VAL B 1 157 ? 41.541 44.327 56.729 1 86.35 157 VAL B N 1
ATOM 5495 C CA . VAL B 1 157 ? 41.08 42.954 56.557 1 86.35 157 VAL B CA 1
ATOM 5496 C C . VAL B 1 157 ? 40.277 42.836 55.264 1 86.35 157 VAL B C 1
ATOM 5498 O O . VAL B 1 157 ? 39.477 43.717 54.94 1 86.35 157 VAL B O 1
ATOM 5501 N N . THR B 1 158 ? 40.69 41.89 54.49 1 89.01 158 THR B N 1
ATOM 5502 C CA . THR B 1 158 ? 39.986 41.66 53.234 1 89.01 158 THR B CA 1
ATOM 5503 C C . THR B 1 158 ? 39.081 40.436 53.337 1 89.01 158 THR B C 1
ATOM 5505 O O . THR B 1 158 ? 39.336 39.535 54.139 1 89.01 158 THR B O 1
ATOM 5508 N N . GLY B 1 159 ? 37.864 40.503 52.732 1 88.76 159 GLY B N 1
ATOM 5509 C CA . GLY B 1 159 ? 36.94 39.384 52.643 1 88.76 159 GLY B CA 1
ATOM 5510 C C . GLY B 1 159 ? 36.252 39.284 51.295 1 88.76 159 GLY B C 1
ATOM 5511 O O . GLY B 1 159 ? 36.456 40.132 50.423 1 88.76 159 GLY B O 1
ATOM 5512 N N . ARG B 1 160 ? 35.625 38.095 51.099 1 91.01 160 ARG B N 1
ATOM 5513 C CA . ARG B 1 160 ? 34.9 37.827 49.86 1 91.01 160 ARG B CA 1
ATOM 5514 C C . ARG B 1 160 ? 33.528 37.227 50.148 1 91.01 160 ARG B C 1
ATOM 5516 O O . ARG B 1 160 ? 33.398 36.341 50.996 1 91.01 160 ARG B O 1
ATOM 5523 N N . GLU B 1 161 ? 32.548 37.837 49.539 1 92.53 161 GLU B N 1
ATOM 5524 C CA . GLU B 1 161 ? 31.198 37.283 49.599 1 92.53 161 GLU B CA 1
ATOM 5525 C C . GLU B 1 161 ? 30.648 37.018 48.2 1 92.53 161 GLU B C 1
ATOM 5527 O O . GLU B 1 161 ? 30.888 37.797 47.275 1 92.53 161 GLU B O 1
ATOM 5532 N N . LEU B 1 162 ? 29.937 35.803 48.04 1 94.45 162 LEU B N 1
ATOM 5533 C CA . LEU B 1 162 ? 29.299 35.469 46.772 1 94.45 162 LEU B CA 1
ATOM 5534 C C . LEU B 1 162 ? 27.786 35.635 46.865 1 94.45 162 LEU B C 1
ATOM 5536 O O . LEU B 1 162 ? 27.193 35.385 47.917 1 94.45 162 LEU B O 1
ATOM 5540 N N . SER B 1 163 ? 27.207 36.139 45.795 1 93.87 163 SER B N 1
ATOM 5541 C CA . SER B 1 163 ? 25.75 36.167 45.734 1 93.87 163 SER B CA 1
ATOM 5542 C C . SER B 1 163 ? 25.181 34.779 45.457 1 93.87 163 SER B C 1
ATOM 5544 O O . SER B 1 163 ? 25.93 33.841 45.175 1 93.87 163 SER B O 1
ATOM 5546 N N . ASN B 1 164 ? 23.751 34.657 45.585 1 92.7 164 ASN B N 1
ATOM 5547 C CA . ASN B 1 164 ? 23.108 33.468 45.035 1 92.7 164 ASN B CA 1
ATOM 5548 C C . ASN B 1 164 ? 23.297 33.377 43.523 1 92.7 164 ASN B C 1
ATOM 5550 O O . ASN B 1 164 ? 23.573 34.382 42.866 1 92.7 164 ASN B O 1
ATOM 5554 N N . THR B 1 165 ? 23.243 32.203 42.919 1 93.4 165 THR B N 1
ATOM 5555 C CA . THR B 1 165 ? 23.313 31.994 41.477 1 93.4 165 THR B CA 1
ATOM 5556 C C . THR B 1 165 ? 21.945 32.198 40.833 1 93.4 165 THR B C 1
ATOM 5558 O O . THR B 1 165 ? 20.958 31.591 41.254 1 93.4 165 THR B O 1
ATOM 5561 N N . VAL B 1 166 ? 21.887 33.186 39.884 1 91.97 166 VAL B N 1
ATOM 5562 C CA . VAL B 1 166 ? 20.654 33.421 39.14 1 91.97 166 VAL B CA 1
ATOM 5563 C C . VAL B 1 166 ? 20.642 32.566 37.875 1 91.97 166 VAL B C 1
ATOM 5565 O O . VAL B 1 166 ? 21.595 32.589 37.094 1 91.97 166 VAL B O 1
ATOM 5568 N N . GLU B 1 167 ? 19.596 31.786 37.739 1 89.02 167 GLU B N 1
ATOM 5569 C CA . GLU B 1 167 ? 19.418 30.933 36.567 1 89.02 167 GLU B CA 1
ATOM 5570 C C . GLU B 1 167 ? 18.3 31.456 35.669 1 89.02 167 GLU B C 1
ATOM 5572 O O . GLU B 1 167 ? 17.192 31.719 36.139 1 89.02 167 GLU B O 1
ATOM 5577 N N . VAL B 1 168 ? 18.696 31.798 34.416 1 83.23 168 VAL B N 1
ATOM 5578 C CA . VAL B 1 168 ? 17.708 32.175 33.411 1 83.23 168 VAL B CA 1
ATOM 5579 C C . VAL B 1 168 ? 17.628 31.096 32.334 1 83.23 168 VAL B C 1
ATOM 5581 O O . VAL B 1 168 ? 18.644 30.731 31.736 1 83.23 168 VAL B O 1
ATOM 5584 N N . THR B 1 169 ? 16.471 30.533 32.117 1 77.24 169 THR B N 1
ATOM 5585 C CA . THR B 1 169 ? 16.262 29.534 31.075 1 77.24 169 THR B CA 1
ATOM 5586 C C . THR B 1 169 ? 15.973 30.202 29.734 1 77.24 169 THR B C 1
ATOM 5588 O O . THR B 1 169 ? 15.206 31.164 29.667 1 77.24 169 THR B O 1
ATOM 5591 N N . LEU B 1 170 ? 16.837 29.96 28.748 1 68.28 170 LEU B N 1
ATOM 5592 C CA . LEU B 1 170 ? 16.629 30.554 27.432 1 68.28 170 LEU B CA 1
ATOM 5593 C C . LEU B 1 170 ? 15.571 29.784 26.649 1 68.28 170 LEU B C 1
ATOM 5595 O O . LEU B 1 170 ? 15.619 28.554 26.577 1 68.28 170 LEU B O 1
ATOM 5599 N N . ALA B 1 171 ? 14.47 30.566 26.353 1 59.12 171 ALA B N 1
ATOM 5600 C CA . ALA B 1 171 ? 13.337 29.994 25.63 1 59.12 171 ALA B CA 1
ATOM 5601 C C . ALA B 1 171 ? 13.647 29.861 24.142 1 59.12 171 ALA B C 1
ATOM 5603 O O . ALA B 1 171 ? 14.042 30.834 23.494 1 59.12 171 ALA B O 1
ATOM 5604 N N . SER B 1 172 ? 14.405 29.048 23.574 1 57.07 172 SER B N 1
ATOM 5605 C CA . SER B 1 172 ? 14.401 28.81 22.135 1 57.07 172 SER B CA 1
ATOM 5606 C C . SER B 1 172 ? 13.451 27.676 21.764 1 57.07 172 SER B C 1
ATOM 5608 O O . SER B 1 172 ? 13.311 26.707 22.513 1 57.07 172 SER B O 1
ATOM 5610 N N . SER B 1 173 ? 12.264 28.093 21.16 1 57.39 173 SER B N 1
ATOM 5611 C CA . SER B 1 173 ? 11.511 26.953 20.646 1 57.39 173 SER B CA 1
ATOM 5612 C C . SER B 1 173 ? 12.298 26.21 19.572 1 57.39 173 SER B C 1
ATOM 5614 O O . SER B 1 173 ? 12.622 26.778 18.527 1 57.39 173 SER B O 1
ATOM 5616 N N . ARG B 1 174 ? 13.295 25.519 19.962 1 71.18 174 ARG B N 1
ATOM 5617 C CA . ARG B 1 174 ? 14.023 24.828 18.903 1 71.18 174 ARG B CA 1
ATOM 5618 C C . ARG B 1 174 ? 13.511 23.403 18.726 1 71.18 174 ARG B C 1
ATOM 5620 O O . ARG B 1 174 ? 13.805 22.526 19.54 1 71.18 174 ARG B O 1
ATOM 5627 N N . LEU B 1 175 ? 12.447 23.358 17.708 1 81.34 175 LEU B N 1
ATOM 5628 C CA . LEU B 1 175 ? 12.013 22.002 17.39 1 81.34 175 LEU B CA 1
ATOM 5629 C C . LEU B 1 175 ? 13.108 21.241 16.65 1 81.34 175 LEU B C 1
ATOM 5631 O O . LEU B 1 175 ? 13.875 21.833 15.887 1 81.34 175 LEU B O 1
ATOM 5635 N N . GLU B 1 176 ? 13.295 20.045 17.112 1 87.99 176 GLU B N 1
ATOM 5636 C CA . GLU B 1 176 ? 14.145 19.111 16.379 1 87.99 176 GLU B CA 1
ATOM 5637 C C . GLU B 1 176 ? 13.312 18.061 15.65 1 87.99 176 GLU B C 1
ATOM 5639 O O . GLU B 1 176 ? 12.271 17.63 16.15 1 87.99 176 GLU B O 1
ATOM 5644 N N . VAL B 1 177 ? 13.765 17.799 14.414 1 93.9 177 VAL B N 1
ATOM 5645 C CA . VAL B 1 177 ? 13.069 16.783 13.63 1 93.9 177 VAL B CA 1
ATOM 5646 C C . VAL B 1 177 ? 14.063 15.723 13.159 1 93.9 177 VAL B C 1
ATOM 5648 O O . VAL B 1 177 ? 15.159 16.052 12.7 1 93.9 177 VAL B O 1
ATOM 5651 N N . ALA B 1 178 ? 13.771 14.453 13.423 1 94.23 178 ALA B N 1
ATOM 5652 C CA . ALA B 1 178 ? 14.579 13.316 12.989 1 94.23 178 ALA B CA 1
ATOM 5653 C C . ALA B 1 178 ? 13.762 12.362 12.122 1 94.23 178 ALA B C 1
ATOM 5655 O O . ALA B 1 178 ? 12.589 12.107 12.404 1 94.23 178 ALA B O 1
ATOM 5656 N N . LEU B 1 179 ? 14.41 11.927 11.045 1 95.76 179 LEU B N 1
ATOM 5657 C CA . LEU B 1 179 ? 13.802 10.968 10.129 1 95.76 179 LEU B CA 1
ATOM 5658 C C . LEU B 1 179 ? 14.552 9.641 10.155 1 95.76 179 LEU B C 1
ATOM 5660 O O . LEU B 1 179 ? 15.785 9.62 10.171 1 95.76 179 LEU B O 1
ATOM 5664 N N . GLN B 1 180 ? 13.796 8.533 10.289 1 94.54 180 GLN B N 1
ATOM 5665 C CA . GLN B 1 180 ? 14.366 7.19 10.274 1 94.54 180 GLN B CA 1
ATOM 5666 C C . GLN B 1 180 ? 13.485 6.227 9.482 1 94.54 180 GLN B C 1
ATOM 5668 O O . GLN B 1 180 ? 12.309 6.507 9.245 1 94.54 180 GLN B O 1
ATOM 5673 N N . THR B 1 181 ? 14.144 5.192 8.96 1 95.48 181 THR B N 1
ATOM 5674 C CA . THR B 1 181 ? 13.418 4.103 8.314 1 95.48 181 THR B CA 1
ATOM 5675 C C . THR B 1 181 ? 13.663 2.784 9.041 1 95.48 181 THR B C 1
ATOM 5677 O O . THR B 1 181 ? 14.585 2.678 9.853 1 95.48 181 THR B O 1
ATOM 5680 N N . ASP B 1 182 ? 12.779 1.8 8.894 1 93.92 182 ASP B N 1
ATOM 5681 C CA . ASP B 1 182 ? 12.925 0.51 9.56 1 93.92 182 ASP B CA 1
ATOM 5682 C C . ASP B 1 182 ? 14.062 -0.302 8.942 1 93.92 182 ASP B C 1
ATOM 5684 O O . ASP B 1 182 ? 14.648 -1.161 9.604 1 93.92 182 ASP B O 1
ATOM 5688 N N . HIS B 1 183 ? 14.38 -0.079 7.624 1 91.59 183 HIS B N 1
ATOM 5689 C CA . HIS B 1 183 ? 15.534 -0.671 6.956 1 91.59 183 HIS B CA 1
ATOM 5690 C C . HIS B 1 183 ? 16.008 0.202 5.799 1 91.59 183 HIS B C 1
ATOM 5692 O O . HIS B 1 183 ? 15.244 1.017 5.277 1 91.59 183 HIS B O 1
ATOM 5698 N N . ILE B 1 184 ? 17.27 0.038 5.44 1 90.36 184 ILE B N 1
ATOM 5699 C CA . ILE B 1 184 ? 17.887 0.888 4.428 1 90.36 184 ILE B CA 1
ATOM 5700 C C . ILE B 1 184 ? 17.965 0.136 3.101 1 90.36 184 ILE B C 1
ATOM 5702 O O . ILE B 1 184 ? 17.739 0.716 2.037 1 90.36 184 ILE B O 1
ATOM 5706 N N . GLN B 1 185 ? 18.305 -1.166 3.145 1 89.8 185 GLN B N 1
ATOM 5707 C CA . GLN B 1 185 ? 18.361 -1.966 1.926 1 89.8 185 GLN B CA 1
ATOM 5708 C C . GLN B 1 185 ? 16.968 -2.43 1.508 1 89.8 185 GLN B C 1
ATOM 5710 O O . GLN B 1 185 ? 16.237 -3.015 2.309 1 89.8 185 GLN B O 1
ATOM 5715 N N . THR B 1 186 ? 16.669 -2.099 0.292 1 91.44 186 THR B N 1
ATOM 5716 C CA . THR B 1 186 ? 15.321 -2.396 -0.179 1 91.44 186 THR B CA 1
ATOM 5717 C C . THR B 1 186 ? 15.355 -2.96 -1.596 1 91.44 186 THR B C 1
ATOM 5719 O O . THR B 1 186 ? 16.43 -3.233 -2.136 1 91.44 186 THR B O 1
ATOM 5722 N N . PHE B 1 187 ? 14.195 -3.383 -2.117 1 90.22 187 PHE B N 1
ATOM 5723 C CA . PHE B 1 187 ? 13.991 -3.883 -3.471 1 90.22 187 PHE B CA 1
ATOM 5724 C C . PHE B 1 187 ? 12.706 -3.321 -4.068 1 90.22 187 PHE B C 1
ATOM 5726 O O . PHE B 1 187 ? 11.864 -2.783 -3.346 1 90.22 187 PHE B O 1
ATOM 5733 N N . SER B 1 188 ? 12.635 -3.396 -5.382 1 88.1 188 SER B N 1
ATOM 5734 C CA . SER B 1 188 ? 11.43 -2.891 -6.031 1 88.1 188 SER B CA 1
ATOM 5735 C C . SER B 1 188 ? 10.186 -3.617 -5.528 1 88.1 188 SER B C 1
ATOM 5737 O O . SER B 1 188 ? 10.137 -4.849 -5.528 1 88.1 188 SER B O 1
ATOM 5739 N N . GLY B 1 189 ? 9.244 -2.795 -5.043 1 88.47 189 GLY B N 1
ATOM 5740 C CA . GLY B 1 189 ? 8.008 -3.337 -4.5 1 88.47 189 GLY B CA 1
ATOM 5741 C C . GLY B 1 189 ? 7.988 -3.37 -2.983 1 88.47 189 GLY B C 1
ATOM 5742 O O . GLY B 1 189 ? 6.927 -3.524 -2.375 1 88.47 189 GLY B O 1
ATOM 5743 N N . ASP B 1 190 ? 9.068 -3.192 -2.371 1 91.73 190 ASP B N 1
ATOM 5744 C CA . ASP B 1 190 ? 9.204 -3.238 -0.918 1 91.73 190 ASP B CA 1
ATOM 5745 C C . ASP B 1 190 ? 8.398 -2.123 -0.256 1 91.73 190 ASP B C 1
ATOM 5747 O O . ASP B 1 190 ? 8.089 -1.112 -0.89 1 91.73 190 ASP B O 1
ATOM 5751 N N . ILE B 1 191 ? 7.963 -2.388 0.935 1 93.12 191 ILE B N 1
ATOM 5752 C CA . ILE B 1 191 ? 7.274 -1.397 1.754 1 93.12 191 ILE B CA 1
ATOM 5753 C C . ILE B 1 191 ? 8.17 -0.976 2.917 1 93.12 191 ILE B C 1
ATOM 5755 O O . ILE B 1 191 ? 8.65 -1.82 3.677 1 93.12 191 ILE B O 1
ATOM 5759 N N . VAL B 1 192 ? 8.383 0.285 3.015 1 94.46 192 VAL B N 1
ATOM 5760 C CA . VAL B 1 192 ? 9.293 0.817 4.024 1 94.46 192 VAL B CA 1
ATOM 5761 C C . VAL B 1 192 ? 8.523 1.707 4.997 1 94.46 192 VAL B C 1
ATOM 5763 O O . VAL B 1 192 ? 7.672 2.498 4.584 1 94.46 192 VAL B O 1
ATOM 5766 N N . LEU B 1 193 ? 8.756 1.488 6.28 1 96.24 193 LEU B N 1
ATOM 5767 C CA . LEU B 1 193 ? 8.172 2.324 7.324 1 96.24 193 LEU B CA 1
ATOM 5768 C C . LEU B 1 193 ? 9.083 3.503 7.65 1 96.24 193 LEU B C 1
ATOM 5770 O O . LEU B 1 193 ? 10.249 3.313 8.002 1 96.24 193 LEU B O 1
ATOM 5774 N N . TYR B 1 194 ? 8.582 4.674 7.477 1 96.85 194 TYR B N 1
ATOM 5775 C CA . TYR B 1 194 ? 9.283 5.89 7.875 1 96.85 194 TYR B CA 1
ATOM 5776 C C . TYR B 1 194 ? 8.774 6.397 9.219 1 96.85 194 TYR B C 1
ATOM 5778 O O . TYR B 1 194 ? 7.577 6.322 9.506 1 96.85 194 TYR B O 1
ATOM 5786 N N . SER B 1 195 ? 9.678 6.899 9.998 1 96.43 195 SER B N 1
ATOM 5787 C CA . SER B 1 195 ? 9.349 7.498 11.287 1 96.43 195 SER B CA 1
ATOM 5788 C C . SER B 1 195 ? 9.978 8.88 11.432 1 96.43 195 SER B C 1
ATOM 5790 O O . SER B 1 195 ? 11.191 9.035 11.279 1 96.43 195 SER B O 1
ATOM 5792 N N . VAL B 1 196 ? 9.134 9.832 11.654 1 96.9 196 VAL B N 1
ATOM 5793 C CA . VAL B 1 196 ? 9.586 11.19 11.94 1 96.9 196 VAL B CA 1
ATOM 5794 C C . VAL B 1 196 ? 9.337 11.519 13.41 1 96.9 196 VAL B C 1
ATOM 5796 O O . VAL B 1 196 ? 8.215 11.378 13.902 1 96.9 196 VAL B O 1
ATOM 5799 N N . VAL B 1 197 ? 10.332 11.923 14.082 1 95.56 197 VAL B N 1
ATOM 5800 C CA . VAL B 1 197 ? 10.183 12.319 15.479 1 95.56 197 VAL B CA 1
ATOM 5801 C C . VAL B 1 197 ? 10.448 13.815 15.623 1 95.56 197 VAL B C 1
ATOM 5803 O O . VAL B 1 197 ? 11.521 14.301 15.255 1 95.56 197 VAL B O 1
ATOM 5806 N N . VAL B 1 198 ? 9.449 14.534 16.048 1 95.18 198 VAL B N 1
ATOM 5807 C CA . VAL B 1 198 ? 9.556 15.962 16.325 1 95.18 198 VAL B CA 1
ATOM 5808 C C . VAL B 1 198 ? 9.598 16.195 17.833 1 95.18 198 VAL B C 1
ATOM 5810 O O . VAL B 1 198 ? 8.719 15.731 18.564 1 95.18 198 VAL B O 1
ATOM 5813 N N . SER B 1 199 ? 10.603 16.81 18.251 1 90.43 199 SER B N 1
ATOM 5814 C CA . SER B 1 199 ? 10.75 17.083 19.677 1 90.43 199 SER B CA 1
ATOM 5815 C C . SER B 1 199 ? 10.981 18.568 19.935 1 90.43 199 SER B C 1
ATOM 5817 O O . SER B 1 199 ? 11.531 19.273 19.087 1 90.43 199 SER B O 1
ATOM 5819 N N . ASN B 1 200 ? 10.429 19.001 21.02 1 87.72 200 ASN B N 1
ATOM 5820 C CA . ASN B 1 200 ? 10.625 20.377 21.465 1 87.72 200 ASN B CA 1
ATOM 5821 C C . ASN B 1 200 ? 11.445 20.439 22.751 1 87.72 200 ASN B C 1
ATOM 5823 O O . ASN B 1 200 ? 10.887 20.576 23.841 1 87.72 200 ASN B O 1
ATOM 5827 N N . PRO B 1 201 ? 12.706 20.385 22.577 1 75.73 201 PRO B N 1
ATOM 5828 C CA . PRO B 1 201 ? 13.533 20.507 23.78 1 75.73 201 PRO B CA 1
ATOM 5829 C C . PRO B 1 201 ? 13.583 21.935 24.319 1 75.73 201 PRO B C 1
ATOM 5831 O O . PRO B 1 201 ? 14.175 22.181 25.373 1 75.73 201 PRO B O 1
ATOM 5834 N N . GLY B 1 202 ? 12.913 22.788 23.586 1 74.01 202 GLY B N 1
ATOM 5835 C CA . GLY B 1 202 ? 12.966 24.191 23.966 1 74.01 202 GLY B CA 1
ATOM 5836 C C . GLY B 1 202 ? 11.984 24.549 25.065 1 74.01 202 GLY B C 1
ATOM 5837 O O . GLY B 1 202 ? 11.451 23.666 25.74 1 74.01 202 GLY B O 1
ATOM 5838 N N . PHE B 1 203 ? 11.773 25.812 25.278 1 69.9 203 PHE B N 1
ATOM 5839 C CA . PHE B 1 203 ? 10.975 26.269 26.409 1 69.9 203 PHE B CA 1
ATOM 5840 C C . PHE B 1 203 ? 9.709 26.969 25.93 1 69.9 203 PHE B C 1
ATOM 5842 O O . PHE B 1 203 ? 8.846 27.323 26.736 1 69.9 203 PHE B O 1
ATOM 5849 N N . LEU B 1 204 ? 9.683 27.173 24.689 1 75.8 204 LEU B N 1
ATOM 5850 C CA . LEU B 1 204 ? 8.502 27.829 24.139 1 75.8 204 LEU B CA 1
ATOM 5851 C C . LEU B 1 204 ? 7.648 26.841 23.351 1 75.8 204 LEU B C 1
ATOM 5853 O O . LEU B 1 204 ? 8.17 25.881 22.78 1 75.8 204 LEU B O 1
ATOM 5857 N N . THR B 1 205 ? 6.37 27.115 23.438 1 83.64 205 THR B N 1
ATOM 5858 C CA . THR B 1 205 ? 5.457 26.304 22.64 1 83.64 205 THR B CA 1
ATOM 5859 C C . THR B 1 205 ? 5.624 26.604 21.154 1 83.64 205 THR B C 1
ATOM 5861 O O . THR B 1 205 ? 5.727 27.767 20.758 1 83.64 205 THR B O 1
ATOM 5864 N N . ALA B 1 206 ? 5.864 25.619 20.436 1 85.7 206 ALA B N 1
ATOM 5865 C CA . ALA B 1 206 ? 5.84 25.739 18.98 1 85.7 206 ALA B CA 1
ATOM 5866 C C . ALA B 1 206 ? 4.421 25.587 18.44 1 85.7 206 ALA B C 1
ATOM 5868 O O . ALA B 1 206 ? 3.824 24.512 18.538 1 85.7 206 ALA B O 1
ATOM 5869 N N . ALA B 1 207 ? 3.918 26.664 17.882 1 84.16 207 ALA B N 1
ATOM 5870 C CA . ALA B 1 207 ? 2.527 26.648 17.437 1 84.16 207 ALA B CA 1
ATOM 5871 C C . ALA B 1 207 ? 2.428 26.275 15.96 1 84.16 207 ALA B C 1
ATOM 5873 O O . ALA B 1 207 ? 3.27 26.678 15.154 1 84.16 207 ALA B O 1
ATOM 5874 N N . GLY B 1 208 ? 1.454 25.533 15.641 1 86.46 208 GLY B N 1
ATOM 5875 C CA . GLY B 1 208 ? 1.108 25.229 14.261 1 86.46 208 GLY B CA 1
ATOM 5876 C C . GLY B 1 208 ? 2.175 24.428 13.541 1 86.46 208 GLY B C 1
ATOM 5877 O O . GLY B 1 208 ? 2.574 24.775 12.427 1 86.46 208 GLY B O 1
ATOM 5878 N N . ALA B 1 209 ? 2.74 23.517 14.287 1 91.75 209 ALA B N 1
ATOM 5879 C CA . ALA B 1 209 ? 3.796 22.707 13.686 1 91.75 209 ALA B CA 1
ATOM 5880 C C . ALA B 1 209 ? 3.239 21.808 12.586 1 91.75 209 ALA B C 1
ATOM 5882 O O . ALA B 1 209 ? 2.152 21.242 12.729 1 91.75 209 ALA B O 1
ATOM 5883 N N . ARG B 1 210 ? 3.974 21.774 11.473 1 94.54 210 ARG B N 1
ATOM 5884 C CA . ARG B 1 210 ? 3.622 20.977 10.303 1 94.54 210 ARG B CA 1
ATOM 5885 C C . ARG B 1 210 ? 4.849 20.275 9.729 1 94.54 210 ARG B C 1
ATOM 5887 O O . ARG B 1 210 ? 5.899 20.896 9.552 1 94.54 210 ARG B O 1
ATOM 5894 N N . VAL B 1 211 ? 4.658 19.033 9.482 1 96.87 211 VAL B N 1
ATOM 5895 C CA . VAL B 1 211 ? 5.754 18.26 8.907 1 96.87 211 VAL B CA 1
ATOM 5896 C C . VAL B 1 211 ? 5.428 17.897 7.46 1 96.87 211 VAL B C 1
ATOM 5898 O O . VAL B 1 211 ? 4.345 17.382 7.172 1 96.87 211 VAL B O 1
ATOM 5901 N N . THR B 1 212 ? 6.338 18.169 6.606 1 97.06 212 THR B N 1
ATOM 5902 C CA . THR B 1 212 ? 6.192 17.809 5.2 1 97.06 212 THR B CA 1
ATOM 5903 C C . THR B 1 212 ? 7.355 16.932 4.743 1 97.06 212 THR B C 1
ATOM 5905 O O . THR B 1 212 ? 8.508 17.185 5.099 1 97.06 212 THR B O 1
ATOM 5908 N N . VAL B 1 213 ? 7.027 15.892 4.061 1 96.01 213 VAL B N 1
ATOM 5909 C CA . VAL B 1 213 ? 8.036 15.026 3.461 1 96.01 213 VAL B CA 1
ATOM 5910 C C . VAL B 1 213 ? 7.77 14.881 1.965 1 96.01 213 VAL B C 1
ATOM 5912 O O . VAL B 1 213 ? 6.793 14.246 1.561 1 96.01 213 VAL B O 1
ATOM 5915 N N . ALA B 1 214 ? 8.624 15.434 1.224 1 91.02 214 ALA B N 1
ATOM 5916 C CA . ALA B 1 214 ? 8.493 15.274 -0.222 1 91.02 214 ALA B CA 1
ATOM 5917 C C . ALA B 1 214 ? 8.95 13.886 -0.664 1 91.02 214 ALA B C 1
ATOM 5919 O O . ALA B 1 214 ? 10.074 13.473 -0.369 1 91.02 214 ALA B O 1
ATOM 5920 N N . LEU B 1 215 ? 8.105 13.194 -1.307 1 88.16 215 LEU B N 1
ATOM 5921 C CA . LEU B 1 215 ? 8.464 11.855 -1.763 1 88.16 215 LEU B CA 1
ATOM 5922 C C . LEU B 1 215 ? 9.275 11.919 -3.053 1 88.16 215 LEU B C 1
ATOM 5924 O O . LEU B 1 215 ? 8.834 12.514 -4.039 1 88.16 215 LEU B O 1
ATOM 5928 N N . THR B 1 216 ? 10.475 11.449 -2.977 1 86.96 216 THR B N 1
ATOM 5929 C CA . THR B 1 216 ? 11.367 11.368 -4.128 1 86.96 216 THR B CA 1
ATOM 5930 C C . THR B 1 216 ? 10.827 10.384 -5.162 1 86.96 216 THR B C 1
ATOM 5932 O O . THR B 1 216 ? 10.121 9.435 -4.814 1 86.96 216 THR B O 1
ATOM 5935 N N . PRO B 1 217 ? 11.224 10.635 -6.42 1 86.48 217 PRO B N 1
ATOM 5936 C CA . PRO B 1 217 ? 10.828 9.644 -7.423 1 86.48 217 PRO B CA 1
ATOM 5937 C C . PRO B 1 217 ? 11.298 8.233 -7.076 1 86.48 217 PRO B C 1
ATOM 5939 O O . PRO B 1 217 ? 12.418 8.054 -6.589 1 86.48 217 PRO B O 1
ATOM 5942 N N . GLY B 1 218 ? 10.438 7.251 -7.123 1 88.6 218 GLY B N 1
ATOM 5943 C CA . GLY B 1 218 ? 10.734 5.874 -6.762 1 88.6 218 GLY B CA 1
ATOM 5944 C C . GLY B 1 218 ? 9.985 5.405 -5.529 1 88.6 218 GLY B C 1
ATOM 5945 O O . GLY B 1 218 ? 9.976 4.212 -5.217 1 88.6 218 GLY B O 1
ATOM 5946 N N . LEU B 1 219 ? 9.479 6.414 -4.888 1 91.97 219 LEU B N 1
ATOM 5947 C CA . LEU B 1 219 ? 8.673 6.092 -3.716 1 91.97 219 LEU B CA 1
ATOM 5948 C C . LEU B 1 219 ? 7.217 6.492 -3.931 1 91.97 219 LEU B C 1
ATOM 5950 O O . LEU B 1 219 ? 6.937 7.535 -4.525 1 91.97 219 LEU B O 1
ATOM 5954 N N . VAL B 1 220 ? 6.367 5.686 -3.533 1 92.47 220 VAL B N 1
ATOM 5955 C CA . VAL B 1 220 ? 4.94 5.986 -3.577 1 92.47 220 VAL B CA 1
ATOM 5956 C C . VAL B 1 220 ? 4.338 5.841 -2.181 1 92.47 220 VAL B C 1
ATOM 5958 O O . VAL B 1 220 ? 4.511 4.81 -1.528 1 92.47 220 VAL B O 1
ATOM 5961 N N . PHE B 1 221 ? 3.657 6.87 -1.841 1 94.62 221 PHE B N 1
ATOM 5962 C CA . PHE B 1 221 ? 3.004 6.856 -0.537 1 94.62 221 PHE B CA 1
ATOM 5963 C C . PHE B 1 221 ? 1.848 5.863 -0.521 1 94.62 221 PHE B C 1
ATOM 5965 O O . PHE B 1 221 ? 1.075 5.787 -1.478 1 94.62 221 PHE B O 1
ATOM 5972 N N . ILE B 1 222 ? 1.796 5.026 0.577 1 93.05 222 ILE B N 1
ATOM 5973 C CA . ILE B 1 222 ? 0.63 4.176 0.789 1 93.05 222 ILE B CA 1
ATOM 5974 C C . ILE B 1 222 ? -0.445 4.954 1.546 1 93.05 222 ILE B C 1
ATOM 5976 O O . ILE B 1 222 ? -0.272 5.278 2.723 1 93.05 222 ILE B O 1
ATOM 5980 N N . PRO B 1 223 ? -1.555 5.211 0.933 1 89.83 223 PRO B N 1
ATOM 5981 C CA . PRO B 1 223 ? -2.584 6.044 1.559 1 89.83 223 PRO B CA 1
ATOM 5982 C C . PRO B 1 223 ? -3.065 5.482 2.895 1 89.83 223 PRO B C 1
ATOM 5984 O O . PRO B 1 223 ? -3.113 4.263 3.075 1 89.83 223 PRO B O 1
ATOM 5987 N N . ALA B 1 224 ? -3.405 6.376 3.821 1 88.12 224 ALA B N 1
ATOM 5988 C CA . ALA B 1 224 ? -4.026 6.109 5.116 1 88.12 224 ALA B CA 1
ATOM 5989 C C . ALA B 1 224 ? -3.067 5.368 6.043 1 88.12 224 ALA B C 1
ATOM 5991 O O . ALA B 1 224 ? -3.496 4.709 6.993 1 88.12 224 ALA B O 1
ATOM 5992 N N . SER B 1 225 ? -1.776 5.487 5.724 1 91.4 225 SER B N 1
ATOM 5993 C CA . SER B 1 225 ? -0.801 4.77 6.54 1 91.4 225 SER B CA 1
ATOM 5994 C C . SER B 1 225 ? -0.188 5.682 7.597 1 91.4 225 SER B C 1
ATOM 5996 O O . SER B 1 225 ? 0.654 5.248 8.386 1 91.4 225 SER B O 1
ATOM 5998 N N . VAL B 1 226 ? -0.603 6.872 7.651 1 95.21 226 VAL B N 1
ATOM 5999 C CA . VAL B 1 226 ? -0.014 7.824 8.586 1 95.21 226 VAL B CA 1
ATOM 6000 C C . VAL B 1 226 ? -0.501 7.527 10.002 1 95.21 226 VAL B C 1
ATOM 6002 O O . VAL B 1 226 ? -1.699 7.341 10.227 1 95.21 226 VAL B O 1
ATOM 6005 N N . VAL B 1 227 ? 0.438 7.47 10.94 1 95.62 227 VAL B N 1
ATOM 6006 C CA . VAL B 1 227 ? 0.17 7.289 12.363 1 95.62 227 VAL B CA 1
ATOM 6007 C C . VAL B 1 227 ? 0.861 8.391 13.163 1 95.62 227 VAL B C 1
ATOM 6009 O O . VAL B 1 227 ? 2.063 8.622 13.005 1 95.62 227 VAL B O 1
ATOM 6012 N N . ILE B 1 228 ? 0.083 9.126 13.915 1 95.03 228 ILE B N 1
ATOM 6013 C CA . ILE B 1 228 ? 0.618 10.181 14.768 1 95.03 228 ILE B CA 1
ATOM 6014 C C . ILE B 1 228 ? 0.467 9.785 16.235 1 95.03 228 ILE B C 1
ATOM 6016 O O . ILE B 1 228 ? -0.652 9.662 16.739 1 95.03 228 ILE B O 1
ATOM 6020 N N . ASN B 1 229 ? 1.57 9.584 16.957 1 93.5 229 ASN B N 1
ATOM 6021 C CA . ASN B 1 229 ? 1.577 9.164 18.355 1 93.5 229 ASN B CA 1
ATOM 6022 C C . ASN B 1 229 ? 0.708 7.929 18.573 1 93.5 229 ASN B C 1
ATOM 6024 O O . ASN B 1 229 ? -0.113 7.897 19.492 1 93.5 229 ASN B O 1
ATOM 6028 N N . GLY B 1 230 ? 0.791 7.039 17.651 1 91.16 230 GLY B N 1
ATOM 6029 C CA . GLY B 1 230 ? 0.11 5.761 17.788 1 91.16 230 GLY B CA 1
ATOM 6030 C C . GLY B 1 230 ? -1.314 5.785 17.265 1 91.16 230 GLY B C 1
ATOM 6031 O O . GLY B 1 230 ? -1.998 4.76 17.266 1 91.16 230 GLY B O 1
ATOM 6032 N N . MET B 1 231 ? -1.753 6.948 16.804 1 93.54 231 MET B N 1
ATOM 6033 C CA . MET B 1 231 ? -3.102 7.069 16.257 1 93.54 231 MET B CA 1
ATOM 6034 C C . MET B 1 231 ? -3.066 7.152 14.734 1 93.54 231 MET B C 1
ATOM 6036 O O . MET B 1 231 ? -2.325 7.959 14.169 1 93.54 231 MET B O 1
ATOM 6040 N N . PHE B 1 232 ? -3.916 6.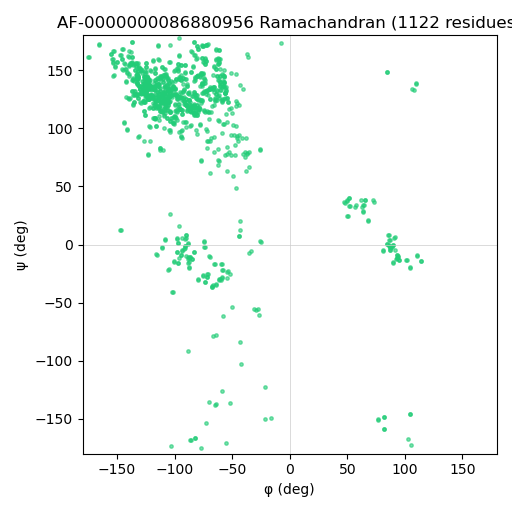361 14.145 1 93.99 232 PHE B N 1
ATOM 6041 C CA . PHE B 1 232 ? -3.984 6.394 12.689 1 93.99 232 PHE B CA 1
ATOM 6042 C C . PHE B 1 232 ? -4.632 7.687 12.207 1 93.99 232 PHE B C 1
ATOM 6044 O O . PHE B 1 232 ? -5.65 8.118 12.752 1 93.99 232 PHE B O 1
ATOM 6051 N N . ALA B 1 233 ? -4.016 8.317 11.269 1 93.33 233 ALA B N 1
ATOM 6052 C CA . ALA B 1 233 ? -4.533 9.527 10.636 1 93.33 233 ALA B CA 1
ATOM 6053 C C . ALA B 1 233 ? -4.664 9.343 9.126 1 93.33 233 ALA B C 1
ATOM 6055 O O . ALA B 1 233 ? -3.919 9.951 8.354 1 93.33 233 ALA B O 1
ATOM 6056 N N . PRO B 1 234 ? -5.66 8.661 8.728 1 88.19 234 PRO B N 1
ATOM 6057 C CA . PRO B 1 234 ? -5.769 8.236 7.33 1 88.19 234 PRO B CA 1
ATOM 6058 C C . PRO B 1 234 ? -5.928 9.411 6.367 1 88.19 234 PRO B C 1
ATOM 6060 O O . PRO B 1 234 ? -5.698 9.264 5.164 1 88.19 234 PRO B O 1
ATOM 6063 N N . GLN B 1 235 ? -6.284 10.574 6.816 1 87.7 235 GLN B N 1
ATOM 6064 C CA . GLN B 1 235 ? -6.521 11.701 5.919 1 87.7 235 GLN B CA 1
ATOM 6065 C C . GLN B 1 235 ? -5.231 12.472 5.652 1 87.7 235 GLN B C 1
ATOM 6067 O O . GLN B 1 235 ? -5.182 13.319 4.758 1 87.7 235 GLN B O 1
ATOM 6072 N N . MET B 1 236 ? -4.262 12.154 6.405 1 91.39 236 MET B N 1
ATOM 6073 C CA . MET B 1 236 ? -3.019 12.911 6.285 1 91.39 236 MET B CA 1
ATOM 6074 C C . MET B 1 236 ? -2.084 12.264 5.268 1 91.39 236 MET B C 1
ATOM 6076 O O . MET B 1 236 ? -2.062 11.04 5.129 1 91.39 236 MET B O 1
ATOM 6080 N N . THR B 1 237 ? -1.42 13.129 4.559 1 93.31 237 THR B N 1
ATOM 6081 C CA . THR B 1 237 ? -0.392 12.702 3.616 1 93.31 237 THR B CA 1
ATOM 6082 C C . THR B 1 237 ? 0.919 13.438 3.875 1 93.31 237 THR B C 1
ATOM 6084 O O . THR B 1 237 ? 0.916 14.627 4.2 1 93.31 237 THR B O 1
ATOM 6087 N N . PRO B 1 238 ? 1.961 12.751 3.809 1 93.94 238 PRO B N 1
ATOM 6088 C CA . PRO B 1 238 ? 3.238 13.404 4.109 1 93.94 238 PRO B CA 1
ATOM 6089 C C . PRO B 1 238 ? 3.584 14.508 3.113 1 93.94 238 PRO B C 1
ATOM 6091 O O . PRO B 1 238 ? 4.173 15.524 3.493 1 93.94 238 PRO B O 1
ATOM 6094 N N . ASP B 1 239 ? 3.241 14.387 1.858 1 92.84 239 ASP B N 1
ATOM 6095 C CA . ASP B 1 239 ? 3.639 15.338 0.825 1 92.84 239 ASP B CA 1
ATOM 6096 C C . ASP B 1 239 ? 2.853 16.642 0.946 1 92.84 239 ASP B C 1
ATOM 6098 O O . ASP B 1 239 ? 3.354 17.71 0.59 1 92.84 239 ASP B O 1
ATOM 6102 N N . SER B 1 240 ? 1.593 16.6 1.401 1 90.21 240 SER B N 1
ATOM 6103 C CA . SER B 1 240 ? 0.771 17.795 1.571 1 90.21 240 SER B CA 1
ATOM 6104 C C . SER B 1 240 ? 0.967 18.408 2.953 1 90.21 240 SER B C 1
ATOM 6106 O O . SER B 1 240 ? 0.516 19.526 3.212 1 90.21 240 SER B O 1
ATOM 6108 N N . GLY B 1 241 ? 1.588 17.655 3.78 1 93.27 241 GLY B N 1
ATOM 6109 C CA . GLY B 1 241 ? 1.857 18.177 5.11 1 93.27 241 GLY B CA 1
ATOM 6110 C C . GLY B 1 241 ? 0.999 17.538 6.186 1 93.27 241 GLY B C 1
ATOM 6111 O O . GLY B 1 241 ? -0.209 17.375 6.009 1 93.27 241 GLY B O 1
ATOM 6112 N N . ILE B 1 242 ? 1.643 17.191 7.186 1 93.75 242 ILE B N 1
ATOM 6113 C CA . ILE B 1 242 ? 0.984 16.624 8.358 1 93.75 242 ILE B CA 1
ATOM 6114 C C . ILE B 1 242 ? 0.96 17.654 9.485 1 93.75 242 ILE B C 1
ATOM 6116 O O . ILE B 1 242 ? 2.009 18.023 10.02 1 93.75 242 ILE B O 1
ATOM 6120 N N . GLU B 1 243 ? -0.236 18.062 9.853 1 90.2 243 GLU B N 1
ATOM 6121 C CA . GLU B 1 243 ? -0.392 19.016 10.947 1 90.2 243 GLU B CA 1
ATOM 6122 C C . GLU B 1 243 ? -0.3 18.322 12.303 1 90.2 243 GLU B C 1
ATOM 6124 O O . GLU B 1 243 ? -1.06 17.393 12.583 1 90.2 243 GLU B O 1
ATOM 6129 N N . ILE B 1 244 ? 0.64 18.731 13.08 1 90.59 244 ILE B N 1
ATOM 6130 C CA . ILE B 1 244 ? 0.778 18.087 14.382 1 90.59 244 ILE B CA 1
ATOM 6131 C C . ILE B 1 244 ? 0.394 19.068 15.487 1 90.59 244 ILE B C 1
ATOM 6133 O O . ILE B 1 244 ? 0.361 18.704 16.665 1 90.59 244 ILE B O 1
ATOM 6137 N N . GLY B 1 245 ? 0.055 20.323 15.156 1 85.93 245 GLY B N 1
ATOM 6138 C CA . GLY B 1 245 ? -0.456 21.284 16.121 1 85.93 245 GLY B CA 1
ATOM 6139 C C . GLY B 1 245 ? 0.626 21.873 17.007 1 85.93 245 GLY B C 1
ATOM 6140 O O . GLY B 1 245 ? 1.77 22.034 16.575 1 85.93 245 GLY B O 1
ATOM 6141 N N . ASP B 1 246 ? 0.219 22.226 18.216 1 86.78 246 ASP B N 1
ATOM 6142 C CA . ASP B 1 246 ? 1.143 22.847 19.161 1 86.78 246 ASP B CA 1
ATOM 6143 C C . ASP B 1 246 ? 1.965 21.792 19.898 1 86.78 246 ASP B C 1
ATOM 6145 O O . ASP B 1 246 ? 1.434 20.758 20.308 1 86.78 246 ASP B O 1
ATOM 6149 N N . ILE B 1 247 ? 3.186 22.056 19.9 1 89.56 247 ILE B N 1
ATOM 6150 C CA . ILE B 1 247 ? 4.072 21.164 20.64 1 89.56 247 ILE B CA 1
ATOM 6151 C C . ILE B 1 247 ? 4.625 21.886 21.867 1 89.56 247 ILE B C 1
ATOM 6153 O O . ILE B 1 247 ? 5.428 22.813 21.74 1 89.56 247 ILE B O 1
ATOM 6157 N N . GLN B 1 248 ? 4.215 21.379 22.983 1 85.34 248 GLN B N 1
ATOM 6158 C CA . GLN B 1 248 ? 4.643 21.979 24.242 1 85.34 248 GLN B CA 1
ATOM 6159 C C . GLN B 1 248 ? 6.105 21.656 24.536 1 85.34 248 GLN B C 1
ATOM 6161 O O . GLN B 1 248 ? 6.649 20.681 24.012 1 85.34 248 GLN B O 1
ATOM 6166 N N . PRO B 1 249 ? 6.697 22.543 25.342 1 80.36 249 PRO B N 1
ATOM 6167 C CA . PRO B 1 249 ? 8.081 22.255 25.725 1 80.36 249 PRO B CA 1
ATOM 6168 C C . PRO B 1 249 ? 8.241 20.88 26.37 1 80.36 249 PRO B C 1
ATOM 6170 O O . PRO B 1 249 ? 7.411 20.479 27.191 1 80.36 249 PRO B O 1
ATOM 6173 N N . GLY B 1 250 ? 9.208 20.104 25.961 1 80.8 250 GLY B N 1
ATOM 6174 C CA . GLY B 1 250 ? 9.503 18.796 26.525 1 80.8 250 GLY B CA 1
ATOM 6175 C C . GLY B 1 250 ? 8.69 17.679 25.899 1 80.8 250 GLY B C 1
ATOM 6176 O O . GLY B 1 250 ? 8.864 16.509 26.244 1 80.8 250 GLY B O 1
ATOM 6177 N N . SER B 1 251 ? 7.846 18.069 24.967 1 88.63 251 SER B N 1
ATOM 6178 C CA . SER B 1 251 ? 6.983 17.07 24.346 1 88.63 251 SER B CA 1
ATOM 6179 C C . SER B 1 251 ? 7.567 16.579 23.026 1 88.63 251 SER B C 1
ATOM 6181 O O . SER B 1 251 ? 8.445 17.225 22.451 1 88.63 251 SER B O 1
ATOM 6183 N N . SER B 1 252 ? 7.144 15.361 22.689 1 92.25 252 SER B N 1
ATOM 6184 C CA . SER B 1 252 ? 7.553 14.794 21.408 1 92.25 252 SER B CA 1
ATOM 6185 C C . SER B 1 252 ? 6.365 14.198 20.662 1 92.25 252 SER B C 1
ATOM 6187 O O . SER B 1 252 ? 5.397 13.751 21.282 1 92.25 252 SER B O 1
ATOM 6189 N N . VAL B 1 253 ? 6.429 14.371 19.379 1 95.57 253 VAL B N 1
ATOM 6190 C CA . VAL B 1 253 ? 5.422 13.793 18.496 1 95.57 253 VAL B CA 1
ATOM 6191 C C . VAL B 1 253 ? 6.087 12.834 17.511 1 95.57 253 VAL B C 1
ATOM 6193 O O . VAL B 1 253 ? 7.103 13.169 16.899 1 95.57 253 VAL B O 1
ATOM 6196 N N . ARG B 1 254 ? 5.557 11.582 17.427 1 96.01 254 ARG B N 1
ATOM 6197 C CA . ARG B 1 254 ? 6.059 10.594 16.478 1 96.01 254 ARG B CA 1
ATOM 6198 C C . ARG B 1 254 ? 5.089 10.409 15.316 1 96.01 254 ARG B C 1
ATOM 6200 O O . ARG B 1 254 ? 3.908 10.122 15.526 1 96.01 254 ARG B O 1
ATOM 6207 N N . ILE B 1 255 ? 5.586 10.583 14.123 1 97.62 255 ILE B N 1
ATOM 6208 C CA . ILE B 1 255 ? 4.816 10.391 12.899 1 97.62 255 ILE B CA 1
ATOM 6209 C C . ILE B 1 255 ? 5.367 9.196 12.124 1 97.62 255 ILE B C 1
ATOM 6211 O O . ILE B 1 255 ? 6.572 9.11 11.877 1 97.62 255 ILE B O 1
ATOM 6215 N N . GLN B 1 256 ? 4.537 8.295 11.804 1 97.29 256 GLN B N 1
ATOM 6216 C CA . GLN B 1 256 ? 4.939 7.15 10.993 1 97.29 256 GLN B CA 1
ATOM 6217 C C . GLN B 1 256 ? 4.083 7.04 9.735 1 97.29 256 GLN B C 1
ATOM 6219 O O . GLN B 1 256 ? 2.898 7.381 9.752 1 97.29 256 GLN B O 1
ATOM 6224 N N . TYR B 1 257 ? 4.689 6.641 8.659 1 96.43 257 TYR B N 1
ATOM 6225 C CA . TYR B 1 257 ? 3.975 6.378 7.415 1 96.43 257 TYR B CA 1
ATOM 6226 C C . TYR B 1 257 ? 4.718 5.355 6.565 1 96.43 257 TYR B C 1
ATOM 6228 O O . TYR B 1 257 ? 5.903 5.096 6.789 1 96.43 257 TYR B O 1
ATOM 6236 N N . ARG B 1 258 ? 4.01 4.758 5.678 1 95.22 258 ARG B N 1
ATOM 6237 C CA . ARG B 1 258 ? 4.593 3.713 4.844 1 95.22 258 ARG B CA 1
ATOM 6238 C C . ARG B 1 258 ? 4.667 4.154 3.386 1 95.22 258 ARG B C 1
ATOM 6240 O O . ARG B 1 258 ? 3.773 4.846 2.895 1 95.22 258 ARG B O 1
ATOM 6247 N N . VAL B 1 259 ? 5.788 3.736 2.767 1 94.96 259 VAL B N 1
ATOM 6248 C CA . VAL B 1 259 ? 5.981 4 1.345 1 94.96 259 VAL B CA 1
ATOM 6249 C C . VAL B 1 259 ? 6.36 2.708 0.626 1 94.96 259 VAL B C 1
ATOM 6251 O O . VAL B 1 259 ? 6.901 1.784 1.239 1 94.96 259 VAL B O 1
ATOM 6254 N N . GLN B 1 260 ? 5.97 2.669 -0.573 1 93.22 260 GLN B N 1
ATOM 6255 C CA . GLN B 1 260 ? 6.366 1.56 -1.433 1 93.22 260 GLN B CA 1
ATOM 6256 C C . GLN B 1 260 ? 7.44 1.991 -2.428 1 93.22 260 GLN B C 1
ATOM 6258 O O . GLN B 1 260 ? 7.347 3.068 -3.022 1 93.22 260 GLN B O 1
ATOM 6263 N N . VAL B 1 261 ? 8.454 1.096 -2.511 1 91.89 261 VAL B N 1
ATOM 6264 C CA . VAL B 1 261 ? 9.528 1.369 -3.46 1 91.89 261 VAL B CA 1
ATOM 6265 C C . VAL B 1 261 ? 9.107 0.925 -4.859 1 91.89 261 VAL B C 1
ATOM 6267 O O . VAL B 1 261 ? 8.764 -0.24 -5.071 1 91.89 261 VAL B O 1
ATOM 6270 N N . VAL B 1 262 ? 8.957 1.805 -5.698 1 83.13 262 VAL B N 1
ATOM 6271 C CA . VAL B 1 262 ? 8.553 1.439 -7.052 1 83.13 262 VAL B CA 1
ATOM 6272 C C . VAL B 1 262 ? 9.76 1.497 -7.985 1 83.13 262 VAL B C 1
ATOM 6274 O O . VAL B 1 262 ? 10.808 2.037 -7.622 1 83.13 262 VAL B O 1
ATOM 6277 N N . ALA B 1 263 ? 9.602 1.33 -9.315 1 62.73 263 ALA B N 1
ATOM 6278 C CA . ALA B 1 263 ? 10.496 0.976 -10.415 1 62.73 263 ALA B CA 1
ATOM 6279 C C . ALA B 1 263 ? 11.698 1.914 -10.469 1 62.73 263 ALA B C 1
ATOM 6281 O O . ALA B 1 263 ? 11.558 3.094 -10.8 1 62.73 263 ALA B O 1
ATOM 6282 N N . VAL B 1 264 ? 12.534 1.578 -9.578 1 63.07 264 VAL B N 1
ATOM 6283 C CA . VAL B 1 264 ? 13.799 2.291 -9.724 1 63.07 264 VAL B CA 1
ATOM 6284 C C . VAL B 1 264 ? 14.816 1.4 -10.434 1 63.07 264 VAL B C 1
ATOM 6286 O O . VAL B 1 264 ? 14.678 0.175 -10.443 1 63.07 264 VAL B O 1
ATOM 6289 N N . ARG B 1 265 ? 15.555 2.038 -11.284 1 61.13 265 ARG B N 1
ATOM 6290 C CA . ARG B 1 265 ? 16.697 1.349 -11.876 1 61.13 265 ARG B CA 1
ATOM 6291 C C . ARG B 1 265 ? 17.566 0.705 -10.801 1 61.13 265 ARG B C 1
ATOM 6293 O O . ARG B 1 265 ? 17.509 1.096 -9.633 1 61.13 265 ARG B O 1
ATOM 6300 N N . ASP B 1 266 ? 18.209 -0.418 -11.035 1 63.2 266 ASP B N 1
ATOM 6301 C CA . ASP B 1 266 ? 19.151 -1.126 -10.174 1 63.2 266 ASP B CA 1
ATOM 6302 C C . ASP B 1 266 ? 20.135 -0.157 -9.521 1 63.2 266 ASP B C 1
ATOM 6304 O O . ASP B 1 266 ? 20.593 0.793 -10.159 1 63.2 266 ASP B O 1
ATOM 6308 N N . ALA B 1 267 ? 20.37 -0.396 -8.24 1 62.94 267 ALA B N 1
ATOM 6309 C CA . ALA B 1 267 ? 21.376 0.277 -7.421 1 62.94 267 ALA B CA 1
ATOM 6310 C C . ALA B 1 267 ? 21.08 1.769 -7.305 1 62.94 267 ALA B C 1
ATOM 6312 O O . ALA B 1 267 ? 22.001 2.588 -7.249 1 62.94 267 ALA B O 1
ATOM 6313 N N . GLU B 1 268 ? 19.903 1.992 -7.321 1 76.85 268 GLU B N 1
ATOM 6314 C CA . GLU B 1 268 ? 19.576 3.405 -7.15 1 76.85 268 GLU B CA 1
ATOM 6315 C C . GLU B 1 268 ? 19.412 3.759 -5.675 1 76.85 268 GLU B C 1
ATOM 6317 O O . GLU B 1 268 ? 19.028 2.911 -4.866 1 76.85 268 GLU B O 1
ATOM 6322 N N . SER B 1 269 ? 19.983 4.96 -5.289 1 86.58 269 SER B N 1
ATOM 6323 C CA . SER B 1 269 ? 19.793 5.535 -3.961 1 86.58 269 SER B CA 1
ATOM 6324 C C . SER B 1 269 ? 18.65 6.544 -3.954 1 86.58 269 SER B C 1
ATOM 6326 O O . SER B 1 269 ? 18.514 7.343 -4.883 1 86.58 269 SER B O 1
ATOM 6328 N N . ILE B 1 270 ? 17.786 6.401 -3.024 1 91.36 270 ILE B N 1
ATOM 6329 C CA . ILE B 1 270 ? 16.624 7.277 -2.925 1 91.36 270 ILE B CA 1
ATOM 6330 C C . ILE B 1 270 ? 16.692 8.08 -1.627 1 91.36 270 ILE B C 1
ATOM 6332 O O . ILE B 1 270 ? 16.353 7.571 -0.557 1 91.36 270 ILE B O 1
ATOM 6336 N N . PRO B 1 271 ? 17.08 9.326 -1.655 1 90.99 271 PRO B N 1
ATOM 6337 C CA . PRO B 1 271 ? 17.157 10.154 -0.449 1 90.99 271 PRO B CA 1
ATOM 6338 C C . PRO B 1 271 ? 15.808 10.752 -0.057 1 90.99 271 PRO B C 1
ATOM 6340 O O . PRO B 1 271 ? 14.979 11.036 -0.925 1 90.99 271 PRO B O 1
ATOM 6343 N N . THR B 1 272 ? 15.541 10.871 1.185 1 93.68 272 THR B N 1
ATOM 6344 C CA . THR B 1 272 ? 14.343 11.5 1.729 1 93.68 272 THR B CA 1
ATOM 6345 C C . THR B 1 272 ? 14.691 12.391 2.918 1 93.68 272 THR B C 1
ATOM 6347 O O . THR B 1 272 ? 15.587 12.068 3.701 1 93.68 272 THR B O 1
ATOM 6350 N N . GLN B 1 273 ? 14.029 13.502 3.011 1 94.11 273 GLN B N 1
ATOM 6351 C CA . GLN B 1 273 ? 14.203 14.45 4.106 1 94.11 273 GLN B CA 1
ATOM 6352 C C . GLN B 1 273 ? 12.868 15.065 4.519 1 94.11 273 GLN B C 1
ATOM 6354 O O . GLN B 1 273 ? 12.012 15.33 3.672 1 94.11 273 GLN B O 1
ATOM 6359 N N . ALA B 1 274 ? 12.685 15.226 5.739 1 96.25 274 ALA B N 1
ATOM 6360 C CA . ALA B 1 274 ? 11.481 15.864 6.263 1 96.25 274 ALA B CA 1
ATOM 6361 C C . ALA B 1 274 ? 11.724 17.344 6.547 1 96.25 274 ALA B C 1
ATOM 6363 O O . ALA B 1 274 ? 12.84 17.742 6.886 1 96.25 274 ALA B O 1
ATOM 6364 N N . VAL B 1 275 ? 10.699 18.155 6.414 1 96.58 275 VAL B N 1
ATOM 6365 C CA . VAL B 1 275 ? 10.731 19.588 6.688 1 96.58 275 VAL B CA 1
ATOM 6366 C C . VAL B 1 275 ? 9.687 19.935 7.748 1 96.58 275 VAL B C 1
ATOM 6368 O O . VAL B 1 275 ? 8.516 19.571 7.617 1 96.58 275 VAL B O 1
ATOM 6371 N N . LEU B 1 276 ? 10.125 20.532 8.728 1 95.51 276 LEU B N 1
ATOM 6372 C CA . LEU B 1 276 ? 9.257 20.975 9.814 1 95.51 276 LEU B CA 1
ATOM 6373 C C . LEU B 1 276 ? 9.08 22.49 9.785 1 95.51 276 LEU B C 1
ATOM 6375 O O . LEU B 1 276 ? 10.063 23.233 9.763 1 95.51 276 LEU B O 1
ATOM 6379 N N . GLU B 1 277 ? 7.85 22.922 9.725 1 94.32 277 GLU B N 1
ATOM 6380 C CA . GLU B 1 277 ? 7.501 24.338 9.788 1 94.32 277 GLU B CA 1
ATOM 6381 C C . GLU B 1 277 ? 6.644 24.642 11.013 1 94.32 277 GLU B C 1
ATOM 6383 O O . GLU B 1 277 ? 5.75 23.867 11.359 1 94.32 277 GLU B O 1
ATOM 6388 N N . TYR B 1 278 ? 6.995 25.675 11.703 1 90.16 278 TYR B N 1
ATOM 6389 C CA . TYR B 1 278 ? 6.231 26.073 12.88 1 90.16 278 TYR B CA 1
ATOM 6390 C C . TYR B 1 278 ? 6.402 27.56 13.165 1 90.16 278 TYR B C 1
ATOM 6392 O O . TYR B 1 278 ? 7.183 28.241 12.496 1 90.16 278 TYR B O 1
ATOM 6400 N N . THR B 1 279 ? 5.498 28.03 13.992 1 85.16 279 THR B N 1
ATOM 6401 C CA . THR B 1 279 ? 5.58 29.414 14.445 1 85.16 279 THR B CA 1
ATOM 6402 C C . THR B 1 279 ? 5.977 29.478 15.917 1 85.16 279 THR B C 1
ATOM 6404 O O . THR B 1 279 ? 5.431 28.746 16.745 1 85.16 279 THR B O 1
ATOM 6407 N N . SER B 1 280 ? 7.049 30.145 16.147 1 77.43 280 SER B N 1
ATOM 6408 C CA . SER B 1 280 ? 7.514 30.38 17.51 1 77.43 280 SER B CA 1
ATOM 6409 C C . SER B 1 280 ? 7.852 31.85 17.733 1 77.43 280 SER B C 1
ATOM 6411 O O . SER B 1 280 ? 8.461 32.49 16.873 1 77.43 280 SER B O 1
ATOM 6413 N N . ALA B 1 281 ? 7.402 32.342 18.905 1 66.73 281 ALA B N 1
ATOM 6414 C CA . ALA B 1 281 ? 7.651 33.724 19.306 1 66.73 281 ALA B CA 1
ATOM 6415 C C . ALA B 1 281 ? 7.315 34.692 18.175 1 66.73 281 ALA B C 1
ATOM 6417 O O . ALA B 1 281 ? 8.079 35.619 17.896 1 66.73 281 ALA B O 1
ATOM 6418 N N . GLY B 1 282 ? 6.318 34.406 17.436 1 66.57 282 GLY B N 1
ATOM 6419 C CA . GLY B 1 282 ? 5.826 35.301 16.4 1 66.57 282 GLY B CA 1
ATOM 6420 C C . GLY B 1 282 ? 6.534 35.12 15.071 1 66.57 282 GLY B C 1
ATOM 6421 O O . GLY B 1 282 ? 6.177 35.76 14.08 1 66.57 282 GLY B O 1
ATOM 6422 N N . GLY B 1 283 ? 7.556 34.262 15.034 1 75.06 283 GLY B N 1
ATOM 6423 C CA . GLY B 1 283 ? 8.271 34.029 13.79 1 75.06 283 GLY B CA 1
ATOM 6424 C C . GLY B 1 283 ? 8.065 32.632 13.235 1 75.06 283 GLY B C 1
ATOM 6425 O O . GLY B 1 283 ? 7.833 31.687 13.991 1 75.06 283 GLY B O 1
ATOM 6426 N N . GLU B 1 284 ? 8.03 32.62 11.928 1 82.97 284 GLU B N 1
ATOM 6427 C CA . GLU B 1 284 ? 7.953 31.326 11.256 1 82.97 284 GLU B CA 1
ATOM 6428 C C . GLU B 1 284 ? 9.329 30.673 11.155 1 82.97 284 GLU B C 1
ATOM 6430 O O . GLU B 1 284 ? 10.308 31.33 10.794 1 82.97 284 GLU B O 1
ATOM 6435 N N . GLU B 1 285 ? 9.484 29.465 11.615 1 83.34 285 GLU B N 1
ATOM 6436 C CA . GLU B 1 285 ? 10.737 28.717 11.577 1 83.34 285 GLU B CA 1
ATOM 6437 C C . GLU B 1 285 ? 10.606 27.464 10.715 1 83.34 285 GLU B C 1
ATOM 6439 O O . GLU B 1 285 ? 9.537 26.853 10.657 1 83.34 285 GLU B O 1
ATOM 6444 N N . THR B 1 286 ? 11.682 27.15 9.961 1 90.23 286 THR B N 1
ATOM 6445 C CA . THR B 1 286 ? 11.767 25.926 9.172 1 90.23 286 THR B CA 1
ATOM 6446 C C . THR B 1 286 ? 13 25.115 9.563 1 90.23 286 THR B C 1
ATOM 6448 O O . THR B 1 286 ? 14.109 25.65 9.62 1 90.23 286 THR B O 1
ATOM 6451 N N . VAL B 1 287 ? 12.784 23.896 9.902 1 90.1 287 VAL B N 1
ATOM 6452 C CA . VAL B 1 287 ? 13.867 22.995 10.281 1 90.1 287 VAL B CA 1
ATOM 6453 C C . VAL B 1 287 ? 13.845 21.755 9.391 1 90.1 287 VAL B C 1
ATOM 6455 O O . VAL B 1 287 ? 12.774 21.255 9.04 1 90.1 287 VAL B O 1
ATOM 6458 N N . TYR B 1 288 ? 15.068 21.27 9.028 1 92.7 288 TYR B N 1
ATOM 6459 C CA . TYR B 1 288 ? 15.189 20.087 8.184 1 92.7 288 TYR B CA 1
ATOM 6460 C C . TYR B 1 288 ? 15.683 18.891 8.99 1 92.7 288 TYR B C 1
ATOM 6462 O O . TYR B 1 288 ? 16.534 19.036 9.87 1 92.7 288 TYR B O 1
ATOM 6470 N N . SER B 1 289 ? 15.202 17.764 8.655 1 91.2 289 SER B N 1
ATOM 6471 C CA . SER B 1 289 ? 15.679 16.546 9.302 1 91.2 289 SER B CA 1
ATOM 6472 C C . SER B 1 289 ? 16.968 16.047 8.659 1 91.2 289 SER B C 1
ATOM 6474 O O . SER B 1 289 ? 17.444 16.624 7.679 1 91.2 289 SER B O 1
ATOM 6476 N N . ASN B 1 290 ? 17.557 14.984 9.287 1 91.03 290 ASN B N 1
ATOM 6477 C CA . ASN B 1 290 ? 18.611 14.241 8.603 1 91.03 290 ASN B CA 1
ATOM 6478 C C . ASN B 1 290 ? 18.104 13.613 7.308 1 91.03 290 ASN B C 1
ATOM 6480 O O . ASN B 1 290 ? 16.896 13.462 7.118 1 91.03 290 ASN B O 1
ATOM 6484 N N . GLU B 1 291 ? 19.045 13.312 6.461 1 90.87 291 GLU B N 1
ATOM 6485 C CA . GLU B 1 291 ? 18.709 12.637 5.21 1 90.87 291 GLU B CA 1
ATOM 6486 C C . GLU B 1 291 ? 18.82 11.122 5.355 1 90.87 291 GLU B C 1
ATOM 6488 O O . GLU B 1 291 ? 19.809 10.614 5.887 1 90.87 291 GLU B O 1
ATOM 6493 N N . VAL B 1 292 ? 17.787 10.464 5.016 1 90.85 292 VAL B N 1
ATOM 6494 C CA . VAL B 1 292 ? 17.798 9.006 4.98 1 90.85 292 VAL B CA 1
ATOM 6495 C C . VAL B 1 292 ? 17.808 8.525 3.53 1 90.85 292 VAL B C 1
ATOM 6497 O O . VAL B 1 292 ? 16.968 8.937 2.727 1 90.85 292 VAL B O 1
ATOM 6500 N N . THR B 1 293 ? 18.782 7.64 3.2 1 91.28 293 THR B N 1
ATOM 6501 C CA . THR B 1 293 ? 18.912 7.159 1.829 1 91.28 293 THR B CA 1
ATOM 6502 C C . THR B 1 293 ? 18.643 5.659 1.753 1 91.28 293 THR B C 1
ATOM 6504 O O . THR B 1 293 ? 19.348 4.864 2.378 1 91.28 293 THR B O 1
ATOM 6507 N N . LEU B 1 294 ? 17.637 5.272 0.998 1 92.23 294 LEU B N 1
ATOM 6508 C CA . LEU B 1 294 ? 17.364 3.863 0.736 1 92.23 294 LEU B CA 1
ATOM 6509 C C . LEU B 1 294 ? 18.232 3.344 -0.405 1 92.23 294 LEU B C 1
ATOM 6511 O O . LEU B 1 294 ? 18.476 4.058 -1.38 1 92.23 294 LEU B O 1
ATOM 6515 N N . GLU B 1 295 ? 18.728 2.131 -0.3 1 89.38 295 GLU B N 1
ATOM 6516 C CA . GLU B 1 295 ? 19.506 1.466 -1.341 1 89.38 295 GLU B CA 1
ATOM 6517 C C . GLU B 1 295 ? 18.713 0.332 -1.984 1 89.38 295 GLU B C 1
ATOM 6519 O O . GLU B 1 295 ? 18.405 -0.666 -1.33 1 89.38 295 GLU B O 1
ATOM 6524 N N . VAL B 1 296 ? 18.461 0.494 -3.257 1 89.71 296 VAL B N 1
ATOM 6525 C CA . VAL B 1 296 ? 17.683 -0.522 -3.96 1 89.71 296 VAL B CA 1
ATOM 6526 C C . VAL B 1 296 ? 18.617 -1.59 -4.524 1 89.71 296 VAL B C 1
ATOM 6528 O O . VAL B 1 296 ? 19.513 -1.286 -5.315 1 89.71 296 VAL B O 1
ATOM 6531 N N . ILE B 1 297 ? 18.423 -2.836 -4.081 1 87.57 297 ILE B N 1
ATOM 6532 C CA . ILE B 1 297 ? 19.196 -3.982 -4.548 1 87.57 297 ILE B CA 1
ATOM 6533 C C . ILE B 1 297 ? 18.316 -4.877 -5.419 1 87.57 297 ILE B C 1
ATOM 6535 O O . ILE B 1 297 ? 17.391 -5.523 -4.921 1 87.57 297 ILE B O 1
ATOM 6539 N N . GLN B 1 298 ? 18.589 -4.929 -6.698 1 85.52 298 GLN B N 1
ATOM 6540 C CA . GLN B 1 298 ? 17.863 -5.751 -7.661 1 85.52 298 GLN B CA 1
ATOM 6541 C C . GLN B 1 298 ? 18.804 -6.313 -8.724 1 85.52 298 GLN B C 1
ATOM 6543 O O . GLN B 1 298 ? 19.202 -5.6 -9.647 1 85.52 298 GLN B O 1
ATOM 6548 N N . PRO B 1 299 ? 19.104 -7.597 -8.612 1 87.73 299 PRO B N 1
ATOM 6549 C CA . PRO B 1 299 ? 19.977 -8.201 -9.621 1 87.73 299 PRO B CA 1
ATOM 6550 C C . PRO B 1 299 ? 19.378 -8.154 -11.024 1 87.73 299 PRO B C 1
ATOM 6552 O O . PRO B 1 299 ? 18.17 -8.342 -11.19 1 87.73 299 PRO B O 1
ATOM 6555 N N . LEU B 1 300 ? 20.224 -7.912 -12.035 1 89.59 300 LEU B N 1
ATOM 6556 C CA . LEU B 1 300 ? 19.834 -7.923 -13.441 1 89.59 300 LEU B CA 1
ATOM 6557 C C . LEU B 1 300 ? 20.109 -9.284 -14.071 1 89.59 300 LEU B C 1
ATOM 6559 O O . LEU B 1 300 ? 21.233 -9.56 -14.497 1 89.59 300 LEU B O 1
ATOM 6563 N N . ILE B 1 301 ? 19.042 -10.111 -14.147 1 92.52 301 ILE B N 1
ATOM 6564 C CA . ILE B 1 301 ? 19.156 -11.465 -14.679 1 92.52 301 ILE B CA 1
ATOM 6565 C C . ILE B 1 301 ? 18.388 -11.57 -15.994 1 92.52 301 ILE B C 1
ATOM 6567 O O . ILE B 1 301 ? 17.25 -11.105 -16.094 1 92.52 301 ILE B O 1
ATOM 6571 N N . SER B 1 302 ? 19.061 -12.144 -16.993 1 94.51 302 SER B N 1
ATOM 6572 C CA . SER B 1 302 ? 18.402 -12.361 -18.278 1 94.51 302 SER B CA 1
ATOM 6573 C C . SER B 1 302 ? 18.399 -13.839 -18.654 1 94.51 302 SER B C 1
ATOM 6575 O O . SER B 1 302 ? 19.301 -14.586 -18.267 1 94.51 302 SER B O 1
ATOM 6577 N N . ILE B 1 303 ? 17.303 -14.316 -19.246 1 96.54 303 ILE B N 1
ATOM 6578 C CA . ILE B 1 303 ? 17.162 -15.675 -19.757 1 96.54 303 ILE B CA 1
ATOM 6579 C C . ILE B 1 303 ? 16.724 -15.633 -21.22 1 96.54 303 ILE B C 1
ATOM 6581 O O . ILE B 1 303 ? 15.756 -14.952 -21.565 1 96.54 303 ILE B O 1
ATOM 6585 N N . TYR B 1 304 ? 17.56 -16.286 -22.093 1 97.59 304 TYR B N 1
ATOM 6586 C CA . TYR B 1 304 ? 17.308 -16.335 -23.529 1 97.59 304 TYR B CA 1
ATOM 6587 C C . TYR B 1 304 ? 17.24 -17.775 -24.023 1 97.59 304 TYR B C 1
ATOM 6589 O O . TYR B 1 304 ? 18.048 -18.615 -23.619 1 97.59 304 TYR B O 1
ATOM 6597 N N . LYS B 1 305 ? 16.197 -18.055 -24.821 1 96.96 305 LYS B N 1
ATOM 6598 C CA . LYS B 1 305 ? 15.988 -19.408 -25.328 1 96.96 305 LYS B CA 1
ATOM 6599 C C . LYS B 1 305 ? 15.975 -19.427 -26.854 1 96.96 305 LYS B C 1
ATOM 6601 O O . LYS B 1 305 ? 15.418 -18.528 -27.487 1 96.96 305 LYS B O 1
ATOM 6606 N N . ARG B 1 306 ? 16.698 -20.468 -27.445 1 97.38 306 ARG B N 1
ATOM 6607 C CA . ARG B 1 306 ? 16.694 -20.707 -28.884 1 97.38 306 ARG B CA 1
ATOM 6608 C C . ARG B 1 306 ? 16.48 -22.185 -29.194 1 97.38 306 ARG B C 1
ATOM 6610 O O . ARG B 1 306 ? 16.692 -23.041 -28.333 1 97.38 306 ARG B O 1
ATOM 6617 N N . VAL B 1 307 ? 15.945 -22.431 -30.318 1 96.98 307 VAL B N 1
ATOM 6618 C CA . VAL B 1 307 ? 15.715 -23.81 -30.736 1 96.98 307 VAL B CA 1
ATOM 6619 C C . VAL B 1 307 ? 16.358 -24.05 -32.1 1 96.98 307 VAL B C 1
ATOM 6621 O O . VAL B 1 307 ? 16.383 -23.155 -32.948 1 96.98 307 VAL B O 1
ATOM 6624 N N . LEU B 1 308 ? 17.014 -25.246 -32.221 1 95.12 308 LEU B N 1
ATOM 6625 C CA . LEU B 1 308 ? 17.626 -25.678 -33.473 1 95.12 308 LEU B CA 1
ATOM 6626 C C . LEU B 1 308 ? 17.308 -27.142 -33.757 1 95.12 308 LEU B C 1
ATOM 6628 O O . LEU B 1 308 ? 17.539 -28.007 -32.91 1 95.12 308 LEU B O 1
ATOM 6632 N N . PRO B 1 309 ? 16.837 -27.393 -34.917 1 93.55 309 PRO B N 1
ATOM 6633 C CA . PRO B 1 309 ? 16.432 -26.513 -36.016 1 93.55 309 PRO B CA 1
ATOM 6634 C C . PRO B 1 309 ? 15.086 -25.837 -35.765 1 93.55 309 PRO B C 1
ATOM 6636 O O . PRO B 1 309 ? 14.28 -26.333 -34.974 1 93.55 309 PRO B O 1
ATOM 6639 N N . VAL B 1 310 ? 14.854 -24.728 -36.507 1 93.89 310 VAL B N 1
ATOM 6640 C CA . VAL B 1 310 ? 13.614 -23.976 -36.347 1 93.89 310 VAL B CA 1
ATOM 6641 C C . VAL B 1 310 ? 12.487 -24.666 -37.113 1 93.89 310 VAL B C 1
ATOM 6643 O O . VAL B 1 310 ? 11.321 -24.583 -36.721 1 93.89 310 VAL B O 1
ATOM 6646 N N . ASN B 1 311 ? 12.792 -25.343 -38.199 1 91.12 311 ASN B N 1
ATOM 6647 C CA . ASN B 1 311 ? 11.851 -26.149 -38.969 1 91.12 311 ASN B CA 1
ATOM 6648 C C . ASN B 1 311 ? 12.058 -27.64 -38.723 1 91.12 311 ASN B C 1
ATOM 6650 O O . ASN B 1 311 ? 13.186 -28.133 -38.784 1 91.12 311 ASN B O 1
ATOM 6654 N N . ALA B 1 312 ? 10.979 -28.328 -38.37 1 90.89 312 ALA B N 1
ATOM 6655 C CA . ALA B 1 312 ? 11.087 -29.755 -38.076 1 90.89 312 ALA B CA 1
ATOM 6656 C C . ALA B 1 312 ? 9.815 -30.496 -38.48 1 90.89 312 ALA B C 1
ATOM 6658 O O . ALA B 1 312 ? 8.802 -29.871 -38.805 1 90.89 312 ALA B O 1
ATOM 6659 N N . SER B 1 313 ? 9.956 -31.776 -38.579 1 87.08 313 SER B N 1
ATOM 6660 C CA . SER B 1 313 ? 8.824 -32.653 -38.862 1 87.08 313 SER B CA 1
ATOM 6661 C C . SER B 1 313 ? 8.531 -33.576 -37.684 1 87.08 313 SER B C 1
ATOM 6663 O O . SER B 1 313 ? 9.324 -33.661 -36.744 1 87.08 313 SER B O 1
ATOM 6665 N N . ALA B 1 314 ? 7.45 -34.25 -37.783 1 84.97 314 ALA B N 1
ATOM 6666 C CA . ALA B 1 314 ? 7.096 -35.202 -36.733 1 84.97 314 ALA B CA 1
ATOM 6667 C C . ALA B 1 314 ? 8.169 -36.277 -36.582 1 84.97 314 ALA B C 1
ATOM 6669 O O . ALA B 1 314 ? 8.707 -36.769 -37.577 1 84.97 314 ALA B O 1
ATOM 6670 N N . GLY B 1 315 ? 8.506 -36.478 -35.321 1 86.26 315 GLY B N 1
ATOM 6671 C CA . GLY B 1 315 ? 9.51 -37.492 -35.041 1 86.26 315 GLY B CA 1
ATOM 6672 C C . GLY B 1 315 ? 10.912 -36.925 -34.917 1 86.26 315 GLY B C 1
ATOM 6673 O O . GLY B 1 315 ? 11.816 -37.595 -34.413 1 86.26 315 GLY B O 1
ATOM 6674 N N . ASP B 1 316 ? 11.057 -35.766 -35.306 1 90.3 316 ASP B N 1
ATOM 6675 C CA . ASP B 1 316 ? 12.377 -35.144 -35.257 1 90.3 316 ASP B CA 1
ATOM 6676 C C . ASP B 1 316 ? 12.776 -34.814 -33.82 1 90.3 316 ASP B C 1
ATOM 6678 O O . ASP B 1 316 ? 11.921 -34.734 -32.936 1 90.3 316 ASP B O 1
ATOM 6682 N N . ILE B 1 317 ? 14.086 -34.699 -33.653 1 94.23 317 ILE B N 1
ATOM 6683 C CA . ILE B 1 317 ? 14.65 -34.228 -32.393 1 94.23 317 ILE B CA 1
ATOM 6684 C C . ILE B 1 317 ? 15.16 -32.798 -32.558 1 94.23 317 ILE B C 1
ATOM 6686 O O . ILE B 1 317 ? 15.884 -32.497 -33.51 1 94.23 317 ILE B O 1
ATOM 6690 N N . VAL B 1 318 ? 14.659 -31.955 -31.684 1 95.48 318 VAL B N 1
ATOM 6691 C CA . VAL B 1 318 ? 15.125 -30.573 -31.706 1 95.48 318 VAL B CA 1
ATOM 6692 C C . VAL B 1 318 ? 15.95 -30.286 -30.453 1 95.48 318 VAL B C 1
ATOM 6694 O O . VAL B 1 318 ? 15.799 -30.965 -29.434 1 95.48 318 VAL B O 1
ATOM 6697 N N . ARG B 1 319 ? 16.843 -29.365 -30.566 1 96.69 319 ARG B N 1
ATOM 6698 C CA . ARG B 1 319 ? 17.691 -28.972 -29.445 1 96.69 319 ARG B CA 1
ATOM 6699 C C . ARG B 1 319 ? 17.35 -27.563 -28.969 1 96.69 319 ARG B C 1
ATOM 6701 O O . ARG B 1 319 ? 17.263 -26.634 -29.775 1 96.69 319 ARG B O 1
ATOM 6708 N N . TYR B 1 320 ? 17.135 -27.426 -27.73 1 97.46 320 TYR B N 1
ATOM 6709 C CA . TYR B 1 320 ? 16.916 -26.122 -27.115 1 97.46 320 TYR B CA 1
ATOM 6710 C C . TYR B 1 320 ? 18.175 -25.634 -26.409 1 97.46 320 TYR B C 1
ATOM 6712 O O . TYR B 1 320 ? 18.853 -26.408 -25.728 1 97.46 320 TYR B O 1
ATOM 6720 N N . ASP B 1 321 ? 18.495 -24.351 -26.604 1 97.35 321 ASP B N 1
ATOM 6721 C CA . ASP B 1 321 ? 19.589 -23.661 -25.928 1 97.35 321 ASP B CA 1
ATOM 6722 C C . ASP B 1 321 ? 19.065 -22.521 -25.058 1 97.35 321 ASP B C 1
ATOM 6724 O O . ASP B 1 321 ? 18.411 -21.603 -25.557 1 97.35 321 ASP B O 1
ATOM 6728 N N . ILE B 1 322 ? 19.354 -22.608 -23.819 1 97.6 322 ILE B N 1
ATOM 6729 C CA . ILE B 1 322 ? 18.957 -21.554 -22.893 1 97.6 322 ILE B CA 1
ATOM 6730 C C . ILE B 1 322 ? 20.199 -20.861 -22.336 1 97.6 322 ILE B C 1
ATOM 6732 O O . ILE B 1 322 ? 21.101 -21.518 -21.81 1 97.6 322 ILE B O 1
ATOM 6736 N N . THR B 1 323 ? 20.295 -19.581 -22.474 1 97.6 323 THR B N 1
ATOM 6737 C CA . THR B 1 323 ? 21.389 -18.79 -21.923 1 97.6 323 THR B CA 1
ATOM 6738 C C . THR B 1 323 ? 20.897 -17.912 -20.776 1 97.6 323 THR B C 1
ATOM 6740 O O . THR B 1 323 ? 19.97 -17.117 -20.95 1 97.6 323 THR B O 1
ATOM 6743 N N . ILE B 1 324 ? 21.476 -18.093 -19.65 1 97.28 324 ILE B N 1
ATOM 6744 C CA . ILE B 1 324 ? 21.153 -17.29 -18.477 1 97.28 324 ILE B CA 1
ATOM 6745 C C . ILE B 1 324 ? 22.353 -16.425 -18.097 1 97.28 324 ILE B C 1
ATOM 6747 O O . ILE B 1 324 ? 23.468 -16.929 -17.95 1 97.28 324 ILE B O 1
ATOM 6751 N N . SER B 1 325 ? 22.1 -15.098 -17.959 1 96.46 325 SER B N 1
ATOM 6752 C CA . SER B 1 325 ? 23.174 -14.166 -17.629 1 96.46 325 SER B CA 1
ATOM 6753 C C . SER B 1 325 ? 22.83 -13.342 -16.393 1 96.46 325 SER B C 1
ATOM 6755 O O . SER B 1 325 ? 21.716 -12.828 -16.273 1 96.46 325 SER B O 1
ATOM 6757 N N . ASN B 1 326 ? 23.742 -13.332 -15.484 1 94.74 326 ASN B N 1
ATOM 6758 C CA . ASN B 1 326 ? 23.683 -12.421 -14.346 1 94.74 326 ASN B CA 1
ATOM 6759 C C . ASN B 1 326 ? 24.6 -11.217 -14.543 1 94.74 326 ASN B C 1
ATOM 6761 O O . ASN B 1 326 ? 25.798 -11.292 -14.264 1 94.74 326 ASN B O 1
ATOM 6765 N N . GLU B 1 327 ? 23.981 -10.05 -14.849 1 89.67 327 GLU B N 1
ATOM 6766 C CA . GLU B 1 327 ? 24.779 -8.863 -15.141 1 89.67 327 GLU B CA 1
ATOM 6767 C C . GLU B 1 327 ? 24.937 -7.986 -13.902 1 89.67 327 GLU B C 1
ATOM 6769 O O . GLU B 1 327 ? 25.499 -6.891 -13.978 1 89.67 327 GLU B O 1
ATOM 6774 N N . SER B 1 328 ? 24.279 -8.064 -12.721 1 85.37 328 SER B N 1
ATOM 6775 C CA . SER B 1 328 ? 24.329 -7.248 -11.512 1 85.37 328 SER B CA 1
ATOM 6776 C C . SER B 1 328 ? 25.568 -7.565 -10.682 1 85.37 328 SER B C 1
ATOM 6778 O O . SER B 1 328 ? 26.377 -8.414 -11.063 1 85.37 328 SER B O 1
ATOM 6780 N N . ASN B 1 329 ? 25.869 -7.095 -9.515 1 82.79 329 ASN B N 1
ATOM 6781 C CA . ASN B 1 329 ? 26.987 -7.316 -8.604 1 82.79 329 ASN B CA 1
ATOM 6782 C C . ASN B 1 329 ? 26.593 -8.222 -7.441 1 82.79 329 ASN B C 1
ATOM 6784 O O . ASN B 1 329 ? 27.326 -8.329 -6.456 1 82.79 329 ASN B O 1
ATOM 6788 N N . TYR B 1 330 ? 25.539 -9.104 -7.726 1 85.93 330 TYR B N 1
ATOM 6789 C CA . TYR B 1 330 ? 25.037 -9.955 -6.654 1 85.93 330 TYR B CA 1
ATOM 6790 C C . TYR B 1 330 ? 24.84 -11.386 -7.14 1 85.93 330 TYR B C 1
ATOM 6792 O O . TYR B 1 330 ? 24.455 -11.61 -8.29 1 85.93 330 TYR B O 1
ATOM 6800 N N . ALA B 1 331 ? 25.175 -12.303 -6.272 1 91.56 331 ALA B N 1
ATOM 6801 C CA . ALA B 1 331 ? 24.925 -13.708 -6.582 1 91.56 331 ALA B CA 1
ATOM 6802 C C . ALA B 1 331 ? 23.465 -14.075 -6.331 1 91.56 331 ALA B C 1
ATOM 6804 O O . ALA B 1 331 ? 22.831 -13.536 -5.421 1 91.56 331 ALA B O 1
ATOM 6805 N N . VAL B 1 332 ? 22.989 -14.961 -7.154 1 94.16 332 VAL B N 1
ATOM 6806 C CA . VAL B 1 332 ? 21.607 -15.402 -6.994 1 94.16 332 VAL B CA 1
ATOM 6807 C C . VAL B 1 332 ? 21.537 -16.925 -7.083 1 94.16 332 VAL B C 1
ATOM 6809 O O . VAL B 1 332 ? 22.368 -17.554 -7.743 1 94.16 332 VAL B O 1
ATOM 6812 N N . ASP B 1 333 ? 20.637 -17.514 -6.335 1 94.71 333 ASP B N 1
ATOM 6813 C CA . ASP B 1 333 ? 20.297 -18.922 -6.508 1 94.71 333 ASP B CA 1
ATOM 6814 C C . ASP B 1 333 ? 19.193 -19.097 -7.549 1 94.71 333 ASP B C 1
ATOM 6816 O O . ASP B 1 333 ? 18.188 -18.384 -7.521 1 94.71 333 ASP B O 1
ATOM 6820 N N . ALA B 1 334 ? 19.456 -20.024 -8.477 1 94.58 334 ALA B N 1
ATOM 6821 C CA . ALA B 1 334 ? 18.53 -20.086 -9.605 1 94.58 334 ALA B CA 1
ATOM 6822 C C . ALA B 1 334 ? 18.021 -21.509 -9.819 1 94.58 334 ALA B C 1
ATOM 6824 O O . ALA B 1 334 ? 18.754 -22.477 -9.604 1 94.58 334 ALA B O 1
ATOM 6825 N N . LYS B 1 335 ? 16.805 -21.603 -10.137 1 92.61 335 LYS B N 1
ATOM 6826 C CA . LYS B 1 335 ? 16.13 -22.821 -10.575 1 92.61 335 LYS B CA 1
ATOM 6827 C C . LYS B 1 335 ? 15.447 -22.617 -11.925 1 92.61 335 LYS B C 1
ATOM 6829 O O . LYS B 1 335 ? 14.746 -21.623 -12.127 1 92.61 335 LYS B O 1
ATOM 6834 N N . VAL B 1 336 ? 15.658 -23.56 -12.837 1 95.12 336 VAL B N 1
ATOM 6835 C CA . VAL B 1 336 ? 15.119 -23.419 -14.186 1 95.12 336 VAL B CA 1
ATOM 6836 C C . VAL B 1 336 ? 14.071 -24.501 -14.438 1 95.12 336 VAL B C 1
ATOM 6838 O O . VAL B 1 336 ? 14.217 -25.635 -13.976 1 95.12 336 VAL B O 1
ATOM 6841 N N . SER B 1 337 ? 13.026 -24.062 -15.031 1 92.64 337 SER B N 1
ATOM 6842 C CA . SER B 1 337 ? 12.011 -24.997 -15.506 1 92.64 337 SER B CA 1
ATOM 6843 C C . SER B 1 337 ? 11.603 -24.687 -16.942 1 92.64 337 SER B C 1
ATOM 6845 O O . SER B 1 337 ? 11.624 -23.529 -17.364 1 92.64 337 SER B O 1
ATOM 6847 N N . ASP B 1 338 ? 11.326 -25.674 -17.661 1 94.37 338 ASP B N 1
ATOM 6848 C CA . ASP B 1 338 ? 10.898 -25.545 -19.05 1 94.37 338 ASP B CA 1
ATOM 6849 C C . ASP B 1 338 ? 9.808 -26.559 -19.386 1 94.37 338 ASP B C 1
ATOM 6851 O O . ASP B 1 338 ? 10.104 -27.706 -19.729 1 94.37 338 ASP B O 1
ATOM 6855 N N . SER B 1 339 ? 8.611 -26.091 -19.358 1 87.8 339 SER B N 1
ATOM 6856 C CA . SER B 1 339 ? 7.501 -26.964 -19.724 1 87.8 339 SER B CA 1
ATOM 6857 C C . SER B 1 339 ? 7.387 -27.108 -21.238 1 87.8 339 SER B C 1
ATOM 6859 O O . SER B 1 339 ? 7.17 -26.122 -21.946 1 87.8 339 SER B O 1
ATOM 6861 N N . LEU B 1 340 ? 7.56 -28.274 -21.692 1 92.23 340 LEU B N 1
ATOM 6862 C CA . LEU B 1 340 ? 7.474 -28.514 -23.128 1 92.23 340 LEU B CA 1
ATOM 6863 C C . LEU B 1 340 ? 6.024 -28.487 -23.599 1 92.23 340 LEU B C 1
ATOM 6865 O O . LEU B 1 340 ? 5.127 -28.941 -22.886 1 92.23 340 LEU B O 1
ATOM 6869 N N . PRO B 1 341 ? 5.781 -27.867 -24.76 1 88.35 341 PRO B N 1
ATOM 6870 C CA . PRO B 1 341 ? 4.416 -27.878 -25.291 1 88.35 341 PRO B CA 1
ATOM 6871 C C . PRO B 1 341 ? 3.904 -29.288 -25.575 1 88.35 341 PRO B C 1
ATOM 6873 O O . PRO B 1 341 ? 4.694 -30.234 -25.64 1 88.35 341 PRO B O 1
ATOM 6876 N N . ALA B 1 342 ? 2.594 -29.281 -25.798 1 84.41 342 ALA B N 1
ATOM 6877 C CA . ALA B 1 342 ? 1.995 -30.566 -26.148 1 84.41 342 ALA B CA 1
ATOM 6878 C C . ALA B 1 342 ? 2.546 -31.086 -27.472 1 84.41 342 ALA B C 1
ATOM 6880 O O . ALA B 1 342 ? 2.746 -30.316 -28.414 1 84.41 342 ALA B O 1
ATOM 6881 N N . GLY B 1 343 ? 2.992 -32.269 -27.552 1 84.9 343 GLY B N 1
ATOM 6882 C CA . GLY B 1 343 ? 3.519 -32.875 -28.764 1 84.9 343 GLY B CA 1
ATOM 6883 C C . GLY B 1 343 ? 5.018 -33.102 -28.714 1 84.9 343 GLY B C 1
ATOM 6884 O O . GLY B 1 343 ? 5.595 -33.678 -29.639 1 84.9 343 GLY B O 1
ATOM 6885 N N . MET B 1 344 ? 5.532 -32.541 -27.684 1 91.23 344 MET B N 1
ATOM 6886 C CA . MET B 1 344 ? 6.966 -32.744 -27.506 1 91.23 344 MET B CA 1
ATOM 6887 C C . MET B 1 344 ? 7.25 -33.54 -26.236 1 91.23 344 MET B C 1
ATOM 6889 O O . MET B 1 344 ? 6.535 -33.405 -25.241 1 91.23 344 MET B O 1
ATOM 6893 N N . THR B 1 345 ? 8.236 -34.367 -26.353 1 92.26 345 THR B N 1
ATOM 6894 C CA . THR B 1 345 ? 8.675 -35.115 -25.18 1 92.26 345 THR B CA 1
ATOM 6895 C C . THR B 1 345 ? 10.17 -34.923 -24.945 1 92.26 345 THR B C 1
ATOM 6897 O O . THR B 1 345 ? 10.953 -34.876 -25.896 1 92.26 345 THR B O 1
ATOM 6900 N N . PHE B 1 346 ? 10.499 -34.871 -23.712 1 95.01 346 PHE B N 1
ATOM 6901 C CA . PHE B 1 346 ? 11.893 -34.692 -23.325 1 95.01 346 PHE B CA 1
ATOM 6902 C C . PHE B 1 346 ? 12.692 -35.966 -23.572 1 95.01 346 PHE B C 1
ATOM 6904 O O . PHE B 1 346 ? 12.241 -37.063 -23.235 1 95.01 346 PHE B O 1
ATOM 6911 N N . VAL B 1 347 ? 13.879 -35.731 -24.235 1 94.46 347 VAL B N 1
ATOM 6912 C CA . VAL B 1 347 ? 14.792 -36.852 -24.43 1 94.46 347 VAL B CA 1
ATOM 6913 C C . VAL B 1 347 ? 15.648 -37.045 -23.18 1 94.46 347 VAL B C 1
ATOM 6915 O O . VAL B 1 347 ? 16.573 -36.269 -22.929 1 94.46 347 VAL B O 1
ATOM 6918 N N . GLU B 1 348 ? 15.453 -38.105 -22.509 1 92.46 348 GLU B N 1
ATOM 6919 C CA . GLU B 1 348 ? 16.129 -38.354 -21.239 1 92.46 348 GLU B CA 1
ATOM 6920 C C . GLU B 1 348 ? 17.644 -38.388 -21.418 1 92.46 348 GLU B C 1
ATOM 6922 O O . GLU B 1 348 ? 18.149 -38.99 -22.368 1 92.46 348 GLU B O 1
ATOM 6927 N N . GLY B 1 349 ? 18.356 -37.742 -20.514 1 90.71 349 GLY B N 1
ATOM 6928 C CA . GLY B 1 349 ? 19.81 -37.729 -20.503 1 90.71 349 GLY B CA 1
ATOM 6929 C C . GLY B 1 349 ? 20.404 -36.67 -21.413 1 90.71 349 GLY B C 1
ATOM 6930 O O . GLY B 1 349 ? 21.624 -36.501 -21.463 1 90.71 349 GLY B O 1
ATOM 6931 N N . SER B 1 350 ? 19.622 -35.906 -22.074 1 93.92 350 SER B N 1
ATOM 6932 C CA . SER B 1 350 ? 20.126 -34.947 -23.051 1 93.92 350 SER B CA 1
ATOM 6933 C C . SER B 1 350 ? 20.467 -33.614 -22.393 1 93.92 350 SER B C 1
ATOM 6935 O O . SER B 1 350 ? 21.173 -32.789 -22.978 1 93.92 350 SER B O 1
ATOM 6937 N N . LEU B 1 351 ? 20.005 -33.408 -21.206 1 94.96 351 LEU B N 1
ATOM 6938 C CA . LEU B 1 351 ? 20.161 -32.111 -20.556 1 94.96 351 LEU B CA 1
ATOM 6939 C C . LEU B 1 351 ? 21.587 -31.925 -20.048 1 94.96 351 LEU B C 1
ATOM 6941 O O . LEU B 1 351 ? 22.166 -32.843 -19.462 1 94.96 351 LEU B O 1
ATOM 6945 N N . GLY B 1 352 ? 22.226 -30.796 -20.346 1 93.75 352 GLY B N 1
ATOM 6946 C CA . GLY B 1 352 ? 23.53 -30.391 -19.846 1 93.75 352 GLY B CA 1
ATOM 6947 C C . GLY B 1 352 ? 23.705 -28.886 -19.785 1 93.75 352 GLY B C 1
ATOM 6948 O O . GLY B 1 352 ? 22.938 -28.141 -20.399 1 93.75 352 GLY B O 1
ATOM 6949 N N . TRP B 1 353 ? 24.563 -28.453 -18.87 1 90.84 353 TRP B N 1
ATOM 6950 C CA . TRP B 1 353 ? 24.896 -27.033 -18.902 1 90.84 353 TRP B CA 1
ATOM 6951 C C . TRP B 1 353 ? 26.404 -26.825 -18.818 1 90.84 353 TRP B C 1
ATOM 6953 O O . TRP B 1 353 ? 27.104 -27.577 -18.136 1 90.84 353 TRP B O 1
ATOM 6963 N N . ASN B 1 354 ? 26.871 -25.867 -19.609 1 91.01 354 ASN B N 1
ATOM 6964 C CA . ASN B 1 354 ? 28.274 -25.526 -19.815 1 91.01 354 ASN B CA 1
ATOM 6965 C C . ASN B 1 354 ? 29.079 -26.73 -20.294 1 91.01 354 ASN B C 1
ATOM 6967 O O . ASN B 1 354 ? 30.172 -26.993 -19.789 1 91.01 354 ASN B O 1
ATOM 6971 N N . GLY B 1 355 ? 28.49 -27.573 -21.023 1 85.56 355 GLY B N 1
ATOM 6972 C CA . GLY B 1 355 ? 29.182 -28.675 -21.672 1 85.56 355 GLY B CA 1
ATOM 6973 C C . GLY B 1 355 ? 29.19 -29.945 -20.843 1 85.56 355 GLY B C 1
ATOM 6974 O O . GLY B 1 355 ? 29.666 -30.987 -21.298 1 85.56 355 GLY B O 1
ATOM 6975 N N . VAL B 1 356 ? 28.777 -29.776 -19.483 1 90.3 356 VAL B N 1
ATOM 6976 C CA . VAL B 1 356 ? 28.78 -30.95 -18.616 1 90.3 356 VAL B CA 1
ATOM 6977 C C . VAL B 1 356 ? 27.385 -31.568 -18.578 1 90.3 356 VAL B C 1
ATOM 6979 O O . VAL B 1 356 ? 26.418 -30.909 -18.188 1 90.3 356 VAL B O 1
ATOM 6982 N N . LYS B 1 357 ? 27.159 -32.797 -19.032 1 92.28 357 LYS B N 1
ATOM 6983 C CA . LYS B 1 357 ? 25.871 -33.485 -19.017 1 92.28 357 LYS B CA 1
ATOM 6984 C C . LYS B 1 357 ? 25.42 -33.777 -17.588 1 92.28 357 LYS B C 1
ATOM 6986 O O . LYS B 1 357 ? 26.243 -34.079 -16.722 1 92.28 357 LYS B O 1
ATOM 6991 N N . ARG B 1 358 ? 24.125 -33.724 -17.373 1 90.94 358 ARG B N 1
ATOM 6992 C CA . ARG B 1 358 ? 23.517 -33.975 -16.07 1 90.94 358 ARG B CA 1
ATOM 6993 C C . ARG B 1 358 ? 22.432 -35.042 -16.17 1 90.94 358 ARG B C 1
ATOM 6995 O O . ARG B 1 358 ? 21.248 -34.721 -16.298 1 90.94 358 ARG B O 1
ATOM 7002 N N . PRO B 1 359 ? 22.895 -36.277 -15.993 1 86.14 359 PRO B N 1
ATOM 7003 C CA . PRO B 1 359 ? 21.883 -37.332 -16.085 1 86.14 359 PRO B CA 1
ATOM 7004 C C . PRO B 1 359 ? 20.868 -37.276 -14.945 1 86.14 359 PRO B C 1
ATOM 7006 O O . PRO B 1 359 ? 21.229 -36.965 -13.808 1 86.14 359 PRO B O 1
ATOM 7009 N N . GLY B 1 360 ? 19.615 -37.368 -15.122 1 85.55 360 GLY B N 1
ATOM 7010 C CA . GLY B 1 360 ? 18.569 -37.37 -14.112 1 85.55 360 GLY B CA 1
ATOM 7011 C C . GLY B 1 360 ? 17.807 -36.061 -14.039 1 85.55 360 GLY B C 1
ATOM 7012 O O . GLY B 1 360 ? 16.706 -36.007 -13.488 1 85.55 360 GLY B O 1
ATOM 7013 N N . ALA B 1 361 ? 18.516 -35.016 -14.611 1 88.71 361 ALA B N 1
ATOM 7014 C CA . ALA B 1 361 ? 17.818 -33.733 -14.607 1 88.71 361 ALA B CA 1
ATOM 7015 C C . ALA B 1 361 ? 16.741 -33.69 -15.687 1 88.71 361 ALA B C 1
ATOM 7017 O O . ALA B 1 361 ? 16.922 -34.242 -16.775 1 88.71 361 ALA B O 1
ATOM 7018 N N . ASN B 1 362 ? 15.561 -33.112 -15.347 1 90.82 362 ASN B N 1
ATOM 7019 C CA . ASN B 1 362 ? 14.41 -32.953 -16.23 1 90.82 362 ASN B CA 1
ATOM 7020 C C . ASN B 1 362 ? 13.934 -31.504 -16.275 1 90.82 362 ASN B C 1
ATOM 7022 O O . ASN B 1 362 ? 13.486 -30.962 -15.263 1 90.82 362 ASN B O 1
ATOM 7026 N N . PRO B 1 363 ? 14.039 -30.892 -17.408 1 92.02 363 PRO B N 1
ATOM 7027 C CA . PRO B 1 363 ? 13.624 -29.49 -17.495 1 92.02 363 PRO B CA 1
ATOM 7028 C C . PRO B 1 363 ? 12.145 -29.292 -17.171 1 92.02 363 PRO B C 1
ATOM 7030 O O . PRO B 1 363 ? 11.747 -28.215 -16.718 1 92.02 363 PRO B O 1
ATOM 7033 N N . VAL B 1 364 ? 11.261 -30.25 -17.43 1 87.83 364 VAL B N 1
ATOM 7034 C CA . VAL B 1 364 ? 9.827 -30.133 -17.184 1 87.83 364 VAL B CA 1
ATOM 7035 C C . VAL B 1 364 ? 9.564 -30.071 -15.682 1 87.83 364 VAL B C 1
ATOM 7037 O O . VAL B 1 364 ? 8.696 -29.321 -15.228 1 87.83 364 VAL B O 1
ATOM 7040 N N . LYS B 1 365 ? 10.379 -30.844 -14.887 1 80.24 365 LYS B N 1
ATOM 7041 C CA . LYS B 1 365 ? 10.239 -30.86 -13.434 1 80.24 365 LYS B CA 1
ATOM 7042 C C . LYS B 1 365 ? 11.051 -29.738 -12.792 1 80.24 365 LYS B C 1
ATOM 7044 O O . LYS B 1 365 ? 10.849 -29.411 -11.62 1 80.24 365 LYS B O 1
ATOM 7049 N N . GLY B 1 366 ? 11.798 -29.19 -13.52 1 89.69 366 GLY B N 1
ATOM 7050 C CA . GLY B 1 366 ? 12.671 -28.155 -12.991 1 89.69 366 GLY B CA 1
ATOM 7051 C C . GLY B 1 366 ? 13.94 -28.705 -12.369 1 89.69 366 GLY B C 1
ATOM 7052 O O . GLY B 1 366 ? 13.961 -29.84 -11.888 1 89.69 366 GLY B O 1
ATOM 7053 N N . PHE B 1 367 ? 15.067 -27.932 -12.443 1 90.95 367 PHE B N 1
ATOM 7054 C CA . PHE B 1 367 ? 16.337 -28.314 -11.839 1 90.95 367 PHE B CA 1
ATOM 7055 C C . PHE B 1 367 ? 17.054 -27.096 -11.269 1 90.95 367 PHE B C 1
ATOM 7057 O O . PHE B 1 367 ? 16.853 -25.974 -11.74 1 90.95 367 PHE B O 1
ATOM 7064 N N . ASN B 1 368 ? 17.824 -27.354 -10.256 1 92.23 368 ASN B N 1
ATOM 7065 C CA . ASN B 1 368 ? 18.548 -26.291 -9.567 1 92.23 368 ASN B CA 1
ATOM 7066 C C . ASN B 1 368 ? 19.903 -26.023 -10.215 1 92.23 368 ASN B C 1
ATOM 7068 O O . ASN B 1 368 ? 20.694 -26.947 -10.415 1 92.23 368 ASN B O 1
ATOM 7072 N N . LEU B 1 369 ? 20.154 -24.834 -10.6 1 92.39 369 LEU B N 1
ATOM 7073 C CA . LEU B 1 369 ? 21.43 -24.444 -11.19 1 92.39 369 LEU B CA 1
ATOM 7074 C C . LEU B 1 369 ? 22.446 -24.097 -10.107 1 92.39 369 LEU B C 1
ATOM 7076 O O . LEU B 1 369 ? 23.647 -24.02 -10.378 1 92.39 369 LEU B O 1
ATOM 7080 N N . GLY B 1 370 ? 21.935 -23.961 -8.887 1 91.15 370 GLY B N 1
ATOM 7081 C CA . GLY B 1 370 ? 22.806 -23.477 -7.828 1 91.15 370 GLY B CA 1
ATOM 7082 C C . GLY B 1 370 ? 22.957 -21.967 -7.824 1 91.15 370 GLY B C 1
ATOM 7083 O O . GLY B 1 370 ? 22.014 -21.242 -8.146 1 91.15 370 GLY B O 1
ATOM 7084 N N . THR B 1 371 ? 24.162 -21.51 -7.389 1 94.16 371 THR B N 1
ATOM 7085 C CA . THR B 1 371 ? 24.399 -20.078 -7.245 1 94.16 371 THR B CA 1
ATOM 7086 C C . THR B 1 371 ? 25.03 -19.504 -8.511 1 94.16 371 THR B C 1
ATOM 7088 O O . THR B 1 371 ? 26.089 -19.961 -8.945 1 94.16 371 THR B O 1
ATOM 7091 N N . LEU B 1 372 ? 24.272 -18.627 -9.14 1 94.41 372 LEU B N 1
ATOM 7092 C CA . LEU B 1 372 ? 24.834 -17.836 -10.23 1 94.41 372 LEU B CA 1
ATOM 7093 C C . LEU B 1 372 ? 25.636 -16.657 -9.689 1 94.41 372 LEU B C 1
ATOM 7095 O O . LEU B 1 372 ? 25.062 -15.696 -9.171 1 94.41 372 LEU B O 1
ATOM 7099 N N . THR B 1 373 ? 26.944 -16.684 -9.861 1 93.33 373 THR B N 1
ATOM 7100 C CA . THR B 1 373 ? 27.805 -15.628 -9.341 1 93.33 373 THR B CA 1
ATOM 7101 C C . THR B 1 373 ? 27.648 -14.35 -10.161 1 93.33 373 THR B C 1
ATOM 7103 O O . THR B 1 373 ? 27.012 -14.358 -11.217 1 93.33 373 THR B O 1
ATOM 7106 N N . ALA B 1 374 ? 28.253 -13.266 -9.688 1 90.29 374 ALA B N 1
ATOM 7107 C CA . ALA B 1 374 ? 28.19 -11.979 -10.374 1 90.29 374 ALA B CA 1
ATOM 7108 C C . ALA B 1 374 ? 28.849 -12.057 -11.748 1 90.29 374 ALA B C 1
ATOM 7110 O O . ALA B 1 374 ? 29.913 -12.66 -11.899 1 90.29 374 ALA B O 1
ATOM 7111 N N . ARG B 1 375 ? 28.192 -11.552 -12.742 1 92.37 375 ARG B N 1
ATOM 7112 C CA . ARG B 1 375 ? 28.692 -11.407 -14.105 1 92.37 375 ARG B CA 1
ATOM 7113 C C . ARG B 1 375 ? 28.973 -12.768 -14.734 1 92.37 375 ARG B C 1
ATOM 7115 O O . ARG B 1 375 ? 29.947 -12.927 -15.472 1 92.37 375 ARG B O 1
ATOM 7122 N N . SER B 1 376 ? 28.172 -13.723 -14.366 1 93.82 376 SER B N 1
ATOM 7123 C CA . SER B 1 376 ? 28.355 -15.06 -14.921 1 93.82 376 SER B CA 1
ATOM 7124 C C . SER B 1 376 ? 27.3 -15.369 -15.978 1 93.82 376 SER B C 1
ATOM 7126 O O . SER B 1 376 ? 26.254 -14.72 -16.027 1 93.82 376 SER B O 1
ATOM 7128 N N . VAL B 1 377 ? 27.682 -16.326 -16.848 1 95.96 377 VAL B N 1
ATOM 7129 C CA . VAL B 1 377 ? 26.772 -16.795 -17.887 1 95.96 377 VAL B CA 1
ATOM 7130 C C . VAL B 1 377 ? 26.712 -18.321 -17.872 1 95.96 377 VAL B C 1
ATOM 7132 O O . VAL B 1 377 ? 27.739 -18.987 -17.723 1 95.96 377 VAL B O 1
ATOM 7135 N N . ILE B 1 378 ? 25.543 -18.89 -17.931 1 95.9 378 ILE B N 1
ATOM 7136 C CA . ILE B 1 378 ? 25.34 -20.333 -17.999 1 95.9 378 ILE B CA 1
ATOM 7137 C C . ILE B 1 378 ? 24.579 -20.687 -19.275 1 95.9 378 ILE B C 1
ATOM 7139 O O . ILE B 1 378 ? 23.627 -19.999 -19.649 1 95.9 378 ILE B O 1
ATOM 7143 N N . ASN B 1 379 ? 25.064 -21.709 -19.947 1 97.04 379 ASN B N 1
ATOM 7144 C CA . ASN B 1 379 ? 24.4 -22.213 -21.145 1 97.04 379 ASN B CA 1
ATOM 7145 C C . ASN B 1 379 ? 23.834 -23.612 -20.925 1 97.04 379 ASN B C 1
ATOM 7147 O O . ASN B 1 379 ? 24.582 -24.556 -20.662 1 97.04 379 ASN B O 1
ATOM 7151 N N . ILE B 1 380 ? 22.549 -23.756 -21.055 1 96.92 380 ILE B N 1
ATOM 7152 C CA . ILE B 1 380 ? 21.854 -25.025 -20.867 1 96.92 380 ILE B CA 1
ATOM 7153 C C . ILE B 1 380 ? 21.379 -25.558 -22.217 1 96.92 380 ILE B C 1
ATOM 7155 O O . ILE B 1 380 ? 20.897 -24.796 -23.058 1 96.92 380 ILE B O 1
ATOM 7159 N N . GLN B 1 381 ? 21.561 -26.813 -22.423 1 96.72 381 GLN B N 1
ATOM 7160 C CA . GLN B 1 381 ? 21.11 -27.46 -23.65 1 96.72 381 GLN B CA 1
ATOM 7161 C C . GLN B 1 381 ? 20.365 -28.757 -23.346 1 96.72 381 GLN B C 1
ATOM 7163 O O . GLN B 1 381 ? 20.745 -29.499 -22.438 1 96.72 381 GLN B O 1
ATOM 7168 N N . PHE B 1 382 ? 19.282 -28.978 -24.074 1 96.64 382 PHE B N 1
ATOM 7169 C CA . PHE B 1 382 ? 18.591 -30.26 -24.003 1 96.64 382 PHE B CA 1
ATOM 7170 C C . PHE B 1 382 ? 17.845 -30.546 -25.3 1 96.64 382 PHE B C 1
ATOM 7172 O O . PHE B 1 382 ? 17.685 -29.656 -26.139 1 96.64 382 PHE B O 1
ATOM 7179 N N . GLU B 1 383 ? 17.439 -31.799 -25.403 1 96.58 383 GLU B N 1
ATOM 7180 C CA . GLU B 1 383 ? 16.771 -32.223 -26.629 1 96.58 383 GLU B CA 1
ATOM 7181 C C . GLU B 1 383 ? 15.336 -32.662 -26.353 1 96.58 383 GLU B C 1
ATOM 7183 O O . GLU B 1 383 ? 15.027 -33.138 -25.258 1 96.58 383 GLU B O 1
ATOM 7188 N N . ALA B 1 384 ? 14.491 -32.437 -27.292 1 96.01 384 ALA B N 1
ATOM 7189 C CA . ALA B 1 384 ? 13.093 -32.857 -27.254 1 96.01 384 ALA B CA 1
ATOM 7190 C C . ALA B 1 384 ? 12.686 -33.528 -28.563 1 96.01 384 ALA B C 1
ATOM 7192 O O . ALA B 1 384 ? 13.115 -33.11 -29.641 1 96.01 384 ALA B O 1
ATOM 7193 N N . LYS B 1 385 ? 11.898 -34.487 -28.389 1 94.43 385 LYS B N 1
ATOM 7194 C CA . LYS B 1 385 ? 11.396 -35.214 -29.552 1 94.43 385 LYS B CA 1
ATOM 7195 C C . LYS B 1 385 ? 9.958 -34.814 -29.871 1 94.43 385 LYS B C 1
ATOM 7197 O O . LYS B 1 385 ? 9.122 -34.715 -28.97 1 94.43 385 LYS B O 1
ATOM 7202 N N . ILE B 1 386 ? 9.728 -34.542 -31.15 1 90.76 386 ILE B N 1
ATOM 7203 C CA . ILE B 1 386 ? 8.38 -34.206 -31.595 1 90.76 386 ILE B CA 1
ATOM 7204 C C . ILE B 1 386 ? 7.569 -35.485 -31.792 1 90.76 386 ILE B C 1
ATOM 7206 O O . ILE B 1 386 ? 8.042 -36.438 -32.414 1 90.76 386 ILE B O 1
ATOM 7210 N N . ALA B 1 387 ? 6.388 -35.478 -31.163 1 86.57 387 ALA B N 1
ATOM 7211 C CA . ALA B 1 387 ? 5.525 -36.653 -31.241 1 86.57 387 ALA B CA 1
ATOM 7212 C C . ALA B 1 387 ? 5.198 -36.998 -32.691 1 86.57 387 ALA B C 1
ATOM 7214 O O . ALA B 1 387 ? 5.046 -36.106 -33.529 1 86.57 387 ALA B O 1
ATOM 7215 N N . GLU B 1 388 ? 5.194 -38.378 -32.925 1 75.4 388 GLU B N 1
ATOM 7216 C CA . GLU B 1 388 ? 4.862 -38.844 -34.267 1 75.4 388 GLU B CA 1
ATOM 7217 C C . GLU B 1 388 ? 3.373 -38.673 -34.558 1 75.4 388 GLU B C 1
ATOM 7219 O O . GLU B 1 388 ? 2.549 -38.704 -33.643 1 75.4 388 GLU B O 1
ATOM 7224 N N . GLN B 1 389 ? 3.016 -38.141 -35.553 1 58.97 389 GLN B N 1
ATOM 7225 C CA . GLN B 1 389 ? 1.686 -37.791 -36.04 1 58.97 389 GLN B CA 1
ATOM 7226 C C . GLN B 1 389 ? 0.695 -38.926 -35.799 1 58.97 389 GLN B C 1
ATOM 7228 O O . GLN B 1 389 ? 0.394 -39.698 -36.712 1 58.97 389 GLN B O 1
ATOM 7233 N N . GLY B 1 390 ? 0.772 -40.042 -35.049 1 48.07 390 GLY B N 1
ATOM 7234 C CA . GLY B 1 390 ? -0.529 -40.67 -35.212 1 48.07 390 GLY B CA 1
ATOM 7235 C C . GLY B 1 390 ? -1.68 -39.684 -35.139 1 48.07 390 GLY B C 1
ATOM 7236 O O . GLY B 1 390 ? -2.631 -39.773 -35.918 1 48.07 390 GLY B O 1
ATOM 7237 N N . ALA B 1 391 ? -1.979 -39.483 -33.869 1 44.55 391 ALA B N 1
ATOM 7238 C CA . ALA B 1 391 ? -3.2 -38.837 -33.394 1 44.55 391 ALA B CA 1
ATOM 7239 C C . ALA B 1 391 ? -3.372 -37.458 -34.023 1 44.55 391 ALA B C 1
ATOM 7241 O O . ALA B 1 391 ? -2.442 -36.929 -34.637 1 44.55 391 ALA B O 1
ATOM 7242 N N . ALA B 1 392 ? -4.469 -36.657 -33.418 1 39.52 392 ALA B N 1
ATOM 7243 C CA . ALA B 1 392 ? -5.116 -35.399 -33.78 1 39.52 392 ALA B CA 1
ATOM 7244 C C . ALA B 1 392 ? -4.09 -34.281 -33.942 1 39.52 392 ALA B C 1
ATOM 7246 O O . ALA B 1 392 ? -3.521 -33.805 -32.957 1 39.52 392 ALA B O 1
ATOM 7247 N N . GLN B 1 393 ? -3.241 -34.439 -34.883 1 46.04 393 GLN B N 1
ATOM 7248 C CA . GLN B 1 393 ? -2.358 -33.299 -35.108 1 46.04 393 GLN B CA 1
ATOM 7249 C C . GLN B 1 393 ? -3.108 -31.981 -34.943 1 46.04 393 GLN B C 1
ATOM 7251 O O . GLN B 1 393 ? -4.075 -31.716 -35.661 1 46.04 393 GLN B O 1
ATOM 7256 N N . PRO B 1 394 ? -3.088 -31.503 -33.882 1 43.24 394 PRO B N 1
ATOM 7257 C CA . PRO B 1 394 ? -3.679 -30.163 -33.931 1 43.24 394 PRO B CA 1
ATOM 7258 C C . PRO B 1 394 ? -3.194 -29.347 -35.127 1 43.24 394 PRO B C 1
ATOM 7260 O O . PRO B 1 394 ? -2.09 -29.575 -35.627 1 43.24 394 PRO B O 1
ATOM 7263 N N . ASN B 1 395 ? -4.041 -28.926 -35.972 1 46.74 395 ASN B N 1
ATOM 7264 C CA . ASN B 1 395 ? -3.859 -27.882 -36.976 1 46.74 395 ASN B CA 1
ATOM 7265 C C . ASN B 1 395 ? -2.763 -26.9 -36.571 1 46.74 395 ASN B C 1
ATOM 7267 O O . ASN B 1 395 ? -2.57 -25.874 -37.226 1 46.74 395 ASN B O 1
ATOM 7271 N N . HIS B 1 396 ? -2.117 -27.189 -35.384 1 57.92 396 HIS B N 1
ATOM 7272 C CA . HIS B 1 396 ? -1.253 -26.079 -34.999 1 57.92 396 HIS B CA 1
ATOM 7273 C C . HIS B 1 396 ? 0.192 -26.336 -35.414 1 57.92 396 HIS B C 1
ATOM 7275 O O . HIS B 1 396 ? 0.793 -27.331 -35.003 1 57.92 396 HIS B O 1
ATOM 7281 N N . PHE B 1 397 ? 0.739 -25.696 -36.393 1 75.34 397 PHE B N 1
ATOM 7282 C CA . PHE B 1 397 ? 2.004 -25.714 -37.12 1 75.34 397 PHE B CA 1
ATOM 7283 C C . PHE B 1 397 ? 3.116 -25.092 -36.284 1 75.34 397 PHE B C 1
ATOM 7285 O O . PHE B 1 397 ? 4.28 -25.091 -36.692 1 75.34 397 PHE B O 1
ATOM 7292 N N . GLU B 1 398 ? 2.725 -24.753 -35.14 1 88.81 398 GLU B N 1
ATOM 7293 C CA . GLU B 1 398 ? 3.785 -24.098 -34.378 1 88.81 398 GLU B CA 1
ATOM 7294 C C . GLU B 1 398 ? 3.846 -24.629 -32.949 1 88.81 398 GLU B C 1
ATOM 7296 O O . GLU B 1 398 ? 2.812 -24.795 -32.298 1 88.81 398 GLU B O 1
ATOM 7301 N N . LEU B 1 399 ? 4.977 -25.142 -32.566 1 92.34 399 LEU B N 1
ATOM 7302 C CA . LEU B 1 399 ? 5.231 -25.515 -31.178 1 92.34 399 LEU B CA 1
ATOM 7303 C C . LEU B 1 399 ? 6.046 -24.44 -30.467 1 92.34 399 LEU B C 1
ATOM 7305 O O . LEU B 1 399 ? 7.209 -24.212 -30.805 1 92.34 399 LEU B O 1
ATOM 7309 N N . VAL B 1 400 ? 5.376 -23.785 -29.557 1 94.47 400 VAL B N 1
ATOM 7310 C CA . VAL B 1 400 ? 6.004 -22.671 -28.854 1 94.47 400 VAL B CA 1
ATOM 7311 C C . VAL B 1 400 ? 6.476 -23.129 -27.476 1 94.47 400 VAL B C 1
ATOM 7313 O O . VAL B 1 400 ? 5.736 -23.798 -26.751 1 94.47 400 VAL B O 1
ATOM 7316 N N . ASN B 1 401 ? 7.715 -22.863 -27.146 1 95.7 401 ASN B N 1
ATOM 7317 C CA . ASN B 1 401 ? 8.304 -23.217 -25.859 1 95.7 401 ASN B CA 1
ATOM 7318 C C . ASN B 1 401 ? 8.914 -22.001 -25.168 1 95.7 401 ASN B C 1
ATOM 7320 O O . ASN B 1 401 ? 9.523 -21.151 -25.82 1 95.7 401 ASN B O 1
ATOM 7324 N N . GLN B 1 402 ? 8.661 -21.903 -23.888 1 95.87 402 GLN B N 1
ATOM 7325 C CA . GLN B 1 402 ? 9.195 -20.822 -23.066 1 95.87 402 GLN B CA 1
ATOM 7326 C C . GLN B 1 402 ? 9.754 -21.356 -21.751 1 95.87 402 GLN B C 1
ATOM 7328 O O . GLN B 1 402 ? 9.099 -22.144 -21.065 1 95.87 402 GLN B O 1
ATOM 7333 N N . ALA B 1 403 ? 10.961 -20.972 -21.443 1 96.24 403 ALA B N 1
ATOM 7334 C CA . ALA B 1 403 ? 11.585 -21.372 -20.185 1 96.24 403 ALA B CA 1
ATOM 7335 C C . ALA B 1 403 ? 11.313 -20.348 -19.087 1 96.24 403 ALA B C 1
ATOM 7337 O O . ALA B 1 403 ? 11.034 -19.181 -19.374 1 96.24 403 ALA B O 1
ATOM 7338 N N . ARG B 1 404 ? 11.35 -20.788 -17.8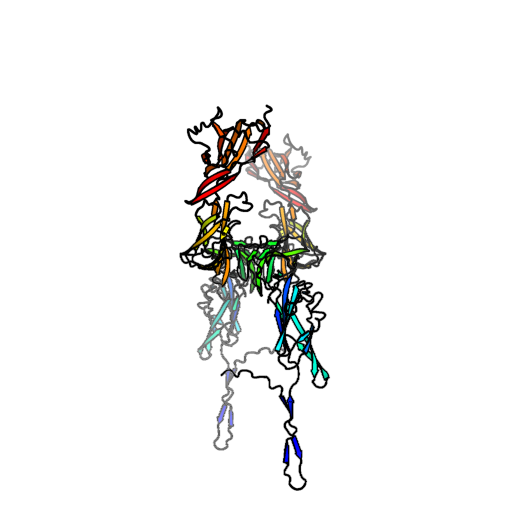91 1 93.93 404 ARG B N 1
ATOM 7339 C CA . ARG B 1 404 ? 11.165 -19.936 -16.72 1 93.93 404 ARG B CA 1
ATOM 7340 C C . ARG B 1 404 ? 12.33 -20.082 -15.747 1 93.93 404 ARG B C 1
ATOM 7342 O O . ARG B 1 404 ? 12.849 -21.183 -15.553 1 93.93 404 ARG B O 1
ATOM 7349 N N . LEU B 1 405 ? 12.719 -18.998 -15.247 1 95.18 405 LEU B N 1
ATOM 7350 C CA . LEU B 1 405 ? 13.807 -18.941 -14.277 1 95.18 405 LEU B CA 1
ATOM 7351 C C . LEU B 1 405 ? 13.322 -18.369 -12.949 1 95.18 405 LEU B C 1
ATOM 7353 O O . LEU B 1 405 ? 12.801 -17.252 -12.902 1 95.18 405 LEU B O 1
ATOM 7357 N N . LEU B 1 406 ? 13.39 -19.159 -11.935 1 92.95 406 LEU B N 1
ATOM 7358 C CA . LEU B 1 406 ? 13.146 -18.7 -10.572 1 92.95 406 LEU B CA 1
ATOM 7359 C C . LEU B 1 406 ? 14.46 -18.418 -9.851 1 92.95 406 LEU B C 1
ATOM 7361 O O . LEU B 1 406 ? 15.307 -19.306 -9.725 1 92.95 406 LEU B O 1
ATOM 7365 N N . TYR B 1 407 ? 14.666 -17.192 -9.525 1 93.94 407 TYR B N 1
ATOM 7366 C CA . TYR B 1 407 ? 15.914 -16.906 -8.826 1 93.94 407 TYR B CA 1
ATOM 7367 C C . TYR B 1 407 ? 15.649 -16.187 -7.509 1 93.94 407 TYR B C 1
ATOM 7369 O O . TYR B 1 407 ? 14.64 -15.491 -7.366 1 93.94 407 TYR B O 1
ATOM 7377 N N . THR B 1 408 ? 16.509 -16.447 -6.561 1 94.18 408 THR B N 1
ATOM 7378 C CA . THR B 1 408 ? 16.414 -15.886 -5.217 1 94.18 408 THR B CA 1
ATOM 7379 C C . THR B 1 408 ? 17.713 -15.185 -4.831 1 94.18 408 THR B C 1
ATOM 7381 O O . THR B 1 408 ? 18.801 -15.645 -5.183 1 94.18 408 THR B O 1
ATOM 7384 N N . TYR B 1 409 ? 17.577 -14.046 -4.233 1 91.97 409 TYR B N 1
ATOM 7385 C CA . TYR B 1 409 ? 18.747 -13.353 -3.703 1 91.97 409 TYR B CA 1
ATOM 7386 C C . TYR B 1 409 ? 18.49 -12.854 -2.286 1 91.97 409 TYR B C 1
ATOM 7388 O O . TYR B 1 409 ? 17.337 -12.701 -1.875 1 91.97 409 TYR B O 1
ATOM 7396 N N . ARG B 1 410 ? 19.554 -12.667 -1.574 1 90.45 410 ARG B N 1
ATOM 7397 C CA . ARG B 1 410 ? 19.494 -12.252 -0.177 1 90.45 410 ARG B CA 1
ATOM 7398 C C . ARG B 1 410 ? 19.986 -10.818 -0.011 1 90.45 410 ARG B C 1
ATOM 7400 O O . ARG B 1 410 ? 21.015 -10.44 -0.575 1 90.45 410 ARG B O 1
ATOM 7407 N N . LEU B 1 411 ? 19.178 -10.076 0.707 1 88.74 411 LEU B N 1
ATOM 7408 C CA . LEU B 1 411 ? 19.597 -8.719 1.04 1 88.74 411 LEU B CA 1
ATOM 7409 C C . LEU B 1 411 ? 20.552 -8.721 2.229 1 88.74 411 LEU B C 1
ATOM 7411 O O . LEU B 1 411 ? 20.613 -9.698 2.98 1 88.74 411 LEU B O 1
ATOM 7415 N N . PRO B 1 412 ? 21.331 -7.685 2.453 1 84.16 412 PRO B N 1
ATOM 7416 C CA . PRO B 1 412 ? 22.269 -7.616 3.575 1 84.16 412 PRO B CA 1
ATOM 7417 C C . PRO B 1 412 ? 21.579 -7.753 4.93 1 84.16 412 PRO B C 1
ATOM 7419 O O . PRO B 1 412 ? 22.212 -8.152 5.912 1 84.16 412 PRO B O 1
ATOM 7422 N N . ASP B 1 413 ? 20.236 -7.467 5.013 1 84.94 413 ASP B N 1
ATOM 7423 C CA . ASP B 1 413 ? 19.519 -7.61 6.276 1 84.94 413 ASP B CA 1
ATOM 7424 C C . ASP B 1 413 ? 18.933 -9.013 6.42 1 84.94 413 ASP B C 1
ATOM 7426 O O . ASP B 1 413 ? 18.089 -9.253 7.287 1 84.94 413 ASP B O 1
ATOM 7430 N N . SER B 1 414 ? 19.215 -9.926 5.598 1 88.39 414 SER B N 1
ATOM 7431 C CA . SER B 1 414 ? 18.911 -11.352 5.644 1 88.39 414 SER B CA 1
ATOM 7432 C C . SER B 1 414 ? 17.539 -11.644 5.046 1 88.39 414 SER B C 1
ATOM 7434 O O . SER B 1 414 ? 17.117 -12.801 4.981 1 88.39 414 SER B O 1
ATOM 7436 N N . ARG B 1 415 ? 16.927 -10.7 4.563 1 90.78 415 ARG B N 1
ATOM 7437 C CA . ARG B 1 415 ? 15.68 -10.957 3.851 1 90.78 415 ARG B CA 1
ATOM 7438 C C . ARG B 1 415 ? 15.947 -11.562 2.477 1 90.78 415 ARG B C 1
ATOM 7440 O O . ARG B 1 415 ? 16.934 -11.218 1.823 1 90.78 415 ARG B O 1
ATOM 7447 N N . MET B 1 416 ? 14.989 -12.446 2.071 1 93.79 416 MET B N 1
ATOM 7448 C CA . MET B 1 416 ? 15.14 -13.124 0.787 1 93.79 416 MET B CA 1
ATOM 7449 C C . MET B 1 416 ? 14.058 -12.681 -0.192 1 93.79 416 MET B C 1
ATOM 7451 O O . MET B 1 416 ? 12.903 -12.498 0.193 1 93.79 416 MET B O 1
ATOM 7455 N N . VAL B 1 417 ? 14.492 -12.474 -1.416 1 93.27 417 VAL B N 1
ATOM 7456 C CA . VAL B 1 417 ? 13.574 -12.064 -2.475 1 93.27 417 VAL B CA 1
ATOM 7457 C C . VAL B 1 417 ? 13.624 -13.073 -3.62 1 93.27 417 VAL B C 1
ATOM 7459 O O . VAL B 1 417 ? 14.705 -13.448 -4.08 1 93.27 417 VAL B O 1
ATOM 7462 N N . GLN B 1 418 ? 12.532 -13.555 -3.94 1 93 418 GLN B N 1
ATOM 7463 C CA . GLN B 1 418 ? 12.412 -14.473 -5.068 1 93 418 GLN B CA 1
ATOM 7464 C C . GLN B 1 418 ? 11.767 -13.789 -6.269 1 93 418 GLN B C 1
ATOM 7466 O O . GLN B 1 418 ? 10.759 -13.093 -6.126 1 93 418 GLN B O 1
ATOM 7471 N N . ARG B 1 419 ? 12.344 -13.982 -7.426 1 90.7 419 ARG B N 1
ATOM 7472 C CA . ARG B 1 419 ? 11.822 -13.43 -8.671 1 90.7 419 ARG B CA 1
ATOM 7473 C C . ARG B 1 419 ? 11.775 -14.493 -9.764 1 90.7 419 ARG B C 1
ATOM 7475 O O . ARG B 1 419 ? 12.421 -15.536 -9.65 1 90.7 419 ARG B O 1
ATOM 7482 N N . MET B 1 420 ? 10.906 -14.213 -10.65 1 90.04 420 MET B N 1
ATOM 7483 C CA . MET B 1 420 ? 10.778 -15.108 -11.796 1 90.04 420 MET B CA 1
ATOM 7484 C C . MET B 1 420 ? 11 -14.354 -13.103 1 90.04 420 MET B C 1
ATOM 7486 O O . MET B 1 420 ? 10.545 -13.219 -13.254 1 90.04 420 MET B O 1
ATOM 7490 N N . ALA B 1 421 ? 11.745 -14.948 -13.959 1 92.01 421 ALA B N 1
ATOM 7491 C CA . ALA B 1 421 ? 11.953 -14.427 -15.308 1 92.01 421 ALA B CA 1
ATOM 7492 C C . ALA B 1 421 ? 11.579 -15.467 -16.361 1 92.01 421 ALA B C 1
ATOM 7494 O O . ALA B 1 421 ? 11.765 -16.668 -16.15 1 92.01 421 ALA B O 1
ATOM 7495 N N . ALA B 1 422 ? 10.997 -15.002 -17.399 1 93.96 422 ALA B N 1
ATOM 7496 C CA . ALA B 1 422 ? 10.643 -15.888 -18.505 1 93.96 422 ALA B CA 1
ATOM 7497 C C . ALA B 1 422 ? 11.517 -15.617 -19.726 1 93.96 422 ALA B C 1
ATOM 7499 O O . ALA B 1 422 ? 11.896 -14.473 -19.986 1 93.96 422 ALA B O 1
ATOM 7500 N N . SER B 1 423 ? 11.828 -16.656 -20.37 1 96.3 423 SER B N 1
ATOM 7501 C CA . SER B 1 423 ? 12.577 -16.487 -21.61 1 96.3 423 SER B CA 1
ATOM 7502 C C . SER B 1 423 ? 11.671 -16.015 -22.743 1 96.3 423 SER B C 1
ATOM 7504 O O . SER B 1 423 ? 10.452 -15.939 -22.579 1 96.3 423 SER B O 1
ATOM 7506 N N . ASN B 1 424 ? 12.349 -15.662 -23.882 1 95.66 424 ASN B N 1
ATOM 7507 C CA . ASN B 1 424 ? 11.572 -15.454 -25.099 1 95.66 424 ASN B CA 1
ATOM 7508 C C . ASN B 1 424 ? 10.895 -16.743 -25.559 1 95.66 424 ASN B C 1
ATOM 7510 O O . ASN B 1 424 ? 11.187 -17.821 -25.039 1 95.66 424 ASN B O 1
ATOM 7514 N N . GLU B 1 425 ? 10.026 -16.622 -26.439 1 94.86 425 GLU B N 1
ATOM 7515 C CA . GLU B 1 425 ? 9.356 -17.784 -27.017 1 94.86 425 GLU B CA 1
ATOM 7516 C C . GLU B 1 425 ? 10.19 -18.404 -28.133 1 94.86 425 GLU B C 1
ATOM 7518 O O . GLU B 1 425 ? 10.596 -17.712 -29.07 1 94.86 425 GLU B O 1
ATOM 7523 N N . ALA B 1 426 ? 10.546 -19.637 -27.931 1 95.93 426 ALA B N 1
ATOM 7524 C CA . ALA B 1 426 ? 11.205 -20.397 -28.99 1 95.93 426 ALA B CA 1
ATOM 7525 C C . ALA B 1 426 ? 10.197 -21.231 -29.776 1 95.93 426 ALA B C 1
ATOM 7527 O O . ALA B 1 426 ? 9.608 -22.172 -29.239 1 95.93 426 ALA B O 1
ATOM 7528 N N . THR B 1 427 ? 10.046 -20.937 -31.072 1 94.97 427 THR B N 1
ATOM 7529 C CA . THR B 1 427 ? 9.009 -21.571 -31.878 1 94.97 427 THR B CA 1
ATOM 7530 C C . THR B 1 427 ? 9.622 -22.551 -32.875 1 94.97 427 THR B C 1
ATOM 7532 O O . THR B 1 427 ? 10.583 -22.217 -33.571 1 94.97 427 THR B O 1
ATOM 7535 N N . VAL B 1 428 ? 9.118 -23.71 -32.915 1 93.71 428 VAL B N 1
ATOM 7536 C CA . VAL B 1 428 ? 9.431 -24.703 -33.938 1 93.71 428 VAL B CA 1
ATOM 7537 C C . VAL B 1 428 ? 8.281 -24.795 -34.938 1 93.71 428 VAL B C 1
ATOM 7539 O O . VAL B 1 428 ? 7.122 -24.957 -34.547 1 93.71 428 VAL B O 1
ATOM 7542 N N . TYR B 1 429 ? 8.653 -24.688 -36.212 1 90.57 429 TYR B N 1
ATOM 7543 C CA . TYR B 1 429 ? 7.648 -24.813 -37.262 1 90.57 429 TYR B CA 1
ATOM 7544 C C . TYR B 1 429 ? 7.615 -26.23 -37.82 1 90.57 429 TYR B C 1
ATOM 7546 O O . TYR B 1 429 ? 8.638 -26.75 -38.271 1 90.57 429 TYR B O 1
ATOM 7554 N N . LEU B 1 430 ? 6.466 -26.783 -37.687 1 88.87 430 LEU B N 1
ATOM 7555 C CA . LEU B 1 430 ? 6.299 -28.12 -38.247 1 88.87 430 LEU B CA 1
ATOM 7556 C C . LEU B 1 430 ? 6.01 -28.051 -39.743 1 88.87 430 LEU B C 1
ATOM 7558 O O . LEU B 1 430 ? 5.033 -27.427 -40.163 1 88.87 430 LEU B O 1
ATOM 7562 N N . LYS B 1 431 ? 6.95 -28.655 -40.48 1 87.39 431 LYS B N 1
ATOM 7563 C CA . LYS B 1 431 ? 6.804 -28.68 -41.933 1 87.39 431 LYS B CA 1
ATOM 7564 C C . LYS B 1 431 ? 6.625 -30.107 -42.443 1 87.39 431 LYS B C 1
ATOM 7566 O O . LYS B 1 431 ? 7.313 -31.024 -41.99 1 87.39 431 LYS B O 1
ATOM 7571 N N . SER B 1 432 ? 5.57 -30.293 -43.201 1 85.64 432 SER B N 1
ATOM 7572 C CA . SER B 1 432 ? 5.329 -31.59 -43.825 1 85.64 432 SER B CA 1
ATOM 7573 C C . SER B 1 432 ? 4.52 -31.443 -45.109 1 85.64 432 SER B C 1
ATOM 7575 O O . SER B 1 432 ? 3.732 -30.506 -45.249 1 85.64 432 SER B O 1
ATOM 7577 N N . PRO B 1 433 ? 4.842 -32.323 -46.07 1 88.5 433 PRO B N 1
ATOM 7578 C CA . PRO B 1 433 ? 3.949 -32.376 -47.229 1 88.5 433 PRO B CA 1
ATOM 7579 C C . PRO B 1 433 ? 2.628 -33.079 -46.924 1 88.5 433 PRO B C 1
ATOM 7581 O O . PRO B 1 433 ? 2.594 -34.017 -46.123 1 88.5 433 PRO B O 1
ATOM 7584 N N . ILE B 1 434 ? 1.574 -32.582 -47.486 1 88.49 434 ILE B N 1
ATOM 7585 C CA . ILE B 1 434 ? 0.265 -33.223 -47.423 1 88.49 434 ILE B CA 1
ATOM 7586 C C . ILE B 1 434 ? -0.239 -33.507 -48.836 1 88.49 434 ILE B C 1
ATOM 7588 O O . ILE B 1 434 ? -0.802 -32.626 -49.49 1 88.49 434 ILE B O 1
ATOM 7592 N N . ILE B 1 435 ? -0.06 -34.829 -49.202 1 91.38 435 ILE B N 1
ATOM 7593 C CA . ILE B 1 435 ? -0.411 -35.221 -50.563 1 91.38 435 ILE B CA 1
ATOM 7594 C C . ILE B 1 435 ? -1.83 -35.786 -50.587 1 91.38 435 ILE B C 1
ATOM 7596 O O . ILE B 1 435 ? -2.162 -36.679 -49.804 1 91.38 435 ILE B O 1
ATOM 7600 N N . LYS B 1 436 ? -2.657 -35.223 -51.472 1 92.96 436 LYS B N 1
ATOM 7601 C CA . LYS B 1 436 ? -4.011 -35.712 -51.719 1 92.96 436 LYS B CA 1
ATOM 7602 C C . LYS B 1 436 ? -4.173 -36.176 -53.163 1 92.96 436 LYS B C 1
ATOM 7604 O O . LYS B 1 436 ? -3.636 -35.557 -54.084 1 92.96 436 LYS B O 1
ATOM 7609 N N . VAL B 1 437 ? -4.816 -37.351 -53.277 1 93.13 437 VAL B N 1
ATOM 7610 C CA . VAL B 1 437 ? -5.053 -37.917 -54.601 1 93.13 437 VAL B CA 1
ATOM 7611 C C . VAL B 1 437 ? -6.553 -38.094 -54.826 1 93.13 437 VAL B C 1
ATOM 7613 O O . VAL B 1 437 ? -7.258 -38.625 -53.965 1 93.13 437 VAL B O 1
ATOM 7616 N N . TYR B 1 438 ? -6.952 -37.542 -55.97 1 93.58 438 TYR B N 1
ATOM 7617 C CA . TYR B 1 438 ? -8.332 -37.711 -56.412 1 93.58 438 TYR B CA 1
ATOM 7618 C C . TYR B 1 438 ? -8.389 -38.408 -57.766 1 93.58 438 TYR B C 1
ATOM 7620 O O . TYR B 1 438 ? -7.616 -38.084 -58.671 1 93.58 438 TYR B O 1
ATOM 7628 N N . VAL B 1 439 ? -9.295 -39.387 -57.781 1 92.54 439 VAL B N 1
ATOM 7629 C CA . VAL B 1 439 ? -9.437 -40.097 -59.048 1 92.54 439 VAL B CA 1
ATOM 7630 C C . VAL B 1 439 ? -10.911 -40.169 -59.438 1 92.54 439 VAL B C 1
ATOM 7632 O O . VAL B 1 439 ? -11.78 -40.336 -58.578 1 92.54 439 VAL B O 1
ATOM 7635 N N . GLU B 1 440 ? -11.117 -39.862 -60.68 1 90.49 440 GLU B N 1
ATOM 7636 C CA . GLU B 1 440 ? -12.428 -40.013 -61.306 1 90.49 440 GLU B CA 1
ATOM 7637 C C . GLU B 1 440 ? -12.334 -40.826 -62.594 1 90.49 440 GLU B C 1
ATOM 7639 O O . GLU B 1 440 ? -11.387 -40.666 -63.367 1 90.49 440 GLU B O 1
ATOM 7644 N N . VAL B 1 441 ? -13.192 -41.777 -62.66 1 89.29 441 VAL B N 1
ATOM 7645 C CA . VAL B 1 441 ? -13.229 -42.606 -63.86 1 89.29 441 VAL B CA 1
ATOM 7646 C C . VAL B 1 441 ? -14.447 -42.239 -64.705 1 89.29 441 VAL B C 1
ATOM 7648 O O . VAL B 1 441 ? -15.562 -42.141 -64.188 1 89.29 441 VAL B O 1
ATOM 7651 N N . ILE B 1 442 ? -14.146 -42.075 -66.095 1 85.93 442 ILE B N 1
ATOM 7652 C CA . ILE B 1 442 ? -15.215 -41.736 -67.027 1 85.93 442 ILE B CA 1
ATOM 7653 C C . ILE B 1 442 ? -15.089 -42.586 -68.289 1 85.93 442 ILE B C 1
ATOM 7655 O O . ILE B 1 442 ? -14.049 -42.573 -68.952 1 85.93 442 ILE B O 1
ATOM 7659 N N . PRO B 1 443 ? -16.044 -43.32 -68.578 1 85.21 443 PRO B N 1
ATOM 7660 C CA . PRO B 1 443 ? -17.34 -43.512 -67.923 1 85.21 443 PRO B CA 1
ATOM 7661 C C . PRO B 1 443 ? -17.287 -44.546 -66.801 1 85.21 443 PRO B C 1
ATOM 7663 O O . PRO B 1 443 ? -16.354 -45.351 -66.742 1 85.21 443 PRO B O 1
ATOM 7666 N N . VAL B 1 444 ? -18.382 -44.512 -66.006 1 87.74 444 VAL B N 1
ATOM 7667 C CA . VAL B 1 444 ? -18.41 -45.436 -64.878 1 87.74 444 VAL B CA 1
ATOM 7668 C C . VAL B 1 444 ? -18.992 -46.776 -65.322 1 87.74 444 VAL B C 1
ATOM 7670 O O . VAL B 1 444 ? -18.755 -47.805 -64.683 1 87.74 444 VAL B O 1
ATOM 7673 N N . LEU B 1 445 ? -19.714 -46.781 -66.439 1 88.73 445 LEU B N 1
ATOM 7674 C CA . LEU B 1 445 ? -20.328 -47.978 -67.002 1 88.73 445 LEU B CA 1
ATOM 7675 C C . LEU B 1 445 ? -19.782 -48.263 -68.397 1 88.73 445 LEU B C 1
ATOM 7677 O O . LEU B 1 445 ? -19.853 -47.408 -69.283 1 88.73 445 LEU B O 1
ATOM 7681 N N . ILE B 1 446 ? -19.212 -49.488 -68.477 1 86.57 446 ILE B N 1
ATOM 7682 C CA . ILE B 1 446 ? -18.652 -49.812 -69.785 1 86.57 446 ILE B CA 1
ATOM 7683 C C . ILE B 1 446 ? -18.928 -51.277 -70.116 1 86.57 446 ILE B C 1
ATOM 7685 O O . ILE B 1 446 ? -19.291 -52.061 -69.236 1 86.57 446 ILE B O 1
ATOM 7689 N N . GLU B 1 447 ? -18.794 -51.565 -71.4 1 83.75 447 GLU B N 1
ATOM 7690 C CA . GLU B 1 447 ? -18.956 -52.951 -71.83 1 83.75 447 GLU B CA 1
ATOM 7691 C C . GLU B 1 447 ? -17.663 -53.741 -71.647 1 83.75 447 GLU B C 1
ATOM 7693 O O . GLU B 1 447 ? -16.593 -53.156 -71.463 1 83.75 447 GLU B O 1
ATOM 7698 N N . GLN B 1 448 ? -17.971 -55.036 -71.701 1 81.55 448 GLN B N 1
ATOM 7699 C CA . GLN B 1 448 ? -16.801 -55.903 -71.605 1 81.55 448 GLN B CA 1
ATOM 7700 C C . GLN B 1 448 ? -15.766 -55.55 -72.67 1 81.55 448 GLN B C 1
ATOM 7702 O O . GLN B 1 448 ? -16.104 -55.403 -73.847 1 81.55 448 GLN B O 1
ATOM 7707 N N . GLY B 1 449 ? -14.566 -55.311 -72.235 1 78.87 449 GLY B N 1
ATOM 7708 C CA . GLY B 1 449 ? -13.503 -54.953 -73.16 1 78.87 449 GLY B CA 1
ATOM 7709 C C . GLY B 1 449 ? -13.456 -53.468 -73.469 1 78.87 449 GLY B C 1
ATOM 7710 O O . GLY B 1 449 ? -12.661 -53.027 -74.301 1 78.87 449 GLY B O 1
ATOM 7711 N N . GLY B 1 450 ? -14.225 -52.662 -72.79 1 82.58 450 GLY B N 1
ATOM 7712 C CA . GLY B 1 450 ? -14.315 -51.234 -73.048 1 82.58 450 GLY B CA 1
ATOM 7713 C C . GLY B 1 450 ? -13.161 -50.447 -72.457 1 82.58 450 GLY B C 1
ATOM 7714 O O . GLY B 1 450 ? -12.308 -51.009 -71.767 1 82.58 450 GLY B O 1
ATOM 7715 N N . SER B 1 451 ? -13.113 -49.151 -72.914 1 83.12 451 SER B N 1
ATOM 7716 C CA . SER B 1 451 ? -12.073 -48.253 -72.425 1 83.12 451 SER B CA 1
ATOM 7717 C C . SER B 1 451 ? -12.641 -47.228 -71.449 1 83.12 451 SER B C 1
ATOM 7719 O O . SER B 1 451 ? -13.773 -46.769 -71.613 1 83.12 451 SER B O 1
ATOM 7721 N N . VAL B 1 452 ? -11.911 -47.014 -70.398 1 84.59 452 VAL B N 1
ATOM 7722 C CA . VAL B 1 452 ? -12.284 -45.994 -69.424 1 84.59 452 VAL B CA 1
ATOM 7723 C C . VAL B 1 452 ? -11.169 -44.958 -69.308 1 84.59 452 VAL B C 1
ATOM 7725 O O . VAL B 1 452 ? -9.997 -45.269 -69.535 1 84.59 452 VAL B O 1
ATOM 7728 N N . THR B 1 453 ? -11.569 -43.726 -69.005 1 84.51 453 THR B N 1
ATOM 7729 C CA . THR B 1 453 ? -10.599 -42.655 -68.798 1 84.51 453 THR B CA 1
ATOM 7730 C C . THR B 1 453 ? -10.482 -42.311 -67.316 1 84.51 453 THR B C 1
ATOM 7732 O O . THR B 1 453 ? -11.487 -42.045 -66.654 1 84.51 453 THR B O 1
ATOM 7735 N N . PHE B 1 454 ? -9.317 -42.398 -66.846 1 86.98 454 PHE B N 1
ATOM 7736 C CA . PHE B 1 454 ? -9.017 -41.998 -65.476 1 86.98 454 PHE B CA 1
ATOM 7737 C C . PHE B 1 454 ? -8.574 -40.541 -65.423 1 86.98 454 PHE B C 1
ATOM 7739 O O . PHE B 1 454 ? -7.648 -40.142 -66.132 1 86.98 454 PHE B O 1
ATOM 7746 N N . GLN B 1 455 ? -9.268 -39.749 -64.623 1 88.67 455 GLN B N 1
ATOM 7747 C CA . GLN B 1 455 ? -8.863 -38.386 -64.296 1 88.67 455 GLN B CA 1
ATOM 7748 C C . GLN B 1 455 ? -8.343 -38.295 -62.864 1 88.67 455 GLN B C 1
ATOM 7750 O O . GLN B 1 455 ? -9.108 -38.445 -61.91 1 88.67 455 GLN B O 1
ATOM 7755 N N . VAL B 1 456 ? -6.986 -38.095 -62.774 1 89.05 456 VAL B N 1
ATOM 7756 C CA . VAL B 1 456 ? -6.342 -38.107 -61.465 1 89.05 456 VAL B CA 1
ATOM 7757 C C . VAL B 1 456 ? -5.797 -36.717 -61.144 1 89.05 456 VAL B C 1
ATOM 7759 O O . VAL B 1 456 ? -5.103 -36.11 -61.963 1 89.05 456 VAL B O 1
ATOM 7762 N N . ARG B 1 457 ? -6.129 -36.243 -59.991 1 91.64 457 ARG B N 1
ATOM 7763 C CA . ARG B 1 457 ? -5.591 -34.993 -59.465 1 91.64 457 ARG B CA 1
ATOM 7764 C C . ARG B 1 457 ? -4.779 -35.237 -58.197 1 91.64 457 ARG B C 1
ATOM 7766 O O . ARG B 1 457 ? -5.284 -35.814 -57.232 1 91.64 457 ARG B O 1
ATOM 7773 N N . VAL B 1 458 ? -3.525 -34.895 -58.283 1 92.1 458 VAL B N 1
ATOM 7774 C CA . VAL B 1 458 ? -2.65 -34.993 -57.119 1 92.1 458 VAL B CA 1
ATOM 7775 C C . VAL B 1 458 ? -2.246 -33.595 -56.657 1 92.1 458 VAL B C 1
ATOM 7777 O O . VAL B 1 458 ? -1.759 -32.788 -57.452 1 92.1 458 VAL B O 1
ATOM 7780 N N . GLU B 1 459 ? -2.478 -33.343 -55.354 1 94.01 459 GLU B N 1
ATOM 7781 C CA . GLU B 1 459 ? -2.146 -32.024 -54.823 1 94.01 459 GLU B CA 1
ATOM 7782 C C . GLU B 1 459 ? -1.35 -32.136 -53.526 1 94.01 459 GLU B C 1
ATOM 7784 O O . GLU B 1 459 ? -1.526 -33.087 -52.763 1 94.01 459 GLU B O 1
ATOM 7789 N N . ASN B 1 460 ? -0.431 -31.207 -53.346 1 93.73 460 ASN B N 1
ATOM 7790 C CA . ASN B 1 460 ? 0.304 -31.039 -52.097 1 93.73 460 ASN B CA 1
ATOM 7791 C C . ASN B 1 460 ? -0.209 -29.842 -51.302 1 93.73 460 ASN B C 1
ATOM 7793 O O . ASN B 1 460 ? 0.16 -28.7 -51.583 1 93.73 460 ASN B O 1
ATOM 7797 N N . THR B 1 461 ? -0.926 -30.101 -50.227 1 89.15 461 THR B N 1
ATOM 7798 C CA . THR B 1 461 ? -1.471 -29.022 -49.411 1 89.15 461 THR B CA 1
ATOM 7799 C C . THR B 1 461 ? -0.577 -28.752 -48.204 1 89.15 461 THR B C 1
ATOM 7801 O O . THR B 1 461 ? -0.947 -27.99 -47.309 1 89.15 461 THR B O 1
ATOM 7804 N N . GLY B 1 462 ? 0.516 -29.417 -48.169 1 87.03 462 GLY B N 1
ATOM 7805 C CA . GLY B 1 462 ? 1.431 -29.25 -47.05 1 87.03 462 GLY B CA 1
ATOM 7806 C C . GLY B 1 462 ? 2.399 -28.098 -47.239 1 87.03 462 GLY B C 1
ATOM 7807 O O . GLY B 1 462 ? 2.177 -27.224 -48.08 1 87.03 462 GLY B O 1
ATOM 7808 N N . SER B 1 463 ? 3.425 -28.008 -46.403 1 87.46 463 SER B N 1
ATOM 7809 C CA . SER B 1 463 ? 4.341 -26.872 -46.393 1 87.46 463 SER B CA 1
ATOM 7810 C C . SER B 1 463 ? 5.705 -27.256 -46.958 1 87.46 463 SER B C 1
ATOM 7812 O O . SER B 1 463 ? 6.599 -26.415 -47.061 1 87.46 463 SER B O 1
ATOM 7814 N N . LEU B 1 464 ? 5.8 -28.513 -47.44 1 89.56 464 LEU B N 1
ATOM 7815 C CA . LEU B 1 464 ? 7.068 -28.972 -47.995 1 89.56 464 LEU B CA 1
ATOM 7816 C C . LEU B 1 464 ? 6.859 -29.63 -49.355 1 89.56 464 LEU B C 1
ATOM 7818 O O . LEU B 1 464 ? 5.798 -30.201 -49.617 1 89.56 464 LEU B O 1
ATOM 7822 N N . SER B 1 465 ? 7.908 -29.54 -50.119 1 91.45 465 SER B N 1
ATOM 7823 C CA . SER B 1 465 ? 7.873 -30.217 -51.411 1 91.45 465 SER B CA 1
ATOM 7824 C C . SER B 1 465 ? 8.08 -31.72 -51.254 1 91.45 465 SER B C 1
ATOM 7826 O O . SER B 1 465 ? 8.748 -32.165 -50.319 1 91.45 465 SER B O 1
ATOM 7828 N N . ALA B 1 466 ? 7.419 -32.426 -52.145 1 93.29 466 ALA B N 1
ATOM 7829 C CA . ALA B 1 466 ? 7.577 -33.878 -52.133 1 93.29 466 ALA B CA 1
ATOM 7830 C C . ALA B 1 466 ? 7.656 -34.434 -53.552 1 93.29 466 ALA B C 1
ATOM 7832 O O . ALA B 1 466 ? 7.053 -33.882 -54.475 1 93.29 466 ALA B O 1
ATOM 7833 N N . ARG B 1 467 ? 8.465 -35.492 -53.736 1 92.99 467 ARG B N 1
ATOM 7834 C CA . ARG B 1 467 ? 8.469 -36.272 -54.97 1 92.99 467 ARG B CA 1
ATOM 7835 C C . ARG B 1 467 ? 7.41 -37.368 -54.928 1 92.99 467 ARG B C 1
ATOM 7837 O O . ARG B 1 467 ? 7.44 -38.236 -54.053 1 92.99 467 ARG B O 1
ATOM 7844 N N . VAL B 1 468 ? 6.519 -37.326 -55.922 1 93.09 468 VAL B N 1
ATOM 7845 C CA . VAL B 1 468 ? 5.342 -38.184 -55.844 1 93.09 468 VAL B CA 1
ATOM 7846 C C . VAL B 1 468 ? 5.359 -39.191 -56.992 1 93.09 468 VAL B C 1
ATOM 7848 O O . VAL B 1 468 ? 5.764 -38.861 -58.11 1 93.09 468 VAL B O 1
ATOM 7851 N N . GLN B 1 469 ? 4.951 -40.417 -56.618 1 90.87 469 GLN B N 1
ATOM 7852 C CA . GLN B 1 469 ? 4.702 -41.479 -57.587 1 90.87 469 GLN B CA 1
ATOM 7853 C C . GLN B 1 469 ? 3.347 -42.138 -57.344 1 90.87 469 GLN B C 1
ATOM 7855 O O . GLN B 1 469 ? 2.939 -42.326 -56.196 1 90.87 469 GLN B O 1
ATOM 7860 N N . LEU B 1 470 ? 2.662 -42.361 -58.393 1 89.6 470 LEU B N 1
ATOM 7861 C CA . LEU B 1 470 ? 1.351 -42.991 -58.285 1 89.6 470 LEU B CA 1
ATOM 7862 C C . LEU B 1 470 ? 1.438 -44.483 -58.588 1 89.6 470 LEU B C 1
ATOM 7864 O O . LEU B 1 470 ? 2.08 -44.887 -59.56 1 89.6 470 LEU B O 1
ATOM 7868 N N . ALA B 1 471 ? 0.887 -45.149 -57.687 1 87.6 471 ALA B N 1
ATOM 7869 C CA . ALA B 1 471 ? 0.765 -46.592 -57.881 1 87.6 471 ALA B CA 1
ATOM 7870 C C . ALA B 1 471 ? -0.698 -47.005 -58.022 1 87.6 471 ALA B C 1
ATOM 7872 O O . ALA B 1 471 ? -1.599 -46.268 -57.615 1 87.6 471 ALA B O 1
ATOM 7873 N N . GLY B 1 472 ? -0.85 -48.113 -58.589 1 82.38 472 GLY B N 1
ATOM 7874 C CA . GLY B 1 472 ? -2.196 -48.619 -58.803 1 82.38 472 GLY B CA 1
ATOM 7875 C C . GLY B 1 472 ? -2.941 -47.886 -59.903 1 82.38 472 GLY B C 1
ATOM 7876 O O . GLY B 1 472 ? -4.147 -47.655 -59.795 1 82.38 472 GLY B O 1
ATOM 7877 N N . VAL B 1 473 ? -2.317 -47.542 -60.853 1 82.29 473 VAL B N 1
ATOM 7878 C CA . VAL B 1 473 ? -2.872 -46.67 -61.883 1 82.29 473 VAL B CA 1
ATOM 7879 C C . VAL B 1 473 ? -3.83 -47.462 -62.77 1 82.29 473 VAL B C 1
ATOM 7881 O O . VAL B 1 473 ? -4.726 -46.889 -63.394 1 82.29 473 VAL B O 1
ATOM 7884 N N . LEU B 1 474 ? -3.553 -48.75 -62.803 1 81.5 474 LEU B N 1
ATOM 7885 C CA . LEU B 1 474 ? -4.439 -49.552 -63.64 1 81.5 474 LEU B CA 1
ATOM 7886 C C . LEU B 1 474 ? -5.09 -50.668 -62.829 1 81.5 474 LEU B C 1
ATOM 7888 O O . LEU B 1 474 ? -4.445 -51.275 -61.971 1 81.5 474 LEU B O 1
ATOM 7892 N N . PRO B 1 475 ? -6.338 -50.931 -63.064 1 80.91 475 PRO B N 1
ATOM 7893 C CA . PRO B 1 475 ? -6.944 -52.116 -62.452 1 80.91 475 PRO B CA 1
ATOM 7894 C C . PRO B 1 475 ? -6.321 -53.419 -62.948 1 80.91 475 PRO B C 1
ATOM 7896 O O . PRO B 1 475 ? -5.68 -53.44 -64.002 1 80.91 475 PRO B O 1
ATOM 7899 N N . PRO B 1 476 ? -6.513 -54.371 -62.197 1 77.8 476 PRO B N 1
ATOM 7900 C CA . PRO B 1 476 ? -5.967 -55.653 -62.649 1 77.8 476 PRO B CA 1
ATOM 7901 C C . PRO B 1 476 ? -6.495 -56.068 -64.02 1 77.8 476 PRO B C 1
ATOM 7903 O O . PRO B 1 476 ? -7.7 -55.984 -64.273 1 77.8 476 PRO B O 1
ATOM 7906 N N . GLY B 1 477 ? -5.635 -56.324 -64.892 1 74.57 477 GLY B N 1
ATOM 7907 C CA . GLY B 1 477 ? -6.004 -56.838 -66.201 1 74.57 477 GLY B CA 1
ATOM 7908 C C . GLY B 1 477 ? -6.175 -55.749 -67.243 1 74.57 477 GLY B C 1
ATOM 7909 O O . GLY B 1 477 ? -6.39 -56.038 -68.422 1 74.57 477 GLY B O 1
ATOM 7910 N N . ALA B 1 478 ? -6.209 -54.597 -66.842 1 79.24 478 ALA B N 1
ATOM 7911 C CA . ALA B 1 478 ? -6.421 -53.497 -67.779 1 79.24 478 ALA B CA 1
ATOM 7912 C C . ALA B 1 478 ? -5.141 -53.173 -68.544 1 79.24 478 ALA B C 1
ATOM 7914 O O . ALA B 1 478 ? -4.038 -53.426 -68.055 1 79.24 478 ALA B O 1
ATOM 7915 N N . LYS B 1 479 ? -5.341 -52.796 -69.82 1 76.16 479 LYS B N 1
ATOM 7916 C CA . LYS B 1 479 ? -4.219 -52.373 -70.654 1 76.16 479 LYS B CA 1
ATOM 7917 C C . LYS B 1 479 ? -4.266 -50.871 -70.917 1 76.16 479 LYS B C 1
ATOM 7919 O O . LYS B 1 479 ? -5.347 -50.291 -71.042 1 76.16 479 LYS B O 1
ATOM 7924 N N . TRP B 1 480 ? -3.099 -50.467 -71.078 1 75.12 480 TRP B N 1
ATOM 7925 C CA . TRP B 1 480 ? -2.977 -49.034 -71.325 1 75.12 480 TRP B CA 1
ATOM 7926 C C . TRP B 1 480 ? -3.231 -48.712 -72.793 1 75.12 480 TRP B C 1
ATOM 7928 O O . TRP B 1 480 ? -2.664 -49.35 -73.683 1 75.12 480 TRP B O 1
ATOM 7938 N N . ARG B 1 481 ? -4.17 -48.108 -73.315 1 68.78 481 ARG B N 1
ATOM 7939 C CA . ARG B 1 481 ? -4.474 -47.784 -74.705 1 68.78 481 ARG B CA 1
ATOM 7940 C C . ARG B 1 481 ? -3.87 -46.441 -75.099 1 68.78 481 ARG B C 1
ATOM 7942 O O . ARG B 1 481 ? -3.765 -46.126 -76.287 1 68.78 481 ARG B O 1
ATOM 7949 N N . GLY B 1 482 ? -3.116 -45.719 -74.425 1 58.11 482 GLY B N 1
ATOM 7950 C CA . GLY B 1 482 ? -2.459 -44.479 -74.808 1 58.11 482 GLY B CA 1
ATOM 7951 C C . GLY B 1 482 ? -3.139 -43.245 -74.245 1 58.11 482 GLY B C 1
ATOM 7952 O O . GLY B 1 482 ? -4.021 -43.351 -73.391 1 58.11 482 GLY B O 1
ATOM 7953 N N . GLN B 1 483 ? -2.648 -41.815 -74.886 1 53.56 483 GLN B N 1
ATOM 7954 C CA . GLN B 1 483 ? -2.955 -40.453 -74.461 1 53.56 483 GLN B CA 1
ATOM 7955 C C . GLN B 1 483 ? -4.415 -40.107 -74.737 1 53.56 483 GLN B C 1
ATOM 7957 O O . GLN B 1 483 ? -4.917 -40.34 -75.838 1 53.56 483 GLN B O 1
ATOM 7962 N N . ALA B 1 484 ? -5.172 -40.013 -73.92 1 48.94 484 ALA B N 1
ATOM 7963 C CA . ALA B 1 484 ? -6.366 -39.256 -74.287 1 48.94 484 ALA B CA 1
ATOM 7964 C C . ALA B 1 484 ? -6 -37.856 -74.771 1 48.94 484 ALA B C 1
ATOM 7966 O O . ALA B 1 484 ? -4.936 -37.333 -74.431 1 48.94 484 ALA B O 1
ATOM 7967 N N . GLU B 1 485 ? -6.522 -37.097 -75.938 1 43.08 485 GLU B N 1
ATOM 7968 C CA . GLU B 1 485 ? -6.229 -35.842 -76.624 1 43.08 485 GLU B CA 1
ATOM 7969 C C . GLU B 1 485 ? -5.598 -34.828 -75.675 1 43.08 485 GLU B C 1
ATOM 7971 O O . GLU B 1 485 ? -4.81 -33.98 -76.098 1 43.08 485 GLU B O 1
ATOM 7976 N N . GLY B 1 486 ? -6.061 -34.276 -74.55 1 39.02 486 GLY B N 1
ATOM 7977 C CA . GLY B 1 486 ? -5.729 -33.021 -73.895 1 39.02 486 GLY B CA 1
ATOM 7978 C C . GLY B 1 486 ? -4.338 -33.013 -73.289 1 39.02 486 GLY B C 1
ATOM 7979 O O . GLY B 1 486 ? -3.51 -33.869 -73.612 1 39.02 486 GLY B O 1
ATOM 7980 N N . GLN B 1 487 ? -4.05 -32.498 -71.957 1 42.44 487 GLN B N 1
ATOM 7981 C CA . GLN B 1 487 ? -2.818 -31.924 -71.426 1 42.44 487 GLN B CA 1
ATOM 7982 C C . GLN B 1 487 ? -1.661 -32.913 -71.532 1 42.44 487 GLN B C 1
ATOM 7984 O O . GLN B 1 487 ? -1.779 -33.946 -72.195 1 42.44 487 GLN B O 1
ATOM 7989 N N . VAL B 1 488 ? -0.942 -33.173 -70.27 1 44 488 VAL B N 1
ATOM 7990 C CA . VAL B 1 488 ? 0.434 -33.648 -70.169 1 44 488 VAL B CA 1
ATOM 7991 C C . VAL B 1 488 ? 0.572 -34.99 -70.884 1 44 488 VAL B C 1
ATOM 7993 O O . VAL B 1 488 ? -0.154 -35.94 -70.579 1 44 488 VAL B O 1
ATOM 7996 N N . LYS B 1 489 ? 1.075 -34.757 -72.273 1 44.04 489 LYS B N 1
ATOM 7997 C CA . LYS B 1 489 ? 1.585 -35.812 -73.144 1 44.04 489 LYS B CA 1
ATOM 7998 C C . LYS B 1 489 ? 2.568 -36.711 -72.4 1 44.04 489 LYS B C 1
ATOM 8000 O O . LYS B 1 489 ? 3.742 -36.365 -72.248 1 44.04 489 LYS B O 1
ATOM 8005 N N . TRP B 1 490 ? 2.392 -37.217 -71.3 1 42.97 490 TRP B N 1
ATOM 8006 C CA . TRP B 1 490 ? 3.544 -38.062 -71.002 1 42.97 490 TRP B CA 1
ATOM 8007 C C . TRP B 1 490 ? 3.611 -39.248 -71.958 1 42.97 490 TRP B C 1
ATOM 8009 O O . TRP B 1 490 ? 2.626 -39.968 -72.135 1 42.97 490 TRP B O 1
ATOM 8019 N N . SER B 1 491 ? 4.175 -38.848 -73.243 1 39.5 491 SER B N 1
ATOM 8020 C CA . SER B 1 491 ? 4.569 -40.015 -74.026 1 39.5 491 SER B CA 1
ATOM 8021 C C . SER B 1 491 ? 5.151 -41.107 -73.135 1 39.5 491 SER B C 1
ATOM 8023 O O . SER B 1 491 ? 6.174 -40.9 -72.479 1 39.5 491 SER B O 1
ATOM 8025 N N . ILE B 1 492 ? 4.417 -41.748 -72.529 1 39.41 492 ILE B N 1
ATOM 8026 C CA . ILE B 1 492 ? 4.994 -42.988 -72.019 1 39.41 492 ILE B CA 1
ATOM 8027 C C . ILE B 1 492 ? 5.431 -43.871 -73.186 1 39.41 492 ILE B C 1
ATOM 8029 O O . ILE B 1 492 ? 4.593 -44.39 -73.927 1 39.41 492 ILE B O 1
ATOM 8033 N N . PRO B 1 493 ? 6.515 -43.379 -73.909 1 38.15 493 PRO B N 1
ATOM 8034 C CA . PRO B 1 493 ? 6.804 -44.274 -75.032 1 38.15 493 PRO B CA 1
ATOM 8035 C C . PRO B 1 493 ? 6.252 -45.682 -74.821 1 38.15 493 PRO B C 1
ATOM 8037 O O . PRO B 1 493 ? 5.483 -46.178 -75.649 1 38.15 493 PRO B O 1
ATOM 8040 N N . ARG B 1 494 ? 7.459 -46.684 -74.92 1 38.2 494 ARG B N 1
ATOM 8041 C CA . ARG B 1 494 ? 7.583 -48.115 -75.178 1 38.2 494 ARG B CA 1
ATOM 8042 C C . ARG B 1 494 ? 6.788 -48.925 -74.159 1 38.2 494 ARG B C 1
ATOM 8044 O O . ARG B 1 494 ? 6.78 -50.156 -74.207 1 38.2 494 ARG B O 1
ATOM 8051 N N . TYR B 1 495 ? 7.247 -48.725 -72.831 1 34.79 495 TYR B N 1
ATOM 8052 C CA . TYR B 1 495 ? 6.965 -49.794 -71.88 1 34.79 495 TYR B CA 1
ATOM 8053 C C . TYR B 1 495 ? 5.464 -50.014 -71.736 1 34.79 495 TYR B C 1
ATOM 8055 O O . TYR B 1 495 ? 4.671 -49.1 -71.971 1 34.79 495 TYR B O 1
ATOM 8063 N N . SER B 1 496 ? 4.976 -51.367 -71.63 1 39.89 496 SER B N 1
ATOM 8064 C CA . SER B 1 496 ? 4.147 -52.169 -70.736 1 39.89 496 SER B CA 1
ATOM 8065 C C . SER B 1 496 ? 3.79 -51.396 -69.471 1 39.89 496 SER B C 1
ATOM 8067 O O . SER B 1 496 ? 4.473 -50.434 -69.111 1 39.89 496 SER B O 1
ATOM 8069 N N . THR B 1 497 ? 2.908 -51.815 -68.471 1 48.47 497 THR B N 1
ATOM 8070 C CA . THR B 1 497 ? 2.193 -51.375 -67.278 1 48.47 497 THR B CA 1
ATOM 8071 C C . THR B 1 497 ? 3.13 -50.63 -66.33 1 48.47 497 THR B C 1
ATOM 8073 O O . THR B 1 497 ? 4.048 -51.225 -65.762 1 48.47 497 THR B O 1
ATOM 8076 N N . PRO B 1 498 ? 3.341 -49.377 -66.49 1 53.82 498 PRO B N 1
ATOM 8077 C CA . PRO B 1 498 ? 4.217 -48.842 -65.445 1 53.82 498 PRO B CA 1
ATOM 8078 C C . PRO B 1 498 ? 3.689 -49.11 -64.038 1 53.82 498 PRO B C 1
ATOM 8080 O O . PRO B 1 498 ? 2.506 -48.89 -63.766 1 53.82 498 PRO B O 1
ATOM 8083 N N . ARG B 1 499 ? 4.224 -49.859 -63.244 1 64.01 499 ARG B N 1
ATOM 8084 C CA . ARG B 1 499 ? 3.91 -50.12 -61.843 1 64.01 499 ARG B CA 1
ATOM 8085 C C . ARG B 1 499 ? 3.828 -48.821 -61.048 1 64.01 499 ARG B C 1
ATOM 8087 O O . ARG B 1 499 ? 2.992 -48.686 -60.153 1 64.01 499 ARG B O 1
ATOM 8094 N N . TYR B 1 500 ? 4.585 -47.757 -61.602 1 77.55 500 TYR B N 1
ATOM 8095 C CA . TYR B 1 500 ? 4.578 -46.467 -60.921 1 77.55 500 TYR B CA 1
ATOM 8096 C C . TYR B 1 500 ? 4.577 -45.32 -61.925 1 77.55 500 TYR B C 1
ATOM 8098 O O . TYR B 1 500 ? 5.259 -45.385 -62.951 1 77.55 500 TYR B O 1
ATOM 8106 N N . LEU B 1 501 ? 3.621 -44.341 -61.849 1 80.36 501 LEU B N 1
ATOM 8107 C CA . LEU B 1 501 ? 3.656 -43.077 -62.576 1 80.36 501 LEU B CA 1
ATOM 8108 C C . LEU B 1 501 ? 4.387 -42.007 -61.772 1 80.36 501 LEU B C 1
ATOM 8110 O O . LEU B 1 501 ? 3.931 -41.612 -60.697 1 80.36 501 LEU B O 1
ATOM 8114 N N . HIS B 1 502 ? 5.549 -41.525 -62.32 1 84.22 502 HIS B N 1
ATOM 8115 C CA . HIS B 1 502 ? 6.327 -40.505 -61.626 1 84.22 502 HIS B CA 1
ATOM 8116 C C . HIS B 1 502 ? 5.799 -39.108 -61.93 1 84.22 502 HIS B C 1
ATOM 8118 O O . HIS B 1 502 ? 5.777 -38.686 -63.088 1 84.22 502 HIS B O 1
ATOM 8124 N N . LEU B 1 503 ? 5.366 -38.419 -60.904 1 86.82 503 LEU B N 1
ATOM 8125 C CA . LEU B 1 503 ? 4.786 -37.094 -61.095 1 86.82 503 LEU B CA 1
ATOM 8126 C C . LEU B 1 503 ? 5.814 -36.004 -60.813 1 86.82 503 LEU B C 1
ATOM 8128 O O . LEU B 1 503 ? 5.558 -34.824 -61.061 1 86.82 503 LEU B O 1
ATOM 8132 N N . GLY B 1 504 ? 6.945 -36.289 -60.352 1 87.91 504 GLY B N 1
ATOM 8133 C CA . GLY B 1 504 ? 7.981 -35.32 -60.032 1 87.91 504 GLY B CA 1
ATOM 8134 C C . GLY B 1 504 ? 7.786 -34.664 -58.678 1 87.91 504 GLY B C 1
ATOM 8135 O O . GLY B 1 504 ? 7.195 -35.257 -57.774 1 87.91 504 GLY B O 1
ATOM 8136 N N . GLU B 1 505 ? 8.415 -33.474 -58.52 1 91.9 505 GLU B N 1
ATOM 8137 C CA . GLU B 1 505 ? 8.345 -32.721 -57.271 1 91.9 505 GLU B CA 1
ATOM 8138 C C . GLU B 1 505 ? 7.104 -31.835 -57.23 1 91.9 505 GLU B C 1
ATOM 8140 O O . GLU B 1 505 ? 6.858 -31.059 -58.155 1 91.9 505 GLU B O 1
ATOM 8145 N N . LEU B 1 506 ? 6.302 -32.123 -56.272 1 93.31 506 LEU B N 1
ATOM 8146 C CA . LEU B 1 506 ? 5.137 -31.274 -56.044 1 93.31 506 LEU B CA 1
ATOM 8147 C C . LEU B 1 506 ? 5.393 -30.294 -54.904 1 93.31 506 LEU B C 1
ATOM 8149 O O . LEU B 1 506 ? 5.418 -30.688 -53.736 1 93.31 506 LEU B O 1
ATOM 8153 N N . GLY B 1 507 ? 5.532 -29.027 -55.232 1 92.22 507 GLY B N 1
ATOM 8154 C CA . GLY B 1 507 ? 5.72 -28.018 -54.202 1 92.22 507 GLY B CA 1
ATOM 8155 C C . GLY B 1 507 ? 4.463 -27.744 -53.398 1 92.22 507 GLY B C 1
ATOM 8156 O O . GLY B 1 507 ? 3.382 -28.229 -53.742 1 92.22 507 GLY B O 1
ATOM 8157 N N . PRO B 1 508 ? 4.701 -26.956 -52.369 1 89.77 508 PRO B N 1
ATOM 8158 C CA . PRO B 1 508 ? 3.524 -26.582 -51.581 1 89.77 508 PRO B CA 1
ATOM 8159 C C . PRO B 1 508 ? 2.464 -25.86 -52.409 1 89.77 508 PRO B C 1
ATOM 8161 O O . PRO B 1 508 ? 2.765 -24.859 -53.065 1 89.77 508 PRO B O 1
ATOM 8164 N N . GLY B 1 509 ? 1.3 -26.402 -52.407 1 91 509 GLY B N 1
ATOM 8165 C CA . GLY B 1 509 ? 0.195 -25.794 -53.131 1 91 509 GLY B CA 1
ATOM 8166 C C . GLY B 1 509 ? 0.122 -26.228 -54.583 1 91 509 GLY B C 1
ATOM 8167 O O . GLY B 1 509 ? -0.827 -25.887 -55.291 1 91 509 GLY B O 1
ATOM 8168 N N . ALA B 1 510 ? 1.046 -27.01 -55.024 1 91.6 510 ALA B N 1
ATOM 8169 C CA . ALA B 1 510 ? 1.08 -27.439 -56.42 1 91.6 510 ALA B CA 1
ATOM 8170 C C . ALA B 1 510 ? 0.106 -28.587 -56.665 1 91.6 510 ALA B C 1
ATOM 8172 O O . ALA B 1 510 ? -0.18 -29.371 -55.757 1 91.6 510 ALA B O 1
ATOM 8173 N N . GLU B 1 511 ? -0.475 -28.575 -57.852 1 91.85 511 GLU B N 1
ATOM 8174 C CA . GLU B 1 511 ? -1.362 -29.651 -58.284 1 91.85 511 GLU B CA 1
ATOM 8175 C C . GLU B 1 511 ? -0.926 -30.218 -59.632 1 91.85 511 GLU B C 1
ATOM 8177 O O . GLU B 1 511 ? -0.367 -29.499 -60.462 1 91.85 511 GLU B O 1
ATOM 8182 N N . ARG B 1 512 ? -1.081 -31.463 -59.797 1 89.05 512 ARG B N 1
ATOM 8183 C CA . ARG B 1 512 ? -0.847 -32.154 -61.061 1 89.05 512 ARG B CA 1
ATOM 8184 C C . ARG B 1 512 ? -2.076 -32.952 -61.485 1 89.05 512 ARG B C 1
ATOM 8186 O O . ARG B 1 512 ? -2.618 -33.731 -60.698 1 89.05 512 ARG B O 1
ATOM 8193 N N . ASN B 1 513 ? -2.545 -32.654 -62.644 1 88.01 513 ASN B N 1
ATOM 8194 C CA . ASN B 1 513 ? -3.665 -33.394 -63.216 1 88.01 513 ASN B CA 1
ATOM 8195 C C . ASN B 1 513 ? -3.197 -34.391 -64.272 1 88.01 513 ASN B C 1
ATOM 8197 O O . ASN B 1 513 ? -2.404 -34.046 -65.15 1 88.01 513 ASN B O 1
ATOM 8201 N N . ILE B 1 514 ? -3.635 -35.566 -64.101 1 83.15 514 ILE B N 1
ATOM 8202 C CA . ILE B 1 514 ? -3.289 -36.635 -65.031 1 83.15 514 ILE B CA 1
ATOM 8203 C C . ILE B 1 514 ? -4.561 -37.296 -65.555 1 83.15 514 ILE B C 1
ATOM 8205 O O . ILE B 1 514 ? -5.523 -37.487 -64.806 1 83.15 514 ILE B O 1
ATOM 8209 N N . SER B 1 515 ? -4.584 -37.525 -66.829 1 82.51 515 SER B N 1
ATOM 8210 C CA . SER B 1 515 ? -5.669 -38.275 -67.454 1 82.51 515 SER B CA 1
ATOM 8211 C C . SER B 1 515 ? -5.128 -39.382 -68.353 1 82.51 515 SER B C 1
ATOM 8213 O O . SER B 1 515 ? -4.187 -39.163 -69.119 1 82.51 515 SER B O 1
ATOM 8215 N N . TYR B 1 516 ? -5.654 -40.574 -68.158 1 80.26 516 TYR B N 1
ATOM 8216 C CA . TYR B 1 516 ? -5.253 -41.677 -69.025 1 80.26 516 TYR B CA 1
ATOM 8217 C C . TYR B 1 516 ? -6.416 -42.632 -69.266 1 80.26 516 TYR B C 1
ATOM 8219 O O . TYR B 1 516 ? -7.325 -42.734 -68.439 1 80.26 516 TYR B O 1
ATOM 8227 N N . ALA B 1 517 ? -6.182 -43.369 -70.387 1 80.98 517 ALA B N 1
ATOM 8228 C CA . ALA B 1 517 ? -7.22 -44.329 -70.755 1 80.98 517 ALA B CA 1
ATOM 8229 C C . ALA B 1 517 ? -6.744 -45.762 -70.537 1 80.98 517 ALA B C 1
ATOM 8231 O O . ALA B 1 517 ? -5.578 -46.08 -70.782 1 80.98 517 ALA B O 1
ATOM 8232 N N . ALA B 1 518 ? -7.638 -46.525 -70.051 1 81.71 518 ALA B N 1
ATOM 8233 C CA . ALA B 1 518 ? -7.374 -47.943 -69.823 1 81.71 518 ALA B CA 1
ATOM 8234 C C . ALA B 1 518 ? -8.446 -48.813 -70.473 1 81.71 518 ALA B C 1
ATOM 8236 O O . ALA B 1 518 ? -9.633 -48.48 -70.433 1 81.71 518 ALA B O 1
ATOM 8237 N N . GLN B 1 519 ? -7.879 -49.809 -71.081 1 83.73 519 GLN B N 1
ATOM 8238 C CA . GLN B 1 519 ? -8.79 -50.807 -71.633 1 83.73 519 GLN B CA 1
ATOM 8239 C C . GLN B 1 519 ? -8.917 -52.01 -70.702 1 83.73 519 GLN B C 1
ATOM 8241 O O . GLN B 1 519 ? -7.911 -52.594 -70.295 1 83.73 519 GLN B O 1
ATOM 8246 N N . LEU B 1 520 ? -10.125 -52.388 -70.383 1 83.51 520 LEU B N 1
ATOM 8247 C CA . LEU B 1 520 ? -10.346 -53.484 -69.445 1 83.51 520 LEU B CA 1
ATOM 8248 C C . LEU B 1 520 ? -10.281 -54.83 -70.158 1 83.51 520 LEU B C 1
ATOM 8250 O O . LEU B 1 520 ? -10.506 -54.909 -71.368 1 83.51 520 LEU B O 1
ATOM 8254 N N . SER B 1 521 ? -9.906 -55.744 -69.355 1 79.95 521 SER B N 1
ATOM 8255 C CA . SER B 1 521 ? -9.862 -57.097 -69.899 1 79.95 521 SER B CA 1
ATOM 8256 C C . SER B 1 521 ? -11.25 -57.572 -70.314 1 79.95 521 SER B C 1
ATOM 8258 O O . SER B 1 521 ? -12.24 -57.278 -69.64 1 79.95 521 SER B O 1
ATOM 8260 N N . PRO B 1 522 ? -11.229 -58.326 -71.376 1 77.48 522 PRO B N 1
ATOM 8261 C CA . PRO B 1 522 ? -12.526 -58.841 -71.822 1 77.48 522 PRO B CA 1
ATOM 8262 C C . PRO B 1 522 ? -13.108 -59.879 -70.866 1 77.48 522 PRO B C 1
ATOM 8264 O O . PRO B 1 522 ? -14.296 -60.203 -70.95 1 77.48 522 PRO B O 1
ATOM 8267 N N . GLU B 1 523 ? -12.261 -60.287 -69.939 1 78.23 523 GLU B N 1
ATOM 8268 C CA . GLU B 1 523 ? -12.736 -61.331 -69.035 1 78.23 523 GLU B CA 1
ATOM 8269 C C . GLU B 1 523 ? -13.338 -60.731 -67.768 1 78.23 523 GLU B C 1
ATOM 8271 O O . GLU B 1 523 ? -14.018 -61.425 -67.009 1 78.23 523 GLU B O 1
ATOM 8276 N N . GLU B 1 524 ? -13.199 -59.46 -67.729 1 74.6 524 GLU B N 1
ATOM 8277 C CA . GLU B 1 524 ? -13.638 -58.855 -66.475 1 74.6 524 GLU B CA 1
ATOM 8278 C C . GLU B 1 524 ? -15.109 -58.454 -66.54 1 74.6 524 GLU B C 1
ATOM 8280 O O . GLU B 1 524 ? -15.551 -57.851 -67.521 1 74.6 524 GLU B O 1
ATOM 8285 N N . THR B 1 525 ? -15.941 -59.053 -65.595 1 75.93 525 THR B N 1
ATOM 8286 C CA . THR B 1 525 ? -17.35 -58.687 -65.501 1 75.93 525 THR B CA 1
ATOM 8287 C C . THR B 1 525 ? -17.706 -58.265 -64.078 1 75.93 525 THR B C 1
ATOM 8289 O O . THR B 1 525 ? -16.973 -58.567 -63.134 1 75.93 525 THR B O 1
ATOM 8292 N N . GLY B 1 526 ? -18.68 -57.303 -64.048 1 81.66 526 GLY B N 1
ATOM 8293 C CA . GLY B 1 526 ? -19.209 -56.864 -62.767 1 81.66 526 GLY B CA 1
ATOM 8294 C C . GLY B 1 526 ? -18.691 -55.504 -62.342 1 81.66 526 GLY B C 1
ATOM 8295 O O . GLY B 1 526 ? -18.596 -54.586 -63.159 1 81.66 526 GLY B O 1
ATOM 8296 N N . MET B 1 527 ? -18.501 -55.326 -60.972 1 86.22 527 MET B N 1
ATOM 8297 C CA . MET B 1 527 ? -18.075 -54.049 -60.406 1 86.22 527 MET B CA 1
ATOM 8298 C C . MET B 1 527 ? -16.6 -54.089 -60.022 1 86.22 527 MET B C 1
ATOM 8300 O O . MET B 1 527 ? -16.185 -54.928 -59.22 1 86.22 527 MET B O 1
ATOM 8304 N N . LEU B 1 528 ? -15.811 -53.314 -60.708 1 85.81 528 LEU B N 1
ATOM 8305 C CA . LEU B 1 528 ? -14.395 -53.186 -60.383 1 85.81 528 LEU B CA 1
ATOM 8306 C C . LEU B 1 528 ? -14.147 -51.966 -59.503 1 85.81 528 LEU B C 1
ATOM 8308 O O . LEU B 1 528 ? -14.533 -50.85 -59.858 1 85.81 528 LEU B O 1
ATOM 8312 N N . LYS B 1 529 ? -13.676 -52.156 -58.358 1 88.55 529 LYS B N 1
ATOM 8313 C CA . LYS B 1 529 ? -13.324 -51.092 -57.422 1 88.55 529 LYS B CA 1
ATOM 8314 C C . LYS B 1 529 ? -11.815 -51.027 -57.206 1 88.55 529 LYS B C 1
ATOM 8316 O O . LYS B 1 529 ? -11.133 -52.053 -57.239 1 88.55 529 LYS B O 1
ATOM 8321 N N . GLY B 1 530 ? -11.306 -49.757 -57.032 1 87.38 530 GLY B N 1
ATOM 8322 C CA . GLY B 1 530 ? -9.886 -49.581 -56.769 1 87.38 530 GLY B CA 1
ATOM 8323 C C . GLY B 1 530 ? -9.541 -48.195 -56.258 1 87.38 530 GLY B C 1
ATOM 8324 O O . GLY B 1 530 ? -10.423 -47.348 -56.102 1 87.38 530 GLY B O 1
ATOM 8325 N N . PHE B 1 531 ? -8.291 -48.082 -55.865 1 91.13 531 PHE B N 1
ATOM 8326 C CA . PHE B 1 531 ? -7.738 -46.788 -55.485 1 91.13 531 PHE B CA 1
ATOM 8327 C C . PHE B 1 531 ? -6.325 -46.622 -56.03 1 91.13 531 PHE B C 1
ATOM 8329 O O . PHE B 1 531 ? -5.656 -47.608 -56.346 1 91.13 531 PHE B O 1
ATOM 8336 N N . LEU B 1 532 ? -5.976 -45.387 -56.157 1 90.45 532 LEU B N 1
ATOM 8337 C CA . LEU B 1 532 ? -4.588 -45.059 -56.464 1 90.45 532 LEU B CA 1
ATOM 8338 C C . LEU B 1 532 ? -3.815 -44.722 -55.193 1 90.45 532 LEU B C 1
ATOM 8340 O O . LEU B 1 532 ? -4.399 -44.256 -54.212 1 90.45 532 LEU B O 1
ATOM 8344 N N . THR B 1 533 ? -2.621 -45.095 -55.171 1 92.12 533 THR B N 1
ATOM 8345 C CA . THR B 1 533 ? -1.754 -44.782 -54.041 1 92.12 533 THR B CA 1
ATOM 8346 C C . THR B 1 533 ? -0.607 -43.874 -54.474 1 92.12 533 THR B C 1
ATOM 8348 O O . THR B 1 533 ? 0.116 -44.187 -55.422 1 92.12 533 THR B O 1
ATOM 8351 N N . ALA B 1 534 ? -0.58 -42.795 -53.792 1 92.19 534 ALA B N 1
ATOM 8352 C CA . ALA B 1 534 ? 0.551 -41.896 -54.009 1 92.19 534 ALA B CA 1
ATOM 8353 C C . ALA B 1 534 ? 1.652 -42.142 -52.982 1 92.19 534 ALA B C 1
ATOM 8355 O O . ALA B 1 534 ? 1.422 -42.023 -51.776 1 92.19 534 ALA B O 1
ATOM 8356 N N . MET B 1 535 ? 2.777 -42.549 -53.427 1 93.05 535 MET B N 1
ATOM 8357 C CA . MET B 1 535 ? 3.972 -42.637 -52.593 1 93.05 535 MET B CA 1
ATOM 8358 C C . MET B 1 535 ? 4.856 -41.408 -52.777 1 93.05 535 MET B C 1
ATOM 8360 O O . MET B 1 535 ? 5.105 -40.98 -53.906 1 93.05 535 MET B O 1
ATOM 8364 N N . PHE B 1 536 ? 5.152 -40.795 -51.695 1 92.28 536 PHE B N 1
ATOM 8365 C CA . PHE B 1 536 ? 5.955 -39.587 -51.839 1 92.28 536 PHE B CA 1
ATOM 8366 C C . PHE B 1 536 ? 7.14 -39.607 -50.881 1 92.28 536 PHE B C 1
ATOM 8368 O O . PHE B 1 536 ? 7.12 -40.32 -49.875 1 92.28 536 PHE B O 1
ATOM 8375 N N . THR B 1 537 ? 8.171 -38.936 -51.29 1 92 537 THR B N 1
ATOM 8376 C CA . THR B 1 537 ? 9.371 -38.743 -50.484 1 92 537 THR B CA 1
ATOM 8377 C C . THR B 1 537 ? 9.693 -37.258 -50.34 1 92 537 THR B C 1
ATOM 8379 O O . THR B 1 537 ? 9.388 -36.462 -51.231 1 92 537 THR B O 1
ATOM 8382 N N . TYR B 1 538 ? 10.065 -36.859 -49.202 1 89.56 538 TYR B N 1
ATOM 8383 C CA . TYR B 1 538 ? 10.47 -35.479 -48.959 1 89.56 538 TYR B CA 1
ATOM 8384 C C . TYR B 1 538 ? 11.703 -35.422 -48.064 1 89.56 538 TYR B C 1
ATOM 8386 O O . TYR B 1 538 ? 12.064 -36.416 -47.43 1 89.56 538 TYR B O 1
ATOM 8394 N N . GLU B 1 539 ? 12.399 -34.331 -48.219 1 88.96 539 GLU B N 1
ATOM 8395 C CA . GLU B 1 539 ? 13.616 -34.134 -47.438 1 88.96 539 GLU B CA 1
ATOM 8396 C C . GLU B 1 539 ? 13.506 -32.901 -46.546 1 88.96 539 GLU B C 1
ATOM 8398 O O . GLU B 1 539 ? 13.036 -31.85 -46.986 1 88.96 539 GLU B O 1
ATOM 8403 N N . ILE B 1 540 ? 13.764 -33.17 -45.276 1 87.29 540 ILE B N 1
ATOM 8404 C CA . ILE B 1 540 ? 13.844 -32.059 -44.334 1 87.29 540 ILE B CA 1
ATOM 8405 C C . ILE B 1 540 ? 15.068 -32.23 -43.437 1 87.29 540 ILE B C 1
ATOM 8407 O O . ILE B 1 540 ? 15.307 -33.315 -42.902 1 87.29 540 ILE B O 1
ATOM 8411 N N . ASN B 1 541 ? 15.88 -31.173 -43.267 1 85.41 541 ASN B N 1
ATOM 8412 C CA . ASN B 1 541 ? 17.083 -31.143 -42.442 1 85.41 541 ASN B CA 1
ATOM 8413 C C . ASN B 1 541 ? 18.024 -32.296 -42.781 1 85.41 541 ASN B C 1
ATOM 8415 O O . ASN B 1 541 ? 18.566 -32.944 -41.883 1 85.41 541 ASN B O 1
ATOM 8419 N N . GLY B 1 542 ? 18.091 -32.734 -43.985 1 82.22 542 GLY B N 1
ATOM 8420 C CA . GLY B 1 542 ? 19.028 -33.728 -44.485 1 82.22 542 GLY B CA 1
ATOM 8421 C C . GLY B 1 542 ? 18.507 -35.148 -44.373 1 82.22 542 GLY B C 1
ATOM 8422 O O . GLY B 1 542 ? 19.181 -36.096 -44.782 1 82.22 542 GLY B O 1
ATOM 8423 N N . GLN B 1 543 ? 17.332 -35.246 -43.856 1 86.34 543 GLN B N 1
ATOM 8424 C CA . GLN B 1 543 ? 16.759 -36.581 -43.717 1 86.34 543 GLN B CA 1
ATOM 8425 C C . GLN B 1 543 ? 15.65 -36.812 -44.739 1 86.34 543 GLN B C 1
ATOM 8427 O O . GLN B 1 543 ? 14.781 -35.957 -44.926 1 86.34 543 GLN B O 1
ATOM 8432 N N . LYS B 1 544 ? 15.706 -37.93 -45.443 1 89.79 544 LYS B N 1
ATOM 8433 C CA . LYS B 1 544 ? 14.675 -38.3 -46.409 1 89.79 544 LYS B CA 1
ATOM 8434 C C . LYS B 1 544 ? 13.556 -39.093 -45.741 1 89.79 544 LYS B C 1
ATOM 8436 O O . LYS B 1 544 ? 13.818 -39.99 -44.936 1 89.79 544 LYS B O 1
ATOM 8441 N N . ARG B 1 545 ? 12.452 -38.744 -45.938 1 88.99 545 ARG B N 1
ATOM 8442 C CA . ARG B 1 545 ? 11.269 -39.403 -45.393 1 88.99 545 ARG B CA 1
ATOM 8443 C C . ARG B 1 545 ? 10.298 -39.789 -46.504 1 88.99 545 ARG B C 1
ATOM 8445 O O . ARG B 1 545 ? 10.404 -39.295 -47.628 1 88.99 545 ARG B O 1
ATOM 8452 N N . SER B 1 546 ? 9.492 -40.795 -46.153 1 89.91 546 SER B N 1
ATOM 8453 C CA . SER B 1 546 ? 8.52 -41.246 -47.143 1 89.91 546 SER B CA 1
ATOM 8454 C C . SER B 1 546 ? 7.115 -41.305 -46.552 1 89.91 546 SER B C 1
ATOM 8456 O O . SER B 1 546 ? 6.95 -41.316 -45.331 1 89.91 546 SER B O 1
ATOM 8458 N N . GLY B 1 547 ? 6.185 -41.115 -47.361 1 88.76 547 GLY B N 1
ATOM 8459 C CA . GLY B 1 547 ? 4.782 -41.224 -46.995 1 88.76 547 GLY B CA 1
ATOM 8460 C C . GLY B 1 547 ? 3.912 -41.762 -48.115 1 88.76 547 GLY B C 1
ATOM 8461 O O . GLY B 1 547 ? 4.403 -42.033 -49.213 1 88.76 547 GLY B O 1
ATOM 8462 N N . GLU B 1 548 ? 2.677 -42.098 -47.704 1 91.88 548 GLU B N 1
ATOM 8463 C CA . GLU B 1 548 ? 1.723 -42.594 -48.692 1 91.88 548 GLU B CA 1
ATOM 8464 C C . GLU B 1 548 ? 0.345 -41.97 -48.491 1 91.88 548 GLU B C 1
ATOM 8466 O O . GLU B 1 548 ? -0.018 -41.602 -47.371 1 91.88 548 GLU B O 1
ATOM 8471 N N . ALA B 1 549 ? -0.262 -41.741 -49.585 1 91.89 549 ALA B N 1
ATOM 8472 C CA . ALA B 1 549 ? -1.638 -41.252 -49.586 1 91.89 549 ALA B CA 1
ATOM 8473 C C . ALA B 1 549 ? -2.499 -42.038 -50.571 1 91.89 549 ALA B C 1
ATOM 8475 O O . ALA B 1 549 ? -2.034 -42.413 -51.65 1 91.89 549 ALA B O 1
ATOM 8476 N N . ARG B 1 550 ? -3.724 -42.266 -50.206 1 93.05 550 ARG B N 1
ATOM 8477 C CA . ARG B 1 550 ? -4.633 -43.028 -51.056 1 93.05 550 ARG B CA 1
ATOM 8478 C C . ARG B 1 550 ? -5.719 -42.131 -51.64 1 93.05 550 ARG B C 1
ATOM 8480 O O . ARG B 1 550 ? -6.158 -41.177 -50.993 1 93.05 550 ARG B O 1
ATOM 8487 N N . SER B 1 551 ? -6.034 -42.533 -52.822 1 91.84 551 SER B N 1
ATOM 8488 C CA . SER B 1 551 ? -7.127 -41.804 -53.458 1 91.84 551 SER B CA 1
ATOM 8489 C C . SER B 1 551 ? -8.482 -42.3 -52.966 1 91.84 551 SER B C 1
ATOM 8491 O O . SER B 1 551 ? -8.56 -43.299 -52.246 1 91.84 551 SER B O 1
ATOM 8493 N N . ASN B 1 552 ? -9.468 -41.47 -53.431 1 91.74 552 ASN B N 1
ATOM 8494 C CA . ASN B 1 552 ? -10.82 -41.992 -53.262 1 91.74 552 ASN B CA 1
ATOM 8495 C C . ASN B 1 552 ? -11.024 -43.283 -54.05 1 91.74 552 ASN B C 1
ATOM 8497 O O . ASN B 1 552 ? -10.267 -43.576 -54.977 1 91.74 552 ASN B O 1
ATOM 8501 N N . GLU B 1 553 ? -11.995 -44.055 -53.707 1 91.66 553 GLU B N 1
ATOM 8502 C CA . GLU B 1 553 ? -12.301 -45.306 -54.395 1 91.66 553 GLU B CA 1
ATOM 8503 C C . GLU B 1 553 ? -13.059 -45.05 -55.694 1 91.66 553 GLU B C 1
ATOM 8505 O O . GLU B 1 553 ? -14.049 -44.315 -55.707 1 91.66 553 GLU B O 1
ATOM 8510 N N . TYR B 1 554 ? -12.511 -45.564 -56.746 1 89.64 554 TYR B N 1
ATOM 8511 C CA . TYR B 1 554 ? -13.263 -45.483 -57.993 1 89.64 554 TYR B CA 1
ATOM 8512 C C . TYR B 1 554 ? -14.006 -46.785 -58.267 1 89.64 554 TYR B C 1
ATOM 8514 O O . TYR B 1 554 ? -13.592 -47.852 -57.808 1 89.64 554 TYR B O 1
ATOM 8522 N N . THR B 1 555 ? -15.163 -46.718 -58.994 1 90.54 555 THR B N 1
ATOM 8523 C CA . THR B 1 555 ? -15.971 -47.875 -59.362 1 90.54 555 THR B CA 1
ATOM 8524 C C . THR B 1 555 ? -16.278 -47.868 -60.856 1 90.54 555 THR B C 1
ATOM 8526 O O . THR B 1 555 ? -16.685 -46.843 -61.407 1 90.54 555 THR B O 1
ATOM 8529 N N . ILE B 1 556 ? -16.031 -48.993 -61.432 1 88.52 556 ILE B N 1
ATOM 8530 C CA . ILE B 1 556 ? -16.368 -49.201 -62.836 1 88.52 556 ILE B CA 1
ATOM 8531 C C . ILE B 1 556 ? -17.359 -50.356 -62.963 1 88.52 556 ILE B C 1
ATOM 8533 O O . ILE B 1 556 ? -17.095 -51.464 -62.488 1 88.52 556 ILE B O 1
ATOM 8537 N N . VAL B 1 557 ? -18.407 -50.104 -63.574 1 89.65 557 VAL B N 1
ATOM 8538 C CA . VAL B 1 557 ? -19.402 -51.142 -63.821 1 89.65 557 VAL B CA 1
ATOM 8539 C C . VAL B 1 557 ? -19.257 -51.67 -65.247 1 89.65 557 VAL B C 1
ATOM 8541 O O . VAL B 1 557 ? -19.326 -50.902 -66.21 1 89.65 557 VAL B O 1
ATOM 8544 N N . ILE B 1 558 ? -19.019 -52.973 -65.277 1 87.94 558 ILE B N 1
ATOM 8545 C CA . ILE B 1 558 ? -18.815 -53.612 -66.572 1 87.94 558 ILE B CA 1
ATOM 8546 C C . ILE B 1 558 ? -20.042 -54.445 -66.936 1 87.94 558 ILE B C 1
ATOM 8548 O O . ILE B 1 558 ? -20.402 -55.378 -66.215 1 87.94 558 ILE B O 1
ATOM 8552 N N . GLU B 1 559 ? -20.671 -54.198 -68.018 1 82.47 559 GLU B N 1
ATOM 8553 C CA . GLU B 1 559 ? -21.842 -54.935 -68.484 1 82.47 559 GLU B CA 1
ATOM 8554 C C . GLU B 1 559 ? -21.46 -55.963 -69.545 1 82.47 559 GLU B C 1
ATOM 8556 O O . GLU B 1 559 ? -20.491 -55.772 -70.282 1 82.47 559 GLU B O 1
ATOM 8561 N N . TYR B 1 560 ? -22.213 -57.123 -69.647 1 76.08 560 TYR B N 1
ATOM 8562 C CA . TYR B 1 560 ? -22.025 -58.173 -70.641 1 76.08 560 TYR B CA 1
ATOM 8563 C C . TYR B 1 560 ? -22.386 -57.675 -72.036 1 76.08 560 TYR B C 1
ATOM 8565 O O . TYR B 1 560 ? -23.356 -56.932 -72.205 1 76.08 560 TYR B O 1
ATOM 8573 N N . GLY B 1 561 ? -21.427 -57.68 -72.97 1 58.64 561 GLY B N 1
ATOM 8574 C CA . GLY B 1 561 ? -21.793 -57.408 -74.351 1 58.64 561 GLY B CA 1
ATOM 8575 C C . GLY B 1 561 ? -22.756 -58.429 -74.926 1 58.64 561 GLY B C 1
ATOM 8576 O O . GLY B 1 561 ? -22.645 -59.624 -74.642 1 58.64 561 GLY B O 1
ATOM 8577 N N . GLU B 1 562 ? -24.061 -58.094 -75.141 1 51.47 562 GLU B N 1
ATOM 8578 C CA . GLU B 1 562 ? -24.895 -59.006 -75.92 1 51.47 562 GLU B CA 1
ATOM 8579 C C . GLU B 1 562 ? -24.176 -59.467 -77.184 1 51.47 562 GLU B C 1
ATOM 8581 O O . GLU B 1 562 ? -23.706 -58.644 -77.973 1 51.47 562 GLU B O 1
ATOM 8586 N N . GLU B 1 563 ? -23.484 -60.512 -77.318 1 40.58 563 GLU B N 1
ATOM 8587 C CA . GLU B 1 563 ? -23.597 -61.049 -78.672 1 40.58 563 GLU B CA 1
ATOM 8588 C C . GLU B 1 563 ? -25.057 -61.234 -79.072 1 40.58 563 GLU B C 1
ATOM 8590 O O . GLU B 1 563 ? -25.881 -61.656 -78.258 1 40.58 563 GLU B O 1
#

Solvent-accessible surface area (backbone atoms only — not comparable to full-atom values): 59115 Å² total; per-residue (Å²): 138,78,78,71,84,61,83,78,74,39,54,46,72,48,62,56,75,48,74,47,67,53,87,82,56,84,59,61,46,70,47,68,46,74,68,44,64,47,63,59,84,42,55,38,73,46,46,44,49,46,58,78,52,57,64,39,41,80,64,38,71,42,43,38,36,39,39,40,33,20,72,36,76,28,52,25,43,32,38,40,32,30,58,69,45,90,35,43,40,73,43,84,63,40,28,23,48,73,82,45,74,39,76,84,51,37,48,60,80,36,36,79,71,42,78,38,41,53,72,33,72,48,36,37,36,34,34,30,27,28,77,44,80,48,94,79,33,54,44,65,40,47,40,36,36,35,32,36,32,68,44,98,85,69,48,80,47,75,50,77,45,64,29,50,76,35,66,28,36,42,31,42,56,46,68,43,51,42,52,47,60,80,68,44,78,42,35,71,29,34,76,45,47,38,38,37,40,38,32,20,80,21,60,31,55,28,37,63,25,31,38,30,32,62,74,41,88,38,50,40,79,44,70,25,42,24,25,50,72,77,24,31,26,41,83,44,42,49,65,83,36,35,78,69,39,66,42,46,50,72,37,72,45,42,37,33,35,38,32,30,30,40,85,56,69,70,68,36,72,45,62,38,49,39,37,38,35,31,34,37,97,92,37,80,46,77,44,68,28,51,78,42,60,34,37,32,61,58,72,48,70,48,50,43,45,45,56,46,60,44,67,40,38,68,56,36,72,33,35,39,41,37,39,37,35,28,72,23,91,50,56,31,38,35,33,40,33,33,56,68,38,93,56,47,42,78,42,83,56,45,30,23,48,75,88,41,68,38,73,84,54,42,50,66,79,36,44,75,74,44,71,46,46,50,65,36,74,47,44,35,36,33,37,32,32,31,47,62,68,73,73,86,63,64,90,63,51,60,48,59,34,47,41,37,37,42,33,35,37,70,46,96,88,70,48,36,40,35,46,75,48,62,28,49,75,24,60,33,35,56,46,46,61,36,65,44,41,41,52,43,60,48,58,41,67,36,46,45,48,32,70,33,32,39,42,35,40,39,34,19,76,22,72,28,49,27,38,36,30,35,26,52,81,61,61,89,69,42,39,77,74,52,78,57,94,77,70,82,78,67,77,64,66,90,71,79,83,64,70,58,49,77,71,47,75,35,39,56,70,32,71,46,73,45,64,39,32,34,27,40,33,69,82,51,73,44,77,50,72,48,49,38,33,35,40,29,36,34,72,58,100,88,40,77,44,73,49,77,32,63,28,49,74,36,63,36,38,30,42,84,66,80,123,136,77,81,69,81,62,83,78,76,40,53,44,71,49,61,55,73,50,73,46,67,54,87,81,58,82,61,62,46,69,47,68,47,74,68,43,62,47,63,59,82,42,56,35,76,46,48,44,49,44,59,79,52,56,63,39,42,81,66,38,72,43,42,38,36,39,37,40,32,21,72,36,76,28,53,25,42,33,38,40,32,30,58,68,46,92,35,42,41,73,43,83,62,39,30,22,48,74,83,43,73,40,76,83,52,38,46,58,81,34,37,79,72,42,76,36,41,52,73,35,72,49,38,38,35,36,33,29,27,27,75,44,79,48,93,79,33,53,45,66,42,46,41,39,38,35,32,36,33,68,43,97,86,68,50,78,46,76,51,77,46,64,30,49,76,35,64,28,35,41,32,44,56,47,70,43,50,41,53,47,60,78,68,44,76,41,34,72,30,35,75,45,48,36,38,36,40,38,31,21,81,21,61,31,56,28,36,62,25,30,37,30,31,62,72,41,89,37,50,39,79,44,72,25,42,25,25,50,70,77,23,31,26,41,85,44,40,49,68,83,35,34,79,68,39,67,40,47,50,74,38,72,46,42,36,33,35,38,31,32,30,39,88,55,68,68,68,36,73,44,60,39,46,40,38,37,37,29,34,37,97,91,36,81,47,78,45,69,28,49,77,42,60,35,38,31,62,54,72,46,70,48,49,43,45,44,55,46,60,44,65,40,41,69,57,35,73,32,35,38,40,36,40,38,36,30,70,31,94,50,57,29,37,34,33,40,32,34,57,67,37,91,55,47,42,77,42,85,57,45,29,24,46,75,86,46,72,37,74,83,57,42,51,65,79,35,44,74,72,44,70,45,47,51,66,34,75,48,43,35,36,32,37,32,31,31,48,61,69,77,64,86,64,64,92,62,50,59,49,60,34,48,40,38,36,41,34,35,36,69,47,98,85,69,47,36,40,36,46,75,47,64,28,48,75,24,61,34,35,57,45,45,59,36,65,45,39,42,53,44,61,49,56,41,66,38,45,45,47,33,70,32,32,38,41,33,40,39,34,18,75,24,72,28,49,27,38,36,27,35,26,52,83,58,62,90,66,42,40,77,74,52,80,56,91,67,76,82,75,69,74,69,74,81,77,75,84,67,71,57,50,78,71,45,75,34,39,54,69,33,71,47,74,45,65,40,31,35,28,40,33,67,81,52,74,44,78,48,73,47,49,36,34,37,40,30,36,34,71,58,97,89,41,78,45,74,52,75,32,62,26,49,75,36,62,36,36,30,42,82,65,80,125

pLDDT: mean 84.05, std 14.88, range [22.62, 97.68]

Foldseek 3Di:
DPPPPPQPQQWDWDKDWDQDQDPPDRPRDIDIHPGRRHRNADWDKAKAKDWPAQEAAAFDKIKMKIKIATAGAFKKWKKKAKAFDPQKAWDAQFKDKVNHTDHPDDNNVIDDIDIHHHGRMIMIMTMIGGNHQDPVQKTKIKMKMKIWTADPVGDIDIDIDIYDIRIHRYADQDKAKAKDWPDQEAAAFDKIKMKIKIAGQGAWKWFFKKKAKAFFPQKAFDAQFKDKPNRTDRVDDRHVIDTPGIDHHGDMIMIMGMIGGHDDDAFDKTKIKMWMWTDTPNDIDIDIYDIRIHTYHDWDKAKAKEKPPQEDAAFDKIKMKIKMWTQGQFKKWKKKAKAWDPQKDFDAQFKDKPPDTDHPDDRNVIDTPGIDHHGDMMMIMGMIHGHHPDDDPDPDQKTKIKMKMWIWGADPVGDIDIDMDMYDIYIHGHFDWDKAKAWDKPPQEEAQQDKIKIKMKIATQTQFKKWKKKAPPDFPQKWFPADDPDDDPPCPDDDIPPRIHTPGIHHHGRMDIDMGMITHHNPDAAKDKDKMKMKIWGDDPRDIDIDIDIYDMGIHHYDYPDD/DPPPPPQPQQWDWDKDWDQDQDPPDRPRDIDIHPGRRHGNADWDKAKAKDWPAQEAAAFDKIKMKIKIATAGAFKKWKKKAKAFDPQKAWDAQFKDKVNHTDHPDDNNVIDDIDIHHHGRMIMIMTMIGGNHQDPVQKTKIKMKMKIWTADPVGDIDIDIDIYDIRIHRYADQDKAKAKDWPDQEAAAFDKIKMKIKIAGQGAWKWFFKKKAKAFFPQKAFDAQFKDKPNRTDRVDDRHVIDTPGIDHHGDMIMIMGMIGGHDDDAFDKTKIKMWMWTDTPNDIDIDIYDIRIHTYHDWDKAKAKEKPPQEDAAFDKIKMKIKMWTAGQFKKWKKKAKAWDPQKDFDAQFKDKPPGTDHPDDRNVIDTPGIDHHGDMMMIMGMIHGHHPPDDPDPPQKTKIKMKMWIWGADPVGDIDIDMDMYDIYIHGHFDWDKAKAWDKPPQEEAQQDKIKIKMKIATQTQFKKWKKKAPPDFPAKWFPADDPDDDRPCPDDDDPPRIHTPGIHHHGRMDIDMGMITHHNPDAAKDKDKMKMKIWGDDPRDIDIDIDIYDMGIHHYDYDDD

Nearest PDB structures (foldseek):
  8wa2-assembly1_D  TM=2.002E-01  e=3.291E-10  Chlamydomonas reinhardtii
  8wa2-assembly1_F  TM=2.075E-01  e=4.952E-10  Chlamydomonas reinhardtii
  4u4j-assembly1_A  TM=1.842E-01  e=3.771E-10  Salmonella enterica subsp. enterica serovar Typhimurium str. LT2
  3l81-assembly1_A  TM=2.899E-01  e=1.194E-04  Homo sapiens
  4mdr-assembly1_A  TM=2.925E-01  e=4.069E-04  Homo sapiens